Protein 7CWI (pdb70)

Organism: Niallia circulans (NCBI:txid1397)

Nearest PDB structures (foldseek):
  7cwd-assembly1_A  TM=1.001E+00  e=0.000E+00  Niallia circulans
  4ypj-assembly1_A  TM=9.979E-01  e=0.000E+00  Niallia circulans
  8q51-assembly1_A  TM=9.962E-01  e=0.000E+00  Niallia circulans
  6qub-assembly2_B  TM=9.516E-01  e=0.000E+00  Bifidobacterium bifidum
  7nit-assembly5_E  TM=9.465E-01  e=0.000E+00  Bifidobacterium bifidum

B-factor: mean 28.16, std 10.43, range [8.17, 102.85]

Radius of gyration: 27.41 Å; Cα contacts (8 Å, |Δi|>4): 2218; chains: 1; bounding box: 65×75×70 Å

Solvent-accessible surface area: 30186 Å² total; per-residue (Å²): 197,63,140,48,98,13,10,58,116,1,46,10,61,58,53,125,106,103,52,20,163,87,0,51,95,57,100,49,115,14,151,110,14,113,126,24,64,8,33,9,2,2,1,5,45,41,94,24,51,134,116,7,121,4,52,35,39,6,0,10,2,37,2,29,20,0,4,0,5,16,66,24,65,10,79,83,89,21,94,69,60,47,3,23,0,21,0,14,0,0,10,6,31,0,22,0,29,4,24,20,121,92,26,17,58,8,2,12,4,13,5,14,9,36,30,77,0,27,128,104,16,68,43,116,48,124,103,0,11,0,0,0,65,0,30,0,43,19,33,6,15,46,12,4,6,2,0,0,0,3,3,22,0,30,12,29,13,9,48,46,8,18,2,5,99,45,2,2,22,9,26,24,62,121,3,108,78,8,94,92,58,170,60,0,68,1,14,0,92,1,78,0,32,0,52,35,141,57,64,31,81,0,84,0,69,0,8,0,60,23,72,132,47,140,95,47,10,54,33,77,6,128,97,76,80,1,45,46,63,62,49,8,111,5,105,14,98,20,46,1,101,90,10,80,22,0,32,26,129,60,35,32,9,7,67,0,22,0,22,0,24,47,79,70,124,75,34,12,58,41,105,12,91,4,11,0,30,39,34,120,11,32,14,78,96,4,3,21,4,31,43,122,102,39,31,0,48,0,0,0,4,8,29,5,15,2,1,13,0,2,19,13,15,63,25,4,4,61,24,11,0,61,26,0,65,77,0,14,4,14,0,0,1,1,1,4,4,2,8,13,44,21,8,10,86,8,0,1,75,32,0,0,0,0,0,0,0,2,2,22,6,0,49,96,47,32,40,88,74,14,17,3,89,28,9,98,154,65,4,68,89,1,0,48,11,1,0,25,40,0,12,18,30,3,0,0,0,0,0,1,0,0,1,34,1,96,11,0,62,35,99,63,0,10,111,22,0,117,36,0,10,113,41,0,85,100,42,1,106,74,17,20,0,0,0,0,0,26,68,1,63,53,86,44,115,92,62,22,124,28,45,101,36,2,67,59,1,2,137,23,9,58,1,2,0,0,0,6,0,18,22,0,3,71,3,0,34,127,105,44,84,122,27,69,1,1,0,0,8,0,1,1,0,1,6,6,14,13,21,30,44,31,46,131,99,95,25,79,27,48,116,48,152,69,40,16,0,0,5,5,16,0,1,33,0,66,78,0,49,10,0,20,61,0,11,49,37,0,13,58,32,78,16,1,3,0,0,0,0,10,0,0,5,7,3,0,0,33,0,5,3,1,104,135,24,71,40,0,2,3,2,1,3,0,0,0,0,13,0,6,10,38,3,12,7,12,59,2,0,25,8,33,19,56,192,127,64,27,11,26,9,1,3,17,0,43,77,94,125,47,66,100,6,8,0,2,0,3,1,21,2,39,31,0,39,0,48,18,82,63,159,57,64,23,72,89,38,9,69,79,50,146,13,114,90,38,31,103,43,69,11,21,168,126,16,74,0,14,4,49,5,68,2,82,8,110,64,21,32,0,38,0,15,0,22,40,120,137,38,142,81,59,20,139,40,110,28,42,33,9,41,82,48,34,22,4,100,20,69,14,70,73,100,77,2,118,8,58,18,76,7,1,0,9,0,29,0,24,0,8,5,101,172,41,38,52,19,22,97,6,77,49,86,0,73,3,114,35,51,52,68,12,75,40,9,0,0,2,2,12,21,4,14,12,53,44,72,4,60,44,70,80,0,78,2,29,16,0,47,0,3,0,2,0,41,0,39,138,115,68,26,75,0,56,2,72,0,35,10,181,80,28,68,47,7,101,16,40,1,89,7,70,112

Structure (mmCIF, N/CA/C/O backbone):
data_7CWI
#
_entry.id   7CWI
#
_cell.length_a   159.802
_cell.length_b   159.802
_cell.length_c   96.167
_cell.angle_alpha   90.000
_cell.angle_beta   90.000
_cell.angle_gamma   120.000
#
_symmetry.space_group_name_H-M   'P 32 2 1'
#
loop_
_entity.id
_entity.type
_entity.pdbx_description
1 polymer beta-galactosidase
2 non-polymer GLYCEROL
3 non-polymer 'SULFATE ION'
4 non-polymer 'CHLORIDE ION'
5 water water
#
loop_
_atom_site.group_PDB
_atom_site.id
_atom_site.type_symbol
_atom_site.label_atom_id
_atom_site.label_alt_id
_atom_site.label_comp_id
_atom_site.label_asym_id
_atom_site.label_entity_id
_atom_site.label_seq_id
_atom_site.pdbx_PDB_ins_code
_atom_site.Cartn_x
_atom_site.Cartn_y
_atom_site.Cartn_z
_atom_site.occupancy
_atom_site.B_iso_or_equiv
_atom_site.auth_seq_id
_atom_site.auth_comp_id
_atom_site.auth_asym_id
_atom_site.auth_atom_id
_atom_site.pdbx_PDB_model_num
ATOM 1 N N . MET A 1 1 ? -84.275 80.751 17.376 1.00 50.15 1 MET A N 1
ATOM 2 C CA . MET A 1 1 ? -83.493 79.466 17.274 1.00 51.86 1 MET A CA 1
ATOM 3 C C . MET A 1 1 ? -82.572 79.437 18.502 1.00 36.42 1 MET A C 1
ATOM 4 O O . MET A 1 1 ? -82.252 80.540 19.010 1.00 41.10 1 MET A O 1
ATOM 9 N N . ARG A 1 2 ? -82.219 78.257 18.989 1.00 32.88 2 ARG A N 1
ATOM 10 C CA . ARG A 1 2 ? -81.389 78.090 20.218 1.00 33.13 2 ARG A CA 1
ATOM 11 C C . ARG A 1 2 ? -79.917 78.388 19.876 1.00 31.41 2 ARG A C 1
ATOM 12 O O . ARG A 1 2 ? -79.242 79.036 20.675 1.00 32.93 2 ARG A O 1
ATOM 20 N N . ARG A 1 3 ? -79.451 78.035 18.676 1.00 30.52 3 ARG A N 1
ATOM 21 C CA . ARG A 1 3 ? -78.062 78.382 18.294 1.00 30.73 3 ARG A CA 1
ATOM 22 C C . ARG A 1 3 ? -78.054 79.203 17.008 1.00 32.04 3 ARG A C 1
ATOM 23 O O . ARG A 1 3 ? -78.710 78.802 16.067 1.00 32.23 3 ARG A O 1
ATOM 31 N N . ILE A 1 4 ? -77.386 80.344 17.028 1.00 27.06 4 ILE A N 1
ATOM 32 C CA . ILE A 1 4 ? -77.358 81.338 15.916 1.00 32.43 4 ILE A CA 1
ATOM 33 C C . ILE A 1 4 ? -75.945 81.344 15.327 1.00 29.49 4 ILE A C 1
ATOM 34 O O . ILE A 1 4 ? -74.998 81.458 16.122 1.00 28.69 4 ILE A O 1
ATOM 39 N N . ASN A 1 5 ? -75.810 81.213 14.010 1.00 29.98 5 ASN A N 1
ATOM 40 C CA . ASN A 1 5 ? -74.510 81.418 13.295 1.00 31.41 5 ASN A CA 1
ATOM 41 C C . ASN A 1 5 ? -74.068 82.871 13.521 1.00 28.23 5 ASN A C 1
ATOM 42 O O . ASN A 1 5 ? -74.799 83.749 13.158 1.00 29.66 5 ASN A O 1
ATOM 47 N N . PHE A 1 6 ? -72.893 83.121 14.091 1.00 22.87 6 PHE A N 1
ATOM 48 C CA . PHE A 1 6 ? -72.392 84.494 14.361 1.00 23.44 6 PHE A CA 1
ATOM 49 C C . PHE A 1 6 ? -71.125 84.807 13.535 1.00 21.56 6 PHE A C 1
ATOM 50 O O . PHE A 1 6 ? -70.458 85.763 13.872 1.00 22.55 6 PHE A O 1
ATOM 58 N N . ASN A 1 7 ? -70.933 84.138 12.417 1.00 24.83 7 ASN A N 1
ATOM 59 C CA . ASN A 1 7 ? -69.716 84.240 11.564 1.00 23.83 7 ASN A CA 1
ATOM 60 C C . ASN A 1 7 ? -69.664 85.490 10.669 1.00 27.79 7 ASN A C 1
ATOM 61 O O . ASN A 1 7 ? -68.510 85.833 10.236 1.00 24.98 7 ASN A O 1
ATOM 66 N N . ASP A 1 8 ? -70.771 86.211 10.449 1.00 25.29 8 ASP A N 1
ATOM 67 C CA . ASP A 1 8 ? -70.845 87.271 9.400 1.00 27.21 8 ASP A CA 1
ATOM 68 C C . ASP A 1 8 ? -70.523 88.628 10.001 1.00 26.97 8 ASP A C 1
ATOM 69 O O . ASP A 1 8 ? -70.579 88.777 11.233 1.00 27.27 8 ASP A O 1
ATOM 74 N N . ASN A 1 9 ? -70.078 89.557 9.153 1.00 28.01 9 ASN A N 1
ATOM 75 C CA . ASN A 1 9 ? -70.018 91.006 9.444 1.00 27.16 9 ASN A CA 1
ATOM 76 C C . ASN A 1 9 ? -68.917 91.295 10.451 1.00 28.91 9 ASN A C 1
ATOM 77 O O . ASN A 1 9 ? -69.102 92.193 11.316 1.00 26.92 9 ASN A O 1
ATOM 82 N N . TRP A 1 10 ? -67.760 90.643 10.294 1.00 26.59 10 TRP A N 1
ATOM 83 C CA . TRP A 1 10 ? -66.605 90.960 11.156 1.00 27.07 10 TRP A CA 1
ATOM 84 C C . TRP A 1 10 ? -65.660 91.869 10.393 1.00 27.54 10 TRP A C 1
ATOM 85 O O . TRP A 1 10 ? -65.766 91.942 9.157 1.00 29.77 10 TRP A O 1
ATOM 96 N N . ARG A 1 11 ? -64.739 92.458 11.131 1.00 26.96 11 ARG A N 1
ATOM 97 C CA . ARG A 1 11 ? -63.642 93.293 10.614 1.00 29.16 11 ARG A CA 1
ATOM 98 C C . ARG A 1 11 ? -62.352 92.778 11.226 1.00 30.06 11 ARG A C 1
ATOM 99 O O . ARG A 1 11 ? -62.404 92.277 12.392 1.00 24.53 11 ARG A O 1
ATOM 107 N N . PHE A 1 12 ? -61.272 92.804 10.452 1.00 26.49 12 PHE A N 1
ATOM 108 C CA . PHE A 1 12 ? -60.009 92.196 10.893 1.00 23.13 12 PHE A CA 1
ATOM 109 C C . PHE A 1 12 ? -58.840 93.087 10.505 1.00 24.71 12 PHE A C 1
ATOM 110 O O . PHE A 1 12 ? -58.865 93.607 9.367 1.00 24.73 12 PHE A O 1
ATOM 118 N N . GLN A 1 13 ? -57.814 93.093 11.362 1.00 23.95 13 GLN A N 1
ATOM 119 C CA . GLN A 1 13 ? -56.556 93.791 11.096 1.00 25.20 13 GLN A CA 1
ATOM 120 C C . GLN A 1 13 ? -55.436 93.177 11.923 1.00 23.59 13 GLN A C 1
ATOM 121 O O . GLN A 1 13 ? -55.564 93.075 13.157 1.00 27.08 13 GLN A O 1
ATOM 127 N N . ARG A 1 14 ? -54.313 92.876 11.268 1.00 22.47 14 ARG A N 1
ATOM 128 C CA . ARG A 1 14 ? -53.090 92.460 11.960 1.00 22.04 14 ARG A CA 1
ATOM 129 C C . ARG A 1 14 ? -52.476 93.685 12.594 1.00 26.08 14 ARG A C 1
ATOM 130 O O . ARG A 1 14 ? -52.504 94.712 11.976 1.00 26.20 14 ARG A O 1
ATOM 138 N N . GLU A 1 15 ? -51.870 93.506 13.747 1.00 26.81 15 GLU A N 1
ATOM 139 C CA . GLU A 1 15 ? -50.975 94.489 14.367 1.00 28.53 15 GLU A CA 1
ATOM 140 C C . GLU A 1 15 ? -49.601 94.348 13.722 1.00 33.62 15 GLU A C 1
ATOM 141 O O . GLU A 1 15 ? -48.988 93.277 13.848 1.00 33.35 15 GLU A O 1
ATOM 147 N N . ILE A 1 16 ? -49.180 95.385 13.006 1.00 33.85 16 ILE A N 1
ATOM 148 C CA . ILE A 1 16 ? -47.875 95.404 12.295 1.00 37.73 16 ILE A CA 1
ATOM 149 C C . ILE A 1 16 ? -47.061 96.597 12.808 1.00 40.53 16 ILE A C 1
ATOM 150 O O . ILE A 1 16 ? -46.320 96.402 13.717 1.00 41.85 16 ILE A O 1
ATOM 155 N N . SER A 1 17 ? -47.208 97.795 12.263 1.00 47.15 17 SER A N 1
ATOM 156 C CA . SER A 1 17 ? -46.270 98.912 12.560 1.00 58.25 17 SER A CA 1
ATOM 157 C C . SER A 1 17 ? -46.645 99.641 13.862 1.00 57.61 17 SER A C 1
ATOM 158 O O . SER A 1 17 ? -45.736 100.132 14.524 1.00 56.45 17 SER A O 1
ATOM 161 N N . THR A 1 18 ? -47.921 99.716 14.235 1.00 53.21 18 THR A N 1
ATOM 162 C CA . THR A 1 18 ? -48.375 100.504 15.412 1.00 51.60 18 THR A CA 1
ATOM 163 C C . THR A 1 18 ? -49.403 99.715 16.231 1.00 49.47 18 THR A C 1
ATOM 164 O O . THR A 1 18 ? -5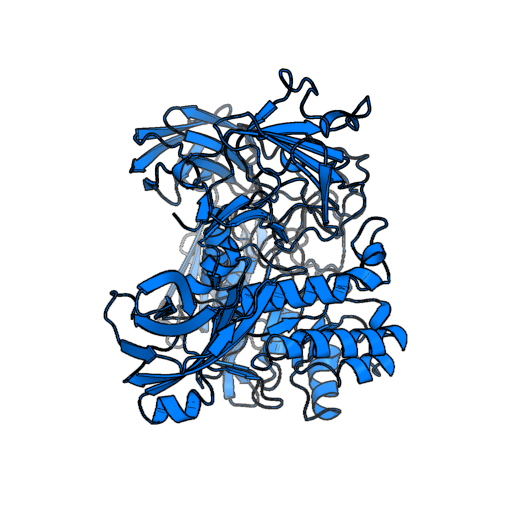0.098 98.845 15.657 1.00 47.21 18 THR A O 1
ATOM 168 N N . SER A 1 19 ? -49.492 100.019 17.521 1.00 41.60 19 SER A N 1
ATOM 169 C CA . SER A 1 19 ? -50.275 99.245 18.512 1.00 40.04 19 SER A CA 1
ATOM 170 C C . SER A 1 19 ? -51.752 99.323 18.138 1.00 35.87 19 SER A C 1
ATOM 171 O O . SER A 1 19 ? -52.212 100.390 17.766 1.00 35.98 19 SER A O 1
ATOM 174 N N . LEU A 1 20 ? -52.463 98.208 18.200 1.00 30.95 20 LEU A N 1
ATOM 175 C CA . LEU A 1 20 ? -53.933 98.213 18.064 1.00 32.47 20 LEU A CA 1
ATOM 176 C C . LEU A 1 20 ? -54.605 98.067 19.433 1.00 29.39 20 LEU A C 1
ATOM 177 O O . LEU A 1 20 ? -55.756 97.647 19.441 1.00 29.39 20 LEU A O 1
ATOM 182 N N . ARG A 1 21 ? -53.924 98.386 20.532 1.00 30.52 21 ARG A N 1
ATOM 183 C CA . ARG A 1 21 ? -54.497 98.215 21.894 1.00 35.63 21 ARG A CA 1
ATOM 184 C C . ARG A 1 21 ? -55.843 98.971 22.020 1.00 37.38 21 ARG A C 1
ATOM 185 O O . ARG A 1 21 ? -56.736 98.498 22.749 1.00 37.65 21 ARG A O 1
ATOM 193 N N . GLU A 1 22 ? -56.030 100.074 21.297 1.00 32.62 22 GLU A N 1
ATOM 194 C CA . GLU A 1 22 ? -57.272 100.888 21.377 1.00 34.96 22 GLU A CA 1
ATOM 195 C C . GLU A 1 22 ? -58.459 100.156 20.747 1.00 30.04 22 GLU A C 1
ATOM 196 O O . GLU A 1 22 ? -59.561 100.689 20.785 1.00 30.20 22 GLU A O 1
ATOM 202 N N . ALA A 1 23 ? -58.258 99.059 20.019 1.00 33.28 23 ALA A N 1
ATOM 203 C CA . ALA A 1 23 ? -59.347 98.427 19.219 1.00 30.91 23 ALA A CA 1
ATOM 204 C C . ALA A 1 23 ? -60.370 97.783 20.162 1.00 28.68 23 ALA A C 1
ATOM 205 O O . ALA A 1 23 ? -61.454 97.360 19.708 1.00 29.51 23 ALA A O 1
ATOM 207 N N . GLN A 1 24 ? -60.031 97.663 21.433 1.00 30.15 24 GLN A N 1
ATOM 208 C CA . GLN A 1 24 ? -61.024 97.229 22.446 1.00 34.70 24 GLN A CA 1
ATOM 209 C C . GLN A 1 24 ? -62.119 98.289 22.605 1.00 36.07 24 GLN A C 1
ATOM 210 O O . GLN A 1 24 ? -63.234 97.911 22.966 1.00 30.31 24 GLN A O 1
ATOM 216 N N . LYS A 1 25 ? -61.840 99.561 22.322 1.00 37.63 25 LYS A N 1
ATOM 217 C CA . LYS A 1 25 ? -62.815 100.648 22.581 1.00 39.67 25 LYS A CA 1
ATOM 218 C C . LYS A 1 25 ? -63.907 100.608 21.532 1.00 36.61 25 LYS A C 1
ATOM 219 O O . LYS A 1 25 ? -63.639 100.537 20.336 1.00 35.20 25 LYS A O 1
ATOM 225 N N . PRO A 1 26 ? -65.185 100.650 21.942 1.00 35.01 26 PRO A N 1
ATOM 226 C CA . PRO A 1 26 ? -66.280 100.767 20.977 1.00 39.15 26 PRO A CA 1
ATOM 227 C C . PRO A 1 26 ? -66.081 101.871 19.918 1.00 35.71 26 PRO A C 1
ATOM 228 O O . PRO A 1 26 ? -66.316 101.617 18.745 1.00 38.70 26 PRO A O 1
ATOM 232 N N . SER A 1 27 ? -65.580 103.034 20.324 1.00 34.82 27 SER A N 1
ATOM 233 C CA . SER A 1 27 ? -65.440 104.243 19.460 1.00 37.84 27 SER A CA 1
ATOM 234 C C . SER A 1 27 ? -64.219 104.136 18.542 1.00 42.32 27 SER A C 1
ATOM 235 O O . SER A 1 27 ? -64.009 105.036 17.737 1.00 39.95 27 SER A O 1
ATOM 238 N N . PHE A 1 28 ? -63.408 103.098 18.669 1.00 40.56 28 PHE A N 1
ATOM 239 C CA . PHE A 1 28 ? -62.234 102.910 17.791 1.00 37.63 28 PHE A CA 1
ATOM 240 C C . PHE A 1 28 ? -62.696 102.945 16.343 1.00 36.63 28 PHE A C 1
ATOM 241 O O . PHE A 1 28 ? -63.751 102.393 16.023 1.00 37.09 28 PHE A O 1
ATOM 249 N N . ASN A 1 29 ? -61.895 103.559 15.472 1.00 42.67 29 ASN A N 1
ATOM 250 C CA . ASN A 1 29 ? -62.270 103.731 14.044 1.00 42.30 29 ASN A CA 1
ATOM 251 C C . ASN A 1 29 ? -61.737 102.543 13.235 1.00 37.80 29 ASN A C 1
ATOM 252 O O . ASN A 1 29 ? -60.547 102.529 12.972 1.00 37.05 29 ASN A O 1
ATOM 257 N N . ASP A 1 30 ? -62.609 101.603 12.850 1.00 37.34 30 ASP A N 1
ATOM 258 C CA . ASP A 1 30 ? -62.238 100.369 12.112 1.00 36.51 30 ASP A CA 1
ATOM 259 C C . ASP A 1 30 ? -62.787 100.479 10.689 1.00 36.58 30 ASP A C 1
ATOM 260 O O . ASP A 1 30 ? -62.860 99.413 9.992 1.00 33.87 30 ASP A O 1
ATOM 265 N N . HIS A 1 31 ? -63.115 101.691 10.202 1.00 40.50 31 HIS A N 1
ATOM 266 C CA . HIS A 1 31 ? -63.744 101.813 8.850 1.00 45.29 31 HIS A CA 1
ATOM 267 C C . HIS A 1 31 ? -62.714 101.418 7.775 1.00 38.89 31 HIS A C 1
ATOM 268 O O . HIS A 1 31 ? -63.132 100.925 6.745 1.00 42.18 31 HIS A O 1
ATOM 275 N N . SER A 1 32 ? -61.421 101.494 8.055 1.00 37.84 32 SER A N 1
ATOM 276 C CA . SER A 1 32 ? -60.353 101.040 7.131 1.00 42.11 32 SER A CA 1
ATOM 277 C C . SER A 1 32 ? -60.162 99.528 7.181 1.00 44.15 32 SER A C 1
ATOM 278 O O . SER A 1 32 ? -59.486 99.031 6.315 1.00 37.85 32 SER A O 1
ATOM 281 N N . TRP A 1 33 ? -60.710 98.823 8.162 1.00 38.30 33 TRP A N 1
ATOM 282 C CA . TRP A 1 33 ? -60.364 97.392 8.344 1.00 32.74 33 TRP A CA 1
ATOM 283 C C . TRP A 1 33 ? -61.043 96.567 7.274 1.00 31.27 33 TRP A C 1
ATOM 284 O O . TRP A 1 33 ? -62.191 96.857 6.923 1.00 32.69 33 TRP A O 1
ATOM 295 N N . ARG A 1 34 ? -60.393 95.479 6.908 1.00 29.65 34 ARG A N 1
ATOM 296 C CA . ARG A 1 34 ? -60.968 94.416 6.076 1.00 30.72 34 ARG A CA 1
ATOM 297 C C . ARG A 1 34 ? -62.258 93.869 6.699 1.00 28.96 34 ARG A C 1
ATOM 298 O O . ARG A 1 34 ? -62.273 93.605 7.906 1.00 29.40 34 ARG A O 1
ATOM 306 N N . GLN A 1 35 ? -63.265 93.668 5.861 1.00 26.93 35 GLN A N 1
ATOM 307 C CA . GLN A 1 35 ? -64.588 93.101 6.200 1.00 28.39 35 GLN A CA 1
ATOM 308 C C . GLN A 1 35 ? -64.568 91.647 5.788 1.00 28.11 35 GLN A C 1
ATOM 309 O O . GLN A 1 35 ? -64.130 91.402 4.681 1.00 26.97 35 GLN A O 1
ATOM 315 N N . LEU A 1 36 ? -64.932 90.723 6.666 1.00 25.22 36 LEU A N 1
ATOM 316 C CA . LEU A 1 36 ? -64.870 89.284 6.320 1.00 27.28 36 LEU A CA 1
ATOM 317 C C . LEU A 1 36 ? -65.884 88.517 7.154 1.00 25.74 36 LEU A C 1
ATOM 318 O O . LEU A 1 36 ? -66.428 89.043 8.150 1.00 25.34 36 LEU A O 1
ATOM 323 N N . SER A 1 37 ? -66.094 87.294 6.733 1.00 26.39 37 SER A N 1
ATOM 324 C CA . SER A 1 37 ? -66.840 86.246 7.444 1.00 28.35 37 SER A CA 1
ATOM 325 C C . SER A 1 37 ? -65.829 85.272 8.029 1.00 31.96 37 SER A C 1
ATOM 326 O O . SER A 1 37 ? -64.801 85.002 7.353 1.00 26.39 37 SER A O 1
ATOM 329 N N . LEU A 1 38 ? -66.127 84.754 9.214 1.00 27.46 38 LEU A N 1
ATOM 330 C CA . LEU A 1 38 ? -65.370 83.643 9.841 1.00 23.11 38 LEU A CA 1
ATOM 331 C C . LEU A 1 38 ? -65.914 82.358 9.245 1.00 23.66 38 LEU A C 1
ATOM 332 O O . LEU A 1 38 ? -66.990 82.345 8.649 1.00 21.34 38 LEU A O 1
ATOM 337 N N . PRO A 1 39 ? -65.234 81.214 9.382 1.00 22.70 39 PRO A N 1
ATOM 338 C CA . PRO A 1 39 ? -63.933 81.121 10.030 1.00 24.72 39 PRO A CA 1
ATOM 339 C C . PRO A 1 39 ? -62.802 81.676 9.159 1.00 21.21 39 PRO A C 1
ATOM 340 O O . PRO A 1 39 ? -62.929 81.835 8.003 1.00 21.01 39 PRO A O 1
ATOM 344 N N . HIS A 1 40 ? -61.719 82.024 9.813 1.00 20.57 40 HIS A N 1
ATOM 345 C CA . HIS A 1 40 ? -60.605 82.813 9.245 1.00 21.50 40 HIS A CA 1
ATOM 346 C C . HIS A 1 40 ? -59.290 82.358 9.879 1.00 21.31 40 HIS A C 1
ATOM 347 O O . HIS A 1 40 ? -59.170 82.326 11.145 1.00 19.69 40 HIS A O 1
ATOM 354 N N . ASP A 1 41 ? -58.307 82.151 9.014 1.00 22.30 41 ASP A N 1
ATOM 355 C CA . ASP A 1 41 ? -56.892 81.920 9.371 1.00 19.23 41 ASP A CA 1
ATOM 356 C C . ASP A 1 41 ? -56.093 83.006 8.658 1.00 19.59 41 ASP A C 1
ATOM 357 O O . ASP A 1 41 ? -56.069 82.970 7.417 1.00 20.15 41 ASP A O 1
ATOM 362 N N . TRP A 1 42 ? -55.509 83.963 9.384 1.00 20.81 42 TRP A N 1
ATOM 363 C CA . TRP A 1 42 ? -54.785 85.087 8.739 1.00 20.63 42 TRP A CA 1
ATOM 364 C C . TRP A 1 42 ? -53.398 84.624 8.237 1.00 21.36 42 TRP A C 1
ATOM 365 O O . TRP A 1 42 ? -52.817 85.313 7.367 1.00 20.18 42 TRP A O 1
ATOM 376 N N . SER A 1 43 ? -52.837 83.559 8.803 1.00 20.70 43 SER A N 1
ATOM 377 C CA . SER A 1 43 ? -51.469 83.078 8.449 1.00 20.10 43 SER A CA 1
ATOM 378 C C . SER A 1 43 ? -51.455 82.548 7.003 1.00 20.05 43 SER A C 1
ATOM 379 O O . SER A 1 43 ? -50.505 82.842 6.256 1.00 18.87 43 SER A O 1
ATOM 382 N N . ILE A 1 44 ? -52.502 81.830 6.592 1.00 20.88 44 ILE A N 1
ATOM 383 C CA . ILE A 1 44 ? -52.496 81.105 5.287 1.00 19.88 44 ILE A CA 1
ATOM 384 C C . ILE A 1 44 ? -52.596 82.098 4.114 1.00 19.40 44 ILE A C 1
ATOM 385 O O . ILE A 1 44 ? -52.240 81.734 3.001 1.00 18.71 44 ILE A O 1
ATOM 390 N N . GLU A 1 45 ? -53.012 83.327 4.364 1.00 18.58 45 GLU A N 1
ATOM 391 C CA . GLU A 1 45 ? -53.118 84.392 3.337 1.00 21.07 45 GLU A CA 1
ATOM 392 C C . GLU A 1 45 ? -51.765 85.095 3.119 1.00 23.54 45 GLU A C 1
ATOM 393 O O . GLU A 1 45 ? -51.665 85.930 2.171 1.00 22.60 45 GLU A O 1
ATOM 399 N N . LEU A 1 46 ? -50.755 84.839 3.959 1.00 20.63 46 LEU A N 1
ATOM 400 C CA . LEU A 1 46 ? -49.502 85.615 3.905 1.00 20.45 46 LEU A CA 1
ATOM 401 C C . LEU A 1 46 ? -48.536 84.901 2.975 1.00 21.44 46 LEU A C 1
ATOM 402 O O . LEU A 1 46 ? -48.631 83.666 2.779 1.00 19.74 46 LEU A O 1
ATOM 407 N N . ASP A 1 47 ? -47.628 85.666 2.375 1.00 20.75 47 ASP A N 1
ATOM 408 C CA . ASP A 1 47 ? -46.505 85.068 1.624 1.00 20.48 47 ASP A CA 1
ATOM 409 C C . ASP A 1 47 ? -45.633 84.310 2.616 1.00 19.02 47 ASP A C 1
ATOM 410 O O . ASP A 1 47 ? -45.516 84.707 3.764 1.00 21.33 47 ASP A O 1
ATOM 415 N N . PHE A 1 48 ? -44.993 83.249 2.165 1.00 20.16 48 PHE A N 1
ATOM 416 C CA . PHE A 1 48 ? -43.951 82.593 2.962 1.00 19.48 48 PHE A CA 1
ATOM 417 C C . PHE A 1 48 ? -42.839 83.598 3.273 1.00 24.17 48 PHE A C 1
ATOM 418 O O . PHE A 1 48 ? -42.434 84.387 2.425 1.00 21.88 48 PHE A O 1
ATOM 426 N N . ASN A 1 49 ? -42.285 83.453 4.457 1.00 20.94 49 ASN A N 1
ATOM 427 C CA . ASN A 1 49 ? -41.236 84.328 5.023 1.00 21.30 49 ASN A CA 1
ATOM 428 C C . ASN A 1 49 ? -40.130 83.448 5.600 1.00 20.47 49 ASN A C 1
ATOM 429 O O . ASN A 1 49 ? -40.297 82.891 6.678 1.00 20.16 49 ASN A O 1
ATOM 434 N N A LYS A 1 50 ? -39.004 83.339 4.903 0.50 20.11 50 LYS A N 1
ATOM 435 N N B LYS A 1 50 ? -39.002 83.332 4.896 0.50 18.99 50 LYS A N 1
ATOM 436 C CA A LYS A 1 50 ? -37.882 82.475 5.337 0.50 22.24 50 LYS A CA 1
ATOM 437 C CA B LYS A 1 50 ? -37.861 82.486 5.330 0.50 20.28 50 LYS A CA 1
ATOM 438 C C A LYS A 1 50 ? -37.345 82.937 6.699 0.50 20.00 50 LYS A C 1
ATOM 439 C C B LYS A 1 50 ? -37.364 82.931 6.712 0.50 19.04 50 LYS A C 1
ATOM 440 O O A LYS A 1 50 ? -36.765 82.112 7.384 0.50 20.59 50 LYS A O 1
ATOM 441 O O B LYS A 1 50 ? -36.812 82.098 7.413 0.50 19.84 50 LYS A O 1
ATOM 452 N N . ASP A 1 51 ? -37.549 84.198 7.085 1.00 19.40 51 ASP A N 1
ATOM 453 C CA . ASP A 1 51 ? -37.087 84.743 8.390 1.00 21.21 51 ASP A CA 1
ATOM 454 C C . ASP A 1 51 ? -38.218 84.676 9.423 1.00 22.03 51 ASP A C 1
ATOM 455 O O . ASP A 1 51 ? -38.066 85.270 10.455 1.00 21.36 51 ASP A O 1
ATOM 460 N N . SER A 1 52 ? -39.303 83.953 9.175 1.00 21.14 52 SER A N 1
ATOM 461 C CA . SER A 1 52 ? -40.468 83.906 10.107 1.00 22.99 52 SER A CA 1
ATOM 462 C C . SER A 1 52 ? -40.051 83.367 11.470 1.00 21.58 52 SER A C 1
ATOM 463 O O . SER A 1 52 ? -39.320 82.352 11.552 1.00 18.36 52 SER A O 1
ATOM 466 N N . LEU A 1 53 ? -40.566 83.983 12.531 1.00 20.25 53 LEU A N 1
ATOM 467 C CA . LEU A 1 53 ? -40.411 83.442 13.897 1.00 20.75 53 LEU A CA 1
ATOM 468 C C . LEU A 1 53 ? -41.086 82.078 13.996 1.00 20.17 53 LEU A C 1
ATOM 469 O O . LEU A 1 53 ? -40.787 81.358 14.958 1.00 18.81 53 LEU A O 1
ATOM 474 N N . ALA A 1 54 ? -41.961 81.713 13.059 1.00 21.54 54 ALA A N 1
ATOM 475 C CA . ALA A 1 54 ? -42.575 80.355 13.041 1.00 20.38 54 ALA A CA 1
ATOM 476 C C . ALA A 1 54 ? -41.540 79.304 12.692 1.00 21.17 54 ALA A C 1
ATOM 477 O O . ALA A 1 54 ? -41.752 78.120 12.985 1.00 21.39 54 ALA A O 1
ATOM 479 N N . THR A 1 55 ? -40.489 79.715 11.975 1.00 20.74 55 THR A N 1
ATOM 480 C CA . THR A 1 55 ? -39.415 78.834 11.451 1.00 20.69 55 THR A CA 1
ATOM 481 C C . THR A 1 55 ? -39.992 77.770 10.524 1.00 21.64 55 THR A C 1
ATOM 482 O O . THR A 1 55 ? -41.180 77.811 10.171 1.00 20.60 55 THR A O 1
ATOM 486 N N . HIS A 1 56 ? -39.168 76.823 10.134 1.00 18.87 56 HIS A N 1
ATOM 487 C CA . HIS A 1 56 ? -39.656 75.660 9.341 1.00 19.93 56 HIS A CA 1
ATOM 488 C C . HIS A 1 56 ? -40.772 74.926 10.097 1.00 19.47 56 HIS A C 1
ATOM 489 O O . HIS A 1 56 ? -41.662 74.364 9.439 1.00 21.35 56 HIS A O 1
ATOM 496 N N . GLU A 1 57 ? -40.719 74.908 11.417 1.00 20.27 57 GLU A N 1
ATOM 497 C CA . GLU A 1 57 ? -41.637 74.038 12.225 1.00 23.53 57 GLU A CA 1
ATOM 498 C C . GLU A 1 57 ? -43.075 74.476 11.936 1.00 20.25 57 GLU A C 1
ATOM 499 O O . GLU A 1 57 ? -43.932 73.606 11.763 1.00 19.86 57 GLU A O 1
ATOM 505 N N . GLY A 1 58 ? -43.301 75.795 11.874 1.00 17.82 58 GLY A N 1
ATOM 506 C CA . GLY A 1 58 ? -44.601 76.419 11.594 1.00 19.78 58 GLY A CA 1
ATOM 507 C C . GLY A 1 58 ? -44.824 76.748 10.144 1.00 19.14 58 GLY A C 1
ATOM 508 O O . GLY A 1 58 ? -45.841 77.450 9.832 1.00 18.85 58 GLY A O 1
ATOM 509 N N . GLY A 1 59 ? -43.972 76.242 9.259 1.00 20.96 59 GLY A N 1
ATOM 510 C CA . GLY A 1 59 ? -44.162 76.390 7.807 1.00 20.72 59 GLY A CA 1
ATOM 511 C C . GLY A 1 59 ? -43.828 77.788 7.308 1.00 19.56 59 GLY A C 1
ATOM 512 O O . GLY A 1 59 ? -44.410 78.190 6.310 1.00 18.51 59 GLY A O 1
ATOM 513 N N . TYR A 1 60 ? -43.039 78.561 8.039 1.00 19.18 60 TYR A N 1
ATOM 514 C CA . TYR A 1 60 ? -42.591 79.899 7.569 1.00 19.28 60 TYR A CA 1
ATOM 515 C C . TYR A 1 60 ? -43.765 80.838 7.263 1.00 19.48 60 TYR A C 1
ATOM 516 O O . TYR A 1 60 ? -43.657 81.701 6.334 1.00 18.51 60 TYR A O 1
ATOM 525 N N . LEU A 1 61 ? -44.841 80.743 8.059 1.00 19.67 61 LEU A N 1
ATOM 526 C CA . LEU A 1 61 ? -45.992 81.643 7.921 1.00 18.67 61 LEU A CA 1
ATOM 527 C C . LEU A 1 61 ? -46.162 82.407 9.220 1.00 20.04 61 LEU A C 1
ATOM 528 O O . LEU A 1 61 ? -46.251 81.769 10.283 1.00 19.05 61 LEU A O 1
ATOM 533 N N . ASP A 1 62 ? -46.121 83.728 9.139 1.00 18.62 62 ASP A N 1
ATOM 534 C CA . ASP A 1 62 ? -46.175 84.616 10.310 1.00 19.53 62 ASP A CA 1
ATOM 535 C C . ASP A 1 62 ? -47.531 84.484 11.017 1.00 18.58 62 ASP A C 1
ATOM 536 O O . ASP A 1 62 ? -48.577 84.331 10.348 1.00 19.96 62 ASP A O 1
ATOM 541 N N . GLY A 1 63 ? -47.485 84.694 12.308 1.00 17.76 63 GLY A N 1
ATOM 542 C CA . GLY A 1 63 ? -48.654 84.826 13.201 1.00 20.34 63 GLY A CA 1
ATOM 543 C C . GLY A 1 63 ? -48.695 86.216 13.801 1.00 19.91 63 GLY A C 1
ATOM 544 O O . GLY A 1 63 ? -49.130 87.146 13.112 1.00 19.68 63 GLY A O 1
ATOM 545 N N . GLY A 1 64 ? -48.213 86.372 15.027 1.00 20.08 64 GLY A N 1
ATOM 546 C CA . GLY A 1 64 ? -48.201 87.693 15.674 1.00 19.48 64 GLY A CA 1
ATOM 547 C C . GLY A 1 64 ? -49.566 88.000 16.259 1.00 23.29 64 GLY A C 1
ATOM 548 O O . GLY A 1 64 ? -50.313 87.055 16.629 1.00 22.70 64 GLY A O 1
ATOM 549 N N . VAL A 1 65 ? -49.887 89.276 16.356 1.00 21.20 65 VAL A N 1
ATOM 550 C CA . VAL A 1 65 ? -51.129 89.761 17.005 1.00 23.02 65 VAL A CA 1
ATOM 551 C C . VAL A 1 65 ? -52.086 90.198 15.915 1.00 22.55 65 VAL A C 1
ATOM 552 O O . VAL A 1 65 ? -51.652 90.872 14.941 1.00 22.86 65 VAL A O 1
ATOM 556 N N . GLY A 1 66 ? -53.345 89.843 16.077 1.00 21.22 66 GLY A N 1
ATOM 557 C CA . GLY A 1 66 ? -54.412 90.290 15.196 1.00 22.18 66 GLY A CA 1
ATOM 558 C C . GLY A 1 66 ? -55.662 90.594 15.998 1.00 24.32 66 GLY A C 1
ATOM 559 O O . GLY A 1 66 ? -55.857 89.946 17.064 1.00 25.57 66 GLY A O 1
ATOM 560 N N . TRP A 1 67 ? -56.500 91.488 15.472 1.00 23.75 67 TRP A N 1
ATOM 561 C CA . TRP A 1 67 ? -57.746 91.919 16.139 1.00 22.24 67 TRP A CA 1
ATOM 562 C C . TRP A 1 67 ? -58.914 91.725 15.197 1.00 23.68 67 TRP A C 1
ATOM 563 O O . TRP A 1 67 ? -58.810 91.990 13.985 1.00 24.68 67 TRP A O 1
ATOM 574 N N . TYR A 1 68 ? -60.008 91.257 15.772 1.00 23.68 68 TYR A N 1
ATOM 575 C CA . TYR A 1 68 ? -61.319 91.147 15.114 1.00 22.89 68 TYR A CA 1
ATOM 576 C C . TYR A 1 68 ? -62.272 92.070 15.875 1.00 23.96 68 TYR A C 1
ATOM 577 O O . TYR A 1 68 ? -62.120 92.222 17.105 1.00 25.45 68 TYR A O 1
ATOM 586 N N . ARG A 1 69 ? -63.170 92.727 15.141 1.00 26.02 69 ARG A N 1
ATOM 587 C CA . ARG A 1 69 ? -64.225 93.571 15.738 1.00 24.64 69 ARG A CA 1
ATOM 588 C C . ARG A 1 69 ? -65.538 93.264 15.020 1.00 25.59 69 ARG A C 1
ATOM 589 O O . ARG A 1 69 ? -65.540 92.977 13.825 1.00 26.40 69 ARG A O 1
ATOM 597 N N . LYS A 1 70 ? -66.638 93.311 15.754 1.00 25.97 70 LYS A N 1
ATOM 598 C CA . LYS A 1 70 ? -67.983 93.145 15.183 1.00 26.10 70 LYS A CA 1
ATOM 599 C C . LYS A 1 70 ? -68.927 94.093 15.914 1.00 32.90 70 LYS A C 1
ATOM 600 O O . LYS A 1 70 ? -68.955 94.103 17.196 1.00 26.21 70 LYS A O 1
ATOM 606 N N . THR A 1 71 ? -69.631 94.880 15.111 1.00 32.94 71 THR A N 1
ATOM 607 C CA . THR A 1 71 ? -70.627 95.864 15.578 1.00 32.11 71 THR A CA 1
ATOM 608 C C . THR A 1 71 ? -71.989 95.306 15.212 1.00 31.34 71 THR A C 1
ATOM 609 O O . THR A 1 71 ? -72.147 94.985 14.068 1.00 31.61 71 THR A O 1
ATOM 613 N N . PHE A 1 72 ? -72.888 95.106 16.170 1.00 29.74 72 PHE A N 1
ATOM 614 C CA . PHE A 1 72 ? -74.184 94.433 15.932 1.00 29.10 72 PHE A CA 1
ATOM 615 C C . PHE A 1 72 ? -75.240 94.958 16.905 1.00 31.31 72 PHE A C 1
ATOM 616 O O . PHE A 1 72 ? -74.920 95.543 17.930 1.00 32.20 72 PHE A O 1
ATOM 624 N N . THR A 1 73 ? -76.497 94.718 16.563 1.00 35.26 73 THR A N 1
ATOM 625 C CA . THR A 1 73 ? -77.657 95.023 17.422 1.00 34.80 73 THR A CA 1
ATOM 626 C C . THR A 1 73 ? -78.262 93.678 17.803 1.00 33.17 73 THR A C 1
ATOM 627 O O . THR A 1 73 ? -78.011 92.677 17.130 1.00 35.83 73 THR A O 1
ATOM 631 N N . VAL A 1 74 ? -78.994 93.664 18.898 1.00 38.05 74 VAL A N 1
ATOM 632 C CA . VAL A 1 74 ? -79.674 92.446 19.382 1.00 37.34 74 VAL A CA 1
ATOM 633 C C . VAL A 1 74 ? -81.125 92.499 18.933 1.00 38.13 74 VAL A C 1
ATOM 634 O O . VAL A 1 74 ? -81.826 93.416 19.304 1.00 35.59 74 VAL A O 1
ATOM 638 N N . PRO A 1 75 ? -81.650 91.480 18.244 1.00 36.60 75 PRO A N 1
ATOM 639 C CA . PRO A 1 75 ? -83.078 91.453 17.917 1.00 43.68 75 PRO A CA 1
ATOM 640 C C . PRO A 1 75 ? -83.948 91.439 19.184 1.00 50.04 75 PRO A C 1
ATOM 641 O O . PRO A 1 75 ? -83.526 90.914 20.203 1.00 46.17 75 PRO A O 1
ATOM 645 N N . SER A 1 76 ? -85.130 92.058 19.126 1.00 55.83 76 SER A N 1
ATOM 646 C CA . SER A 1 76 ? -86.053 92.207 20.291 1.00 51.11 76 SER A CA 1
ATOM 647 C C . SER A 1 76 ? -86.548 90.815 20.727 1.00 45.21 76 SER A C 1
ATOM 648 O O . SER A 1 76 ? -86.726 90.609 21.916 1.00 52.13 76 SER A O 1
ATOM 651 N N . ALA A 1 77 ? -86.624 89.847 19.812 1.00 44.94 77 ALA A N 1
ATOM 652 C CA . ALA A 1 77 ? -86.969 88.435 20.101 1.00 49.19 77 ALA A CA 1
ATOM 653 C C . ALA A 1 77 ? -85.981 87.806 21.101 1.00 53.28 77 ALA A C 1
ATOM 654 O O . ALA A 1 77 ? -86.191 86.645 21.458 1.00 51.90 77 ALA A O 1
ATOM 656 N N . MET A 1 78 ? -84.917 88.505 21.510 1.00 53.36 78 MET A N 1
ATOM 657 C CA . MET A 1 78 ? -83.894 87.931 22.429 1.00 49.18 78 MET A CA 1
ATOM 658 C C . MET A 1 78 ? -84.025 88.550 23.822 1.00 45.65 78 MET A C 1
ATOM 659 O O . MET A 1 78 ? -83.268 88.101 24.688 1.00 41.84 78 MET A O 1
ATOM 664 N N . GLU A 1 79 ? -84.923 89.523 24.036 1.00 44.16 79 GLU A N 1
ATOM 665 C CA . GLU A 1 79 ? -85.121 90.195 25.357 1.00 46.79 79 GLU A CA 1
ATOM 666 C C . GLU A 1 79 ? -85.570 89.130 26.379 1.00 40.77 79 GLU A C 1
ATOM 667 O O . GLU A 1 79 ? -86.352 88.279 26.003 1.00 40.02 79 GLU A O 1
ATOM 673 N N . GLY A 1 80 ? -85.011 89.131 27.591 1.00 40.82 80 GLY A N 1
ATOM 674 C CA . GLY A 1 80 ? -85.252 88.129 28.649 1.00 41.31 80 GLY A CA 1
ATOM 675 C C . GLY A 1 80 ? -84.679 86.750 28.346 1.00 41.25 80 GLY A C 1
ATOM 676 O O . GLY A 1 80 ? -84.969 85.834 29.115 1.00 38.71 80 GLY A O 1
ATOM 677 N N . LYS A 1 81 ? -83.882 86.568 27.285 1.00 36.15 81 LYS A N 1
ATOM 678 C CA . LYS A 1 81 ? -83.171 85.281 27.040 1.00 32.60 81 LYS A CA 1
ATOM 679 C C . LYS A 1 81 ? -81.785 85.318 27.683 1.00 30.87 81 LYS A C 1
ATOM 680 O O . LYS A 1 81 ? -81.220 86.407 27.854 1.00 29.14 81 LYS A O 1
ATOM 686 N N . ARG A 1 82 ? -81.267 84.142 28.016 1.00 29.54 82 ARG A N 1
ATOM 687 C CA . ARG A 1 82 ? -79.825 83.987 28.307 1.00 28.00 82 ARG A CA 1
ATOM 688 C C . ARG A 1 82 ? -79.131 83.940 26.943 1.00 28.39 82 ARG A C 1
ATOM 689 O O . ARG A 1 82 ? -79.597 83.188 26.067 1.00 27.58 82 ARG A O 1
ATOM 697 N N . ILE A 1 83 ? -78.116 84.772 26.779 1.00 27.63 83 ILE A N 1
ATOM 698 C CA . ILE A 1 83 ? -77.305 84.820 25.536 1.00 28.78 83 ILE A CA 1
ATOM 699 C C . ILE A 1 83 ? -75.853 84.526 25.936 1.00 25.30 83 ILE A C 1
ATOM 700 O O . ILE A 1 83 ? -75.309 85.273 26.782 1.00 23.30 83 ILE A O 1
ATOM 705 N N . SER A 1 84 ? -75.234 83.580 25.238 1.00 25.34 84 SER A N 1
ATOM 706 C CA . SER A 1 84 ? -73.778 83.312 25.351 1.00 26.93 84 SER A CA 1
ATOM 707 C C . SER A 1 84 ? -73.100 83.503 23.976 1.00 27.07 84 SER A C 1
ATOM 708 O O . SER A 1 84 ? -73.733 83.202 22.893 1.00 26.86 84 SER A O 1
ATOM 711 N N . LEU A 1 85 ? -71.865 84.000 24.010 1.00 25.90 85 LEU A N 1
ATOM 712 C CA . LEU A 1 85 ? -70.963 84.048 22.823 1.00 24.46 85 LEU A CA 1
ATOM 713 C C . LEU A 1 85 ? -70.077 82.811 22.877 1.00 23.98 85 LEU A C 1
ATOM 714 O O . LEU A 1 85 ? -69.337 82.644 23.894 1.00 26.00 85 LEU A O 1
ATOM 719 N N . ASP A 1 86 ? -70.194 81.953 21.861 1.00 22.51 86 ASP A N 1
ATOM 720 C CA . ASP A 1 86 ? -69.528 80.634 21.797 1.00 24.05 86 ASP A CA 1
ATOM 721 C C . ASP A 1 86 ? -68.488 80.631 20.646 1.00 24.94 86 ASP A C 1
ATOM 722 O O . ASP A 1 86 ? -68.830 80.731 19.484 1.00 21.80 86 ASP A O 1
ATOM 727 N N . PHE A 1 87 ? -67.232 80.463 20.991 1.00 20.28 87 PHE A N 1
ATOM 728 C CA . PHE A 1 87 ? -66.140 80.240 20.022 1.00 19.98 87 PHE A CA 1
ATOM 729 C C . PHE A 1 87 ? -65.817 78.763 20.007 1.00 18.96 87 PHE A C 1
ATOM 730 O O . PHE A 1 87 ? -65.547 78.256 21.099 1.00 22.16 87 PHE A O 1
ATOM 738 N N . ASP A 1 88 ? -65.809 78.116 18.843 1.00 18.94 88 ASP A N 1
ATOM 739 C CA . ASP A 1 88 ? -65.385 76.702 18.723 1.00 18.43 88 ASP A CA 1
ATOM 740 C C . ASP A 1 88 ? -63.854 76.622 18.871 1.00 18.52 88 ASP A C 1
ATOM 741 O O . ASP A 1 88 ? -63.346 75.511 19.163 1.00 19.95 88 ASP A O 1
ATOM 746 N N . GLY A 1 89 ? -63.147 77.721 18.639 1.00 20.44 89 GLY A N 1
ATOM 747 C CA . GLY A 1 89 ? -61.672 77.727 18.773 1.00 19.91 89 GLY A CA 1
ATOM 748 C C . GLY A 1 89 ? -61.034 78.957 18.174 1.00 19.47 89 GLY A C 1
ATOM 749 O O . GLY A 1 89 ? -61.498 79.445 17.121 1.00 20.16 89 GLY A O 1
ATOM 750 N N . VAL A 1 90 ? -60.056 79.505 18.892 1.00 18.87 90 VAL A N 1
ATOM 751 C CA . VAL A 1 90 ? -59.275 80.696 18.496 1.00 17.72 90 VAL A CA 1
ATOM 752 C C . VAL A 1 90 ? -57.799 80.406 18.782 1.00 18.22 90 VAL A C 1
ATOM 753 O O . VAL A 1 90 ? -57.467 80.101 19.963 1.00 20.04 90 VAL A O 1
ATOM 757 N N . TYR A 1 91 ? -56.949 80.410 17.752 1.00 18.57 91 TYR A N 1
ATOM 758 C CA . TYR A 1 91 ? -55.503 80.155 17.920 1.00 17.49 91 TYR A CA 1
ATOM 759 C C . TYR A 1 91 ? -54.750 81.481 17.886 1.00 20.92 91 TYR A C 1
ATOM 760 O O . TYR A 1 91 ? -54.659 82.119 16.828 1.00 18.93 91 TYR A O 1
ATOM 769 N N . MET A 1 92 ? -54.229 81.950 19.023 1.00 19.00 92 MET A N 1
ATOM 770 C CA . MET A 1 92 ? -54.373 81.427 20.369 1.00 20.00 92 MET A CA 1
ATOM 771 C C . MET A 1 92 ? -54.283 82.624 21.341 1.00 19.46 92 MET A C 1
ATOM 772 O O . MET A 1 92 ? -54.175 83.753 20.900 1.00 19.37 92 MET A O 1
ATOM 777 N N . ASN A 1 93 ? -54.333 82.364 22.643 1.00 21.05 93 ASN A N 1
ATOM 778 C CA . ASN A 1 93 ? -54.122 83.368 23.722 1.00 20.22 93 ASN A CA 1
ATOM 779 C C . ASN A 1 93 ? -54.966 84.612 23.423 1.00 21.87 93 ASN A C 1
ATOM 780 O O . ASN A 1 93 ? -54.414 85.690 23.214 1.00 19.51 93 ASN A O 1
ATOM 785 N N . SER A 1 94 ? -56.269 84.420 23.268 1.00 21.05 94 SER A N 1
ATOM 786 C CA . SER A 1 94 ? -57.190 85.500 22.894 1.00 21.10 94 SER A CA 1
ATOM 787 C C . SER A 1 94 ? -57.629 86.286 24.139 1.00 22.04 94 SER A C 1
ATOM 788 O O . SER A 1 94 ? -57.643 85.741 25.283 1.00 21.25 94 SER A O 1
ATOM 791 N N . THR A 1 95 ? -58.037 87.529 23.906 1.00 20.70 95 THR A N 1
ATOM 792 C CA . THR A 1 95 ? -58.741 88.338 24.912 1.00 20.85 95 THR A CA 1
ATOM 793 C C . THR A 1 95 ? -59.978 88.919 24.235 1.00 23.54 95 THR A C 1
ATOM 794 O O . THR A 1 95 ? -59.853 89.577 23.183 1.00 23.03 95 THR A O 1
ATOM 798 N N . THR A 1 96 ? -61.147 88.696 24.831 1.00 23.05 96 THR A N 1
ATOM 799 C CA . THR A 1 96 ? -62.424 89.133 24.246 1.00 22.25 96 THR A CA 1
ATOM 800 C C . THR A 1 96 ? -62.991 90.268 25.098 1.00 24.29 96 THR A C 1
ATOM 801 O O . THR A 1 96 ? -62.994 90.149 26.346 1.00 23.90 96 THR A O 1
ATOM 805 N N . TYR A 1 97 ? -63.533 91.271 24.415 1.00 25.39 97 TYR A N 1
ATOM 806 C CA . TYR A 1 97 ? -64.078 92.515 24.998 1.00 27.03 97 TYR A CA 1
ATOM 807 C C . TYR A 1 97 ? -65.463 92.741 24.397 1.00 27.89 97 TYR A C 1
ATOM 808 O O . TYR A 1 97 ? -65.671 92.412 23.227 1.00 27.84 97 TYR A O 1
ATOM 817 N N . LEU A 1 98 ? -66.427 93.125 25.225 1.00 26.85 98 LEU A N 1
ATOM 818 C CA . LEU A 1 98 ? -67.754 93.563 24.721 1.00 28.01 98 LEU A CA 1
ATOM 819 C C . LEU A 1 98 ? -68.027 94.954 25.291 1.00 29.35 98 LEU A C 1
ATOM 820 O O . LEU A 1 98 ? -67.913 95.114 26.505 1.00 28.52 98 LEU A O 1
ATOM 825 N N . ASN A 1 99 ? -68.299 95.928 24.433 1.00 30.53 99 ASN A N 1
ATOM 826 C CA . ASN A 1 99 ? -68.636 97.303 24.866 1.00 33.75 99 ASN A CA 1
ATOM 827 C C . ASN A 1 99 ? -67.506 97.851 25.735 1.00 34.52 99 ASN A C 1
ATOM 828 O O . ASN A 1 99 ? -67.795 98.559 26.694 1.00 37.20 99 ASN A O 1
ATOM 833 N N . GLY A 1 100 ? -66.253 97.570 25.371 1.00 31.85 100 GLY A N 1
ATOM 834 C CA . GLY A 1 100 ? -65.072 98.100 26.058 1.00 30.03 100 GLY A CA 1
ATOM 835 C C . GLY A 1 100 ? -64.669 97.356 27.313 1.00 30.60 100 GLY A C 1
ATOM 836 O O . GLY A 1 100 ? -63.676 97.767 27.888 1.00 36.08 100 GLY A O 1
ATOM 837 N N . GLU A 1 101 ? -65.377 96.319 27.752 1.00 33.17 101 GLU A N 1
ATOM 838 C CA . GLU A 1 101 ? -65.040 95.583 29.007 1.00 32.45 101 GLU A CA 1
ATOM 839 C C . GLU A 1 101 ? -64.605 94.152 28.675 1.00 27.23 101 GLU A C 1
ATOM 840 O O . GLU A 1 101 ? -65.288 93.510 27.876 1.00 25.66 101 GLU A O 1
ATOM 846 N N . GLU A 1 102 ? -63.575 93.650 29.355 1.00 28.84 102 GLU A N 1
ATOM 847 C CA . GLU A 1 102 ? -63.048 92.280 29.106 1.00 26.18 102 GLU A CA 1
ATOM 848 C C . GLU A 1 102 ? -64.104 91.262 29.525 1.00 28.07 102 GLU A C 1
ATOM 849 O O . GLU A 1 102 ? -64.584 91.351 30.628 1.00 26.31 102 GLU A O 1
ATOM 855 N N . LEU A 1 103 ? -64.494 90.346 28.648 1.00 24.08 103 LEU A N 1
ATOM 856 C CA . LEU A 1 103 ? -65.228 89.127 29.035 1.00 24.89 103 LEU A CA 1
ATOM 857 C C . LEU A 1 103 ? -64.260 88.115 29.614 1.00 24.66 103 LEU A C 1
ATOM 858 O O . LEU A 1 103 ? -64.609 87.449 30.563 1.00 22.95 103 LEU A O 1
ATOM 863 N N . GLY A 1 104 ? -63.070 87.978 29.040 1.00 25.73 104 GLY A N 1
ATOM 864 C CA . GLY A 1 104 ? -62.096 87.044 29.583 1.00 23.34 104 GLY A CA 1
ATOM 865 C C . GLY A 1 104 ? -60.952 86.857 28.602 1.00 24.48 104 GLY A C 1
ATOM 866 O O . GLY A 1 104 ? -60.953 87.457 27.540 1.00 20.89 104 GLY A O 1
ATOM 867 N N . THR A 1 105 ? -60.031 86.001 28.974 1.00 21.66 105 THR A N 1
ATOM 868 C CA . THR A 1 105 ? -58.873 85.613 28.149 1.00 22.90 105 THR A CA 1
ATOM 869 C C . THR A 1 105 ? -58.869 84.077 28.071 1.00 21.45 105 THR A C 1
ATOM 870 O O . THR A 1 105 ? -59.230 83.443 29.055 1.00 21.73 105 THR A O 1
ATOM 874 N N . TYR A 1 106 ? -58.423 83.490 26.952 1.00 19.53 106 TYR A N 1
ATOM 875 C CA . TYR A 1 106 ? -58.444 82.031 26.706 1.00 19.26 106 TYR A CA 1
ATOM 876 C C . TYR A 1 106 ? -57.145 81.582 26.028 1.00 18.40 106 TYR A C 1
ATOM 877 O O . TYR A 1 106 ? -56.903 81.839 24.850 1.00 19.28 106 TYR A O 1
ATOM 886 N N . PRO A 1 107 ? -56.210 81.025 26.802 1.00 20.28 107 PRO A N 1
ATOM 887 C CA . PRO A 1 107 ? -54.898 80.678 26.263 1.00 19.98 107 PRO A CA 1
ATOM 888 C C . PRO A 1 107 ? -54.928 79.610 25.175 1.00 21.18 107 PRO A C 1
ATOM 889 O O . PRO A 1 107 ? -54.255 79.788 24.139 1.00 18.35 107 PRO A O 1
ATOM 893 N N . PHE A 1 108 ? -55.554 78.469 25.469 1.00 17.64 108 PHE A N 1
ATOM 894 C CA . PHE A 1 108 ? -55.466 77.271 24.609 1.00 18.83 108 PHE A CA 1
ATOM 895 C C . PHE A 1 108 ? -56.131 77.498 23.246 1.00 18.04 108 PHE A C 1
ATOM 896 O O . PHE A 1 108 ? -57.215 78.088 23.090 1.00 19.53 108 PHE A O 1
ATOM 904 N N . GLY A 1 109 ? -55.484 76.995 22.205 1.00 17.08 109 GLY A N 1
ATOM 905 C CA . GLY A 1 109 ? -55.863 77.352 20.840 1.00 18.30 109 GLY A CA 1
ATOM 906 C C . GLY A 1 109 ? -56.799 76.328 20.184 1.00 16.91 109 GLY A C 1
ATOM 907 O O . GLY A 1 109 ? -57.160 76.589 19.031 1.00 18.28 109 GLY A O 1
ATOM 908 N N . TYR A 1 110 ? -57.160 75.216 20.865 1.00 16.49 110 TYR A N 1
ATOM 909 C CA . TYR A 1 110 ? -57.857 74.086 20.219 1.00 16.95 110 TYR A CA 1
ATOM 910 C C . TYR A 1 110 ? -59.090 73.635 21.017 1.00 18.79 110 TYR A C 1
ATOM 911 O O . TYR A 1 110 ? -59.626 72.560 20.677 1.00 20.14 110 TYR A O 1
ATOM 920 N N . ASN A 1 111 ? -59.585 74.470 21.919 1.00 19.02 111 ASN A N 1
ATOM 921 C CA . ASN A 1 111 ? -60.857 74.171 22.632 1.00 19.84 111 ASN A CA 1
ATOM 922 C C . ASN A 1 111 ? -61.841 75.290 22.363 1.00 20.52 111 ASN A C 1
ATOM 923 O O . ASN A 1 111 ? -61.459 76.488 22.241 1.00 17.73 111 ASN A O 1
ATOM 928 N N . ALA A 1 112 ? -63.105 74.912 22.449 1.00 20.90 112 ALA A N 1
ATOM 929 C CA . ALA A 1 112 ? -64.228 75.855 22.488 1.00 19.83 112 ALA A CA 1
ATOM 930 C C . ALA A 1 112 ? -64.221 76.522 23.848 1.00 20.49 112 ALA A C 1
ATOM 931 O O . ALA A 1 112 ? -63.681 75.962 24.843 1.00 20.12 112 ALA A O 1
ATOM 933 N N . PHE A 1 113 ? -64.765 77.708 23.879 1.00 19.79 113 PHE A N 1
ATOM 934 C CA . PHE A 1 113 ? -64.968 78.486 25.108 1.00 20.20 113 PHE A CA 1
ATOM 935 C C . PHE A 1 113 ? -66.164 79.395 24.878 1.00 22.03 113 PHE A C 1
ATOM 936 O O . PHE A 1 113 ? -66.547 79.619 23.712 1.00 22.21 113 PHE A O 1
ATOM 944 N N . SER A 1 114 ? -66.752 79.882 25.961 1.00 22.13 114 SER A N 1
ATOM 945 C CA . SER A 1 114 ? -68.054 80.563 25.933 1.00 24.05 114 SER A CA 1
ATOM 946 C C . SER A 1 114 ? -68.089 81.650 26.989 1.00 23.41 114 SER A C 1
ATOM 947 O O . SER A 1 114 ? -67.572 81.419 28.054 1.00 23.46 114 SER A O 1
ATOM 950 N N . TYR A 1 115 ? -68.713 82.779 26.703 1.00 21.49 115 TYR A N 1
ATOM 951 C CA . TYR A 1 115 ? -68.919 83.865 27.672 1.00 23.40 115 TYR A CA 1
ATOM 952 C C . TYR A 1 115 ? -70.398 84.176 27.749 1.00 24.05 115 TYR A C 1
ATOM 953 O O . TYR A 1 115 ? -71.008 84.324 26.683 1.00 25.42 115 TYR A O 1
ATOM 962 N N . ASP A 1 116 ? -70.952 84.245 28.962 1.00 24.26 116 ASP A N 1
ATOM 963 C CA . ASP A 1 116 ? -72.368 84.665 29.168 1.00 23.90 116 ASP A CA 1
ATOM 964 C C . ASP A 1 116 ? -72.380 86.171 28.961 1.00 22.85 116 ASP A C 1
ATOM 965 O O . ASP A 1 116 ? -71.655 86.883 29.648 1.00 30.10 116 ASP A O 1
ATOM 970 N N . ILE A 1 117 ? -73.142 86.667 28.008 1.00 23.33 117 ILE A N 1
ATOM 971 C CA . ILE A 1 117 ? -73.221 88.140 27.796 1.00 26.22 117 ILE A CA 1
ATOM 972 C C . ILE A 1 117 ? -74.666 88.644 28.041 1.00 26.68 117 ILE A C 1
ATOM 973 O O . ILE A 1 117 ? -74.921 89.794 27.705 1.00 24.91 117 ILE A O 1
ATOM 978 N N . THR A 1 118 ? -75.562 87.846 28.641 1.00 28.64 118 THR A N 1
ATOM 979 C CA . THR A 1 118 ? -76.961 88.245 28.962 1.00 29.67 118 THR A CA 1
ATOM 980 C C . THR A 1 118 ? -77.023 89.681 29.537 1.00 31.64 118 THR A C 1
ATOM 981 O O . THR A 1 118 ? -77.698 90.554 28.977 1.00 32.85 118 THR A O 1
ATOM 985 N N . ASP A 1 119 ? -76.247 89.994 30.545 1.00 32.20 119 ASP A N 1
ATOM 986 C CA . ASP A 1 119 ? -76.420 91.279 31.263 1.00 36.09 119 ASP A CA 1
ATOM 987 C C . ASP A 1 119 ? -75.480 92.330 30.703 1.00 35.52 119 ASP A C 1
ATOM 988 O O . ASP A 1 119 ? -75.442 93.425 31.264 1.00 36.23 119 ASP A O 1
ATOM 993 N N . LYS A 1 120 ? -74.726 92.033 29.650 1.00 34.86 120 LYS A N 1
ATOM 994 C CA . LYS A 1 120 ? -73.702 92.980 29.140 1.00 35.50 120 LYS A CA 1
ATOM 995 C C . LYS A 1 120 ? -74.127 93.582 27.799 1.00 34.33 120 LYS A C 1
ATOM 996 O O . LYS A 1 120 ? -73.558 94.589 27.380 1.00 36.38 120 LYS A O 1
ATOM 1002 N N . LEU A 1 121 ? -75.078 92.971 27.112 1.00 32.73 121 LEU A N 1
ATOM 1003 C CA . LEU A 1 121 ? -75.511 93.486 25.804 1.00 32.39 121 LEU A CA 1
ATOM 1004 C C . LEU A 1 121 ? -76.337 94.761 26.016 1.00 40.94 121 LEU A C 1
ATOM 1005 O O . LEU A 1 121 ? -77.042 94.833 27.016 1.00 41.67 121 LEU A O 1
ATOM 1010 N N . PHE A 1 122 ? -76.184 95.743 25.139 1.00 36.71 122 PHE A N 1
ATOM 1011 C CA . PHE A 1 122 ? -77.148 96.846 24.927 1.00 43.14 122 PHE A CA 1
ATOM 1012 C C . PHE A 1 122 ? -78.310 96.301 24.097 1.00 39.77 122 PHE A C 1
ATOM 1013 O O . PHE A 1 122 ? -78.109 95.962 22.934 1.00 39.14 122 PHE A O 1
ATOM 1021 N N . MET A 1 123 ? -79.511 96.232 24.680 1.00 46.43 123 MET A N 1
ATOM 1022 C CA . MET A 1 123 ? -80.764 95.911 23.939 1.00 48.56 123 MET A CA 1
ATOM 1023 C C . MET A 1 123 ? -81.352 97.224 23.385 1.00 49.36 123 MET A C 1
ATOM 1024 O O . MET A 1 123 ? -80.643 98.263 23.405 1.00 49.79 123 MET A O 1
ATOM 1029 N N . ASP A 1 124 ? -82.609 97.216 22.932 1.00 58.17 124 ASP A N 1
ATOM 1030 C CA . ASP A 1 124 ? -83.299 98.412 22.356 1.00 59.58 124 ASP A CA 1
ATOM 1031 C C . ASP A 1 124 ? -82.656 98.807 21.029 1.00 55.77 124 ASP A C 1
ATOM 1032 O O . ASP A 1 124 ? -82.621 100.003 20.766 1.00 57.18 124 ASP A O 1
ATOM 1037 N N . GLY A 1 125 ? -82.097 97.856 20.276 1.00 59.70 125 GLY A N 1
ATOM 1038 C CA . GLY A 1 125 ? -81.393 98.090 18.998 1.00 49.60 125 GLY A CA 1
ATOM 1039 C C . GLY A 1 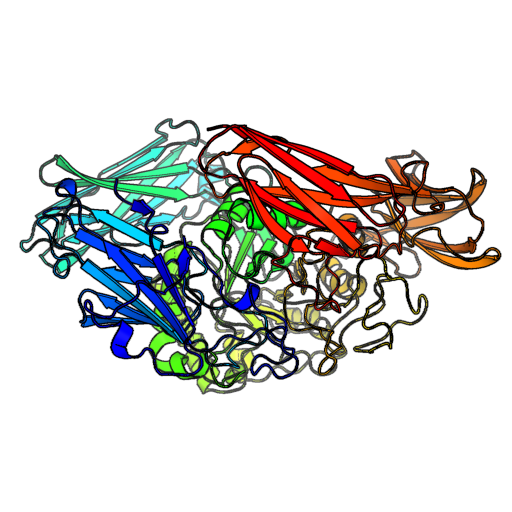125 ? -80.251 99.089 19.118 1.00 46.23 125 GLY A C 1
ATOM 1040 O O . GLY A 1 125 ? -79.890 99.655 18.101 1.00 51.02 125 GLY A O 1
ATOM 1041 N N . ARG A 1 126 ? -79.645 99.281 20.290 1.00 45.00 126 ARG A N 1
ATOM 1042 C CA . ARG A 1 126 ? -78.378 100.054 20.382 1.00 48.54 126 ARG A CA 1
ATOM 1043 C C . ARG A 1 126 ? -77.223 99.167 19.869 1.00 40.90 126 ARG A C 1
ATOM 1044 O O . ARG A 1 126 ? -77.339 97.938 19.952 1.00 41.82 126 ARG A O 1
ATOM 1052 N N . GLU A 1 127 ? -76.168 99.792 19.348 1.00 41.78 127 GLU A N 1
ATOM 1053 C CA . GLU A 1 127 ? -74.972 99.134 18.742 1.00 41.29 127 GLU A CA 1
ATOM 1054 C C . GLU A 1 127 ? -74.147 98.523 19.876 1.00 35.50 127 GLU A C 1
ATOM 1055 O O . GLU A 1 127 ? -73.855 99.245 20.850 1.00 33.03 127 GLU A O 1
ATOM 1061 N N . ASN A 1 128 ? -73.790 97.246 19.742 1.00 32.21 128 ASN A N 1
ATOM 1062 C CA . ASN A 1 128 ? -72.788 96.578 20.618 1.00 30.38 128 ASN A CA 1
ATOM 1063 C C . ASN A 1 128 ? -71.471 96.408 19.830 1.00 31.64 128 ASN A C 1
ATOM 1064 O O . ASN A 1 128 ? -71.558 96.068 18.620 1.00 29.82 128 ASN A O 1
ATOM 1069 N N . VAL A 1 129 ? -70.318 96.461 20.505 1.00 29.66 129 VAL A N 1
ATOM 1070 C CA . VAL A 1 129 ? -69.009 96.213 19.843 1.00 30.13 129 VAL A CA 1
ATOM 1071 C C . VAL A 1 129 ? -68.241 95.113 20.584 1.00 28.06 129 VAL A C 1
ATOM 1072 O O . VAL A 1 129 ? -67.820 95.348 21.718 1.00 28.29 129 VAL A O 1
ATOM 1076 N N . LEU A 1 130 ? -67.992 93.999 19.882 1.00 29.67 130 LEU A N 1
ATOM 1077 C CA . LEU A 1 130 ? -67.114 92.888 20.304 1.00 27.30 130 LEU A CA 1
ATOM 1078 C C . LEU A 1 130 ? -65.734 93.139 19.705 1.00 29.88 130 LEU A C 1
ATOM 1079 O O . LEU A 1 130 ? -65.680 93.501 18.525 1.00 28.38 130 LEU A O 1
ATOM 1084 N N . ALA A 1 131 ? -64.685 92.949 20.487 1.00 26.72 131 ALA A N 1
ATOM 1085 C CA . ALA A 1 131 ? -63.286 93.028 20.025 1.00 27.22 131 ALA A CA 1
ATOM 1086 C C . ALA A 1 131 ? -62.571 91.815 20.603 1.00 26.03 131 ALA A C 1
ATOM 1087 O O . ALA A 1 131 ? -62.766 91.524 21.768 1.00 25.70 131 ALA A O 1
ATOM 1089 N N . VAL A 1 132 ? -61.894 91.066 19.725 1.00 24.73 132 VAL A N 1
ATOM 1090 C CA . VAL A 1 132 ? -61.131 89.861 20.077 1.00 24.71 132 VAL A CA 1
ATOM 1091 C C . VAL A 1 132 ? -59.684 90.150 19.682 1.00 24.11 132 VAL A C 1
ATOM 1092 O O . VAL A 1 132 ? -59.439 90.346 18.507 1.00 24.15 132 VAL A O 1
ATOM 1096 N N . LYS A 1 133 ? -58.812 90.208 20.672 1.00 23.01 133 LYS A N 1
ATOM 1097 C CA . LYS A 1 133 ? -57.365 90.220 20.444 1.00 24.85 133 LYS A CA 1
ATOM 1098 C C . LYS A 1 133 ? -56.910 88.766 20.379 1.00 22.53 133 LYS A C 1
ATOM 1099 O O . LYS A 1 133 ? -57.316 87.928 21.227 1.00 22.73 133 LYS A O 1
ATOM 1105 N N . VAL A 1 134 ? -56.205 88.441 19.315 1.00 22.21 134 VAL A N 1
ATOM 1106 C CA . VAL A 1 134 ? -55.601 87.105 19.141 1.00 20.62 134 VAL A CA 1
ATOM 1107 C C . VAL A 1 134 ? -54.098 87.285 19.169 1.00 20.99 134 VAL A C 1
ATOM 1108 O O . VAL A 1 134 ? -53.569 88.012 18.323 1.00 20.00 134 VAL A O 1
ATOM 1112 N N . ASP A 1 135 ? -53.451 86.585 20.087 1.00 20.98 135 ASP A N 1
ATOM 1113 C CA . ASP A 1 135 ? -52.007 86.736 20.293 1.00 22.48 135 ASP A CA 1
ATOM 1114 C C . ASP A 1 135 ? -51.300 85.417 19.967 1.00 21.34 135 ASP A C 1
ATOM 1115 O O . ASP A 1 135 ? -51.132 84.582 20.879 1.00 21.02 135 ASP A O 1
ATOM 1120 N N . ASN A 1 136 ? -50.913 85.251 18.703 1.00 20.66 136 ASN A N 1
ATOM 1121 C CA . ASN A 1 136 ? -50.121 84.089 18.278 1.00 20.22 136 ASN A CA 1
ATOM 1122 C C . ASN A 1 136 ? -48.689 84.600 18.100 1.00 20.79 136 ASN A C 1
ATOM 1123 O O . ASN A 1 136 ? -48.112 84.348 17.043 1.00 19.99 136 ASN A O 1
ATOM 1128 N N . THR A 1 137 ? -48.112 85.229 19.133 1.00 20.81 137 THR A N 1
ATOM 1129 C CA . THR A 1 137 ? -46.650 85.452 19.204 1.00 20.96 137 THR A CA 1
ATOM 1130 C C . THR A 1 137 ? -45.955 84.114 19.014 1.00 21.25 137 THR A C 1
ATOM 1131 O O . THR A 1 137 ? -46.387 83.092 19.613 1.00 18.75 137 THR A O 1
ATOM 1135 N N . GLN A 1 138 ? -44.974 84.096 18.116 1.00 19.25 138 GLN A N 1
ATOM 1136 C CA . GLN A 1 138 ? -44.302 82.847 17.685 1.00 21.12 138 GLN A CA 1
ATOM 1137 C C . GLN A 1 138 ? -42.894 82.830 18.228 1.00 21.91 138 GLN A C 1
ATOM 1138 O O . GLN A 1 138 ? -42.322 83.902 18.500 1.00 20.52 138 GLN A O 1
ATOM 1144 N N . PRO A 1 139 ? -42.277 81.656 18.407 1.00 18.81 139 PRO A N 1
ATOM 1145 C CA . PRO A 1 139 ? -42.829 80.352 18.074 1.00 19.53 139 PRO A CA 1
ATOM 1146 C C . PRO A 1 139 ? -43.718 79.744 19.167 1.00 21.60 139 PRO A C 1
ATOM 1147 O O . PRO A 1 139 ? -43.322 79.762 20.335 1.00 20.97 139 PRO A O 1
ATOM 1151 N N . SER A 1 140 ? -44.889 79.260 18.754 1.00 19.52 140 SER A N 1
ATOM 1152 C CA . SER A 1 140 ? -45.908 78.660 19.644 1.00 21.11 140 SER A CA 1
ATOM 1153 C C . SER A 1 140 ? -46.136 77.192 19.281 1.00 21.59 140 SER A C 1
ATOM 1154 O O . SER A 1 140 ? -46.931 76.565 19.990 1.00 22.41 140 SER A O 1
ATOM 1157 N N . SER A 1 141 ? -45.567 76.663 18.197 1.00 20.27 141 SER A N 1
ATOM 1158 C CA . SER A 1 141 ? -46.058 75.370 17.654 1.00 17.70 141 SER A CA 1
ATOM 1159 C C . SER A 1 141 ? -44.958 74.604 16.937 1.00 19.64 141 SER A C 1
ATOM 1160 O O . SER A 1 141 ? -44.172 75.234 16.234 1.00 21.17 141 SER A O 1
ATOM 1163 N N . ARG A 1 142 ? -44.975 73.280 17.041 1.00 19.24 142 ARG A N 1
ATOM 1164 C CA . ARG A 1 142 ? -44.064 72.354 16.305 1.00 20.75 142 ARG A CA 1
ATOM 1165 C C . ARG A 1 142 ? -44.639 71.996 14.915 1.00 19.81 142 ARG A C 1
ATOM 1166 O O . ARG A 1 142 ? -43.893 71.427 14.096 1.00 20.53 142 ARG A O 1
ATOM 1174 N N . TRP A 1 143 ? -45.835 72.484 14.586 1.00 18.01 143 TRP A N 1
ATOM 1175 C CA . TRP A 1 143 ? -46.493 72.270 13.272 1.00 16.58 143 TRP A CA 1
ATOM 1176 C C . TRP A 1 143 ? -47.165 73.583 12.911 1.00 16.74 143 TRP A C 1
ATOM 1177 O O . TRP A 1 143 ? -47.220 74.489 13.786 1.00 18.73 143 TRP A O 1
ATOM 1188 N N . TYR A 1 144 ? -47.663 73.719 11.701 1.00 17.79 144 TYR A N 1
ATOM 1189 C CA . TYR A 1 144 ? -48.472 74.894 11.294 1.00 18.30 144 TYR A CA 1
ATOM 1190 C C . TYR A 1 144 ? -49.749 74.947 12.143 1.00 17.41 144 TYR A C 1
ATOM 1191 O O . TYR A 1 144 ? -50.595 73.993 12.005 1.00 18.24 144 TYR A O 1
ATOM 1200 N N . SER A 1 145 ? -49.919 76.030 12.900 1.00 17.42 145 SER A N 1
ATOM 1201 C CA . SER A 1 145 ? -51.105 76.279 13.756 1.00 19.51 145 SER A CA 1
ATOM 1202 C C . SER A 1 145 ? -52.171 77.023 12.956 1.00 20.02 145 SER A C 1
ATOM 1203 O O . SER A 1 145 ? -53.358 76.758 13.144 1.00 18.74 145 SER A O 1
ATOM 1206 N N . GLY A 1 146 ? -51.762 77.982 12.131 1.00 17.20 146 GLY A N 1
ATOM 1207 C CA . GLY A 1 146 ? -52.705 79.029 11.742 1.00 16.36 146 GLY A CA 1
ATOM 1208 C C . GLY A 1 146 ? -52.857 80.034 12.859 1.00 17.70 146 GLY A C 1
ATOM 1209 O O . GLY A 1 146 ? -52.230 79.856 13.928 1.00 18.28 146 GLY A O 1
ATOM 1210 N N . SER A 1 147 ? -53.535 81.136 12.566 1.00 18.68 147 SER A N 1
ATOM 1211 C CA . SER A 1 147 ? -53.761 82.261 13.497 1.00 19.32 147 SER A CA 1
ATOM 1212 C C . SER A 1 147 ? -55.182 82.761 13.306 1.00 21.62 147 SER A C 1
ATOM 1213 O O . SER A 1 147 ? -55.542 82.957 12.158 1.00 20.29 147 SER A O 1
ATOM 1216 N N . GLY A 1 148 ? -55.919 83.009 14.399 1.00 20.68 148 GLY A N 1
ATOM 1217 C CA . GLY A 1 148 ? -57.195 83.717 14.329 1.00 21.42 148 GLY A CA 1
ATOM 1218 C C . GLY A 1 148 ? -58.350 82.855 14.731 1.00 19.09 148 GLY A C 1
ATOM 1219 O O . GLY A 1 148 ? -58.162 81.807 15.425 1.00 20.30 148 GLY A O 1
ATOM 1220 N N . ILE A 1 149 ? -59.530 83.334 14.391 1.00 21.46 149 ILE A N 1
ATOM 1221 C CA . ILE A 1 149 ? -60.809 82.665 14.751 1.00 19.23 149 ILE A CA 1
ATOM 1222 C C . ILE A 1 149 ? -61.053 81.692 13.605 1.00 18.78 149 ILE A C 1
ATOM 1223 O O . ILE A 1 149 ? -61.877 81.977 12.661 1.00 19.89 149 ILE A O 1
ATOM 1228 N N . TYR A 1 150 ? -60.404 80.541 13.698 1.00 17.07 150 TYR A N 1
ATOM 1229 C CA . TYR A 1 150 ? -60.284 79.548 12.621 1.00 19.30 150 TYR A CA 1
ATOM 1230 C C . TYR A 1 150 ? -61.397 78.518 12.716 1.00 19.82 150 TYR A C 1
ATOM 1231 O O . TYR A 1 150 ? -61.456 77.690 11.857 1.00 19.89 150 TYR A O 1
ATOM 1240 N N . ARG A 1 151 ? -62.189 78.521 13.782 1.00 21.41 151 ARG A N 1
ATOM 1241 C CA . ARG A 1 151 ? -63.382 77.640 13.891 1.00 21.49 151 ARG A CA 1
ATOM 1242 C C . ARG A 1 151 ? -64.619 78.514 14.045 1.00 19.18 151 ARG A C 1
ATOM 1243 O O . ARG A 1 151 ? -64.476 79.727 14.272 1.00 20.69 151 ARG A O 1
ATOM 1251 N N . ASN A 1 152 ? -65.793 77.917 13.900 1.00 21.49 152 ASN A N 1
ATOM 1252 C CA . ASN A 1 152 ? -67.068 78.669 13.853 1.00 21.57 152 ASN A CA 1
ATOM 1253 C C . ASN A 1 152 ? -67.336 79.440 15.151 1.00 21.72 152 ASN A C 1
ATOM 1254 O O . ASN A 1 152 ? -66.793 79.119 16.225 1.00 19.21 152 ASN A O 1
ATOM 1259 N N . VAL A 1 153 ? -68.175 80.466 15.058 1.00 22.46 153 VAL A N 1
ATOM 1260 C CA . VAL A 1 153 ? -68.622 81.277 16.206 1.00 22.93 153 VAL A CA 1
ATOM 1261 C C . VAL A 1 153 ? -70.155 81.285 16.207 1.00 26.52 153 VAL A C 1
ATOM 1262 O O . VAL A 1 153 ? -70.775 81.431 15.108 1.00 22.52 153 VAL A O 1
ATOM 1266 N N . TYR A 1 154 ? -70.749 81.185 17.403 1.00 25.56 154 TYR A N 1
ATOM 1267 C CA . TYR A 1 154 ? -72.224 81.062 17.561 1.00 25.35 154 TYR A CA 1
ATOM 1268 C C . TYR A 1 154 ? -72.666 81.946 18.713 1.00 24.93 154 TYR A C 1
ATOM 1269 O O . TYR A 1 154 ? -71.821 82.321 19.595 1.00 23.32 154 TYR A O 1
ATOM 1278 N N . LEU A 1 155 ? -73.966 82.269 18.725 1.00 25.71 155 LEU A N 1
ATOM 1279 C CA . LEU A 1 155 ? -74.667 82.663 19.979 1.00 24.26 155 LEU A CA 1
ATOM 1280 C C . LEU A 1 155 ? -75.564 81.504 20.385 1.00 26.50 155 LEU A C 1
ATOM 1281 O O . LEU A 1 155 ? -76.196 80.886 19.498 1.00 28.32 155 LEU A O 1
ATOM 1286 N N . THR A 1 156 ? -75.621 81.239 21.690 1.00 26.16 156 THR A N 1
ATOM 1287 C CA . THR A 1 156 ? -76.606 80.301 22.272 1.00 27.24 156 THR A CA 1
ATOM 1288 C C . THR A 1 156 ? -77.629 81.181 23.008 1.00 27.59 156 THR A C 1
ATOM 1289 O O . THR A 1 156 ? -77.199 82.044 23.766 1.00 26.63 156 THR A O 1
ATOM 1293 N N . VAL A 1 157 ? -78.923 80.977 22.704 1.00 26.64 157 VAL A N 1
ATOM 1294 C CA . VAL A 1 157 ? -80.072 81.798 23.192 1.00 28.77 157 VAL A CA 1
ATOM 1295 C C . VAL A 1 157 ? -81.099 80.843 23.819 1.00 25.20 157 VAL A C 1
ATOM 1296 O O . VAL A 1 157 ? -81.575 79.917 23.155 1.00 24.35 157 VAL A O 1
ATOM 1300 N N . THR A 1 158 ? -81.294 80.954 25.123 1.00 28.71 158 THR A N 1
ATOM 1301 C CA . THR A 1 158 ? -82.196 80.035 25.872 1.00 28.54 158 THR A CA 1
ATOM 1302 C C . THR A 1 158 ? -83.033 80.875 26.826 1.00 26.26 158 THR A C 1
ATOM 1303 O O . THR A 1 158 ? -82.656 82.048 27.067 1.00 25.38 158 THR A O 1
ATOM 1307 N N . ASN A 1 159 ? -84.090 80.236 27.351 1.00 29.20 159 ASN A N 1
ATOM 1308 C CA . ASN A 1 159 ? -84.873 80.751 28.514 1.00 29.88 159 ASN A CA 1
ATOM 1309 C C . ASN A 1 159 ? -83.971 80.660 29.737 1.00 30.72 159 ASN A C 1
ATOM 1310 O O . ASN A 1 159 ? -82.968 79.933 29.725 1.00 25.58 159 ASN A O 1
ATOM 1315 N N . PRO A 1 160 ? -84.299 81.402 30.815 1.00 31.45 160 PRO A N 1
ATOM 1316 C CA . PRO A 1 160 ? -83.464 81.414 32.005 1.00 30.73 160 PRO A CA 1
ATOM 1317 C C . PRO A 1 160 ? -83.229 80.035 32.633 1.00 28.89 160 PRO A C 1
ATOM 1318 O O . PRO A 1 160 ? -82.240 79.909 33.297 1.00 27.96 160 PRO A O 1
ATOM 1322 N N . VAL A 1 161 ? -84.115 79.054 32.447 1.00 26.06 161 VAL A N 1
ATOM 1323 C CA . VAL A 1 161 ? -83.894 77.699 32.992 1.00 26.54 161 VAL A CA 1
ATOM 1324 C C . VAL A 1 161 ? -83.663 76.814 31.789 1.00 26.69 161 VAL A C 1
ATOM 1325 O O . VAL A 1 161 ? -84.529 76.784 30.910 1.00 28.82 161 VAL A O 1
ATOM 1329 N N . HIS A 1 162 ? -82.547 76.102 31.722 1.00 24.57 162 HIS A N 1
ATOM 1330 C CA . HIS A 1 162 ? -82.122 75.497 30.428 1.00 23.35 162 HIS A CA 1
ATOM 1331 C C . HIS A 1 162 ? -81.168 74.350 30.679 1.00 21.16 162 HIS A C 1
ATOM 1332 O O . HIS A 1 162 ? -80.527 74.341 31.740 1.00 23.11 162 HIS A O 1
ATOM 1339 N N . VAL A 1 163 ? -81.077 73.436 29.723 1.00 22.31 163 VAL A N 1
ATOM 1340 C CA . VAL A 1 163 ? -80.021 72.403 29.726 1.00 25.01 163 VAL A CA 1
ATOM 1341 C C . VAL A 1 163 ? -78.688 73.154 29.629 1.00 21.23 163 VAL A C 1
ATOM 1342 O O . VAL A 1 163 ? -78.588 74.149 28.909 1.00 23.55 163 VAL A O 1
ATOM 1346 N N . ALA A 1 164 ? -77.792 72.800 30.521 1.00 23.14 164 ALA A N 1
ATOM 1347 C CA . ALA A 1 164 ? -76.452 73.400 30.630 1.00 20.99 164 ALA A CA 1
ATOM 1348 C C . ALA A 1 164 ? -75.694 73.177 29.302 1.00 20.55 164 ALA A C 1
ATOM 1349 O O . ALA A 1 164 ? -75.969 72.214 28.568 1.00 22.81 164 ALA A O 1
ATOM 1351 N N . ARG A 1 165 ? -74.617 73.912 29.105 1.00 25.24 165 ARG A N 1
ATOM 1352 C CA . ARG A 1 165 ? -73.635 73.597 28.031 1.00 22.76 165 ARG A CA 1
ATOM 1353 C C . ARG A 1 165 ? -73.145 72.187 28.290 1.00 18.82 165 ARG A C 1
ATOM 1354 O O . ARG A 1 165 ? -72.808 71.908 29.424 1.00 20.17 165 ARG A O 1
ATOM 1362 N N . TYR A 1 166 ? -73.112 71.345 27.259 1.00 19.36 166 TYR A N 1
ATOM 1363 C CA . TYR A 1 166 ? -72.702 69.916 27.312 1.00 21.56 166 TYR A CA 1
ATOM 1364 C C . TYR A 1 166 ? -73.547 69.199 28.395 1.00 22.52 166 TYR A C 1
ATOM 1365 O O . TYR A 1 166 ? -73.100 68.247 29.025 1.00 20.06 166 TYR A O 1
ATOM 1374 N N . GLY A 1 167 ? -74.809 69.611 28.549 1.00 24.45 167 GLY A N 1
ATOM 1375 C CA . GLY A 1 167 ? -75.616 69.243 29.727 1.00 25.69 167 GLY A CA 1
ATOM 1376 C C . GLY A 1 167 ? -76.279 67.883 29.638 1.00 26.75 167 GLY A C 1
ATOM 1377 O O . GLY A 1 167 ? -77.061 67.551 30.565 1.00 26.10 167 GLY A O 1
ATOM 1378 N N . THR A 1 168 ? -75.955 67.051 28.661 1.00 23.96 168 THR A N 1
ATOM 1379 C CA . THR A 1 168 ? -76.442 65.664 28.647 1.00 25.54 168 THR A CA 1
ATOM 1380 C C . THR A 1 168 ? -75.267 64.720 28.542 1.00 25.94 168 THR A C 1
ATOM 1381 O O . THR A 1 168 ? -74.259 65.061 27.923 1.00 24.02 168 THR A O 1
ATOM 1385 N N . PHE A 1 169 ? -75.420 63.570 29.153 1.00 24.33 169 PHE A N 1
ATOM 1386 C CA . PHE A 1 169 ? -74.471 62.443 29.064 1.00 24.27 169 PHE A CA 1
ATOM 1387 C C . PHE A 1 169 ? -75.311 61.200 28.850 1.00 26.54 169 PHE A C 1
ATOM 1388 O O . PHE A 1 169 ? -75.963 60.716 29.836 1.00 28.68 169 PHE A O 1
ATOM 1396 N N . VAL A 1 170 ? -75.341 60.715 27.614 1.00 24.73 170 VAL A N 1
ATOM 1397 C CA . VAL A 1 170 ? -76.043 59.468 27.227 1.00 22.85 170 VAL A CA 1
ATOM 1398 C C . VAL A 1 170 ? -75.075 58.310 27.163 1.00 28.18 170 VAL A C 1
ATOM 1399 O O . VAL A 1 170 ? -74.178 58.363 26.341 1.00 25.63 170 VAL A O 1
ATOM 1403 N N . THR A 1 171 ? -75.335 57.244 27.902 1.00 23.56 171 THR A N 1
ATOM 1404 C CA . THR A 1 171 ? -74.476 56.036 27.926 1.00 27.72 171 THR A CA 1
ATOM 1405 C C . THR A 1 171 ? -75.335 54.793 27.708 1.00 28.44 171 THR A C 1
ATOM 1406 O O . THR A 1 171 ? -76.574 54.899 27.824 1.00 27.59 171 THR A O 1
ATOM 1410 N N . THR A 1 172 ? -74.677 53.694 27.364 1.00 30.30 172 THR A N 1
ATOM 1411 C CA . THR A 1 172 ? -75.301 52.360 27.154 1.00 31.24 172 THR A CA 1
ATOM 1412 C C . THR A 1 172 ? -74.540 51.378 28.018 1.00 29.15 172 THR A C 1
ATOM 1413 O O . THR A 1 172 ? -73.738 50.599 27.506 1.00 32.77 172 THR A O 1
ATOM 1417 N N . PRO A 1 173 ? -74.769 51.394 29.354 1.00 32.66 173 PRO A N 1
ATOM 1418 C CA . PRO A 1 173 ? -74.071 50.484 30.266 1.00 34.60 173 PRO A CA 1
ATOM 1419 C C . PRO A 1 173 ? -74.353 49.016 29.913 1.00 31.92 173 PRO A C 1
ATOM 1420 O O . PRO A 1 173 ? -75.459 48.724 29.496 1.00 32.23 173 PRO A O 1
ATOM 1424 N N . ASP A 1 174 ? -73.328 48.174 30.012 1.00 34.40 174 ASP A N 1
ATOM 1425 C CA . ASP A 1 174 ? -73.385 46.701 29.758 1.00 38.71 174 ASP A CA 1
ATOM 1426 C C . ASP A 1 174 ? -74.133 46.412 28.464 1.00 36.82 174 ASP A C 1
ATOM 1427 O O . ASP A 1 174 ? -74.986 45.503 28.453 1.00 38.79 174 ASP A O 1
ATOM 1432 N N . LEU A 1 175 ? -73.818 47.159 27.404 1.00 34.08 175 LEU A N 1
ATOM 1433 C CA . LEU A 1 175 ? -74.483 47.018 26.101 1.00 30.04 175 LEU A CA 1
ATOM 1434 C C . LEU A 1 175 ? -74.255 45.595 25.566 1.00 30.82 175 LEU A C 1
ATOM 1435 O O . LEU A 1 175 ? -75.168 45.103 24.888 1.00 29.80 175 LEU A O 1
ATOM 1440 N N . GLU A 1 176 ? -73.105 44.963 25.801 1.00 31.37 176 GLU A N 1
ATOM 1441 C CA . GLU A 1 176 ? -72.888 43.614 25.235 1.00 33.79 176 GLU A CA 1
ATOM 1442 C C . GLU A 1 176 ? -74.023 42.688 25.713 1.00 38.05 176 GLU A C 1
ATOM 1443 O O . GLU A 1 176 ? -74.746 42.093 24.840 1.00 40.11 176 GLU A O 1
ATOM 1449 N N . SER A 1 177 ? -74.240 42.640 27.026 1.00 37.97 177 SER A N 1
ATOM 1450 C CA . SER A 1 177 ? -75.331 41.864 27.699 1.00 39.47 177 SER A CA 1
ATOM 1451 C C . SER A 1 177 ? -76.692 42.295 27.182 1.00 36.68 177 SER A C 1
ATOM 1452 O O . SER A 1 177 ? -77.438 41.450 26.744 1.00 41.50 177 SER A O 1
ATOM 1455 N N . ALA A 1 178 ? -77.006 43.583 27.256 1.00 35.98 178 ALA A N 1
ATOM 1456 C CA . ALA A 1 178 ? -78.324 44.075 26.835 1.00 33.89 178 ALA A CA 1
ATOM 1457 C C . ALA A 1 178 ? -78.580 43.613 25.395 1.00 42.12 178 ALA A C 1
ATOM 1458 O O . ALA A 1 178 ? -79.712 43.144 25.090 1.00 42.09 178 ALA A O 1
ATOM 1460 N N . TYR A 1 179 ? -77.572 43.725 24.519 1.00 42.48 179 TYR A N 1
ATOM 1461 C CA . TYR A 1 179 ? -77.731 43.514 23.056 1.00 41.08 179 TYR A CA 1
ATOM 1462 C C . TYR A 1 179 ? -78.089 42.041 22.759 1.00 37.84 179 TYR A C 1
ATOM 1463 O O . TYR A 1 179 ? -78.901 41.760 21.870 1.00 36.97 179 TYR A O 1
ATOM 1472 N N . ALA A 1 180 ? -77.447 41.107 23.441 1.00 38.87 180 ALA A N 1
ATOM 1473 C CA . ALA A 1 180 ? -77.775 39.670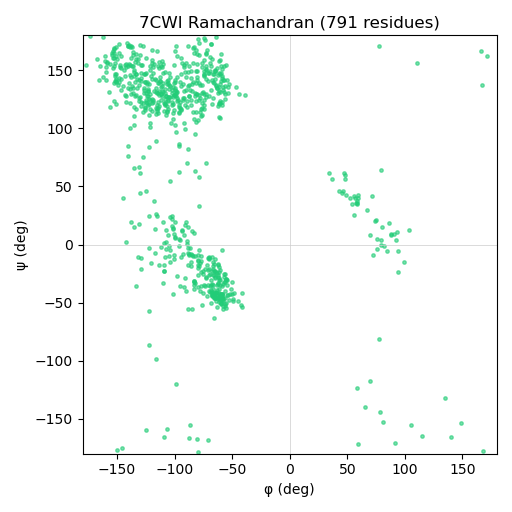 23.362 1.00 43.19 180 ALA A CA 1
ATOM 1474 C C . ALA A 1 180 ? -79.220 39.423 23.851 1.00 45.14 180 ALA A C 1
ATOM 1475 O O . ALA A 1 180 ? -79.751 38.380 23.544 1.00 52.39 180 ALA A O 1
ATOM 1477 N N . ALA A 1 181 ? -79.825 40.339 24.611 1.00 45.21 181 ALA A N 1
ATOM 1478 C CA . ALA A 1 181 ? -81.237 40.288 25.054 1.00 43.76 181 ALA A CA 1
ATOM 1479 C C . ALA A 1 181 ? -82.092 41.187 24.166 1.00 41.52 181 ALA A C 1
ATOM 1480 O O . ALA A 1 181 ? -83.178 41.613 24.593 1.00 43.37 181 ALA A O 1
ATOM 1482 N N . ARG A 1 182 ? -81.577 41.514 22.987 1.00 42.11 182 ARG A N 1
ATOM 1483 C CA . ARG A 1 182 ? -82.262 42.323 21.961 1.00 40.82 182 ARG A CA 1
ATOM 1484 C C . ARG A 1 182 ? -82.624 43.706 22.513 1.00 37.13 182 ARG A C 1
ATOM 1485 O O . ARG A 1 182 ? -83.634 44.271 22.088 1.00 36.61 182 ARG A O 1
ATOM 1493 N N . LYS A 1 183 ? -81.746 44.341 23.294 1.00 42.01 183 LYS A N 1
ATOM 1494 C CA . LYS A 1 183 ? -82.006 45.755 23.667 1.00 39.67 183 LYS A CA 1
ATOM 1495 C C . LYS A 1 183 ? -80.713 46.553 23.919 1.00 31.43 183 LYS A C 1
ATOM 1496 O O . LYS A 1 183 ? -79.639 45.982 24.056 1.00 35.37 183 LYS A O 1
ATOM 1502 N N . ALA A 1 184 ? -80.879 47.864 24.054 1.00 35.07 184 ALA A N 1
ATOM 1503 C CA . ALA A 1 184 ? -79.856 48.770 24.618 1.00 35.01 184 ALA A CA 1
ATOM 1504 C C . ALA A 1 184 ? -80.477 49.482 25.814 1.00 30.01 184 ALA A C 1
ATOM 1505 O O . ALA A 1 184 ? -81.486 50.231 25.640 1.00 28.75 184 ALA A O 1
ATOM 1507 N N . GLU A 1 185 ? -79.847 49.283 26.963 1.00 29.73 185 GLU A N 1
ATOM 1508 C CA . GLU A 1 185 ? -80.161 50.044 28.198 1.00 35.28 185 GLU A CA 1
ATOM 1509 C C . GLU A 1 185 ? -79.473 51.403 28.044 1.00 31.64 185 GLU A C 1
ATOM 1510 O O . GLU A 1 185 ? -78.255 51.396 27.775 1.00 32.78 185 GLU A O 1
ATOM 1516 N N . VAL A 1 186 ? -80.228 52.480 28.156 1.00 29.55 186 VAL A N 1
ATOM 1517 C CA . VAL A 1 186 ? -79.782 53.880 27.930 1.00 29.61 186 VAL A CA 1
ATOM 1518 C C . VAL A 1 186 ? -79.901 54.646 29.251 1.00 32.88 186 VAL A C 1
ATOM 1519 O O . VAL A 1 186 ? -81.050 54.770 29.811 1.00 28.96 186 VAL A O 1
ATOM 1523 N N . ASN A 1 187 ? -78.753 55.027 29.797 1.00 26.86 187 ASN A N 1
ATOM 1524 C CA . ASN A 1 187 ? -78.620 55.885 31.007 1.00 27.06 187 ASN A CA 1
ATOM 1525 C C . ASN A 1 187 ? -78.495 57.320 30.523 1.00 27.61 187 ASN A C 1
ATOM 1526 O O . ASN A 1 187 ? -77.629 57.589 29.662 1.00 26.75 187 ASN A O 1
ATOM 1531 N N . ILE A 1 188 ? -79.335 58.219 31.017 1.00 26.92 188 ILE A N 1
ATOM 1532 C CA . ILE A 1 188 ? -79.285 59.652 30.626 1.00 28.18 188 ILE A CA 1
ATOM 1533 C C . ILE A 1 188 ? -79.057 60.515 31.867 1.00 29.80 188 ILE A C 1
ATOM 1534 O O . ILE A 1 188 ? -79.956 60.568 32.756 1.00 28.82 188 ILE A O 1
ATOM 1539 N N . LYS A 1 189 ? -77.934 61.216 31.936 1.00 24.36 189 LYS A N 1
ATOM 1540 C CA . LYS A 1 189 ? -77.712 62.234 32.999 1.00 26.93 189 LYS A CA 1
ATOM 1541 C C . LYS A 1 189 ? -77.843 63.607 32.394 1.00 28.04 189 LYS A C 1
ATOM 1542 O O . LYS A 1 189 ? -77.223 63.835 31.330 1.00 26.66 189 LYS A O 1
ATOM 1548 N N . THR A 1 190 ? -78.690 64.444 32.978 1.00 24.98 190 THR A N 1
ATOM 1549 C CA . THR A 1 190 ? -79.029 65.779 32.459 1.00 24.96 190 THR A CA 1
ATOM 1550 C C . THR A 1 190 ? -78.722 66.856 33.511 1.00 24.85 190 THR A C 1
ATOM 1551 O O . THR A 1 190 ? -79.075 66.661 34.711 1.00 26.00 190 THR A O 1
ATOM 1555 N N . LYS A 1 191 ? -78.076 67.947 33.098 1.00 24.81 191 LYS A N 1
ATOM 1556 C CA . LYS A 1 191 ? -77.759 69.111 33.963 1.00 23.19 191 LYS A CA 1
ATOM 1557 C C . LYS A 1 191 ? -78.654 70.260 33.536 1.00 23.92 191 LYS A C 1
ATOM 1558 O O . LYS A 1 191 ? -78.554 70.636 32.361 1.00 23.28 191 LYS A O 1
ATOM 1564 N N . ILE A 1 192 ? -79.493 70.783 34.454 1.00 24.17 192 ILE A N 1
ATOM 1565 C CA . ILE A 1 192 ? -80.353 71.973 34.243 1.00 24.61 192 ILE A CA 1
ATOM 1566 C C . ILE A 1 192 ? -79.794 73.122 35.045 1.00 23.33 192 ILE A C 1
ATOM 1567 O O . ILE A 1 192 ? -79.660 72.973 36.267 1.00 24.27 192 ILE A O 1
ATOM 1572 N N . ASN A 1 193 ? -79.449 74.216 34.380 1.00 23.96 193 ASN A N 1
ATOM 1573 C CA . ASN A 1 193 ? -79.037 75.456 35.047 1.00 22.79 193 ASN A CA 1
ATOM 1574 C C . ASN A 1 193 ? -80.319 76.266 35.248 1.00 25.82 193 ASN A C 1
ATOM 1575 O O . ASN A 1 193 ? -81.047 76.461 34.279 1.00 24.14 193 ASN A O 1
ATOM 1580 N N . ASN A 1 194 ? -80.504 76.786 36.438 1.00 25.20 194 ASN A N 1
ATOM 1581 C CA . ASN A 1 194 ? -81.445 77.887 36.710 1.00 25.53 194 ASN A CA 1
ATOM 1582 C C . ASN A 1 194 ? -80.648 79.176 36.770 1.00 23.70 194 ASN A C 1
ATOM 1583 O O . ASN A 1 194 ? -80.019 79.405 37.803 1.00 28.62 194 ASN A O 1
ATOM 1588 N N . ASP A 1 195 ? -80.695 79.983 35.705 1.00 25.30 195 ASP A N 1
ATOM 1589 C CA . ASP A 1 195 ? -80.031 81.305 35.607 1.00 27.90 195 ASP A CA 1
ATOM 1590 C C . ASP A 1 195 ? -81.082 82.406 35.833 1.00 30.10 195 ASP A C 1
ATOM 1591 O O . ASP A 1 195 ? -80.774 83.554 35.528 1.00 32.16 195 ASP A O 1
ATOM 1596 N N . SER A 1 196 ? -82.280 82.080 36.339 1.00 28.97 196 SER A N 1
ATOM 1597 C CA . SER A 1 196 ? -83.277 83.098 36.781 1.00 30.28 196 SER A CA 1
ATOM 1598 C C . SER A 1 196 ? -82.849 83.583 38.157 1.00 32.23 196 SER A C 1
ATOM 1599 O O . SER A 1 196 ? -81.940 82.962 38.779 1.00 31.97 196 SER A O 1
ATOM 1602 N N . ASP A 1 197 ? -83.575 84.549 38.698 1.00 32.14 197 ASP A N 1
ATOM 1603 C CA . ASP A 1 197 ? -83.285 85.041 40.058 1.00 37.21 197 ASP A CA 1
ATOM 1604 C C . ASP A 1 197 ? -84.138 84.311 41.128 1.00 32.08 197 ASP A C 1
ATOM 1605 O O . ASP A 1 197 ? -84.132 84.777 42.232 1.00 31.95 197 ASP A O 1
ATOM 1610 N N . ALA A 1 198 ? -84.821 83.204 40.854 1.00 30.34 198 ALA A N 1
ATOM 1611 C CA . ALA A 1 198 ? -85.596 82.502 41.909 1.00 26.55 198 ALA A CA 1
ATOM 1612 C C . ALA A 1 198 ? -85.611 81.010 41.659 1.00 28.03 198 ALA A C 1
ATOM 1613 O O . ALA A 1 198 ? -85.515 80.586 40.463 1.00 28.45 198 ALA A O 1
ATOM 1615 N N . ALA A 1 199 ? -85.747 80.232 42.734 1.00 27.48 199 ALA A N 1
ATOM 1616 C CA . ALA A 1 199 ? -85.770 78.760 42.652 1.00 26.10 199 ALA A CA 1
ATOM 1617 C C . ALA A 1 199 ? -86.986 78.348 41.836 1.00 26.94 199 ALA A C 1
ATOM 1618 O O . ALA A 1 199 ? -87.975 79.144 41.784 1.00 28.14 199 ALA A O 1
ATOM 1620 N N . VAL A 1 200 ? -86.856 77.189 41.193 1.00 24.62 200 VAL A N 1
ATOM 1621 C CA . VAL A 1 200 ? -87.960 76.524 40.458 1.00 25.07 200 VAL A CA 1
ATOM 1622 C C . VAL A 1 200 ? -87.919 75.056 40.797 1.00 24.20 200 VAL A C 1
ATOM 1623 O O . VAL A 1 200 ? -86.882 74.586 41.291 1.00 25.95 200 VAL A O 1
ATOM 1627 N N . GLN A 1 201 ? -89.023 74.378 40.512 1.00 24.48 201 GLN A N 1
ATOM 1628 C CA . GLN A 1 201 ? -89.095 72.913 40.459 1.00 26.23 201 GLN A CA 1
ATOM 1629 C C . GLN A 1 201 ? -89.061 72.523 38.986 1.00 26.02 201 GLN A C 1
ATOM 1630 O O . GLN A 1 201 ? -89.840 73.102 38.197 1.00 26.33 201 GLN A O 1
ATOM 1636 N N . VAL A 1 202 ? -88.279 71.514 38.618 1.00 25.86 202 VAL A N 1
ATOM 1637 C CA . VAL A 1 202 ? -88.081 71.190 37.180 1.00 26.80 202 VAL A CA 1
ATOM 1638 C C . VAL A 1 202 ? -88.131 69.689 37.059 1.00 25.36 202 VAL A C 1
ATOM 1639 O O . VAL A 1 202 ? -87.706 69.000 37.976 1.00 26.17 202 VAL A O 1
ATOM 1643 N N . LYS A 1 203 ? -88.697 69.231 35.964 1.00 26.31 203 LYS A N 1
ATOM 1644 C CA . LYS A 1 203 ? -88.660 67.821 35.531 1.00 29.98 203 LYS A CA 1
ATOM 1645 C C . LYS A 1 203 ? -87.971 67.805 34.171 1.00 27.03 203 LYS A C 1
ATOM 1646 O O . LYS A 1 203 ? -88.104 68.777 33.432 1.00 31.77 203 LYS A O 1
ATOM 1652 N N . VAL A 1 204 ? -87.401 66.679 33.815 1.00 26.66 204 VAL A N 1
ATOM 1653 C CA . VAL A 1 204 ? -86.768 66.501 32.486 1.00 28.72 204 VAL A CA 1
ATOM 1654 C C . VAL A 1 204 ? -87.482 65.394 31.750 1.00 25.19 204 VAL A C 1
ATOM 1655 O O . VAL A 1 204 ? -87.420 64.255 32.219 1.00 27.95 204 VAL A O 1
ATOM 1659 N N . LYS A 1 205 ? -88.005 65.704 30.568 1.00 26.31 205 LYS A N 1
ATOM 1660 C CA . LYS A 1 205 ? -88.464 64.618 29.678 1.00 27.76 205 LYS A CA 1
ATOM 1661 C C . LYS A 1 205 ? -87.392 64.291 28.639 1.00 26.99 205 LYS A C 1
ATOM 1662 O O . LYS A 1 205 ? -86.949 65.193 27.946 1.00 29.29 205 LYS A O 1
ATOM 1668 N N . SER A 1 206 ? -87.094 63.020 28.493 1.00 26.37 206 SER A N 1
ATOM 1669 C CA . SER A 1 206 ? -86.114 62.472 27.545 1.00 28.38 206 SER A CA 1
ATOM 1670 C C . SER A 1 206 ? -86.863 61.602 26.532 1.00 34.12 206 SER A C 1
ATOM 1671 O O . SER A 1 206 ? -87.422 60.569 26.953 1.00 29.31 206 SER A O 1
ATOM 1674 N N . THR A 1 207 ? -86.847 61.989 25.261 1.00 28.06 207 THR A N 1
ATOM 1675 C CA . THR A 1 207 ? -87.433 61.184 24.171 1.00 31.44 207 THR A CA 1
ATOM 1676 C C . THR A 1 207 ? -86.329 60.824 23.170 1.00 29.20 207 THR A C 1
ATOM 1677 O O . THR A 1 207 ? -85.662 61.754 22.676 1.00 30.51 207 THR A O 1
ATOM 1681 N N . ILE A 1 208 ? -86.164 59.540 22.903 1.00 29.61 208 ILE A N 1
ATOM 1682 C CA . ILE A 1 208 ? -85.208 59.016 21.898 1.00 30.63 208 ILE A CA 1
ATOM 1683 C C . ILE A 1 208 ? -85.949 58.703 20.587 1.00 35.61 208 ILE A C 1
ATOM 1684 O O . ILE A 1 208 ? -87.007 58.000 20.614 1.00 32.05 208 ILE A O 1
ATOM 1689 N N . TYR A 1 209 ? -85.418 59.245 19.486 1.00 33.62 209 TYR A N 1
ATOM 1690 C CA . TYR A 1 209 ? -85.856 58.978 18.094 1.00 34.00 209 TYR A CA 1
ATOM 1691 C C . TYR A 1 209 ? -84.768 58.222 17.311 1.00 40.34 209 TYR A C 1
ATOM 1692 O O . TYR A 1 209 ? -83.549 58.548 17.472 1.00 29.86 209 TYR A O 1
ATOM 1701 N N . ASP A 1 210 ? -85.192 57.309 16.426 1.00 31.59 210 ASP A N 1
ATOM 1702 C CA . ASP A 1 210 ? -84.332 56.663 15.403 1.00 31.16 210 ASP A CA 1
ATOM 1703 C C . ASP A 1 210 ? -84.035 57.676 14.298 1.00 30.58 210 ASP A C 1
ATOM 1704 O O . ASP A 1 210 ? -84.597 58.774 14.342 1.00 32.67 210 ASP A O 1
ATOM 1709 N N . THR A 1 211 ? -83.197 57.325 13.310 1.00 36.76 211 THR A N 1
ATOM 1710 C CA . THR A 1 211 ? -82.760 58.272 12.244 1.00 39.19 211 THR A CA 1
ATOM 1711 C C . THR A 1 211 ? -83.902 58.693 11.323 1.00 43.06 211 THR A C 1
ATOM 1712 O O . THR A 1 211 ? -83.721 59.687 10.646 1.00 44.92 211 THR A O 1
ATOM 1716 N N . ASP A 1 212 ? -85.009 57.948 11.292 1.00 41.35 212 ASP A N 1
ATOM 1717 C CA . ASP A 1 212 ? -86.217 58.286 10.494 1.00 48.66 212 ASP A CA 1
ATOM 1718 C C . ASP A 1 212 ? -87.114 59.218 11.297 1.00 46.46 212 ASP A C 1
ATOM 1719 O O . ASP A 1 212 ? -88.053 59.723 10.731 1.00 49.16 212 ASP A O 1
ATOM 1724 N N . GLY A 1 213 ? -86.807 59.449 12.567 1.00 45.82 213 GLY A N 1
ATOM 1725 C CA . GLY A 1 213 ? -87.618 60.327 13.434 1.00 45.29 213 GLY A CA 1
ATOM 1726 C C . GLY A 1 213 ? -88.777 59.597 14.098 1.00 39.58 213 GLY A C 1
ATOM 1727 O O . GLY A 1 213 ? -89.647 60.268 14.606 1.00 38.13 213 GLY A O 1
ATOM 1728 N N . LYS A 1 214 ? -88.743 58.271 14.163 1.00 41.52 214 LYS A N 1
ATOM 1729 C CA . LYS A 1 214 ? -89.702 57.457 14.943 1.00 46.32 214 LYS A CA 1
ATOM 1730 C C . LYS A 1 214 ? -89.274 57.454 16.419 1.00 47.03 214 LYS A C 1
ATOM 1731 O O . LYS A 1 214 ? -88.097 57.063 16.697 1.00 34.73 214 LYS A O 1
ATOM 1737 N N . GLU A 1 215 ? -90.202 57.765 17.337 1.00 40.85 215 GLU A N 1
ATOM 1738 C CA . GLU A 1 215 ? -89.951 57.634 18.792 1.00 39.07 215 GLU A CA 1
ATOM 1739 C C . GLU A 1 215 ? -89.663 56.168 19.106 1.00 37.68 215 GLU A C 1
ATOM 1740 O O . GLU A 1 215 ? -90.434 55.337 18.669 1.00 37.48 215 GLU A O 1
ATOM 1746 N N . VAL A 1 216 ? -88.600 55.862 19.859 1.00 29.72 216 VAL A N 1
ATOM 1747 C CA . VAL A 1 216 ? -88.246 54.469 20.278 1.00 30.77 216 VAL A CA 1
ATOM 1748 C C . VAL A 1 216 ? -88.222 54.316 21.789 1.00 28.25 216 VAL A C 1
ATOM 1749 O O . VAL A 1 216 ? -88.092 53.169 22.233 1.00 29.31 216 VAL A O 1
ATOM 1753 N N . ALA A 1 217 ? -88.190 55.403 22.567 1.00 33.53 217 ALA A N 1
ATOM 1754 C CA . ALA A 1 217 ? -88.091 55.333 24.040 1.00 34.21 217 ALA A CA 1
ATOM 1755 C C . ALA A 1 217 ? -88.451 56.697 24.623 1.00 35.84 217 ALA A C 1
ATOM 1756 O O . ALA A 1 217 ? -88.312 57.704 23.917 1.00 31.50 217 ALA A O 1
ATOM 1758 N N . SER A 1 218 ? -88.941 56.714 25.859 1.00 34.75 218 SER A N 1
ATOM 1759 C CA . SER A 1 218 ? -89.397 57.968 26.508 1.00 35.85 218 SER A CA 1
ATOM 1760 C C . SER A 1 218 ? -89.198 57.817 28.009 1.00 34.09 218 SER A C 1
ATOM 1761 O O . SER A 1 218 ? -89.526 56.771 28.514 1.00 36.84 218 SER A O 1
ATOM 1764 N N . VAL A 1 219 ? -88.743 58.834 28.721 1.00 34.28 219 VAL A N 1
ATOM 1765 C CA . VAL A 1 219 ? -88.751 58.728 30.208 1.00 33.65 219 VAL A CA 1
ATOM 1766 C C . VAL A 1 219 ? -88.878 60.129 30.788 1.00 37.21 219 VAL A C 1
ATOM 1767 O O . VAL A 1 219 ? -88.287 61.098 30.189 1.00 37.24 219 VAL A O 1
ATOM 1771 N N . VAL A 1 220 ? -89.661 60.265 31.872 1.00 32.47 220 VAL A N 1
ATOM 1772 C CA . VAL A 1 220 ? -89.809 61.570 32.562 1.00 31.66 220 VAL A CA 1
ATOM 1773 C C . VAL A 1 220 ? -89.174 61.388 33.931 1.00 32.23 220 VAL A C 1
ATOM 1774 O O . VAL A 1 220 ? -89.376 60.347 34.559 1.00 34.75 220 VAL A O 1
ATOM 1778 N N . SER A 1 221 ? -88.320 62.332 34.320 1.00 32.75 221 SER A N 1
ATOM 1779 C CA . SER A 1 221 ? -87.628 62.311 35.624 1.00 30.04 221 SER A CA 1
ATOM 1780 C C . SER A 1 221 ? -88.632 62.637 36.744 1.00 32.48 221 SER A C 1
ATOM 1781 O O . SER A 1 221 ? -89.643 63.309 36.476 1.00 28.54 221 SER A O 1
ATOM 1784 N N . GLN A 1 222 ? -88.215 62.346 37.964 1.00 36.30 222 GLN A N 1
ATOM 1785 C CA . GLN A 1 222 ? -88.756 62.973 39.186 1.00 40.00 222 GLN A CA 1
ATOM 1786 C C . GLN A 1 222 ? -88.500 64.487 39.100 1.00 38.94 222 GLN A C 1
ATOM 1787 O O . GLN A 1 222 ? -87.534 64.979 38.407 1.00 31.32 222 GLN A O 1
ATOM 1793 N N . GLU A 1 223 ? -89.284 65.218 39.863 1.00 32.97 223 GLU A N 1
ATOM 1794 C CA . GLU A 1 223 ? -89.141 66.669 40.057 1.00 31.45 223 GLU A CA 1
ATOM 1795 C C . GLU A 1 223 ? -87.952 66.942 40.977 1.00 30.00 223 GLU A C 1
ATOM 1796 O O . GLU A 1 223 ? -87.718 66.166 41.918 1.00 31.09 223 GLU A O 1
ATOM 1802 N N . LYS A 1 224 ? -87.251 68.044 40.756 1.00 28.33 224 LYS A N 1
ATOM 1803 C CA . LYS A 1 224 ? -86.148 68.432 41.644 1.00 28.98 224 LYS A CA 1
ATOM 1804 C C . LYS A 1 224 ? -86.103 69.932 41.714 1.00 25.56 224 LYS A C 1
ATOM 1805 O O . LYS A 1 224 ? -86.568 70.613 40.786 1.00 26.11 224 LYS A O 1
ATOM 1811 N N . THR A 1 225 ? -85.609 70.422 42.837 1.00 27.52 225 THR A N 1
ATOM 1812 C CA . THR A 1 225 ? -85.421 71.871 43.037 1.00 28.02 225 THR A CA 1
ATOM 1813 C C . THR A 1 225 ? -84.188 72.303 42.258 1.00 33.32 225 THR A C 1
ATOM 1814 O O . THR A 1 225 ? -83.189 71.589 42.314 1.00 38.92 225 THR A O 1
ATOM 1818 N N . ALA A 1 226 ? -84.261 73.429 41.579 1.00 31.84 226 ALA A N 1
ATOM 1819 C CA . ALA A 1 226 ? -83.085 74.149 41.070 1.00 33.27 226 ALA A CA 1
ATOM 1820 C C . ALA A 1 226 ? -83.130 75.541 41.689 1.00 28.49 226 ALA A C 1
ATOM 1821 O O . ALA A 1 226 ? -83.927 76.403 41.254 1.00 32.12 226 ALA A O 1
ATOM 1823 N N . ALA A 1 227 ? -82.331 75.746 42.728 1.00 28.78 227 ALA A N 1
ATOM 1824 C CA . ALA A 1 227 ? -82.128 77.076 43.349 1.00 27.18 227 ALA A CA 1
ATOM 1825 C C . ALA A 1 227 ? -81.553 78.054 42.312 1.00 26.83 227 ALA A C 1
ATOM 1826 O O . ALA A 1 227 ? -80.873 77.614 41.351 1.00 26.76 227 ALA A O 1
ATOM 1828 N N . ALA A 1 228 ? -81.808 79.337 42.491 1.00 28.05 228 ALA A N 1
ATOM 1829 C CA . ALA A 1 228 ? -81.312 80.405 41.616 1.00 29.11 228 ALA A CA 1
ATOM 1830 C C . ALA A 1 228 ? -79.773 80.336 41.572 1.00 28.86 228 ALA A C 1
ATOM 1831 O O . ALA A 1 228 ? -79.171 80.197 42.623 1.00 24.39 228 ALA A O 1
ATOM 1833 N N . GLY A 1 229 ? -79.197 80.367 40.380 1.00 32.30 229 GLY A N 1
ATOM 1834 C CA . GLY A 1 229 ? -77.751 80.307 40.110 1.00 31.53 229 GLY A CA 1
ATOM 1835 C C . GLY A 1 229 ? -77.175 78.936 40.317 1.00 30.24 229 GLY A C 1
ATOM 1836 O O . GLY A 1 229 ? -75.971 78.869 40.553 1.00 28.02 229 GLY A O 1
ATOM 1837 N N . THR A 1 230 ? -77.954 77.854 40.304 1.00 24.93 230 THR A N 1
ATOM 1838 C CA . THR A 1 230 ? -77.360 76.533 40.573 1.00 28.43 230 THR A CA 1
ATOM 1839 C C . THR A 1 230 ? -77.753 75.602 39.457 1.00 27.69 230 THR A C 1
ATOM 1840 O O . THR A 1 230 ? -78.605 75.974 38.659 1.00 26.37 230 THR A O 1
ATOM 1844 N N . THR A 1 231 ? -77.138 74.440 39.456 1.00 25.74 231 THR A N 1
ATOM 1845 C CA . THR A 1 231 ? -77.413 73.336 38.520 1.00 28.06 231 THR A CA 1
ATOM 1846 C C . THR A 1 231 ? -78.131 72.214 39.269 1.00 30.25 231 THR A C 1
ATOM 1847 O O . THR A 1 231 ? -77.623 71.820 40.300 1.00 30.21 231 THR A O 1
ATOM 1851 N N . ALA A 1 232 ? -79.208 71.661 38.716 1.00 27.43 232 ALA A N 1
ATOM 1852 C CA . ALA A 1 232 ? -79.837 70.417 39.188 1.00 27.71 232 ALA A CA 1
ATOM 1853 C C . ALA A 1 232 ? -79.381 69.263 38.298 1.00 28.45 232 ALA A C 1
ATOM 1854 O O . ALA A 1 232 ? -79.203 69.464 37.093 1.00 29.15 232 ALA A O 1
ATOM 1856 N N . HIS A 1 233 ? -79.116 68.108 38.894 1.00 25.67 233 HIS A N 1
ATOM 1857 C CA . HIS A 1 233 ? -78.627 66.899 38.202 1.00 25.31 233 HIS A CA 1
ATOM 1858 C C . HIS A 1 233 ? -79.749 65.874 38.155 1.00 26.95 233 HIS A C 1
ATOM 1859 O O . HIS A 1 233 ? -80.315 65.600 39.233 1.00 27.51 233 HIS A O 1
ATOM 1866 N N . PHE A 1 234 ? -80.035 65.301 36.989 1.00 27.02 234 PHE A N 1
ATOM 1867 C CA . PHE A 1 234 ? -81.056 64.232 36.819 1.00 25.30 234 PHE A CA 1
ATOM 1868 C C . PHE A 1 234 ? -80.395 63.016 36.250 1.00 29.04 234 PHE A C 1
ATOM 1869 O O . PHE A 1 234 ? -79.392 63.204 35.508 1.00 29.29 234 PHE A O 1
ATOM 1877 N N . GLU A 1 235 ? -80.918 61.834 36.578 1.00 24.57 235 GLU A N 1
ATOM 1878 C CA . GLU A 1 235 ? -80.418 60.559 36.027 1.00 26.53 235 GLU A CA 1
ATOM 1879 C C . GLU A 1 235 ? -81.636 59.678 35.794 1.00 33.03 235 GLU A C 1
ATOM 1880 O O . GLU A 1 235 ? -82.420 59.521 36.744 1.00 31.06 235 GLU A O 1
ATOM 1886 N N . ASP A 1 236 ? -81.828 59.227 34.563 1.00 32.03 236 ASP A N 1
ATOM 1887 C CA . ASP A 1 236 ? -83.039 58.483 34.107 1.00 30.61 236 ASP A CA 1
ATOM 1888 C C . ASP A 1 236 ? -82.538 57.298 33.277 1.00 38.32 236 ASP A C 1
ATOM 1889 O O . ASP A 1 236 ? -81.422 57.403 32.691 1.00 32.58 236 ASP A O 1
ATOM 1894 N N . ASN A 1 237 ? -83.267 56.179 33.295 1.00 30.80 237 ASN A N 1
ATOM 1895 C CA . ASN A 1 237 ? -82.944 54.982 32.491 1.00 30.09 237 ASN A CA 1
ATOM 1896 C C . ASN A 1 237 ? -84.124 54.706 31.562 1.00 32.79 237 ASN A C 1
ATOM 1897 O O . ASN A 1 237 ? -85.297 55.003 31.952 1.00 34.99 237 ASN A O 1
ATOM 1902 N N . THR A 1 238 ? -83.836 54.274 30.336 1.00 30.07 238 THR A N 1
ATOM 1903 C CA . THR A 1 238 ? -84.857 53.769 29.384 1.00 30.62 238 THR A CA 1
ATOM 1904 C C . THR A 1 238 ? -84.226 52.659 28.546 1.00 33.35 238 THR A C 1
ATOM 1905 O O . THR A 1 238 ? -83.103 52.200 28.900 1.00 29.57 238 THR A O 1
ATOM 1909 N N . VAL A 1 239 ? -84.990 52.163 27.575 1.00 35.49 239 VAL A N 1
ATOM 1910 C CA . VAL A 1 239 ? -84.631 50.947 26.805 1.00 37.66 239 VAL A CA 1
ATOM 1911 C C . VAL A 1 239 ? -84.986 51.223 25.348 1.00 36.08 239 VAL A C 1
ATOM 1912 O O . VAL A 1 239 ? -86.026 51.857 25.081 1.00 34.96 239 VAL A O 1
ATOM 1916 N N . ILE A 1 240 ? -84.055 50.893 24.457 1.00 34.23 240 ILE A N 1
ATOM 1917 C CA . ILE A 1 240 ? -84.320 50.803 23.002 1.00 34.55 240 ILE A CA 1
ATOM 1918 C C . ILE A 1 240 ? -84.462 49.310 22.691 1.00 34.87 240 ILE A C 1
ATOM 1919 O O . ILE A 1 240 ? -83.489 48.551 22.963 1.00 31.92 240 ILE A O 1
ATOM 1924 N N . GLU A 1 241 ? -85.623 48.896 22.149 1.00 39.32 241 GLU A N 1
ATOM 1925 C CA . GLU A 1 241 ? -85.877 47.467 21.787 1.00 38.68 241 GLU A CA 1
ATOM 1926 C C . GLU A 1 241 ? -85.157 47.182 20.473 1.00 31.57 241 GLU A C 1
ATOM 1927 O O . GLU A 1 241 ? -85.232 48.040 19.629 1.00 31.29 241 GLU A O 1
ATOM 1933 N N . ASN A 1 242 ? -84.472 46.041 20.318 1.00 35.29 242 ASN A N 1
ATOM 1934 C CA . ASN A 1 242 ? -83.848 45.678 19.008 1.00 39.30 242 ASN A CA 1
ATOM 1935 C C . ASN A 1 242 ? -83.070 46.876 18.465 1.00 34.81 242 ASN A C 1
ATOM 1936 O O . ASN A 1 242 ? -83.400 47.410 17.407 1.00 33.63 242 ASN A O 1
ATOM 1941 N N . PRO A 1 243 ? -82.057 47.382 19.197 1.00 33.16 243 PRO A N 1
ATOM 1942 C CA . PRO A 1 243 ? -81.330 48.582 18.759 1.00 33.92 243 PRO A CA 1
ATOM 1943 C C . PRO A 1 243 ? -80.462 48.333 17.507 1.00 30.70 243 PRO A C 1
ATOM 1944 O O . PRO A 1 243 ? -79.968 47.209 17.340 1.00 31.55 243 PRO A O 1
ATOM 1948 N N . GLU A 1 244 ? -80.280 49.363 16.679 1.00 34.35 244 GLU A N 1
ATOM 1949 C CA . GLU A 1 244 ? -79.222 49.443 15.620 1.00 36.64 244 GLU A CA 1
ATOM 1950 C C . GLU A 1 244 ? -77.895 49.931 16.231 1.00 31.12 244 GLU A C 1
ATOM 1951 O O . GLU A 1 244 ? -77.847 51.068 16.658 1.00 30.65 244 GLU A O 1
ATOM 1957 N N . LEU A 1 245 ? -76.859 49.104 16.265 1.00 31.60 245 LEU A N 1
ATOM 1958 C CA . LEU A 1 245 ? -75.540 49.491 16.824 1.00 31.19 245 LEU A CA 1
ATOM 1959 C C . LEU A 1 245 ? -74.840 50.465 15.870 1.00 30.80 245 LEU A C 1
ATOM 1960 O O . LEU A 1 245 ? -75.135 50.476 14.667 1.00 31.41 245 LEU A O 1
ATOM 1965 N N . TRP A 1 246 ? -74.001 51.329 16.421 1.00 32.15 246 TRP A N 1
ATOM 1966 C CA . TRP A 1 246 ? -73.037 52.143 15.639 1.00 27.31 246 TRP A CA 1
ATOM 1967 C C . TRP A 1 246 ? -71.833 51.273 15.340 1.00 23.44 246 TRP A C 1
ATOM 1968 O O . TRP A 1 246 ? -71.284 50.682 16.273 1.00 27.04 246 TRP A O 1
ATOM 1979 N N . SER A 1 247 ? -71.493 51.110 14.067 1.00 27.11 247 SER A N 1
ATOM 1980 C CA . SER A 1 247 ? -70.339 50.288 13.647 1.00 26.08 247 SER A CA 1
ATOM 1981 C C . SER A 1 247 ? -69.655 51.000 12.467 1.00 23.15 247 SER A C 1
ATOM 1982 O O . SER A 1 247 ? -70.196 51.980 11.934 1.00 23.28 247 SER A O 1
ATOM 1985 N N . LEU A 1 248 ? -68.523 50.486 12.041 1.00 25.92 248 LEU A N 1
ATOM 1986 C CA . LEU A 1 248 ? -67.722 51.157 10.962 1.00 27.79 248 LEU A CA 1
ATOM 1987 C C . LEU A 1 248 ? -68.538 51.160 9.641 1.00 29.74 248 LEU A C 1
ATOM 1988 O O . LEU A 1 248 ? -68.563 52.202 8.959 1.00 28.57 248 LEU A O 1
ATOM 1993 N N . ASP A 1 249 ? -69.222 50.053 9.336 1.00 33.37 249 ASP A N 1
ATOM 1994 C CA . ASP A 1 249 ? -70.039 49.831 8.101 1.00 32.64 249 ASP A CA 1
ATOM 1995 C C . ASP A 1 249 ? -71.403 50.498 8.236 1.00 32.84 249 ASP A C 1
ATOM 1996 O O . ASP A 1 249 ? -71.992 50.836 7.222 1.00 33.20 249 ASP A O 1
ATOM 2001 N N . ASN A 1 250 ? -71.913 50.678 9.449 1.00 31.76 250 ASN A N 1
ATOM 2002 C CA . ASN A 1 250 ? -73.251 51.280 9.632 1.00 31.34 250 ASN A CA 1
ATOM 2003 C C . ASN A 1 250 ? -73.210 52.228 10.831 1.00 32.13 250 ASN A C 1
ATOM 2004 O O . ASN A 1 250 ? -73.528 51.842 11.955 1.00 29.98 250 ASN A O 1
ATOM 2009 N N . PRO A 1 251 ? -72.788 53.492 10.624 1.00 30.75 251 PRO A N 1
ATOM 2010 C CA . PRO A 1 251 ? -72.578 54.437 11.731 1.00 31.17 251 PRO A CA 1
ATOM 2011 C C . PRO A 1 251 ? -73.865 55.118 12.214 1.00 29.65 251 PRO A C 1
ATOM 2012 O O . PRO A 1 251 ? -74.037 56.346 12.095 1.00 29.37 251 PRO A O 1
ATOM 2016 N N . TYR A 1 252 ? -74.759 54.279 12.716 1.00 32.42 252 TYR A N 1
ATOM 2017 C CA . TYR A 1 252 ? -76.163 54.618 13.049 1.00 30.95 252 TYR A CA 1
ATOM 2018 C C . TYR A 1 252 ? -76.171 55.443 14.337 1.00 25.43 252 TYR A C 1
ATOM 2019 O O . TYR A 1 252 ? -75.579 54.984 15.350 1.00 27.68 252 TYR A O 1
ATOM 2028 N N . ARG A 1 253 ? -76.851 56.570 14.321 1.00 24.21 253 ARG A N 1
ATOM 2029 C CA . ARG A 1 253 ? -76.996 57.441 15.506 1.00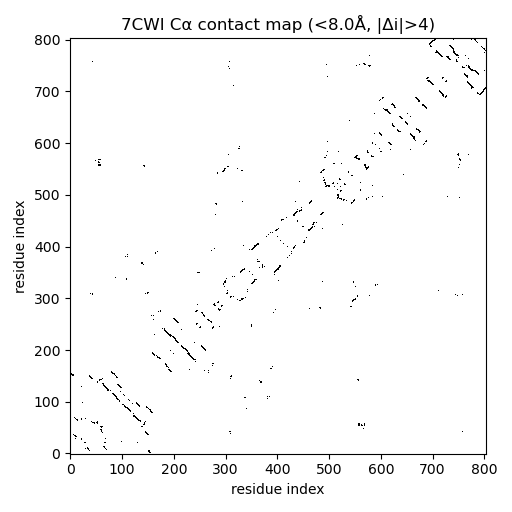 28.32 253 ARG A CA 1
ATOM 2030 C C . ARG A 1 253 ? -78.483 57.720 15.755 1.00 31.72 253 ARG A C 1
ATOM 2031 O O . ARG A 1 253 ? -79.228 58.046 14.806 1.00 33.45 253 ARG A O 1
ATOM 2039 N N . TYR A 1 254 ? -78.885 57.572 17.010 1.00 30.70 254 TYR A N 1
ATOM 2040 C CA . TYR A 1 254 ? -80.204 58.017 17.548 1.00 28.63 254 TYR A CA 1
ATOM 2041 C C . TYR A 1 254 ? -80.092 59.474 17.918 1.00 31.52 254 TYR A C 1
ATOM 2042 O O . TYR A 1 254 ? -78.939 60.025 18.014 1.00 31.57 254 TYR A O 1
ATOM 2051 N N . LYS A 1 255 ? -81.236 60.072 18.200 1.00 26.42 255 LYS A N 1
ATOM 2052 C CA . LYS A 1 255 ? -81.339 61.460 18.674 1.00 26.92 255 LYS A CA 1
ATOM 2053 C C . LYS A 1 255 ? -82.168 61.496 19.970 1.00 29.61 255 LYS A C 1
ATOM 2054 O O . LYS A 1 255 ? -83.337 61.049 20.000 1.00 28.65 255 LYS A O 1
ATOM 2060 N N . LEU A 1 256 ? -81.550 62.003 21.026 1.00 30.83 256 LEU A N 1
ATOM 2061 C CA . LEU A 1 256 ? -82.231 62.337 22.296 1.00 29.42 256 LEU A CA 1
ATOM 2062 C C . LEU A 1 256 ? -82.755 63.749 22.170 1.00 29.19 256 LEU A C 1
ATOM 2063 O O . LEU A 1 256 ? -81.971 64.661 21.843 1.00 28.93 256 LEU A O 1
ATOM 2068 N N . VAL A 1 257 ? -84.046 63.932 22.457 1.00 27.68 257 VAL A N 1
ATOM 2069 C CA . VAL A 1 257 ? -84.645 65.267 22.634 1.00 26.32 257 VAL A CA 1
ATOM 2070 C C . VAL A 1 257 ? -84.948 65.403 24.121 1.00 28.72 257 VAL A C 1
ATOM 2071 O O . VAL A 1 257 ? -85.604 64.511 24.708 1.00 28.37 257 VAL A O 1
ATOM 2075 N N . THR A 1 258 ? -84.353 66.427 24.718 1.00 28.95 258 THR A N 1
ATOM 2076 C CA . THR A 1 258 ? -84.491 66.781 26.146 1.00 29.18 258 THR A CA 1
ATOM 2077 C C . THR A 1 258 ? -85.450 67.955 26.232 1.00 28.48 258 THR A C 1
ATOM 2078 O O . THR A 1 258 ? -85.119 69.005 25.659 1.00 30.47 258 THR A O 1
ATOM 2082 N N . ASP A 1 259 ? -86.563 67.777 26.952 1.00 27.41 259 ASP A N 1
ATOM 2083 C CA . ASP A 1 259 ? -87.547 68.856 27.239 1.00 32.99 259 ASP A CA 1
ATOM 2084 C C . ASP A 1 259 ? -87.472 69.177 28.729 1.00 27.65 259 ASP A C 1
ATOM 2085 O O . ASP A 1 259 ? -87.522 68.245 29.555 1.00 32.55 259 ASP A O 1
ATOM 2090 N N . VAL A 1 260 ? -87.300 70.444 29.038 1.00 27.29 260 VAL A N 1
ATOM 2091 C CA . VAL A 1 260 ? -87.172 70.933 30.423 1.00 28.25 260 VAL A CA 1
ATOM 2092 C C . VAL A 1 260 ? -88.571 71.408 30.836 1.00 29.36 260 VAL A C 1
ATOM 2093 O O . VAL A 1 260 ? -89.075 72.388 30.232 1.00 27.96 260 VAL A O 1
ATOM 2097 N N . LEU A 1 261 ? -89.179 70.731 31.800 1.00 29.61 261 LEU A N 1
ATOM 2098 C CA . LEU A 1 261 ? -90.599 71.011 32.209 1.00 30.35 261 LEU A CA 1
ATOM 2099 C C . LEU A 1 261 ? -90.637 71.775 33.536 1.00 29.11 261 LEU A C 1
ATOM 2100 O O . LEU A 1 261 ? -89.947 71.351 34.500 1.00 28.29 261 LEU A O 1
ATOM 2105 N N . ILE A 1 262 ? -91.342 72.908 33.554 1.00 28.59 262 ILE A N 1
ATOM 2106 C CA . ILE A 1 262 ? -91.716 73.660 34.773 1.00 29.18 262 ILE A CA 1
ATOM 2107 C C . ILE A 1 262 ? -93.249 73.842 34.756 1.00 32.74 262 ILE A C 1
ATOM 2108 O O . ILE A 1 262 ? -93.779 74.511 33.837 1.00 25.83 262 ILE A O 1
ATOM 2113 N N . GLY A 1 263 ? -93.938 73.250 35.734 1.00 35.44 263 GLY A N 1
ATOM 2114 C CA . GLY A 1 263 ? -95.411 73.375 35.836 1.00 32.57 263 GLY A CA 1
ATOM 2115 C C . GLY A 1 263 ? -96.056 72.843 34.581 1.00 33.45 263 GLY A C 1
ATOM 2116 O O . GLY A 1 263 ? -96.950 73.540 34.022 1.00 31.36 263 GLY A O 1
ATOM 2117 N N . GLY A 1 264 ? -95.540 71.708 34.101 1.00 34.98 264 GLY A N 1
ATOM 2118 C CA . GLY A 1 264 ? -96.019 71.041 32.869 1.00 40.04 264 GLY A CA 1
ATOM 2119 C C . GLY A 1 264 ? -95.643 71.751 31.566 1.00 38.78 264 GLY A C 1
ATOM 2120 O O . GLY A 1 264 ? -95.886 71.152 30.531 1.00 45.41 264 GLY A O 1
ATOM 2121 N N . GLU A 1 265 ? -95.094 72.971 31.575 1.00 39.12 265 GLU A N 1
ATOM 2122 C CA . GLU A 1 265 ? -94.769 73.710 30.320 1.00 41.71 265 GLU A CA 1
ATOM 2123 C C . GLU A 1 265 ? -93.293 73.496 29.925 1.00 42.44 265 GLU A C 1
ATOM 2124 O O . GLU A 1 265 ? -92.408 73.438 30.813 1.00 34.38 265 GLU A O 1
ATOM 2130 N N . THR A 1 266 ? -93.027 73.331 28.633 1.00 37.12 266 THR A N 1
ATOM 2131 C CA . THR A 1 266 ? -91.651 73.143 28.116 1.00 31.63 266 THR A CA 1
ATOM 2132 C C . THR A 1 266 ? -90.954 74.495 28.129 1.00 32.09 266 THR A C 1
ATOM 2133 O O . THR A 1 266 ? -91.420 75.406 27.442 1.00 31.47 266 THR A O 1
ATOM 2137 N N . VAL A 1 267 ? -89.872 74.658 28.898 1.00 28.82 267 VAL A N 1
ATOM 2138 C CA . VAL A 1 267 ? -89.180 75.974 28.879 1.00 28.57 267 VAL A CA 1
ATOM 2139 C C . VAL A 1 267 ? -87.863 75.863 28.057 1.00 27.19 267 VAL A C 1
ATOM 2140 O O . VAL A 1 267 ? -87.274 76.915 27.768 1.00 30.57 267 VAL A O 1
ATOM 2144 N N . ASP A 1 268 ? -87.441 74.657 27.693 1.00 26.25 268 ASP A N 1
ATOM 2145 C CA . ASP A 1 268 ? -86.197 74.473 26.914 1.00 26.73 268 ASP A CA 1
ATOM 2146 C C . ASP A 1 268 ? -86.236 73.132 26.238 1.00 26.04 268 ASP A C 1
ATOM 2147 O O . ASP A 1 268 ? -86.816 72.168 26.824 1.00 27.69 268 ASP A O 1
ATOM 2152 N N . THR A 1 269 ? -85.599 73.071 25.051 1.00 24.77 269 THR A N 1
ATOM 2153 C CA . THR A 1 269 ? -85.452 71.828 24.268 1.00 26.89 269 THR A CA 1
ATOM 2154 C C . THR A 1 269 ? -84.014 71.748 23.722 1.00 25.78 269 THR A C 1
ATOM 2155 O O . THR A 1 269 ? -83.492 72.783 23.251 1.00 24.20 269 THR A O 1
ATOM 2159 N N . TYR A 1 270 ? -83.419 70.568 23.817 1.00 28.46 270 TYR A N 1
ATOM 2160 C CA . TYR A 1 270 ? -81.971 70.347 23.595 1.00 28.61 270 TYR A CA 1
ATOM 2161 C C . TYR A 1 270 ? -81.809 68.988 22.952 1.00 26.86 270 TYR A C 1
ATOM 2162 O O . TYR A 1 270 ? -82.376 68.021 23.470 1.00 29.88 270 TYR A O 1
ATOM 2171 N N . GLU A 1 271 ? -80.953 68.895 21.921 1.00 26.64 271 GLU A N 1
ATOM 2172 C CA . GLU A 1 271 ? -80.790 67.643 21.132 1.00 27.27 271 GLU A CA 1
ATOM 2173 C C . GLU A 1 271 ? -79.408 67.056 21.354 1.00 25.93 271 GLU A C 1
ATOM 2174 O O . GLU A 1 271 ? -78.453 67.847 21.396 1.00 26.97 271 GLU A O 1
ATOM 2180 N N . THR A 1 272 ? -79.336 65.737 21.457 1.00 24.07 272 THR A N 1
ATOM 2181 C CA . THR A 1 272 ? -78.094 64.972 21.612 1.00 27.70 272 THR A CA 1
ATOM 2182 C C . THR A 1 272 ? -78.143 63.773 20.674 1.00 28.63 272 THR A C 1
ATOM 2183 O O . THR A 1 272 ? -78.874 62.828 20.942 1.00 29.42 272 THR A O 1
ATOM 2187 N N . ARG A 1 273 ? -77.318 63.782 19.643 1.00 25.89 273 ARG A N 1
ATOM 2188 C CA . ARG A 1 273 ? -77.061 62.591 18.804 1.00 26.52 273 ARG A CA 1
ATOM 2189 C C . ARG A 1 273 ? -76.088 61.682 19.548 1.00 25.51 273 ARG A C 1
ATOM 2190 O O . ARG A 1 273 ? -75.116 62.176 20.192 1.00 25.12 273 ARG A O 1
ATOM 2198 N N . PHE A 1 274 ? -76.323 60.396 19.497 1.00 21.68 274 PHE A N 1
ATOM 2199 C CA . PHE A 1 274 ? -75.447 59.399 20.123 1.00 23.33 274 PHE A CA 1
ATOM 2200 C C . PHE A 1 274 ? -75.615 58.128 19.328 1.00 23.37 274 PHE A C 1
ATOM 2201 O O . PHE A 1 274 ? -76.585 58.001 18.526 1.00 25.28 274 PHE A O 1
ATOM 2209 N N . GLY A 1 275 ? -74.726 57.206 19.607 1.00 25.30 275 GLY A N 1
ATOM 2210 C CA . GLY A 1 275 ? -74.750 55.871 19.011 1.00 28.81 275 GLY A CA 1
ATOM 2211 C C . GLY A 1 275 ? -74.659 54.850 20.102 1.00 29.70 275 GLY A C 1
ATOM 2212 O O . GLY A 1 275 ? -74.076 55.130 21.173 1.00 30.88 275 GLY A O 1
ATOM 2213 N N . ALA A 1 276 ? -75.171 53.655 19.839 1.00 27.94 276 ALA A N 1
ATOM 2214 C CA . ALA A 1 276 ? -75.012 52.558 20.796 1.00 26.08 276 ALA A CA 1
ATOM 2215 C C . ALA A 1 276 ? -73.881 51.686 20.297 1.00 27.03 276 ALA A C 1
ATOM 2216 O O . ALA A 1 276 ? -74.118 51.019 19.290 1.00 28.25 276 ALA A O 1
ATOM 2218 N N . ARG A 1 277 ? -72.772 51.593 21.027 1.00 24.24 277 ARG A N 1
ATOM 2219 C CA . ARG A 1 277 ? -71.687 50.691 20.616 1.00 27.21 277 ARG A CA 1
ATOM 2220 C C . ARG A 1 277 ? -70.892 50.353 21.847 1.00 24.40 277 ARG A C 1
ATOM 2221 O O . ARG A 1 277 ? -70.883 51.144 22.766 1.00 26.62 277 ARG A O 1
ATOM 2229 N N . PHE A 1 278 ? -70.220 49.234 21.848 1.00 25.66 278 PHE A N 1
ATOM 2230 C CA . PHE A 1 278 ? -69.332 48.844 22.957 1.00 26.02 278 PHE A CA 1
ATOM 2231 C C . PHE A 1 278 ? -68.020 48.396 22.345 1.00 25.23 278 PHE A C 1
ATOM 2232 O O . PHE A 1 278 ? -68.024 48.074 21.175 1.00 29.18 278 PHE A O 1
ATOM 2240 N N . PHE A 1 279 ? -66.929 48.462 23.099 1.00 24.45 279 PHE A N 1
ATOM 2241 C CA . PHE A 1 279 ? -65.608 48.087 22.563 1.00 26.78 279 PHE A CA 1
ATOM 2242 C C . PHE A 1 279 ? -64.727 47.663 23.708 1.00 24.62 279 PHE A C 1
ATOM 2243 O O . PHE A 1 279 ? -64.996 48.022 24.826 1.00 26.67 279 PHE A O 1
ATOM 2251 N N . LYS A 1 280 ? -63.629 47.009 23.411 1.00 27.61 280 LYS A N 1
ATOM 2252 C CA . LYS A 1 280 ? -62.770 46.495 24.463 1.00 31.03 280 LYS A CA 1
ATOM 2253 C C . LYS A 1 280 ? -61.329 46.487 23.980 1.00 28.17 280 LYS A C 1
ATOM 2254 O O . LYS A 1 280 ? -61.093 46.010 22.888 1.00 28.59 280 LYS A O 1
ATOM 2260 N N . PHE A 1 281 ? -60.412 46.898 24.844 1.00 27.09 281 PHE A N 1
ATOM 2261 C CA . PHE A 1 281 ? -58.971 46.642 24.702 1.00 25.98 281 PHE A CA 1
ATOM 2262 C C . PHE A 1 281 ? -58.629 45.513 25.642 1.00 25.18 281 PHE A C 1
ATOM 2263 O O . PHE A 1 281 ? -58.844 45.703 26.843 1.00 28.80 281 PHE A O 1
ATOM 2271 N N . ASP A 1 282 ? -58.072 44.434 25.108 1.00 29.62 282 ASP A N 1
ATOM 2272 C CA . ASP A 1 282 ? -57.738 43.213 25.871 1.00 31.74 282 ASP A CA 1
ATOM 2273 C C . ASP A 1 282 ? -56.225 43.045 25.856 1.00 30.92 282 ASP A C 1
ATOM 2274 O O . ASP A 1 282 ? -55.624 43.135 24.766 1.00 31.85 282 ASP A O 1
ATOM 2279 N N . ALA A 1 283 ? -55.626 42.822 27.008 1.00 28.88 283 ALA A N 1
ATOM 2280 C CA . ALA A 1 283 ? -54.162 42.685 27.166 1.00 29.47 283 ALA A CA 1
ATOM 2281 C C . ALA A 1 283 ? -53.610 41.583 26.251 1.00 30.19 283 ALA A C 1
ATOM 2282 O O . ALA A 1 283 ? -52.449 41.721 25.795 1.00 26.95 283 ALA A O 1
ATOM 2284 N N . ASN A 1 284 ? -54.398 40.538 25.931 1.00 29.95 284 ASN A N 1
ATOM 2285 C CA . ASN A 1 284 ? -53.882 39.380 25.156 1.00 33.84 284 ASN A CA 1
ATOM 2286 C C . ASN A 1 284 ? -54.474 39.328 23.743 1.00 28.18 284 ASN A C 1
ATOM 2287 O O . ASN A 1 284 ? -53.783 38.782 22.866 1.00 29.86 284 ASN A O 1
ATOM 2292 N N . GLU A 1 285 ? -55.722 39.749 23.565 1.00 28.06 285 GLU A N 1
ATOM 2293 C CA . GLU A 1 285 ? -56.527 39.570 22.322 1.00 31.31 285 GLU A CA 1
ATOM 2294 C C . GLU A 1 285 ? -56.550 40.866 21.482 1.00 31.01 285 GLU A C 1
ATOM 2295 O O . GLU A 1 285 ? -57.068 40.824 20.371 1.00 30.82 285 GLU A O 1
ATOM 2301 N N . GLY A 1 286 ? -56.110 41.999 22.027 1.00 28.67 286 GLY A N 1
ATOM 2302 C CA . GLY A 1 286 ? -56.176 43.298 21.328 1.00 27.07 286 GLY A CA 1
ATOM 2303 C C . GLY A 1 286 ? -57.565 43.928 21.364 1.00 27.21 286 GLY A C 1
ATOM 2304 O O . GLY A 1 286 ? -58.268 43.818 22.368 1.00 28.34 286 GLY A O 1
ATOM 2305 N N . PHE A 1 287 ? -57.955 44.605 20.293 1.00 21.78 287 PHE A N 1
ATOM 2306 C CA . PHE A 1 287 ? -59.144 45.474 20.285 1.00 24.76 287 PHE A CA 1
ATOM 2307 C C . PHE A 1 287 ? -60.297 44.739 19.627 1.00 25.01 287 PHE A C 1
ATOM 2308 O O . PHE A 1 287 ? -60.044 43.944 18.738 1.00 25.38 287 PHE A O 1
ATOM 2316 N N . SER A 1 288 ? -61.506 45.117 19.987 1.00 24.34 288 SER A N 1
ATOM 2317 C CA . SER A 1 288 ? -62.749 44.576 19.390 1.00 26.16 288 SER A CA 1
ATOM 2318 C C . SER A 1 288 ? -63.787 45.678 19.479 1.00 24.70 288 SER A C 1
ATOM 2319 O O . SER A 1 288 ? -63.776 46.425 20.469 1.00 26.62 288 SER A O 1
ATOM 2322 N N . LEU A 1 289 ? -64.635 45.807 18.465 1.00 23.91 289 LEU A N 1
ATOM 2323 C CA . LEU A 1 289 ? -65.742 46.772 18.430 1.00 23.96 289 LEU A CA 1
ATOM 2324 C C . LEU A 1 289 ? -67.055 45.977 18.323 1.00 28.29 289 LEU A C 1
ATOM 2325 O O . LEU A 1 289 ? -67.168 45.118 17.406 1.00 24.02 289 LEU A O 1
ATOM 2330 N N . ASN A 1 290 ? -67.977 46.198 19.259 1.00 28.80 290 ASN A N 1
ATOM 2331 C CA . ASN A 1 290 ? -69.270 45.464 19.303 1.00 29.05 290 ASN A CA 1
ATOM 2332 C C . ASN A 1 290 ? -68.975 43.962 19.253 1.00 28.58 290 ASN A C 1
ATOM 2333 O O . ASN A 1 290 ? -69.668 43.272 18.538 1.00 30.85 290 ASN A O 1
ATOM 2338 N N . GLY A 1 291 ? -67.937 43.495 19.938 1.00 26.45 291 GLY A N 1
ATOM 2339 C CA . GLY A 1 291 ? -67.592 42.072 20.023 1.00 31.57 291 GLY A CA 1
ATOM 2340 C C . GLY A 1 291 ? -66.865 41.548 18.795 1.00 35.68 291 GLY A C 1
ATOM 2341 O O . GLY A 1 291 ? -66.500 40.393 18.823 1.00 31.78 291 GLY A O 1
ATOM 2342 N N . LYS A 1 292 ? -66.596 42.355 17.766 1.00 35.60 292 LYS A N 1
ATOM 2343 C CA . LYS A 1 292 ? -65.815 41.861 16.593 1.00 37.18 292 LYS A CA 1
ATOM 2344 C C . LYS A 1 292 ? -64.335 42.233 16.761 1.00 32.22 292 LYS A C 1
ATOM 2345 O O . LYS A 1 292 ? -64.014 43.408 16.821 1.00 31.58 292 LYS A O 1
ATOM 2351 N N . PRO A 1 293 ? -63.399 41.264 16.838 1.00 32.01 293 PRO A N 1
ATOM 2352 C CA . PRO A 1 293 ? -61.969 41.541 16.856 1.00 30.01 293 PRO A CA 1
ATOM 2353 C C . PRO A 1 293 ? -61.517 42.193 15.540 1.00 31.01 293 PRO A C 1
ATOM 2354 O O . PRO A 1 293 ? -62.042 41.891 14.477 1.00 26.09 293 PRO A O 1
ATOM 2358 N N . MET A 1 294 ? -60.673 43.213 15.654 1.00 25.19 294 MET A N 1
ATOM 2359 C CA . MET A 1 294 ? -60.104 43.925 14.483 1.00 25.29 294 MET A CA 1
ATOM 2360 C C . MET A 1 294 ? -58.844 44.639 14.958 1.00 26.08 294 MET A C 1
ATOM 2361 O O . MET A 1 294 ? -58.791 44.964 16.176 1.00 26.07 294 MET A O 1
ATOM 2366 N N . LYS A 1 295 ? -57.878 44.873 14.067 1.00 24.91 295 LYS A N 1
ATOM 2367 C CA . LYS A 1 295 ? -56.731 45.743 14.391 1.00 22.97 295 LYS A CA 1
ATOM 2368 C C . LYS A 1 295 ? -57.165 47.182 14.203 1.00 22.52 295 LYS A C 1
ATOM 2369 O O . LYS A 1 295 ? -58.067 47.431 13.374 1.00 22.13 295 LYS A O 1
ATOM 2375 N N . LEU A 1 296 ? -56.575 48.094 14.984 1.00 22.37 296 LEU A N 1
ATOM 2376 C CA . LEU A 1 296 ? -56.696 49.538 14.688 1.00 22.29 296 LEU A CA 1
ATOM 2377 C C . LEU A 1 296 ? -55.749 49.816 13.501 1.00 20.03 296 LEU A C 1
ATOM 2378 O O . LEU A 1 296 ? -54.523 49.660 13.616 1.00 22.92 296 LEU A O 1
ATOM 2383 N N . TYR A 1 297 ? -56.346 50.123 12.374 1.00 21.98 297 TYR A N 1
ATOM 2384 C CA . TYR A 1 297 ? -55.676 50.601 11.136 1.00 18.83 297 TYR A CA 1
ATOM 2385 C C . TYR A 1 297 ? -55.783 52.105 11.167 1.00 17.74 297 TYR A C 1
ATOM 2386 O O . TYR A 1 297 ? -56.755 52.672 10.668 1.00 19.97 297 TYR A O 1
ATOM 2395 N N . GLY A 1 298 ? -54.806 52.738 11.837 1.00 19.52 298 GLY A N 1
ATOM 2396 C CA . GLY A 1 298 ? -54.934 54.128 12.287 1.00 19.64 298 GLY A CA 1
ATOM 2397 C C . GLY A 1 298 ? -54.002 55.081 11.525 1.00 17.87 298 GLY A C 1
ATOM 2398 O O . GLY A 1 298 ? -52.953 54.657 11.061 1.00 18.22 298 GLY A O 1
ATOM 2399 N N . VAL A 1 299 ? -54.413 56.327 11.436 1.00 18.30 299 VAL A N 1
ATOM 2400 C CA . VAL A 1 299 ? -53.555 57.448 10.972 1.00 18.49 299 VAL A CA 1
ATOM 2401 C C . VAL A 1 299 ? -53.646 58.560 12.005 1.00 20.12 299 VAL A C 1
ATOM 2402 O O . VAL A 1 299 ? -54.702 58.769 12.651 1.00 19.69 299 VAL A O 1
ATOM 2406 N N . SER A 1 300 ? -52.549 59.265 12.132 1.00 17.64 300 SER A N 1
ATOM 2407 C CA . SER A 1 300 ? -52.489 60.591 12.746 1.00 17.71 300 SER A CA 1
ATOM 2408 C C . SER A 1 300 ? -52.918 61.652 11.736 1.00 18.00 300 SER A C 1
ATOM 2409 O O . SER A 1 300 ? -52.528 61.568 10.539 1.00 19.27 300 SER A O 1
ATOM 2412 N N . MET A 1 301 ? -53.687 62.633 12.196 1.00 19.73 301 MET A N 1
ATOM 2413 C CA . MET A 1 301 ? -54.152 63.782 11.393 1.00 19.12 301 MET A CA 1
ATOM 2414 C C . MET A 1 301 ? -53.931 65.049 12.203 1.00 20.69 301 MET A C 1
ATOM 2415 O O . MET A 1 301 ? -54.470 65.164 13.338 1.00 19.65 301 MET A O 1
ATOM 2420 N N . HIS A 1 302 ? -53.281 66.024 11.570 1.00 18.71 302 HIS A N 1
ATOM 2421 C CA . HIS A 1 302 ? -53.237 67.415 12.052 1.00 17.22 302 HIS A CA 1
ATOM 2422 C C . HIS A 1 302 ? -54.519 68.131 11.588 1.00 18.06 302 HIS A C 1
ATOM 2423 O O . HIS A 1 302 ? -55.210 67.654 10.703 1.00 19.00 302 HIS A O 1
ATOM 2430 N N . HIS A 1 303 ? -54.730 69.327 12.103 1.00 18.50 303 HIS A N 1
ATOM 2431 C CA . HIS A 1 303 ? -55.980 70.080 11.967 1.00 18.70 303 HIS A CA 1
ATOM 2432 C C . HIS A 1 303 ? -55.986 70.944 10.709 1.00 20.53 303 HIS A C 1
ATOM 2433 O O . HIS A 1 303 ? -57.130 71.359 10.322 1.00 19.34 303 HIS A O 1
ATOM 2440 N N . ASP A 1 304 ? -54.840 71.242 10.051 1.00 18.09 304 ASP A N 1
ATOM 2441 C CA . ASP A 1 304 ? -54.946 72.109 8.839 1.00 18.83 304 ASP A CA 1
ATOM 2442 C C . ASP A 1 304 ? -55.655 71.350 7.690 1.00 17.49 304 ASP A C 1
ATOM 2443 O O . ASP A 1 304 ? -55.665 70.114 7.669 1.00 16.41 304 ASP A O 1
ATOM 2448 N N . LEU A 1 305 ? -56.237 72.125 6.786 1.00 18.30 305 LEU A N 1
ATOM 2449 C CA . LEU A 1 305 ? -57.009 71.619 5.604 1.00 19.90 305 LEU A CA 1
ATOM 2450 C C . LEU A 1 305 ? -56.291 72.105 4.316 1.00 20.37 305 LEU A C 1
ATOM 2451 O O . LEU A 1 305 ? -56.946 72.468 3.330 1.00 19.97 305 LEU A O 1
ATOM 2456 N N . GLY A 1 306 ? -54.944 72.122 4.344 1.00 19.70 306 GLY A N 1
ATOM 2457 C CA . GLY A 1 306 ? -54.129 72.402 3.155 1.00 18.59 306 GLY A CA 1
ATOM 2458 C C . GLY A 1 306 ? -54.259 73.849 2.751 1.00 17.75 306 GLY A C 1
ATOM 2459 O O . GLY A 1 306 ? -53.967 74.725 3.564 1.00 18.82 306 GLY A O 1
ATOM 2460 N N . ALA A 1 307 ? -54.788 74.100 1.559 1.00 17.88 307 ALA A N 1
ATOM 2461 C CA . ALA A 1 307 ? -54.839 75.443 0.980 1.00 18.27 307 ALA A CA 1
ATOM 2462 C C . ALA A 1 307 ? -55.846 76.304 1.726 1.00 18.17 307 ALA A C 1
ATOM 2463 O O . ALA A 1 307 ? -55.710 77.514 1.620 1.00 19.52 307 ALA A O 1
ATOM 2465 N N . LEU A 1 308 ? -56.674 75.719 2.589 1.00 18.05 308 LEU A N 1
ATOM 2466 C CA . LEU A 1 308 ? -57.602 76.480 3.457 1.00 17.47 308 LEU A CA 1
ATOM 2467 C C . LEU A 1 308 ? -56.894 76.881 4.766 1.00 16.35 308 LEU A C 1
ATOM 2468 O O . LEU A 1 308 ? -57.446 77.684 5.557 1.00 18.65 308 LEU A O 1
ATOM 2473 N N . GLY A 1 309 ? -55.692 76.374 5.020 1.00 20.02 309 GLY A N 1
ATOM 2474 C CA . GLY A 1 309 ? -55.003 76.599 6.289 1.00 20.99 309 GLY A CA 1
ATOM 2475 C C . GLY A 1 309 ? -55.797 75.929 7.419 1.00 22.29 309 GLY A C 1
ATOM 2476 O O . GLY A 1 309 ? -56.444 74.889 7.183 1.00 18.07 309 GLY A O 1
ATOM 2477 N N . ALA A 1 310 ? -55.888 76.600 8.553 1.00 19.42 310 ALA A N 1
ATOM 2478 C CA . ALA A 1 310 ? -56.634 76.100 9.738 1.00 20.72 310 ALA A CA 1
ATOM 2479 C C . ALA A 1 310 ? -58.163 76.333 9.599 1.00 20.75 310 ALA A C 1
ATOM 2480 O O . ALA A 1 310 ? -58.895 75.779 10.424 1.00 19.57 310 ALA A O 1
ATOM 2482 N N . ALA A 1 311 ? -58.617 77.221 8.698 1.00 21.15 311 ALA A N 1
ATOM 2483 C CA . ALA A 1 311 ? -60.033 77.675 8.653 1.00 22.62 311 ALA A CA 1
ATOM 2484 C C . ALA A 1 311 ? -60.939 76.464 8.381 1.00 19.96 311 ALA A C 1
ATOM 2485 O O . ALA A 1 311 ? -60.845 75.835 7.288 1.00 20.22 311 ALA A O 1
ATOM 2487 N N . THR A 1 312 ? -61.709 76.055 9.382 1.00 20.25 312 THR A N 1
ATOM 2488 C CA . THR A 1 312 ? -62.471 74.786 9.365 1.00 18.96 312 THR A CA 1
ATOM 2489 C C . THR A 1 312 ? -63.504 74.810 8.233 1.00 18.24 312 THR A C 1
ATOM 2490 O O . THR A 1 312 ? -64.062 75.862 7.909 1.00 18.92 312 THR A O 1
ATOM 2494 N N . ASN A 1 313 ? -63.730 73.657 7.658 1.00 20.45 313 ASN A N 1
ATOM 2495 C CA . ASN A 1 313 ? -64.707 73.476 6.563 1.00 21.72 313 ASN A CA 1
ATOM 2496 C C . ASN A 1 313 ? -65.181 72.041 6.616 1.00 20.18 313 ASN A C 1
ATOM 2497 O O . ASN A 1 313 ? -64.318 71.122 6.536 1.00 18.81 313 ASN A O 1
ATOM 2502 N N . ALA A 1 314 ? -66.517 71.834 6.726 1.00 22.06 314 ALA A N 1
ATOM 2503 C CA . ALA A 1 314 ? -67.101 70.473 6.948 1.00 22.20 314 ALA A CA 1
ATOM 2504 C C . ALA A 1 314 ? -66.763 69.583 5.750 1.00 19.95 314 ALA A C 1
ATOM 2505 O O . ALA A 1 314 ? -66.311 68.442 5.931 1.00 20.86 314 ALA A O 1
ATOM 2507 N N . ARG A 1 315 ? -66.930 70.097 4.529 1.00 21.28 315 ARG A N 1
ATOM 2508 C CA . ARG A 1 315 ? -66.661 69.280 3.323 1.00 22.89 315 ARG A CA 1
ATOM 2509 C C . ARG A 1 315 ? -65.140 68.984 3.223 1.00 18.50 315 ARG A C 1
ATOM 2510 O O . ARG A 1 315 ? -64.777 67.840 2.929 1.00 20.63 315 ARG A O 1
ATOM 2518 N N . ALA A 1 316 ? -64.277 69.953 3.448 1.00 20.33 316 ALA A N 1
ATOM 2519 C CA . ALA A 1 316 ? -62.805 69.705 3.339 1.00 18.50 316 ALA A CA 1
ATOM 2520 C C . ALA A 1 316 ? -62.391 68.592 4.307 1.00 19.39 316 ALA A C 1
ATOM 2521 O O . ALA A 1 316 ? -61.666 67.629 3.881 1.00 19.53 316 ALA A O 1
ATOM 2523 N N . VAL A 1 317 ? -62.872 68.636 5.566 1.00 18.43 317 VAL A N 1
ATOM 2524 C CA . VAL A 1 317 ? -62.422 67.628 6.574 1.00 18.60 317 VAL A CA 1
ATOM 2525 C C . VAL A 1 317 ? -63.090 66.280 6.286 1.00 18.71 317 VAL A C 1
ATOM 2526 O O . VAL A 1 317 ? -62.455 65.205 6.391 1.00 18.69 317 VAL A O 1
ATOM 2530 N N . GLU A 1 318 ? -64.344 66.304 5.808 1.00 22.25 318 GLU A N 1
ATOM 2531 C CA . GLU A 1 318 ? -65.002 65.053 5.403 1.00 21.47 318 GLU A CA 1
ATOM 2532 C C . GLU A 1 318 ? -64.208 64.407 4.251 1.00 19.41 318 GLU A C 1
ATOM 2533 O O . GLU A 1 318 ? -64.040 63.194 4.247 1.00 19.39 318 GLU A O 1
ATOM 2539 N N . ARG A 1 319 ? -63.752 65.213 3.288 1.00 20.29 319 ARG A N 1
ATOM 2540 C CA . ARG A 1 319 ? -62.977 64.691 2.139 1.00 19.60 319 ARG A CA 1
ATOM 2541 C C . ARG A 1 319 ? -61.690 64.009 2.615 1.00 16.56 319 ARG A C 1
ATOM 2542 O O . ARG A 1 319 ? -61.385 62.919 2.162 1.00 18.09 319 ARG A O 1
ATOM 2550 N N . GLN A 1 320 ? -60.957 64.637 3.526 1.00 16.69 320 GLN A N 1
ATOM 2551 C CA . GLN A 1 320 ? -59.722 64.022 4.075 1.00 18.32 320 GLN A CA 1
ATOM 2552 C C . GLN A 1 320 ? -60.041 62.644 4.663 1.00 17.60 320 GLN A C 1
ATOM 2553 O O . GLN A 1 320 ? -59.343 61.685 4.382 1.00 19.18 320 GLN A O 1
ATOM 2559 N N . LEU A 1 321 ? -61.069 62.567 5.524 1.00 17.83 321 LEU A N 1
ATOM 2560 C CA . LEU A 1 321 ? -61.402 61.311 6.253 1.00 18.50 321 LEU A CA 1
ATOM 2561 C C . LEU A 1 321 ? -62.035 60.268 5.302 1.00 17.32 321 LEU A C 1
ATOM 2562 O O . LEU A 1 321 ? -61.792 59.121 5.529 1.00 17.68 321 LEU A O 1
ATOM 2567 N N . GLN A 1 322 ? -62.722 60.677 4.242 1.00 18.73 322 GLN A N 1
ATOM 2568 C CA . GLN A 1 322 ? -63.216 59.740 3.190 1.00 21.14 322 GLN A CA 1
ATOM 2569 C C . GLN A 1 322 ? -62.016 59.098 2.490 1.00 20.85 322 GLN A C 1
ATOM 2570 O O . GLN A 1 322 ? -61.972 57.836 2.287 1.00 18.38 322 GLN A O 1
ATOM 2576 N N . ILE A 1 323 ? -60.985 59.920 2.213 1.00 20.94 323 ILE A N 1
ATOM 2577 C CA . ILE A 1 323 ? -59.752 59.405 1.521 1.00 17.33 323 ILE A CA 1
ATOM 2578 C C . ILE A 1 323 ? -59.050 58.430 2.459 1.00 18.54 323 ILE A C 1
ATOM 2579 O O . ILE A 1 323 ? -58.619 57.365 1.980 1.00 19.24 323 ILE A O 1
ATOM 2584 N N . MET A 1 324 ? -58.903 58.755 3.747 1.00 18.82 324 MET A N 1
ATOM 2585 C CA . MET A 1 324 ? -58.326 57.810 4.718 1.00 19.07 324 MET A CA 1
ATOM 2586 C C . MET A 1 324 ? -59.164 56.524 4.743 1.00 21.52 324 MET A C 1
ATOM 2587 O O . MET A 1 324 ? -58.563 55.414 4.703 1.00 20.08 324 MET A O 1
ATOM 2592 N N . LYS A 1 325 ? -60.479 56.637 4.847 1.00 21.42 325 LYS A N 1
ATOM 2593 C CA . LYS A 1 325 ? -61.359 55.425 4.828 1.00 23.56 325 LYS A CA 1
ATOM 2594 C C . LYS A 1 325 ? -61.091 54.626 3.533 1.00 22.13 325 LYS A C 1
ATOM 2595 O O . LYS A 1 325 ? -60.946 53.416 3.627 1.00 19.13 325 LYS A O 1
ATOM 2601 N N . ASP A 1 326 ? -60.896 55.291 2.387 1.00 22.70 326 ASP A N 1
ATOM 2602 C CA . ASP A 1 326 ? -60.597 54.608 1.099 1.00 23.44 326 ASP A CA 1
ATOM 2603 C C . ASP A 1 326 ? -59.274 53.851 1.204 1.00 22.31 326 ASP A C 1
ATOM 2604 O O . ASP A 1 326 ? -59.128 52.878 0.511 1.00 18.10 326 ASP A O 1
ATOM 2609 N N . MET A 1 327 ? -58.346 54.268 2.072 1.00 20.01 327 MET A N 1
ATOM 2610 C CA . MET A 1 327 ? -57.018 53.625 2.202 1.00 21.17 327 MET A CA 1
ATOM 2611 C C . MET A 1 327 ? -57.146 52.356 3.035 1.00 21.39 327 MET A C 1
ATOM 2612 O O . MET A 1 327 ? -56.175 51.546 3.081 1.00 20.40 327 MET A O 1
ATOM 2617 N N . GLY A 1 328 ? -58.288 52.209 3.732 1.00 22.26 328 GLY A N 1
ATOM 2618 C CA . GLY A 1 328 ? -58.548 51.072 4.622 1.00 22.13 328 GLY A CA 1
ATOM 2619 C C . GLY A 1 328 ? -58.404 51.429 6.100 1.00 20.35 328 GLY A C 1
ATOM 2620 O O . GLY A 1 328 ? -58.473 50.541 6.952 1.00 20.73 328 GLY A O 1
ATOM 2621 N N . VAL A 1 329 ? -58.317 52.715 6.417 1.00 21.38 329 VAL A N 1
ATOM 2622 C CA . VAL A 1 329 ? -58.229 53.241 7.795 1.00 19.22 329 VAL A CA 1
ATOM 2623 C C . VAL A 1 329 ? -59.557 52.954 8.517 1.00 20.57 329 VAL A C 1
ATOM 2624 O O . VAL A 1 329 ? -60.632 53.210 7.904 1.00 19.64 329 VAL A O 1
ATOM 2628 N N . ASN A 1 330 ? -59.480 52.569 9.784 1.00 19.43 330 ASN A N 1
ATOM 2629 C CA . ASN A 1 330 ? -60.678 52.434 10.647 1.00 21.10 330 ASN A CA 1
ATOM 2630 C C . ASN A 1 330 ? -60.542 53.315 11.875 1.00 21.49 330 ASN A C 1
ATOM 2631 O O . ASN A 1 330 ? -61.490 53.347 12.681 1.00 20.58 330 ASN A O 1
ATOM 2636 N N . ALA A 1 331 ? -59.409 54.012 12.046 1.00 22.24 331 ALA A N 1
ATOM 2637 C CA . ALA A 1 331 ? -59.203 54.772 13.291 1.00 20.93 331 ALA A CA 1
ATOM 2638 C C . ALA A 1 331 ? -58.299 55.979 13.073 1.00 20.06 331 ALA A C 1
ATOM 2639 O O . ALA A 1 331 ? -57.344 55.879 12.304 1.00 19.81 331 ALA A O 1
ATOM 2641 N N . ILE A 1 332 ? -58.560 57.046 13.805 1.00 19.58 332 ILE A N 1
ATOM 2642 C CA . ILE A 1 332 ? -57.790 58.319 13.707 1.00 18.43 332 ILE A CA 1
ATOM 2643 C C . ILE A 1 332 ? -57.297 58.688 15.100 1.00 19.72 332 ILE A C 1
ATOM 2644 O O . ILE A 1 332 ? -58.045 58.479 16.117 1.00 19.62 332 ILE A O 1
ATOM 2649 N N . ARG A 1 333 ? -56.130 59.297 15.168 1.00 18.42 333 ARG A N 1
ATOM 2650 C CA . ARG A 1 333 ? -55.605 59.945 16.380 1.00 16.88 333 ARG A CA 1
ATOM 2651 C C . ARG A 1 333 ? -55.505 61.432 16.089 1.00 17.77 333 ARG A C 1
ATOM 2652 O O . ARG A 1 333 ? -54.778 61.790 15.123 1.00 18.53 333 ARG A O 1
ATOM 2660 N N . GLY A 1 334 ? -56.219 62.224 16.876 1.00 19.10 334 GLY A N 1
ATOM 2661 C CA . GLY A 1 334 ? -56.269 63.704 16.811 1.00 19.22 334 GLY A CA 1
ATOM 2662 C C . GLY A 1 334 ? -54.954 64.261 17.337 1.00 20.72 334 GLY A C 1
ATOM 2663 O O . GLY A 1 334 ? -54.945 64.860 18.410 1.00 21.67 334 GLY A O 1
ATOM 2664 N N . THR A 1 335 ? -53.877 64.082 16.581 1.00 20.99 335 THR A N 1
ATOM 2665 C CA . THR A 1 335 ? -52.513 64.550 16.954 1.00 20.77 335 THR A CA 1
ATOM 2666 C C . THR A 1 335 ? -52.390 66.053 16.724 1.00 19.71 335 THR A C 1
ATOM 2667 O O . THR A 1 335 ? -52.546 66.486 15.581 1.00 23.95 335 THR A O 1
ATOM 2671 N N . HIS A 1 336 ? -52.160 66.865 17.773 1.00 18.47 336 HIS A N 1
ATOM 2672 C CA . HIS A 1 336 ? -52.052 66.486 19.174 1.00 18.45 336 HIS A CA 1
ATOM 2673 C C . HIS A 1 336 ? -52.855 67.490 20.008 1.00 21.13 336 HIS A C 1
ATOM 2674 O O . HIS A 1 336 ? -52.272 68.360 20.760 1.00 19.97 336 HIS A O 1
ATOM 2681 N N . ASN A 1 337 ? -54.167 67.464 19.801 1.00 17.40 337 ASN A N 1
ATOM 2682 C CA . ASN A 1 337 ? -55.066 68.535 20.255 1.00 17.64 337 ASN A CA 1
ATOM 2683 C C . ASN A 1 337 ? -56.488 68.113 19.909 1.00 18.27 337 ASN A C 1
ATOM 2684 O O . ASN A 1 337 ? -56.665 67.327 18.999 1.00 15.45 337 ASN A O 1
ATOM 2689 N N . PRO A 1 338 ? -57.507 68.617 20.635 1.00 17.93 338 PRO A N 1
ATOM 2690 C CA . PRO A 1 338 ? -58.904 68.340 20.300 1.00 18.55 338 PRO A CA 1
ATOM 2691 C C . PRO A 1 338 ? -59.183 68.794 18.869 1.00 20.16 338 PRO A C 1
ATOM 2692 O O . PRO A 1 338 ? -58.712 69.916 18.433 1.00 19.75 338 PRO A O 1
ATOM 2696 N N . VAL A 1 339 ? -59.995 67.967 18.195 1.00 18.74 339 VAL A N 1
ATOM 2697 C CA . VAL A 1 339 ? -60.404 68.229 16.805 1.00 19.52 339 VAL A CA 1
ATOM 2698 C C . VAL A 1 339 ? -61.564 69.221 16.751 1.00 20.03 339 VAL A C 1
ATOM 2699 O O . VAL A 1 339 ? -62.236 69.478 17.791 1.00 18.57 339 VAL A O 1
ATOM 2703 N N . SER A 1 340 ? -61.839 69.726 15.547 1.00 21.51 340 SER A N 1
ATOM 2704 C CA . SER A 1 340 ? -62.996 70.607 15.273 1.00 20.88 340 SER A CA 1
ATOM 2705 C C . SER A 1 340 ? -64.299 69.806 15.439 1.00 18.86 340 SER A C 1
ATOM 2706 O O . SER A 1 340 ? -64.308 68.593 15.280 1.00 17.92 340 SER A O 1
ATOM 2709 N N . PRO A 1 341 ? -65.445 70.482 15.651 1.00 21.46 341 PRO A N 1
ATOM 2710 C CA . PRO A 1 341 ? -66.754 69.815 15.593 1.00 23.42 341 PRO A CA 1
ATOM 2711 C C . PRO A 1 341 ? -67.044 69.240 14.200 1.00 22.79 341 PRO A C 1
ATOM 2712 O O . PRO A 1 341 ? -67.682 68.271 14.138 1.00 22.38 341 PRO A O 1
ATOM 2716 N N . GLU A 1 342 ? -66.484 69.817 13.140 1.00 21.50 342 GLU A N 1
ATOM 2717 C CA . GLU A 1 342 ? -66.655 69.314 11.761 1.00 22.85 342 GLU A CA 1
ATOM 2718 C C . GLU A 1 342 ? -65.920 67.992 11.637 1.00 19.94 342 GLU A C 1
ATOM 2719 O O . GLU A 1 342 ? -66.421 67.063 11.040 1.00 19.08 342 GLU A O 1
ATOM 2725 N N . PHE A 1 343 ? -64.731 67.876 12.215 1.00 18.08 343 PHE A N 1
ATOM 2726 C CA . PHE A 1 343 ? -63.975 66.604 12.214 1.00 18.22 343 PHE A CA 1
ATOM 2727 C C . PHE A 1 343 ? -64.769 65.509 12.951 1.00 18.23 343 PHE A C 1
ATOM 2728 O O . PHE A 1 343 ? -64.849 64.352 12.439 1.00 19.92 343 PHE A O 1
ATOM 2736 N N . LEU A 1 344 ? -65.320 65.820 14.119 1.00 19.54 344 LEU A N 1
ATOM 2737 C CA . LEU A 1 344 ? -66.181 64.856 14.917 1.00 23.84 344 LEU A CA 1
ATOM 2738 C C . LEU A 1 344 ? -67.388 64.394 14.095 1.00 21.50 344 LEU A C 1
ATOM 2739 O O . LEU A 1 344 ? -67.642 63.204 14.079 1.00 23.22 344 LEU A O 1
ATOM 2744 N N . GLU A 1 345 ? -68.061 65.331 13.434 1.00 25.00 345 GLU A N 1
ATOM 2745 C CA . GLU A 1 345 ? -69.245 65.030 12.587 1.00 25.04 345 GLU A CA 1
ATOM 2746 C C . GLU A 1 345 ? -68.807 64.044 11.502 1.00 25.02 345 GLU A C 1
ATOM 2747 O O . GLU A 1 345 ? -69.469 62.979 11.325 1.00 23.38 345 GLU A O 1
ATOM 2753 N N . ALA A 1 346 ? -67.676 64.315 10.835 1.00 21.91 346 ALA A N 1
ATOM 2754 C CA . ALA A 1 346 ? -67.164 63.416 9.786 1.00 20.46 346 ALA A CA 1
ATOM 2755 C C . ALA A 1 346 ? -66.882 62.029 10.345 1.00 20.64 346 ALA A C 1
ATOM 2756 O O . ALA A 1 346 ? -67.321 61.050 9.672 1.00 19.86 346 ALA A O 1
ATOM 2758 N N . VAL A 1 347 ? -66.139 61.861 11.453 1.00 19.90 347 VAL A N 1
ATOM 2759 C CA . VAL A 1 347 ? -65.832 60.488 11.935 1.00 20.08 347 VAL A CA 1
ATOM 2760 C C . VAL A 1 347 ? -67.152 59.809 12.403 1.00 22.86 347 VAL A C 1
ATOM 2761 O O . VAL A 1 347 ? -67.304 58.621 12.185 1.00 18.93 347 VAL A O 1
ATOM 2765 N N . ASN A 1 348 ? -68.075 60.567 12.984 1.00 22.04 348 ASN A N 1
ATOM 2766 C CA . ASN A 1 348 ? -69.365 59.978 13.454 1.00 25.71 348 ASN A CA 1
ATOM 2767 C C . ASN A 1 348 ? -70.160 59.454 12.244 1.00 27.09 348 ASN A C 1
ATOM 2768 O O . ASN A 1 348 ? -70.738 58.352 12.368 1.00 28.21 348 ASN A O 1
ATOM 2773 N N . ASN A 1 349 ? -70.180 60.201 11.128 1.00 24.42 349 ASN A N 1
ATOM 2774 C CA . ASN A 1 349 ? -70.988 59.867 9.918 1.00 24.21 349 ASN A CA 1
ATOM 2775 C C . ASN A 1 349 ? -70.259 58.863 9.031 1.00 28.22 349 ASN A C 1
ATOM 2776 O O . ASN A 1 349 ? -70.941 58.061 8.386 1.00 26.87 349 ASN A O 1
ATOM 2781 N N . LEU A 1 350 ? -68.931 58.877 8.970 1.00 25.40 350 LEU A N 1
ATOM 2782 C CA . LEU A 1 350 ? -68.194 57.976 8.048 1.00 24.96 350 LEU A CA 1
ATOM 2783 C C . LEU A 1 350 ? -67.954 56.623 8.670 1.00 22.36 350 LEU A C 1
ATOM 2784 O O . LEU A 1 350 ? -67.607 55.668 7.936 1.00 26.25 350 LEU A O 1
ATOM 2789 N N . GLY A 1 351 ? -68.058 56.507 9.978 1.00 24.01 351 GLY A N 1
ATOM 2790 C CA . GLY A 1 351 ? -67.663 55.246 10.622 1.00 24.05 351 GLY A CA 1
ATOM 2791 C C . GLY A 1 351 ? -66.150 55.140 10.779 1.00 25.81 351 GLY A C 1
ATOM 2792 O O . GLY A 1 351 ? -65.515 54.169 10.259 1.00 26.55 351 GLY A O 1
ATOM 2793 N N . LEU A 1 352 ? -65.595 56.050 11.576 1.00 20.21 352 LEU A N 1
ATOM 2794 C CA . LEU A 1 352 ? -64.187 55.960 11.993 1.00 22.15 352 LEU A CA 1
ATOM 2795 C C . LEU A 1 352 ? -64.109 56.149 13.496 1.00 19.18 352 LEU A C 1
ATOM 2796 O O . LEU A 1 352 ? -64.791 57.010 14.021 1.00 20.80 352 LEU A O 1
ATOM 2801 N N . LEU A 1 353 ? -63.228 55.384 14.112 1.00 20.49 353 LEU A N 1
ATOM 2802 C CA . LEU A 1 353 ? -62.889 55.503 15.536 1.00 20.97 353 LEU A CA 1
ATOM 2803 C C . LEU A 1 353 ? -61.889 56.667 15.724 1.00 25.13 353 LEU A C 1
ATOM 2804 O O . LEU A 1 353 ? -61.119 56.980 14.795 1.00 22.89 353 LEU A O 1
ATOM 2809 N N . LEU A 1 354 ? -61.937 57.323 16.873 1.00 23.64 354 LEU A N 1
ATOM 2810 C CA . LEU A 1 354 ? -61.098 58.505 17.160 1.00 20.81 354 LEU A CA 1
ATOM 2811 C C . LEU A 1 354 ? -60.523 58.397 18.564 1.00 21.23 354 LEU A C 1
ATOM 2812 O O . LEU A 1 354 ? -61.297 58.154 19.586 1.00 21.27 354 LEU A O 1
ATOM 2817 N N . ILE A 1 355 ? -59.213 58.592 18.664 1.00 19.87 355 ILE A N 1
ATOM 2818 C CA . ILE A 1 355 ? -58.536 58.980 19.937 1.00 17.12 355 ILE A CA 1
ATOM 2819 C C . ILE A 1 355 ? -58.525 60.491 19.993 1.00 19.97 355 ILE A C 1
ATOM 2820 O O . ILE A 1 355 ? -57.837 61.107 19.143 1.00 18.99 355 ILE A O 1
ATOM 2825 N N . GLU A 1 356 ? -59.154 61.093 20.978 1.00 18.42 356 GLU A N 1
ATOM 2826 C CA . GLU A 1 356 ? -59.039 62.544 21.195 1.00 18.08 356 GLU A CA 1
ATOM 2827 C C . GLU A 1 356 ? -57.893 62.810 22.160 1.00 20.26 356 GLU A C 1
ATOM 2828 O O . GLU A 1 356 ? -57.853 62.175 23.218 1.00 18.01 356 GLU A O 1
ATOM 2834 N N . GLU A 1 357 ? -57.005 63.760 21.815 1.00 17.84 357 GLU A N 1
ATOM 2835 C CA . GLU A 1 357 ? -55.732 63.999 22.560 1.00 17.31 357 GLU A CA 1
ATOM 2836 C C . GLU A 1 357 ? -55.725 65.451 22.984 1.00 18.15 357 GLU A C 1
ATOM 2837 O O . GLU A 1 357 ? -55.979 66.302 22.140 1.00 18.73 357 GLU A O 1
ATOM 2843 N N . ALA A 1 358 ? -55.509 65.712 24.263 1.00 18.59 358 ALA A N 1
ATOM 2844 C CA . ALA A 1 358 ? -55.580 67.075 24.832 1.00 18.95 358 ALA A CA 1
ATOM 2845 C C . ALA A 1 358 ? -54.321 67.858 24.458 1.00 17.98 358 ALA A C 1
ATOM 2846 O O . ALA A 1 358 ? -54.468 69.069 24.115 1.00 18.90 358 ALA A O 1
ATOM 2848 N N . PHE A 1 359 ? -53.160 67.282 24.721 1.00 17.20 359 PHE A N 1
ATOM 2849 C CA . PHE A 1 359 ? -51.934 68.103 24.958 1.00 19.44 359 PHE A CA 1
ATOM 2850 C C . PHE A 1 359 ? -50.726 67.591 24.168 1.00 18.80 359 PHE A C 1
ATOM 2851 O O . PHE A 1 359 ? -50.455 66.368 24.112 1.00 19.20 359 PHE A O 1
ATOM 2859 N N . ASP A 1 360 ? -49.935 68.547 23.682 1.00 19.04 360 ASP A N 1
ATOM 2860 C CA . ASP A 1 360 ? -48.595 68.264 23.090 1.00 19.45 360 ASP A CA 1
ATOM 2861 C C . ASP A 1 360 ? -47.506 68.576 24.123 1.00 18.31 360 ASP A C 1
ATOM 2862 O O . ASP A 1 360 ? -46.359 68.279 23.860 1.00 18.37 360 ASP A O 1
ATOM 2867 N N . CYS A 1 361 ? -47.867 69.186 25.242 1.00 18.89 361 CYS A N 1
ATOM 2868 C CA . CYS A 1 361 ? -46.925 69.515 26.350 1.00 18.99 361 CYS A CA 1
ATOM 2869 C C . CYS A 1 361 ? -47.740 69.565 27.644 1.00 20.34 361 CYS A C 1
ATOM 2870 O O . CYS A 1 361 ? -48.984 69.811 27.570 1.00 17.72 361 CYS A O 1
ATOM 2873 N N . TRP A 1 362 ? -47.105 69.264 28.783 1.00 17.83 362 TRP A N 1
ATOM 2874 C CA . TRP A 1 362 ? -47.663 69.672 30.087 1.00 17.59 362 TRP A CA 1
ATOM 2875 C C . TRP A 1 362 ? -46.916 70.955 30.503 1.00 21.40 362 TRP A C 1
ATOM 2876 O O . TRP A 1 362 ? -47.059 71.956 29.759 1.00 18.19 362 TRP A O 1
ATOM 2887 N N . SER A 1 363 ? -46.209 71.026 31.630 1.00 18.23 363 SER A N 1
ATOM 2888 C CA . SER A 1 363 ? -45.612 72.325 32.028 1.00 21.15 363 SER A CA 1
ATOM 2889 C C . SER A 1 363 ? -44.319 72.588 31.250 1.00 17.42 363 SER A C 1
ATOM 2890 O O . SER A 1 363 ? -44.097 73.730 30.905 1.00 19.95 363 SER A O 1
ATOM 2893 N N . GLN A 1 364 ? -43.520 71.555 30.973 1.00 19.26 364 GLN A N 1
ATOM 2894 C CA . GLN A 1 364 ? -42.280 71.730 30.206 1.00 21.08 364 GLN A CA 1
ATOM 2895 C C . GLN A 1 364 ? -42.640 72.117 28.776 1.00 21.96 364 GLN A C 1
ATOM 2896 O O . GLN A 1 364 ? -43.325 71.387 28.066 1.00 23.73 364 GLN A O 1
ATOM 2902 N N . SER A 1 365 ? -42.161 73.262 28.363 1.00 21.15 365 SER A N 1
ATOM 2903 C CA . SER A 1 365 ? -42.500 73.840 27.058 1.00 22.81 365 SER A CA 1
ATOM 2904 C C . SER A 1 365 ? -41.638 73.168 25.963 1.00 20.98 365 SER A C 1
ATOM 2905 O O . SER A 1 365 ? -40.508 72.711 26.222 1.00 23.32 365 SER A O 1
ATOM 2908 N N . LYS A 1 366 ? -42.236 72.936 24.815 1.00 22.10 366 LYS A N 1
ATOM 2909 C CA . LYS A 1 366 ? -41.511 72.501 23.592 1.00 21.52 366 LYS A CA 1
ATOM 2910 C C . LYS A 1 366 ? -41.109 73.733 22.780 1.00 21.62 366 LYS A C 1
ATOM 2911 O O . LYS A 1 366 ? -40.074 73.667 22.150 1.00 20.49 366 LYS A O 1
ATOM 2917 N N . LYS A 1 367 ? -41.947 74.766 22.743 1.00 20.59 367 LYS A N 1
ATOM 2918 C CA . LYS A 1 367 ? -41.673 76.028 22.031 1.00 20.67 367 LYS A CA 1
ATOM 2919 C C . LYS A 1 367 ? -42.023 77.172 22.976 1.00 20.51 367 LYS A C 1
ATOM 2920 O O . LYS A 1 367 ? -43.019 77.081 23.734 1.00 19.18 367 LYS A O 1
ATOM 2926 N N . THR A 1 368 ? -41.295 78.262 22.887 1.00 18.31 368 THR A N 1
ATOM 2927 C CA . THR A 1 368 ? -41.391 79.397 23.841 1.00 18.74 368 THR A CA 1
ATOM 2928 C C . THR A 1 368 ? -42.845 79.729 24.237 1.00 20.57 368 THR A C 1
ATOM 2929 O O . THR A 1 368 ? -43.108 79.884 25.472 1.00 17.80 368 THR A O 1
ATOM 2933 N N . TYR A 1 369 ? -43.708 79.945 23.247 1.00 19.97 369 TYR A N 1
ATOM 2934 C CA . TYR A 1 369 ? -45.042 80.561 23.420 1.00 20.76 369 TYR A CA 1
ATOM 2935 C C . TYR A 1 369 ? -46.125 79.478 23.409 1.00 19.13 369 TYR A C 1
ATOM 2936 O O . TYR A 1 369 ? -47.286 79.836 23.173 1.00 23.48 369 TYR A O 1
ATOM 2945 N N . ASP A 1 370 ? -45.758 78.195 23.524 1.00 18.20 370 ASP A N 1
ATOM 2946 C CA . ASP A 1 370 ? -46.756 77.107 23.484 1.00 20.79 370 ASP A CA 1
ATOM 2947 C C . ASP A 1 370 ? -47.586 77.140 24.776 1.00 19.29 370 ASP A C 1
ATOM 2948 O O . ASP A 1 370 ? -47.464 78.085 25.587 1.00 19.01 370 ASP A O 1
ATOM 2953 N N . TYR A 1 371 ? -48.358 76.099 25.007 1.00 18.94 371 TYR A N 1
ATOM 2954 C CA . TYR A 1 371 ? -49.328 76.064 26.135 1.00 18.63 371 TYR A CA 1
ATOM 2955 C C . TYR A 1 371 ? -48.619 75.796 27.459 1.00 18.58 371 TYR A C 1
ATOM 2956 O O . TYR A 1 371 ? -49.242 75.959 28.497 1.00 19.81 371 TYR A O 1
ATOM 2965 N N . GLY A 1 372 ? -47.367 75.358 27.430 1.00 20.92 372 GLY A N 1
ATOM 2966 C CA . GLY A 1 372 ? -46.628 74.960 28.647 1.00 22.28 372 GLY A CA 1
ATOM 2967 C C . GLY A 1 372 ? -46.712 76.028 29.740 1.00 21.31 372 GLY A C 1
ATOM 2968 O O . GLY A 1 372 ? -46.971 75.701 30.900 1.00 18.27 372 GLY A O 1
ATOM 2969 N N . ARG A 1 373 ? -46.575 77.281 29.359 1.00 19.27 373 ARG A N 1
ATOM 2970 C CA . ARG A 1 373 ? -46.594 78.432 30.302 1.00 22.01 373 ARG A CA 1
ATOM 2971 C C . ARG A 1 373 ? -47.978 78.638 30.941 1.00 19.84 373 ARG A C 1
ATOM 2972 O O . ARG A 1 373 ? -48.045 79.446 31.917 1.00 17.95 373 ARG A O 1
ATOM 2980 N N . PHE A 1 374 ? -49.024 77.961 30.449 1.00 22.26 374 PHE A N 1
ATOM 2981 C CA . PHE A 1 374 ? -50.426 78.148 30.918 1.00 20.61 374 PHE A CA 1
ATOM 2982 C C . PHE A 1 374 ? -50.848 76.913 31.711 1.00 19.44 374 PHE A C 1
ATOM 2983 O O . PHE A 1 374 ? -51.808 76.951 32.499 1.00 19.25 374 PHE A O 1
ATOM 2991 N N . PHE A 1 375 ? -50.173 75.816 31.446 1.00 18.37 375 PHE A N 1
ATOM 2992 C CA . PHE A 1 375 ? -50.617 74.450 31.805 1.00 19.22 375 PHE A CA 1
ATOM 2993 C C . PHE A 1 375 ? -50.965 74.324 33.287 1.00 19.80 375 PHE A C 1
ATOM 2994 O O . PHE A 1 375 ? -52.017 73.678 33.666 1.00 18.65 375 PHE A O 1
ATOM 3002 N N . THR A 1 376 ? -50.118 74.814 34.190 1.00 17.76 376 THR A N 1
ATOM 3003 C CA . THR A 1 376 ? -50.335 74.529 35.614 1.00 20.58 376 THR A CA 1
ATOM 3004 C C . THR A 1 376 ? -51.645 75.200 36.069 1.00 20.77 376 THR A C 1
ATOM 3005 O O . THR A 1 376 ? -52.182 74.757 37.058 1.00 20.59 376 THR A O 1
ATOM 3009 N N . ARG A 1 377 ? -52.112 76.267 35.457 1.00 19.22 377 ARG A N 1
ATOM 3010 C CA . ARG A 1 377 ? -53.390 76.894 35.892 1.00 19.85 377 ARG A CA 1
ATOM 3011 C C . ARG A 1 377 ? -54.568 76.436 35.006 1.00 24.32 377 ARG A C 1
ATOM 3012 O O . ARG A 1 377 ? -55.688 76.493 35.506 1.00 19.76 377 ARG A O 1
ATOM 3020 N N . TRP A 1 378 ? -54.370 76.056 33.737 1.00 18.62 378 TRP A N 1
ATOM 3021 C CA . TRP A 1 378 ? -55.519 75.865 32.802 1.00 18.03 378 TRP A CA 1
ATOM 3022 C C . TRP A 1 378 ? -55.759 74.388 32.489 1.00 17.75 378 TRP A C 1
ATOM 3023 O O . TRP A 1 378 ? -56.730 74.118 31.808 1.00 17.38 378 TRP A O 1
ATOM 3034 N N . ALA A 1 379 ? -54.870 73.460 32.860 1.00 18.82 379 ALA A N 1
ATOM 3035 C CA . ALA A 1 379 ? -54.894 72.067 32.321 1.00 19.09 379 ALA A CA 1
ATOM 3036 C C . ALA A 1 379 ? -56.222 71.389 32.741 1.00 21.05 379 ALA A C 1
ATOM 3037 O O . ALA A 1 379 ? -56.823 70.688 31.921 1.00 18.14 379 ALA A O 1
ATOM 3039 N N . GLU A 1 380 ? -56.664 71.639 33.969 1.00 20.70 380 GLU A N 1
ATOM 3040 C CA . GLU A 1 380 ? -57.892 70.990 34.493 1.00 21.31 380 GLU A CA 1
ATOM 3041 C C . GLU A 1 380 ? -59.054 71.485 33.630 1.00 20.58 380 GLU A C 1
ATOM 3042 O O . GLU A 1 380 ? -59.832 70.684 33.144 1.00 20.61 380 GLU A O 1
ATOM 3048 N N . HIS A 1 381 ? -59.142 72.771 33.430 1.00 20.59 381 HIS A N 1
ATOM 3049 C CA . HIS A 1 381 ? -60.198 73.369 32.579 1.00 22.29 381 HIS A CA 1
ATOM 3050 C C . HIS A 1 381 ? -60.153 72.746 31.169 1.00 22.09 381 HIS A C 1
ATOM 3051 O O . HIS A 1 381 ? -61.201 72.296 30.626 1.00 20.40 381 HIS A O 1
ATOM 3058 N N . ASP A 1 382 ? -58.972 72.723 30.537 1.00 18.34 382 ASP A N 1
ATOM 3059 C CA . ASP A 1 382 ? -58.872 72.307 29.127 1.00 18.56 382 ASP A CA 1
ATOM 3060 C C . ASP A 1 382 ? -59.122 70.813 28.975 1.00 18.56 382 ASP A C 1
ATOM 3061 O O . ASP A 1 382 ? -59.776 70.470 27.968 1.00 17.57 382 ASP A O 1
ATOM 3066 N N . VAL A 1 383 ? -58.624 69.956 29.882 1.00 15.93 383 VAL A N 1
ATOM 3067 C CA . VAL A 1 383 ? -58.837 68.505 29.705 1.00 17.69 383 VAL A CA 1
ATOM 3068 C C . VAL A 1 383 ? -60.339 68.210 29.899 1.00 19.65 383 VAL A C 1
ATOM 3069 O O . VAL A 1 383 ? -60.876 67.363 29.165 1.00 19.18 383 VAL A O 1
ATOM 3073 N N . LYS A 1 384 ? -60.981 68.879 30.852 1.00 19.42 384 LYS A N 1
ATOM 3074 C CA . LYS A 1 384 ? -62.436 68.667 31.126 1.00 21.41 384 LYS A CA 1
ATOM 3075 C C . LYS A 1 384 ? -63.261 69.245 29.983 1.00 20.19 384 LYS A C 1
ATOM 3076 O O . LYS A 1 384 ? -64.276 68.629 29.643 1.00 20.05 384 LYS A O 1
ATOM 3082 N N . GLU A 1 385 ? -62.827 70.352 29.365 1.00 20.16 385 GLU A N 1
ATOM 3083 C CA . GLU A 1 385 ? -63.550 70.875 28.189 1.00 21.17 385 GLU A CA 1
ATOM 3084 C C . GLU A 1 385 ? -63.542 69.792 27.099 1.00 21.09 385 GLU A C 1
ATOM 3085 O O . GLU A 1 385 ? -64.585 69.551 26.473 1.00 19.80 385 GLU A O 1
ATOM 3091 N N . MET A 1 386 ? -62.377 69.223 26.786 1.00 21.12 386 MET A N 1
ATOM 3092 C CA . MET A 1 386 ? -62.267 68.220 25.721 1.00 19.06 386 MET A CA 1
ATOM 3093 C C . MET A 1 386 ? -63.259 67.084 26.052 1.00 20.54 386 MET A C 1
ATOM 3094 O O . MET A 1 386 ? -64.029 66.673 25.148 1.00 18.29 386 MET A O 1
ATOM 3099 N N . VAL A 1 387 ? -63.171 66.506 27.244 1.00 19.36 387 VAL A N 1
ATOM 3100 C CA . VAL A 1 387 ? -63.988 65.294 27.599 1.00 20.75 387 VAL A CA 1
ATOM 3101 C C . VAL A 1 387 ? -65.485 65.645 27.570 1.00 20.48 387 VAL A C 1
ATOM 3102 O O . VAL A 1 387 ? -66.250 64.879 26.955 1.00 20.13 387 VAL A O 1
ATOM 3106 N N . ASP A 1 388 ? -65.861 66.798 28.111 1.00 20.24 388 ASP A N 1
ATOM 3107 C CA . ASP A 1 388 ? -67.287 67.216 28.251 1.00 20.42 388 ASP A CA 1
ATOM 3108 C C . ASP A 1 388 ? -67.883 67.482 26.862 1.00 22.88 388 ASP A C 1
ATOM 3109 O O . ASP A 1 388 ? -69.042 67.111 26.614 1.00 19.64 388 ASP A O 1
ATOM 3114 N N . ARG A 1 389 ? -67.072 68.008 25.930 1.00 21.36 389 ARG A N 1
ATOM 3115 C CA . ARG A 1 389 ? -67.481 68.311 24.539 1.00 20.76 389 ARG A CA 1
ATOM 3116 C C . ARG A 1 389 ? -67.795 66.982 23.850 1.00 21.01 389 ARG A C 1
ATOM 3117 O O . ARG A 1 389 ? -68.789 66.895 23.120 1.00 19.72 389 ARG A O 1
ATOM 3125 N N . GLY A 1 390 ? -66.952 65.990 24.027 1.00 17.49 390 GLY A N 1
ATOM 3126 C CA . GLY A 1 390 ? -67.002 64.799 23.175 1.00 19.42 390 GLY A CA 1
ATOM 3127 C C . GLY A 1 390 ? -67.603 63.539 23.811 1.00 19.47 390 GLY A C 1
ATOM 3128 O O . GLY A 1 390 ? -67.688 62.502 23.106 1.00 20.24 390 GLY A O 1
ATOM 3129 N N . LYS A 1 391 ? -68.019 63.570 25.061 1.00 20.21 391 LYS A N 1
ATOM 3130 C CA . LYS A 1 391 ? -68.416 62.316 25.792 1.00 21.42 391 LYS A CA 1
ATOM 3131 C C . LYS A 1 391 ? -69.615 61.587 25.139 1.00 20.62 391 LYS A C 1
ATOM 3132 O O . LYS A 1 391 ? -69.796 60.405 25.436 1.00 22.45 391 LYS A O 1
ATOM 3138 N N . ASN A 1 392 ? -70.463 62.273 24.372 1.00 22.84 392 ASN A N 1
ATOM 3139 C CA . ASN A 1 392 ? -71.615 61.607 23.703 1.00 22.67 392 ASN A CA 1
ATOM 3140 C C . ASN A 1 392 ? -71.247 61.058 22.311 1.00 25.77 392 ASN A C 1
ATOM 3141 O O . ASN A 1 392 ? -72.146 60.473 21.654 1.00 21.24 392 ASN A O 1
ATOM 3146 N N . GLU A 1 393 ? -69.985 61.209 21.841 1.00 22.29 393 GLU A N 1
ATOM 3147 C CA . GLU A 1 393 ? -69.675 60.889 20.417 1.00 22.14 393 GLU A CA 1
ATOM 3148 C C . GLU A 1 393 ? -69.254 59.436 20.278 1.00 20.73 393 GLU A C 1
ATOM 3149 O O . GLU A 1 393 ? -68.295 58.969 20.890 1.00 20.57 393 GLU A O 1
ATOM 3155 N N . PRO A 1 394 ? -69.981 58.633 19.477 1.00 21.30 394 PRO A N 1
ATOM 3156 C CA . PRO A 1 394 ? -69.713 57.213 19.393 1.00 20.98 394 PRO A CA 1
ATOM 3157 C C . PRO A 1 394 ? -68.336 56.868 18.786 1.00 20.59 394 PRO A C 1
ATOM 3158 O O . PRO A 1 394 ? -67.741 55.835 19.083 1.00 19.93 394 PRO A O 1
ATOM 3162 N N . SER A 1 395 ? -67.853 57.734 17.923 1.00 21.24 395 SER A N 1
ATOM 3163 C CA . SER A 1 395 ? -66.521 57.586 17.273 1.00 21.99 395 SER A CA 1
ATOM 3164 C C . SER A 1 395 ? -65.395 57.604 18.324 1.00 21.75 395 SER A C 1
ATOM 3165 O O . SER A 1 395 ? -64.421 56.895 18.158 1.00 20.23 395 SER A O 1
ATOM 3168 N N . ILE A 1 396 ? -65.536 58.358 19.409 1.00 21.19 396 ILE A N 1
ATOM 3169 C CA . ILE A 1 396 ? -64.421 58.538 20.369 1.00 20.22 396 ILE A CA 1
ATOM 3170 C C . ILE A 1 396 ? -64.301 57.283 21.216 1.00 23.46 396 ILE A C 1
ATOM 3171 O O . ILE A 1 396 ? -65.263 56.910 21.894 1.00 21.90 396 ILE A O 1
ATOM 3176 N N . ILE A 1 397 ? -63.147 56.650 21.197 1.00 22.10 397 ILE A N 1
ATOM 3177 C CA . ILE A 1 397 ? -62.898 55.419 21.980 1.00 23.23 397 ILE A CA 1
ATOM 3178 C C . ILE A 1 397 ? -61.943 55.702 23.138 1.00 24.05 397 ILE A C 1
ATOM 3179 O O . ILE A 1 397 ? -61.853 54.860 24.020 1.00 20.95 397 ILE A O 1
ATOM 3184 N N . MET A 1 398 ? -61.123 56.739 23.092 1.00 23.05 398 MET A N 1
ATOM 3185 C CA . MET A 1 398 ? -60.051 56.872 24.121 1.00 22.13 398 MET A CA 1
ATOM 3186 C C . MET A 1 398 ? -59.716 58.340 24.290 1.00 20.00 398 MET A C 1
ATOM 3187 O O . MET A 1 398 ? -59.900 59.110 23.314 1.00 22.26 398 MET A O 1
ATOM 3192 N N . TRP A 1 399 ? -59.231 58.694 25.473 1.00 18.58 399 TRP A N 1
ATOM 3193 C CA . TRP A 1 399 ? -58.806 60.062 25.825 1.00 19.03 399 TRP A CA 1
ATOM 3194 C C . TRP A 1 399 ? -57.312 60.016 26.086 1.00 18.81 399 TRP A C 1
ATOM 3195 O O . TRP A 1 399 ? -56.910 59.348 27.052 1.00 18.74 399 TRP A O 1
ATOM 3206 N N . SER A 1 400 ? -56.513 60.695 25.255 1.00 19.70 400 SER A N 1
ATOM 3207 C CA . SER A 1 400 ? -55.043 60.774 25.427 1.00 18.72 400 SER A CA 1
ATOM 3208 C C . SER A 1 400 ? -54.705 62.011 26.262 1.00 17.86 400 SER A C 1
ATOM 3209 O O . SER A 1 400 ? -55.090 63.175 25.867 1.00 17.66 400 SER A O 1
ATOM 3212 N N . ILE A 1 401 ? -53.947 61.799 27.341 1.00 17.22 401 ILE A N 1
ATOM 3213 C CA . ILE A 1 401 ? -53.518 62.899 28.266 1.00 17.89 401 ILE A CA 1
ATOM 3214 C C . ILE A 1 401 ? -52.303 63.617 27.707 1.00 18.26 401 ILE A C 1
ATOM 3215 O O . ILE A 1 401 ? -52.008 64.683 28.243 1.00 17.93 401 ILE A O 1
ATOM 3220 N N . GLY A 1 402 ? -51.682 63.088 26.646 1.00 18.53 402 GLY A N 1
ATOM 3221 C CA . GLY A 1 402 ? -50.564 63.807 26.025 1.00 19.41 402 GLY A CA 1
ATOM 3222 C C . GLY A 1 402 ? -49.746 62.978 25.066 1.00 19.97 402 GLY A C 1
ATOM 3223 O O . GLY A 1 402 ? -49.854 61.738 25.064 1.00 20.01 402 GLY A O 1
ATOM 3224 N N . ASN A 1 403 ? -48.930 63.698 24.304 1.00 18.55 403 ASN A N 1
ATOM 3225 C CA . ASN A 1 403 ? -48.002 63.124 23.313 1.00 20.31 403 ASN A CA 1
ATOM 3226 C C . ASN A 1 403 ? -46.578 63.554 23.624 1.00 16.70 403 ASN A C 1
ATOM 3227 O O . ASN A 1 403 ? -46.305 64.778 23.716 1.00 17.51 403 ASN A O 1
ATOM 3232 N N . GLU A 1 404 ? -45.707 62.590 23.760 1.00 19.50 404 GLU A N 1
ATOM 3233 C CA . GLU A 1 404 ? -44.246 62.831 23.883 1.00 20.75 404 GLU A CA 1
ATOM 3234 C C . GLU A 1 404 ? -44.037 63.959 24.914 1.00 18.31 404 GLU A C 1
ATOM 3235 O O . GLU A 1 404 ? -43.411 65.024 24.603 1.00 18.83 404 GLU A O 1
ATOM 3241 N N . ILE A 1 405 ? -44.468 63.716 26.131 1.00 17.03 405 ILE A N 1
ATOM 3242 C CA . ILE A 1 405 ? -44.493 64.754 27.181 1.00 18.00 405 ILE A CA 1
ATOM 3243 C C . ILE A 1 405 ? -43.186 64.581 27.950 1.00 21.13 405 ILE A C 1
ATOM 3244 O O . ILE A 1 405 ? -42.946 63.495 28.476 1.00 19.95 405 ILE A O 1
ATOM 3249 N N . TYR A 1 406 ? -42.318 65.570 27.902 1.00 22.32 406 TYR A N 1
ATOM 3250 C CA . TYR A 1 406 ? -41.010 65.492 28.610 1.00 26.84 406 TYR A CA 1
ATOM 3251 C C . TYR A 1 406 ? -41.188 65.181 30.111 1.00 23.57 406 TYR A C 1
ATOM 3252 O O . TYR A 1 406 ? -40.293 64.549 30.691 1.00 25.10 406 TYR A O 1
ATOM 3261 N N . ASP A 1 407 ? -42.258 65.699 30.733 1.00 22.21 407 ASP A N 1
ATOM 3262 C CA . ASP A 1 407 ? -42.481 65.651 32.202 1.00 21.93 407 ASP A CA 1
ATOM 3263 C C . ASP A 1 407 ? -42.599 64.174 32.649 1.00 23.78 407 ASP A C 1
ATOM 3264 O O . ASP A 1 407 ? -42.485 63.913 33.863 1.00 23.45 407 ASP A O 1
ATOM 3269 N N . THR A 1 408 ? -42.855 63.221 31.755 1.00 20.04 408 THR A N 1
ATOM 3270 C CA . THR A 1 408 ? -43.209 61.849 32.203 1.00 21.75 408 THR A CA 1
ATOM 3271 C C . THR A 1 408 ? -41.995 61.130 32.834 1.00 23.83 408 THR A C 1
ATOM 3272 O O . THR A 1 408 ? -42.239 60.054 33.453 1.00 22.83 408 THR A O 1
ATOM 3276 N N . THR A 1 409 ? -40.773 61.675 32.721 1.00 22.08 409 THR A N 1
ATOM 3277 C CA . THR A 1 409 ? -39.558 61.122 33.412 1.00 24.96 409 THR A CA 1
ATOM 3278 C C . THR A 1 409 ? -39.365 61.726 34.815 1.00 24.04 409 THR A C 1
ATOM 3279 O O . THR A 1 409 ? -38.355 61.394 35.432 1.00 26.80 409 THR A O 1
ATOM 3283 N N . SER A 1 410 ? -40.269 62.578 35.301 1.00 25.41 410 SER A N 1
ATOM 3284 C CA . SER A 1 410 ? -40.166 63.302 36.589 1.00 25.93 410 SER A CA 1
ATOM 3285 C C . SER A 1 410 ? -41.319 62.914 37.523 1.00 28.10 410 SER A C 1
ATOM 3286 O O . SER A 1 410 ? -42.385 62.496 37.061 1.00 26.27 410 SER A O 1
ATOM 3289 N N . PRO A 1 411 ? -41.129 62.988 38.859 1.00 37.37 411 PRO A N 1
ATOM 3290 C CA . PRO A 1 411 ? -42.218 62.793 39.822 1.00 40.34 411 PRO A CA 1
ATOM 3291 C C . PRO A 1 411 ? -43.332 63.833 39.693 1.00 33.29 411 PRO A C 1
ATOM 3292 O O . PRO A 1 411 ? -44.445 63.483 39.946 1.00 37.64 411 PRO A O 1
ATOM 3296 N N . SER A 1 412 ? -42.993 65.058 39.328 1.00 33.59 412 SER A N 1
ATOM 3297 C CA . SER A 1 412 ? -43.942 66.116 38.895 1.00 37.51 412 SER A CA 1
ATOM 3298 C C . SER A 1 412 ? -44.843 65.552 37.768 1.00 38.52 412 SER A C 1
ATOM 3299 O O . SER A 1 412 ? -46.074 65.675 37.857 1.00 31.13 412 SER A O 1
ATOM 3302 N N . GLY A 1 413 ? -44.274 64.812 36.817 1.00 29.55 413 GLY A N 1
ATOM 3303 C CA . GLY A 1 413 ? -45.063 64.234 35.716 1.00 27.92 413 GLY A CA 1
ATOM 3304 C C . GLY A 1 413 ? -46.012 63.179 36.228 1.00 26.85 413 GLY A C 1
ATOM 3305 O O . GLY A 1 413 ? -47.137 63.101 35.744 1.00 22.67 413 GLY A O 1
ATOM 3306 N N . VAL A 1 414 ? -45.550 62.335 37.142 1.00 24.46 414 VAL A N 1
ATOM 3307 C CA . VAL A 1 414 ? -46.412 61.302 37.749 1.00 25.43 414 VAL A CA 1
ATOM 3308 C C . VAL A 1 414 ? -47.639 61.975 38.368 1.00 24.77 414 VAL A C 1
ATOM 3309 O O . VAL A 1 414 ? -48.768 61.492 38.140 1.00 22.71 414 VAL A O 1
ATOM 3313 N N . GLU A 1 415 ? -47.435 63.060 39.103 1.00 28.29 415 GLU A N 1
ATOM 3314 C CA . GLU A 1 415 ? -48.516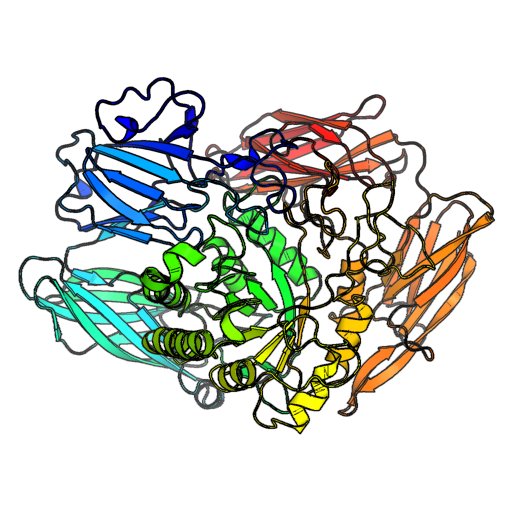 63.752 39.869 1.00 29.14 415 GLU A CA 1
ATOM 3315 C C . GLU A 1 415 ? -49.479 64.361 38.842 1.00 27.83 415 GLU A C 1
ATOM 3316 O O . GLU A 1 415 ? -50.727 64.259 39.000 1.00 22.67 415 GLU A O 1
ATOM 3322 N N . THR A 1 416 ? -48.925 64.973 37.796 1.00 24.81 416 THR A N 1
ATOM 3323 C CA . THR A 1 416 ? -49.752 65.553 36.700 1.00 23.54 416 THR A CA 1
ATOM 3324 C C . THR A 1 416 ? -50.565 64.424 36.016 1.00 21.33 416 THR A C 1
ATOM 3325 O O . THR A 1 416 ? -51.724 64.637 35.758 1.00 20.76 416 THR A O 1
ATOM 3329 N N . ALA A 1 417 ? -49.972 63.295 35.685 1.00 20.81 417 ALA A N 1
ATOM 3330 C CA . ALA A 1 417 ? -50.704 62.205 35.032 1.00 22.45 417 ALA A CA 1
ATOM 3331 C C . ALA A 1 417 ? -51.872 61.755 35.941 1.00 24.12 417 ALA A C 1
ATOM 3332 O O . ALA A 1 417 ? -53.001 61.647 35.455 1.00 23.01 417 ALA A O 1
ATOM 3334 N N . ARG A 1 418 ? -51.660 61.608 37.250 1.00 23.16 418 ARG A N 1
ATOM 3335 C CA . ARG A 1 418 ? -52.767 61.284 38.200 1.00 25.02 418 ARG A CA 1
ATOM 3336 C C . ARG A 1 418 ? -53.861 62.357 38.167 1.00 24.63 418 ARG A C 1
ATOM 3337 O O . ARG A 1 418 ? -55.020 61.969 38.136 1.00 26.16 418 ARG A O 1
ATOM 3345 N N . ASN A 1 419 ? -53.500 63.631 38.127 1.00 21.83 419 ASN A N 1
ATOM 3346 C CA . ASN A 1 419 ? -54.492 64.726 38.106 1.00 24.73 419 ASN A CA 1
ATOM 3347 C C . ASN A 1 419 ? -55.269 64.602 36.799 1.00 23.74 419 ASN A C 1
ATOM 3348 O O . ASN A 1 419 ? -56.504 64.664 36.842 1.00 21.52 419 ASN A O 1
ATOM 3353 N N . LEU A 1 420 ? -54.575 64.404 35.666 1.00 22.86 420 LEU A N 1
ATOM 3354 C CA . LEU A 1 420 ? -55.288 64.456 34.366 1.00 20.55 420 LEU A CA 1
ATOM 3355 C C . LEU A 1 420 ? -56.287 63.308 34.302 1.00 22.13 420 LEU A C 1
ATOM 3356 O O . LEU A 1 420 ? -57.434 63.581 33.889 1.00 20.92 420 LEU A O 1
ATOM 3361 N N . VAL A 1 421 ? -55.888 62.083 34.675 1.00 21.66 421 VAL A N 1
ATOM 3362 C CA . VAL A 1 421 ? -56.839 60.943 34.584 1.00 23.46 421 VAL A CA 1
ATOM 3363 C C . VAL A 1 421 ? -57.986 61.121 35.613 1.00 24.71 421 VAL A C 1
ATOM 3364 O O . VAL A 1 421 ? -59.114 60.849 35.249 1.00 22.17 421 VAL A O 1
ATOM 3368 N N . ARG A 1 422 ? -57.728 61.690 36.786 1.00 23.96 422 ARG A N 1
ATOM 3369 C CA . ARG A 1 422 ? -58.777 61.976 37.794 1.00 24.48 422 ARG A CA 1
ATOM 3370 C C . ARG A 1 422 ? -59.787 62.978 37.238 1.00 24.01 422 ARG A C 1
ATOM 3371 O O . ARG A 1 422 ? -61.018 62.737 37.337 1.00 22.70 422 ARG A O 1
ATOM 3379 N N . TRP A 1 423 ? -59.299 64.045 36.612 1.00 20.66 423 TRP A N 1
ATOM 3380 C CA . TRP A 1 423 ? -60.158 65.095 36.033 1.00 20.92 423 TRP A CA 1
ATOM 3381 C C . TRP A 1 423 ? -61.005 64.525 34.878 1.00 22.99 423 TRP A C 1
ATOM 3382 O O . TRP A 1 423 ? -62.204 64.868 34.758 1.00 24.40 423 TRP A O 1
ATOM 3393 N N . ILE A 1 424 ? -60.403 63.701 34.047 1.00 20.40 424 ILE A N 1
ATOM 3394 C CA . ILE A 1 424 ? -61.133 63.079 32.920 1.00 21.74 424 ILE A CA 1
ATOM 3395 C C . ILE A 1 424 ? -62.277 62.260 33.527 1.00 22.14 424 ILE A C 1
ATOM 3396 O O . ILE A 1 424 ? -63.409 62.366 33.023 1.00 20.34 424 ILE A O 1
ATOM 3401 N N . LYS A 1 425 ? -61.956 61.415 34.507 1.00 24.49 425 LYS A N 1
ATOM 3402 C CA . LYS A 1 425 ? -62.933 60.465 35.133 1.00 24.92 425 LYS A CA 1
ATOM 3403 C C . LYS A 1 425 ? -64.046 61.191 35.889 1.00 26.64 425 LYS A C 1
ATOM 3404 O O . LYS A 1 425 ? -65.106 60.620 36.015 1.00 27.21 425 LYS A O 1
ATOM 3410 N N . GLU A 1 426 ? -63.834 62.423 36.319 1.00 25.98 426 GLU A N 1
ATOM 3411 C CA . GLU A 1 426 ? -64.906 63.241 36.892 1.00 26.18 426 GLU A CA 1
ATOM 3412 C C . GLU A 1 426 ? -65.953 63.552 35.812 1.00 28.03 426 GLU A C 1
ATOM 3413 O O . GLU A 1 426 ? -67.050 63.868 36.214 1.00 23.26 426 GLU A O 1
ATOM 3419 N N . ILE A 1 427 ? -65.629 63.505 34.513 1.00 25.35 427 ILE A N 1
ATOM 3420 C CA . ILE A 1 427 ? -66.591 63.805 33.417 1.00 22.47 427 ILE A CA 1
ATOM 3421 C C . ILE A 1 427 ? -67.059 62.497 32.828 1.00 23.66 427 ILE A C 1
ATOM 3422 O O . ILE A 1 427 ? -68.202 62.444 32.483 1.00 24.57 427 ILE A O 1
ATOM 3427 N N . ASP A 1 428 ? -66.172 61.531 32.618 1.00 23.67 428 ASP A N 1
ATOM 3428 C CA . ASP A 1 428 ? -66.482 60.334 31.789 1.00 23.03 428 ASP A CA 1
ATOM 3429 C C . ASP A 1 428 ? -65.637 59.191 32.331 1.00 25.11 428 ASP A C 1
ATOM 3430 O O . ASP A 1 428 ? -64.402 59.350 32.307 1.00 26.21 428 ASP A O 1
ATOM 3435 N N . THR A 1 429 ? -66.244 58.082 32.779 1.00 24.91 429 THR A N 1
ATOM 3436 C CA . THR A 1 429 ? -65.505 56.854 33.198 1.00 26.98 429 THR A CA 1
ATOM 3437 C C . THR A 1 429 ? -65.667 55.727 32.173 1.00 25.94 429 THR A C 1
ATOM 3438 O O . THR A 1 429 ? -65.141 54.634 32.392 1.00 28.27 429 THR A O 1
ATOM 3442 N N . THR A 1 430 ? -66.356 55.957 31.081 1.00 27.89 430 THR A N 1
ATOM 3443 C CA . THR A 1 430 ? -66.749 54.894 30.127 1.00 28.33 430 THR A CA 1
ATOM 3444 C C . THR A 1 430 ? -65.649 54.618 29.096 1.00 31.85 430 THR A C 1
ATOM 3445 O O . THR A 1 430 ? -65.732 53.571 28.433 1.00 32.07 430 THR A O 1
ATOM 3449 N N . ARG A 1 431 ? -64.662 55.507 28.952 1.00 25.35 431 ARG A N 1
ATOM 3450 C CA . ARG A 1 431 ? -63.586 55.294 27.942 1.00 25.96 431 ARG A CA 1
ATOM 3451 C C . ARG A 1 431 ? -62.215 55.191 28.607 1.00 23.63 431 ARG A C 1
ATOM 3452 O O . ARG A 1 431 ? -61.893 55.922 29.542 1.00 22.76 431 ARG A O 1
ATOM 3460 N N . PRO A 1 432 ? -61.299 54.391 28.049 1.00 22.31 432 PRO A N 1
ATOM 3461 C CA . PRO A 1 432 ? -59.949 54.319 28.576 1.00 23.78 432 PRO A CA 1
ATOM 3462 C C . PRO A 1 432 ? -59.197 55.637 28.391 1.00 24.12 432 PRO A C 1
ATOM 3463 O O . PRO A 1 432 ? -59.423 56.359 27.401 1.00 21.60 432 PRO A O 1
ATOM 3467 N N . THR A 1 433 ? -58.325 55.929 29.350 1.00 24.28 433 THR A N 1
ATOM 3468 C CA . THR A 1 433 ? -57.296 56.965 29.205 1.00 22.20 433 THR A CA 1
ATOM 3469 C C . THR A 1 433 ? -56.076 56.317 28.558 1.00 22.49 433 THR A C 1
ATOM 3470 O O . THR A 1 433 ? -55.804 55.090 28.730 1.00 21.28 433 THR A O 1
ATOM 3474 N N . THR A 1 434 ? -55.308 57.153 27.874 1.00 21.63 434 THR A N 1
ATOM 3475 C CA . THR A 1 434 ? -54.087 56.728 27.180 1.00 20.75 434 THR A CA 1
ATOM 3476 C C . THR A 1 434 ? -53.047 57.870 27.180 1.00 19.92 434 THR A C 1
ATOM 3477 O O . THR A 1 434 ? -53.311 58.993 27.654 1.00 17.77 434 THR A O 1
ATOM 3481 N N . ILE A 1 435 ? -51.861 57.533 26.717 1.00 21.96 435 ILE A N 1
ATOM 3482 C CA . ILE A 1 435 ? -50.783 58.529 26.466 1.00 20.39 435 ILE A CA 1
ATOM 3483 C C . ILE A 1 435 ? -49.985 58.012 25.284 1.00 21.34 435 ILE A C 1
ATOM 3484 O O . ILE A 1 435 ? -49.994 56.759 25.065 1.00 22.08 435 ILE A O 1
ATOM 3489 N N . GLY A 1 436 ? -49.322 58.920 24.543 1.00 18.97 436 GLY A N 1
ATOM 3490 C CA . GLY A 1 436 ? -48.346 58.493 23.526 1.00 17.01 436 GLY A CA 1
ATOM 3491 C C . GLY A 1 436 ? -46.943 58.748 24.034 1.00 18.75 436 GLY A C 1
ATOM 3492 O O . GLY A 1 436 ? -46.617 59.931 24.266 1.00 18.36 436 GLY A O 1
ATOM 3493 N N . GLU A 1 437 ? -46.156 57.695 24.207 1.00 18.51 437 GLU A N 1
ATOM 3494 C CA . GLU A 1 437 ? -44.841 57.783 24.889 1.00 19.92 437 GLU A CA 1
ATOM 3495 C C . GLU A 1 437 ? -43.742 57.300 23.941 1.00 19.72 437 GLU A C 1
ATOM 3496 O O . GLU A 1 437 ? -43.784 56.114 23.468 1.00 18.02 437 GLU A O 1
ATOM 3502 N N . ASP A 1 438 ? -42.765 58.159 23.731 1.00 18.58 438 ASP A N 1
ATOM 3503 C CA . ASP A 1 438 ? -41.615 57.886 22.835 1.00 19.67 438 ASP A CA 1
ATOM 3504 C C . ASP A 1 438 ? -40.347 57.556 23.619 1.00 20.08 438 ASP A C 1
ATOM 3505 O O . ASP A 1 438 ? -39.364 57.088 22.983 1.00 19.85 438 ASP A O 1
ATOM 3510 N N . LYS A 1 439 ? -40.319 57.842 24.913 1.00 21.59 439 LYS A N 1
ATOM 3511 C CA . LYS A 1 439 ? -39.014 57.819 25.634 1.00 23.24 439 LYS A CA 1
ATOM 3512 C C . LYS A 1 439 ? -38.684 56.395 26.085 1.00 26.36 439 LYS A C 1
ATOM 3513 O O . LYS A 1 439 ? -37.689 56.298 26.775 1.00 25.24 439 LYS A O 1
ATOM 3519 N N . THR A 1 440 ? -39.365 55.322 25.644 1.00 22.18 440 THR A N 1
ATOM 3520 C CA . THR A 1 440 ? -38.864 53.942 25.893 1.00 24.19 440 THR A CA 1
ATOM 3521 C C . THR A 1 440 ? -38.161 53.396 24.638 1.00 26.75 440 THR A C 1
ATOM 3522 O O . THR A 1 440 ? -37.759 52.252 24.655 1.00 26.37 440 THR A O 1
ATOM 3526 N N . ARG A 1 441 ? -37.989 54.195 23.591 1.00 25.14 441 ARG A N 1
ATOM 3527 C CA . ARG A 1 441 ? -37.454 53.694 22.303 1.00 24.08 441 ARG A CA 1
ATOM 3528 C C . ARG A 1 441 ? -36.037 53.124 22.510 1.00 23.81 441 ARG A C 1
ATOM 3529 O O . ARG A 1 441 ? -35.720 52.091 21.945 1.00 22.79 441 ARG A O 1
ATOM 3537 N N . GLY A 1 442 ? -35.218 53.815 23.279 1.00 23.88 442 GLY A N 1
ATOM 3538 C CA . GLY A 1 442 ? -33.867 53.354 23.597 1.00 26.38 442 GLY A CA 1
ATOM 3539 C C . GLY A 1 442 ? -33.037 53.141 22.340 1.00 26.67 442 GLY A C 1
ATOM 3540 O O . GLY A 1 442 ? -32.974 54.065 21.526 1.00 25.33 442 GLY A O 1
ATOM 3541 N N . ASP A 1 443 ? -32.502 51.937 22.137 1.00 26.68 443 ASP A N 1
ATOM 3542 C CA . ASP A 1 443 ? -31.585 51.665 21.010 1.00 28.77 443 ASP A CA 1
ATOM 3543 C C . ASP A 1 443 ? -32.379 51.062 19.841 1.00 25.53 443 ASP A C 1
ATOM 3544 O O . ASP A 1 443 ? -31.761 50.708 18.851 1.00 24.78 443 ASP A O 1
ATOM 3549 N N . LYS A 1 444 ? -33.695 50.942 19.894 1.00 23.52 444 LYS A N 1
ATOM 3550 C CA . LYS A 1 444 ? -34.500 50.477 18.718 1.00 22.73 444 LYS A CA 1
ATOM 3551 C C . LYS A 1 444 ? -34.375 48.978 18.507 1.00 24.26 444 LYS A C 1
ATOM 3552 O O . LYS A 1 444 ? -35.076 48.451 17.599 1.00 24.76 444 LYS A O 1
ATOM 3558 N N . VAL A 1 445 ? -33.548 48.284 19.302 1.00 25.70 445 VAL A N 1
ATOM 3559 C CA . VAL A 1 445 ? -33.206 46.869 19.012 1.00 28.11 445 VAL A CA 1
ATOM 3560 C C . VAL A 1 445 ? -33.593 45.991 20.224 1.00 27.77 445 VAL A C 1
ATOM 3561 O O . VAL A 1 445 ? -34.354 45.069 20.050 1.00 24.95 445 VAL A O 1
ATOM 3565 N N . ASN A 1 446 ? -33.064 46.296 21.397 1.00 27.54 446 ASN A N 1
ATOM 3566 C CA . ASN A 1 446 ? -33.314 45.577 22.669 1.00 28.08 446 ASN A CA 1
ATOM 3567 C C . ASN A 1 446 ? -34.504 46.203 23.387 1.00 28.23 446 ASN A C 1
ATOM 3568 O O . ASN A 1 446 ? -34.743 47.419 23.202 1.00 27.50 446 ASN A O 1
ATOM 3573 N N . VAL A 1 447 ? -35.139 45.407 24.243 1.00 28.70 447 VAL A N 1
ATOM 3574 C CA . VAL A 1 447 ? -36.204 45.845 25.180 1.00 26.58 447 VAL A CA 1
ATOM 3575 C C . VAL A 1 447 ? -35.635 46.884 26.140 1.00 26.92 447 VAL A C 1
ATOM 3576 O O . VAL A 1 447 ? -34.626 46.630 26.839 1.00 27.47 447 VAL A O 1
ATOM 3580 N N . THR A 1 448 ? -36.211 48.077 26.141 1.00 26.05 448 THR A N 1
ATOM 3581 C CA . THR A 1 448 ? -35.673 49.198 26.944 1.00 25.97 448 THR A CA 1
ATOM 3582 C C . THR A 1 448 ? -36.149 49.090 28.392 1.00 28.89 448 THR A C 1
ATOM 3583 O O . THR A 1 448 ? -37.350 49.042 28.662 1.00 26.47 448 THR A O 1
ATOM 3587 N N . PRO A 1 449 ? -35.227 49.136 29.385 1.00 29.65 449 PRO A N 1
ATOM 3588 C CA . PRO A 1 449 ? -35.634 49.281 30.785 1.00 31.12 449 PRO A CA 1
ATOM 3589 C C . PRO A 1 449 ? -36.484 50.546 30.901 1.00 26.89 449 PRO A C 1
ATOM 3590 O O . PRO A 1 449 ? -36.110 51.595 30.374 1.00 30.78 449 PRO A O 1
ATOM 3594 N N . ILE A 1 450 ? -37.645 50.423 31.505 1.00 26.24 450 ILE A N 1
ATOM 3595 C CA . ILE A 1 450 ? -38.611 51.548 31.584 1.00 27.83 450 ILE A CA 1
ATOM 3596 C C . ILE A 1 450 ? -38.191 52.466 32.727 1.00 29.10 450 ILE A C 1
ATOM 3597 O O . ILE A 1 450 ? -38.035 52.025 33.835 1.00 28.53 450 ILE A O 1
ATOM 3602 N N . ASP A 1 451 ? -38.091 53.741 32.467 1.00 26.07 451 ASP A N 1
ATOM 3603 C CA . ASP A 1 451 ? -37.883 54.757 33.517 1.00 26.74 451 ASP A CA 1
ATOM 3604 C C . ASP A 1 451 ? -38.950 54.574 34.592 1.00 29.32 451 ASP A C 1
ATOM 3605 O O . ASP A 1 451 ? -40.124 54.382 34.276 1.00 24.60 451 ASP A O 1
ATOM 3610 N N . PRO A 1 452 ? -38.573 54.675 35.890 1.00 30.14 452 PRO A N 1
ATOM 3611 C CA . PRO A 1 452 ? -39.505 54.438 36.983 1.00 27.94 452 PRO A CA 1
ATOM 3612 C C . PRO A 1 452 ? -40.726 55.363 36.953 1.00 24.87 452 PRO A C 1
ATOM 3613 O O . PRO A 1 452 ? -41.784 54.928 37.333 1.00 22.03 452 PRO A O 1
ATOM 3617 N N . ASN A 1 453 ? -40.552 56.609 36.545 1.00 25.47 453 ASN A N 1
ATOM 3618 C CA . ASN A 1 453 ? -41.666 57.586 36.494 1.00 25.33 453 ASN A CA 1
ATOM 3619 C C . ASN A 1 453 ? -42.559 57.262 35.276 1.00 25.70 453 ASN A C 1
ATOM 3620 O O . ASN A 1 453 ? -43.822 57.345 35.382 1.00 24.51 453 ASN A O 1
ATOM 3625 N N . ILE A 1 454 ? -41.967 56.922 34.134 1.00 22.96 454 ILE A N 1
ATOM 3626 C CA . ILE A 1 454 ? -42.767 56.460 32.957 1.00 23.70 454 ILE A CA 1
ATOM 3627 C C . ILE A 1 454 ? -43.570 55.216 33.373 1.00 23.61 454 ILE A C 1
ATOM 3628 O O . ILE A 1 454 ? -44.773 55.134 33.032 1.00 24.26 454 ILE A O 1
ATOM 3633 N N . LEU A 1 455 ? -42.948 54.292 34.112 1.00 24.18 455 LEU A N 1
ATOM 3634 C CA . LEU A 1 455 ? -43.599 53.007 34.507 1.00 27.03 455 LEU A CA 1
ATOM 3635 C C . LEU A 1 455 ? -44.833 53.350 35.332 1.00 23.09 455 LEU A C 1
ATOM 3636 O O . LEU A 1 455 ? -45.859 52.803 35.058 1.00 25.58 455 LEU A O 1
ATOM 3641 N N . GLU A 1 456 ? -44.731 54.290 36.258 1.00 24.65 456 GLU A N 1
ATOM 3642 C CA . GLU A 1 456 ? -45.872 54.658 37.158 1.00 28.97 456 GLU A CA 1
ATOM 3643 C C . GLU A 1 456 ? -46.961 55.364 36.334 1.00 26.05 456 GLU A C 1
ATOM 3644 O O . GLU A 1 456 ? -48.177 55.102 36.581 1.00 27.20 456 GLU A O 1
ATOM 3650 N N . ILE A 1 457 ? -46.570 56.163 35.325 1.00 23.66 457 ILE A N 1
ATOM 3651 C CA . ILE A 1 457 ? -47.561 56.735 34.369 1.00 23.08 457 ILE A CA 1
ATOM 3652 C C . ILE A 1 457 ? -48.202 55.621 33.536 1.00 21.36 457 ILE A C 1
ATOM 3653 O O . ILE A 1 457 ? -49.406 55.692 33.350 1.00 21.87 457 ILE A O 1
ATOM 3658 N N . PHE A 1 458 ? -47.451 54.645 33.046 1.00 20.01 458 PHE A N 1
ATOM 3659 C CA . PHE A 1 458 ? -48.040 53.513 32.295 1.00 24.20 458 PHE A CA 1
ATOM 3660 C C . PHE A 1 458 ? -49.025 52.722 33.185 1.00 28.32 458 PHE A C 1
ATOM 3661 O O . PHE A 1 458 ? -49.976 52.224 32.625 1.00 26.04 458 PHE A O 1
ATOM 3669 N N . HIS A 1 459 ? -48.834 52.683 34.519 1.00 30.29 459 HIS A N 1
ATOM 3670 C CA A HIS A 1 459 ? -49.804 52.060 35.472 0.50 29.66 459 HIS A CA 1
ATOM 3671 C CA B HIS A 1 459 ? -49.795 52.060 35.477 0.50 27.59 459 HIS A CA 1
ATOM 3672 C C . HIS A 1 459 ? -51.000 52.991 35.673 1.00 27.82 459 HIS A C 1
ATOM 3673 O O . HIS A 1 459 ? -52.006 52.509 36.099 1.00 32.34 459 HIS A O 1
ATOM 3686 N N . THR A 1 460 ? -50.859 54.302 35.429 1.00 26.01 460 THR A N 1
ATOM 3687 C CA . THR A 1 460 ? -51.904 55.311 35.742 1.00 25.43 460 THR A CA 1
ATOM 3688 C C . THR A 1 460 ? -52.944 55.355 34.612 1.00 28.39 460 THR A C 1
ATOM 3689 O O . THR A 1 460 ? -54.149 55.550 34.915 1.00 26.59 460 THR A O 1
ATOM 3693 N N . VAL A 1 461 ? -52.511 55.233 33.347 1.00 25.54 461 VAL A N 1
ATOM 3694 C CA . VAL A 1 461 ? -53.436 55.223 32.182 1.00 22.54 461 VAL A CA 1
ATOM 3695 C C . VAL A 1 461 ? -54.047 53.841 32.031 1.00 22.23 461 VAL A C 1
ATOM 3696 O O . VAL A 1 461 ? -53.516 52.879 32.637 1.00 23.69 461 VAL A O 1
ATOM 3700 N N . ASP A 1 462 ? -55.132 53.740 31.258 1.00 20.85 462 ASP A N 1
ATOM 3701 C CA . ASP A 1 462 ? -55.799 52.435 31.007 1.00 23.76 462 ASP A CA 1
ATOM 3702 C C . ASP A 1 462 ? -55.092 51.697 29.889 1.00 22.26 462 ASP A C 1
ATOM 3703 O O . ASP A 1 462 ? -55.069 50.466 29.932 1.00 22.19 462 ASP A O 1
ATOM 3708 N N . VAL A 1 463 ? -54.582 52.418 28.884 1.00 21.84 463 VAL A N 1
ATOM 3709 C CA . VAL A 1 463 ? -54.059 51.812 27.638 1.00 22.34 463 VAL A CA 1
ATOM 3710 C C . VAL A 1 463 ? -52.757 52.551 27.278 1.00 23.35 463 VAL A C 1
ATOM 3711 O O . VAL A 1 463 ? -52.712 53.762 27.356 1.00 23.21 463 VAL A O 1
ATOM 3715 N N . VAL A 1 464 ? -51.706 51.788 27.031 1.00 23.45 464 VAL A N 1
ATOM 3716 C CA . VAL A 1 464 ? -50.332 52.315 26.857 1.00 24.40 464 VAL A CA 1
ATOM 3717 C C . VAL A 1 464 ? -50.088 52.475 25.356 1.00 22.04 464 VAL A C 1
ATOM 3718 O O . VAL A 1 464 ? -49.990 51.437 24.644 1.00 20.61 464 VAL A O 1
ATOM 3722 N N . GLY A 1 465 ? -49.947 53.725 24.909 1.00 21.88 465 GLY A N 1
ATOM 3723 C CA . GLY A 1 465 ? -49.462 54.038 23.554 1.00 18.35 465 GLY A CA 1
ATOM 3724 C C . GLY A 1 465 ? -47.963 54.176 23.468 1.00 18.61 465 GLY A C 1
ATOM 3725 O O . GLY A 1 465 ? -47.385 55.037 24.140 1.00 18.68 465 GLY A O 1
ATOM 3726 N N . LEU A 1 466 ? -47.342 53.398 22.598 1.00 19.91 466 LEU A N 1
ATOM 3727 C CA . LEU A 1 466 ? -45.906 53.505 22.323 1.00 20.33 466 LEU A CA 1
ATOM 3728 C C . LEU A 1 466 ? -45.702 54.249 20.987 1.00 21.40 466 LEU A C 1
ATOM 3729 O O . LEU A 1 466 ? -46.287 53.864 19.946 1.00 20.57 466 LEU A O 1
ATOM 3734 N N . ASN A 1 467 ? -44.839 55.248 21.019 1.00 18.86 467 ASN A N 1
ATOM 3735 C CA . ASN A 1 467 ? -44.369 55.977 19.809 1.00 18.74 467 ASN A CA 1
ATOM 3736 C C . ASN A 1 467 ? -43.035 55.376 19.356 1.00 18.03 467 ASN A C 1
ATOM 3737 O O . ASN A 1 467 ? -42.085 55.363 20.190 1.00 19.96 467 ASN A O 1
ATOM 3742 N N . TYR A 1 468 ? -42.954 54.847 18.132 1.00 17.71 468 TYR A N 1
ATOM 3743 C CA . TYR A 1 468 ? -41.670 54.473 17.472 1.00 19.24 468 TYR A CA 1
ATOM 3744 C C . TYR A 1 468 ? -40.877 53.442 18.301 1.00 19.00 468 TYR A C 1
ATOM 3745 O O . TYR A 1 468 ? -39.627 53.466 18.289 1.00 20.19 468 TYR A O 1
ATOM 3754 N N . SER A 1 469 ? -41.547 52.475 18.951 1.00 19.86 469 SER A N 1
ATOM 3755 C CA . SER A 1 469 ? -40.903 51.626 19.982 1.00 20.25 469 SER A CA 1
ATOM 3756 C C . SER A 1 469 ? -41.164 50.120 19.721 1.00 23.11 469 SER A C 1
ATOM 3757 O O . SER A 1 469 ? -41.399 49.377 20.675 1.00 22.88 469 SER A O 1
ATOM 3760 N N . GLU A 1 470 ? -41.033 49.672 18.469 1.00 21.17 470 GLU A N 1
ATOM 3761 C CA . GLU A 1 470 ? -41.329 48.277 18.015 1.00 23.80 470 GLU A CA 1
ATOM 3762 C C . GLU A 1 470 ? -40.535 47.263 18.839 1.00 25.69 470 GLU A C 1
ATOM 3763 O O . GLU A 1 470 ? -41.071 46.151 19.087 1.00 23.68 470 GLU A O 1
ATOM 3769 N N . ASN A 1 471 ? -39.358 47.664 19.317 1.00 24.60 471 ASN A N 1
ATOM 3770 C CA . ASN A 1 471 ? -38.436 46.804 20.087 1.00 23.71 471 ASN A CA 1
ATOM 3771 C C . ASN A 1 471 ? -39.048 46.413 21.436 1.00 25.37 471 ASN A C 1
ATOM 3772 O O . ASN A 1 471 ? -38.519 45.466 22.040 1.00 24.96 471 ASN A O 1
ATOM 3777 N N . ASN A 1 472 ? -40.094 47.110 21.899 1.00 25.69 472 ASN A N 1
ATOM 3778 C CA . ASN A 1 472 ? -40.718 46.829 23.210 1.00 24.76 472 ASN A CA 1
ATOM 3779 C C . ASN A 1 472 ? -42.049 46.077 23.089 1.00 28.09 472 ASN A C 1
ATOM 3780 O O . ASN A 1 472 ? -42.600 45.826 24.155 1.00 27.64 472 ASN A O 1
ATOM 3785 N N . TYR A 1 473 ? -42.592 45.815 21.891 1.00 24.65 473 TYR A N 1
ATOM 3786 C CA . TYR A 1 473 ? -43.986 45.338 21.727 1.00 25.17 473 TYR A CA 1
ATOM 3787 C C . TYR A 1 473 ? -44.228 44.002 22.489 1.00 26.34 473 TYR A C 1
ATOM 3788 O O . TYR A 1 473 ? -45.332 43.799 23.040 1.00 27.13 473 TYR A O 1
ATOM 3797 N N . VAL A 1 474 ? -43.287 43.083 22.400 1.00 26.46 474 VAL A N 1
ATOM 3798 C CA . VAL A 1 474 ? -43.340 41.713 23.012 1.00 26.98 474 VAL A CA 1
ATOM 3799 C C . VAL A 1 474 ? -42.861 41.797 24.478 1.00 26.95 474 VAL A C 1
ATOM 3800 O O . VAL A 1 474 ? -43.614 41.417 25.383 1.00 28.36 474 VAL A O 1
ATOM 3804 N N . GLY A 1 475 ? -41.665 42.322 24.703 1.00 27.33 475 GLY A N 1
ATOM 3805 C CA . GLY A 1 475 ? -41.041 42.474 26.033 1.00 29.40 475 GLY A CA 1
ATOM 3806 C C . GLY A 1 475 ? -41.956 43.113 27.064 1.00 31.18 475 GLY A C 1
ATOM 3807 O O . GLY A 1 475 ? -42.057 42.567 28.191 1.00 28.12 475 GLY A O 1
ATOM 3808 N N . TYR A 1 476 ? -42.642 44.211 26.742 1.00 26.25 476 TYR A N 1
ATOM 3809 C CA . TYR A 1 476 ? -43.478 44.915 27.736 1.00 24.91 476 TYR A CA 1
ATOM 3810 C C . TYR A 1 476 ? -44.727 44.073 28.010 1.00 26.93 476 TYR A C 1
ATOM 3811 O O . TYR A 1 476 ? -45.295 44.190 29.091 1.00 28.35 476 TYR A O 1
ATOM 3820 N N . HIS A 1 477 ? -45.171 43.275 27.047 1.00 25.72 477 HIS A N 1
ATOM 3821 C CA . HIS A 1 477 ? -46.379 42.438 27.185 1.00 29.28 477 HIS A CA 1
ATOM 3822 C C . HIS A 1 477 ? -46.082 41.280 28.144 1.00 27.46 477 HIS A C 1
ATOM 3823 O O . HIS A 1 477 ? -46.936 41.002 29.000 1.00 28.71 477 HIS A O 1
ATOM 3830 N N . GLU A 1 478 ? -44.928 40.656 27.968 1.00 29.53 478 GLU A N 1
ATOM 3831 C CA . GLU A 1 478 ? -44.351 39.596 28.842 1.00 35.42 478 GLU A CA 1
ATOM 3832 C C . GLU A 1 478 ? -44.131 40.127 30.268 1.00 34.70 478 GLU A C 1
ATOM 3833 O O . GLU A 1 478 ? -44.498 39.412 31.208 1.00 35.41 478 GLU A O 1
ATOM 3839 N N . GLN A 1 479 ? -43.529 41.305 30.421 1.00 31.11 479 GLN A N 1
ATOM 3840 C CA . GLN A 1 479 ? -43.157 41.885 31.738 1.00 31.62 479 GLN A CA 1
ATOM 3841 C C . GLN A 1 479 ? -44.373 42.511 32.414 1.00 33.34 479 GLN A C 1
ATOM 3842 O O . GLN A 1 479 ? -44.334 42.643 33.613 1.00 32.42 479 GLN A O 1
ATOM 3848 N N . HIS A 1 480 ? -45.432 42.849 31.684 1.00 30.13 480 HIS A N 1
ATOM 3849 C CA . HIS A 1 480 ? -46.623 43.538 32.231 1.00 30.36 480 HIS A CA 1
ATOM 3850 C C . HIS A 1 480 ? -47.850 42.940 31.577 1.00 30.85 480 HIS A C 1
ATOM 3851 O O . HIS A 1 480 ? -48.466 43.565 30.703 1.00 28.69 480 HIS A O 1
ATOM 3858 N N . PRO A 1 481 ? -48.253 41.723 32.016 1.00 34.12 481 PRO A N 1
ATOM 3859 C CA . PRO A 1 481 ? -49.311 40.983 31.337 1.00 31.05 481 PRO A CA 1
ATOM 3860 C C . PRO A 1 481 ? -50.688 41.636 31.380 1.00 29.03 481 PRO A C 1
ATOM 3861 O O . PRO A 1 481 ? -51.542 41.206 30.645 1.00 32.15 481 PRO A O 1
ATOM 3865 N N . ASN A 1 482 ? -50.903 42.654 32.203 1.00 29.67 482 ASN A N 1
ATOM 3866 C CA . ASN A 1 482 ? -52.234 43.308 32.220 1.00 30.96 482 ASN A CA 1
ATOM 3867 C C . ASN A 1 482 ? -52.255 44.526 31.282 1.00 26.57 482 ASN A C 1
ATOM 3868 O O . ASN A 1 482 ? -53.341 45.037 31.048 1.00 24.70 482 ASN A O 1
ATOM 3873 N N . TRP A 1 483 ? -51.122 44.973 30.771 1.00 25.52 483 TRP A N 1
ATOM 3874 C CA . TRP A 1 483 ? -51.118 46.169 29.878 1.00 26.55 483 TRP A CA 1
ATOM 3875 C C . TRP A 1 483 ? -51.811 45.894 28.534 1.00 25.75 483 TRP A C 1
ATOM 3876 O O . TRP A 1 483 ? -51.639 44.802 27.947 1.00 26.85 483 TRP A O 1
ATOM 3887 N N . LYS A 1 484 ? -52.538 46.909 28.061 1.00 22.73 484 LYS A N 1
ATOM 3888 C CA . LYS A 1 484 ? -53.103 46.978 26.710 1.00 23.12 484 LYS A CA 1
ATOM 3889 C C . LYS A 1 484 ? -52.222 47.929 25.874 1.00 22.39 484 LYS A C 1
ATOM 3890 O O . LYS A 1 484 ? -52.189 49.110 26.179 1.00 24.08 484 LYS A O 1
ATOM 3896 N N . LEU A 1 485 ? -51.412 47.362 24.996 1.00 21.95 485 LEU A N 1
ATOM 3897 C CA . LEU A 1 485 ? -50.411 48.077 24.168 1.00 22.48 485 LEU A CA 1
ATOM 3898 C C . LEU A 1 485 ? -50.962 48.348 22.772 1.00 21.46 485 LEU A C 1
ATOM 3899 O O . LEU A 1 485 ? -51.670 47.496 22.193 1.00 22.39 485 LEU A O 1
ATOM 3904 N N . TYR A 1 486 ? -50.589 49.497 22.216 1.00 20.80 486 TYR A N 1
ATOM 3905 C CA . TYR A 1 486 ? -50.825 49.862 20.803 1.00 19.48 486 TYR A CA 1
ATOM 3906 C C . TYR A 1 486 ? -49.718 50.847 20.387 1.00 20.25 486 TYR A C 1
ATOM 3907 O O . TYR A 1 486 ? -48.997 51.362 21.267 1.00 19.14 486 TYR A O 1
ATOM 3916 N N . GLY A 1 487 ? -49.573 51.052 19.080 1.00 20.09 487 GLY A N 1
ATOM 3917 C CA . GLY A 1 487 ? -48.624 52.039 18.528 1.00 18.53 487 GLY A CA 1
ATOM 3918 C C . GLY A 1 487 ? -49.322 53.353 18.369 1.00 19.79 487 GLY A C 1
ATOM 3919 O O . GLY A 1 487 ? -50.049 53.526 17.370 1.00 21.20 487 GLY A O 1
ATOM 3920 N N . SER A 1 488 ? -49.124 54.277 19.320 1.00 18.76 488 SER A N 1
ATOM 3921 C CA . SER A 1 488 ? -49.803 55.599 19.258 1.00 18.47 488 SER A CA 1
ATOM 3922 C C . SER A 1 488 ? -49.184 56.433 18.105 1.00 17.69 488 SER A C 1
ATOM 3923 O O . SER A 1 488 ? -49.835 57.319 17.579 1.00 17.82 488 SER A O 1
ATOM 3926 N N . GLU A 1 489 ? -47.973 56.117 17.691 1.00 17.92 489 GLU A N 1
ATOM 3927 C CA . GLU A 1 489 ? -47.314 56.848 16.595 1.00 19.13 489 GLU A CA 1
ATOM 3928 C C . GLU A 1 489 ? -46.257 55.982 15.951 1.00 17.86 489 GLU A C 1
ATOM 3929 O O . GLU A 1 489 ? -45.346 55.521 16.661 1.00 21.73 489 GLU A O 1
ATOM 3935 N N . THR A 1 490 ? -46.410 55.683 14.666 1.00 18.31 490 THR A N 1
ATOM 3936 C CA . THR A 1 490 ? -45.484 54.775 13.971 1.00 17.30 490 THR A CA 1
ATOM 3937 C C . THR A 1 490 ? -45.001 55.279 12.602 1.00 16.46 490 THR A C 1
ATOM 3938 O O . THR A 1 490 ? -45.633 56.128 11.969 1.00 18.32 490 THR A O 1
ATOM 3942 N N . SER A 1 491 ? -43.879 54.706 12.187 1.00 17.47 491 SER A N 1
ATOM 3943 C CA . SER A 1 491 ? -43.241 54.823 10.858 1.00 20.23 491 SER A CA 1
ATOM 3944 C C . SER A 1 491 ? -42.515 56.162 10.754 1.00 18.35 491 SER A C 1
ATOM 3945 O O . SER A 1 491 ? -41.311 56.169 10.827 1.00 17.85 491 SER A O 1
ATOM 3948 N N . SER A 1 492 ? -43.254 57.212 10.451 1.00 20.27 492 SER A N 1
ATOM 3949 C CA . SER A 1 492 ? -42.672 58.531 10.126 1.00 20.01 492 SER A CA 1
ATOM 3950 C C . SER A 1 492 ? -41.722 58.333 8.939 1.00 18.45 492 SER A C 1
ATOM 3951 O O . SER A 1 492 ? -40.646 58.986 8.886 1.00 21.87 492 SER A O 1
ATOM 3954 N N . ALA A 1 493 ? -42.067 57.445 8.009 1.00 18.28 493 ALA A N 1
ATOM 3955 C CA . ALA A 1 493 ? -41.434 57.400 6.698 1.00 18.54 493 ALA A CA 1
ATOM 3956 C C . ALA A 1 493 ? -41.783 58.702 5.954 1.00 19.64 493 ALA A C 1
ATOM 3957 O O . ALA A 1 493 ? -42.861 59.239 6.157 1.00 16.73 493 ALA A O 1
ATOM 3959 N N . THR A 1 494 ? -40.891 59.161 5.079 1.00 18.84 494 THR A N 1
ATOM 3960 C CA . THR A 1 494 ? -40.988 60.451 4.352 1.00 18.67 494 THR A CA 1
ATOM 3961 C C . THR A 1 494 ? -40.954 60.199 2.853 1.00 17.17 494 THR A C 1
ATOM 3962 O O . THR A 1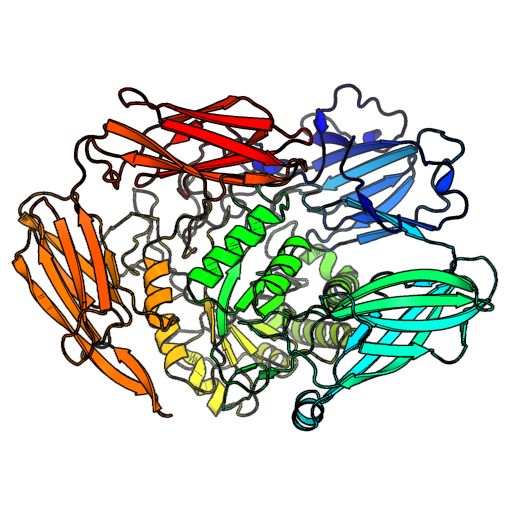 494 ? -40.185 59.350 2.423 1.00 18.05 494 THR A O 1
ATOM 3966 N N . ARG A 1 495 ? -41.793 60.905 2.095 1.00 16.99 495 ARG A N 1
ATOM 3967 C CA . ARG A 1 495 ? -42.054 60.570 0.686 1.00 16.10 495 ARG A CA 1
ATOM 3968 C C . ARG A 1 495 ? -42.744 61.732 0.004 1.00 17.17 495 ARG A C 1
ATOM 3969 O O . ARG A 1 495 ? -43.570 62.464 0.615 1.00 15.60 495 ARG A O 1
ATOM 3977 N N . SER A 1 496 ? -42.347 61.952 -1.250 1.00 16.06 496 SER A N 1
ATOM 3978 C CA . SER A 1 496 ? -42.930 62.967 -2.142 1.00 16.33 496 SER A CA 1
ATOM 3979 C C . SER A 1 496 ? -43.792 62.260 -3.192 1.00 15.65 496 SER A C 1
ATOM 3980 O O . SER A 1 496 ? -43.329 61.230 -3.729 1.00 17.87 496 SER A O 1
ATOM 3983 N N . ARG A 1 497 ? -44.947 62.795 -3.501 1.00 16.20 497 ARG A N 1
ATOM 3984 C CA . ARG A 1 497 ? -45.848 62.200 -4.525 1.00 15.30 497 ARG A CA 1
ATOM 3985 C C . ARG A 1 497 ? -45.122 62.178 -5.872 1.00 19.28 497 ARG A C 1
ATOM 3986 O O . ARG A 1 497 ? -44.647 63.240 -6.374 1.00 17.46 497 ARG A O 1
ATOM 3994 N N . GLY A 1 498 ? -45.000 61.003 -6.478 1.00 17.90 498 GLY A N 1
ATOM 3995 C CA . GLY A 1 498 ? -44.482 60.925 -7.849 1.00 16.60 498 GLY A CA 1
ATOM 3996 C C . GLY A 1 498 ? -42.957 61.022 -7.921 1.00 17.58 498 GLY A C 1
ATOM 3997 O O . GLY A 1 498 ? -42.459 61.270 -9.030 1.00 16.08 498 GLY A O 1
ATOM 3998 N N . VAL A 1 499 ? -42.228 60.854 -6.823 1.00 19.02 499 VAL A N 1
ATOM 3999 C CA . VAL A 1 499 ? -40.728 60.967 -6.826 1.00 17.45 499 VAL A CA 1
ATOM 4000 C C . VAL A 1 499 ? -40.137 59.610 -6.528 1.00 16.95 499 VAL A C 1
ATOM 4001 O O . VAL A 1 499 ? -40.538 58.951 -5.540 1.00 17.15 499 VAL A O 1
ATOM 4005 N N . TYR A 1 500 ? -39.210 59.170 -7.374 1.00 17.28 500 TYR A N 1
ATOM 4006 C CA . TYR A 1 500 ? -38.752 57.771 -7.382 1.00 18.46 500 TYR A CA 1
ATOM 4007 C C . TYR A 1 500 ? -37.234 57.757 -7.353 1.00 19.56 500 TYR A C 1
ATOM 4008 O O . TYR A 1 500 ? -36.614 57.224 -8.269 1.00 23.08 500 TYR A O 1
ATOM 4017 N N . THR A 1 501 ? -36.670 58.306 -6.283 1.00 20.54 501 THR A N 1
ATOM 4018 C CA . THR A 1 501 ? -35.209 58.510 -6.141 1.00 18.48 501 THR A CA 1
ATOM 4019 C C . THR A 1 501 ? -34.552 57.355 -5.395 1.00 20.24 501 THR A C 1
ATOM 4020 O O . THR A 1 501 ? -35.203 56.636 -4.608 1.00 18.39 501 THR A O 1
ATOM 4024 N N . HIS A 1 502 ? -33.238 57.254 -5.579 1.00 18.56 502 HIS A N 1
ATOM 4025 C CA . HIS A 1 502 ? -32.350 56.269 -4.909 1.00 19.96 502 HIS A CA 1
ATOM 4026 C C . HIS A 1 502 ? -33.057 54.920 -4.743 1.00 19.72 502 HIS A C 1
ATOM 4027 O O . HIS A 1 502 ? -33.166 54.409 -3.636 1.00 19.19 502 HIS A O 1
ATOM 4034 N N . PRO A 1 503 ? -33.542 54.298 -5.839 1.00 21.26 503 PRO A N 1
ATOM 4035 C CA . PRO A 1 503 ? -34.495 53.193 -5.718 1.00 22.42 503 PRO A CA 1
ATOM 4036 C C . PRO A 1 503 ? -34.055 52.000 -4.873 1.00 20.78 503 PRO A C 1
ATOM 4037 O O . PRO A 1 503 ? -34.959 51.414 -4.238 1.00 22.04 503 PRO A O 1
ATOM 4041 N N . TYR A 1 504 ? -32.767 51.683 -4.839 1.00 21.37 504 TYR A N 1
ATOM 4042 C CA . TYR A 1 504 ? -32.242 50.494 -4.102 1.00 23.12 504 TYR A CA 1
ATOM 4043 C C . TYR A 1 504 ? -31.562 50.895 -2.780 1.00 21.99 504 TYR A C 1
ATOM 4044 O O . TYR A 1 504 ? -31.128 49.999 -2.063 1.00 24.17 504 TYR A O 1
ATOM 4053 N N A GLU A 1 505 ? -31.569 52.188 -2.429 0.50 21.42 505 GLU A N 1
ATOM 4054 N N B GLU A 1 505 ? -31.598 52.164 -2.397 0.50 21.98 505 GLU A N 1
ATOM 4055 C CA A GLU A 1 505 ? -30.946 52.775 -1.198 0.50 22.78 505 GLU A CA 1
ATOM 4056 C CA B GLU A 1 505 ? -30.923 52.622 -1.154 0.50 23.91 505 GLU A CA 1
ATOM 4057 C C A GLU A 1 505 ? -32.042 53.035 -0.146 0.50 20.81 505 GLU A C 1
ATOM 4058 C C B GLU A 1 505 ? -32.007 53.033 -0.143 0.50 21.50 505 GLU A C 1
ATOM 4059 O O A GLU A 1 505 ? -32.929 53.796 -0.452 0.50 18.61 505 GLU A O 1
ATOM 4060 O O B GLU A 1 505 ? -32.879 53.802 -0.489 0.50 19.17 505 GLU A O 1
ATOM 4071 N N . TYR A 1 506 ? -31.964 52.454 1.044 1.00 19.40 506 TYR A N 1
ATOM 4072 C CA . TYR A 1 506 ? -32.872 52.741 2.171 1.00 19.73 506 TYR A CA 1
ATOM 4073 C C . TYR A 1 506 ? -32.122 53.711 3.093 1.00 21.82 506 TYR A C 1
ATOM 4074 O O . TYR A 1 506 ? -31.170 53.295 3.729 1.00 21.49 506 TYR A O 1
ATOM 4083 N N . ASN A 1 507 ? -32.569 54.965 3.113 1.00 19.22 507 ASN A N 1
ATOM 4084 C CA . ASN A 1 507 ? -31.856 56.090 3.757 1.00 19.73 507 ASN A CA 1
ATOM 4085 C C . ASN A 1 507 ? -32.670 56.623 4.940 1.00 19.03 507 ASN A C 1
ATOM 4086 O O . ASN A 1 507 ? -33.867 56.822 4.806 1.00 17.50 507 ASN A O 1
ATOM 4091 N N . LEU A 1 508 ? -31.986 56.937 6.039 1.00 19.11 508 LEU A N 1
ATOM 4092 C CA . LEU A 1 508 ? -32.581 57.473 7.278 1.00 20.39 508 LEU A CA 1
ATOM 4093 C C . LEU A 1 508 ? -32.272 58.957 7.399 1.00 20.79 508 LEU A C 1
ATOM 4094 O O . LEU A 1 508 ? -31.091 59.295 7.322 1.00 20.89 508 LEU A O 1
ATOM 4099 N N . GLY A 1 509 ? -33.312 59.771 7.541 1.00 16.48 509 GLY A N 1
ATOM 4100 C CA . GLY A 1 509 ? -33.261 61.214 7.762 1.00 20.02 509 GLY A CA 1
ATOM 4101 C C . GLY A 1 509 ? -32.247 61.871 6.822 1.00 19.80 509 GLY A C 1
ATOM 4102 O O . GLY A 1 509 ? -31.488 62.730 7.304 1.00 20.60 509 GLY A O 1
ATOM 4103 N N . THR A 1 510 ? -32.233 61.497 5.548 1.00 18.38 510 THR A N 1
ATOM 4104 C CA . THR A 1 510 ? -31.312 62.005 4.504 1.00 18.94 510 THR A CA 1
ATOM 4105 C C . THR A 1 510 ? -31.999 63.084 3.669 1.00 20.48 510 THR A C 1
ATOM 4106 O O . THR A 1 510 ? -33.158 62.870 3.156 1.00 17.39 510 THR A O 1
ATOM 4110 N N . LYS A 1 511 ? -31.283 64.198 3.480 1.00 18.29 511 LYS A N 1
ATOM 4111 C CA . LYS A 1 511 ? -31.679 65.311 2.605 1.00 19.87 511 LYS A CA 1
ATOM 4112 C C . LYS A 1 511 ? -31.058 65.136 1.224 1.00 19.97 511 LYS A C 1
ATOM 4113 O O . LYS A 1 511 ? -29.971 64.557 1.121 1.00 19.15 511 LYS A O 1
ATOM 4119 N N . TYR A 1 512 ? -31.760 65.573 0.188 1.00 20.86 512 TYR A N 1
ATOM 4120 C CA . TYR A 1 512 ? -31.262 65.542 -1.204 1.00 19.91 512 TYR A CA 1
ATOM 4121 C C . TYR A 1 512 ? -31.360 66.966 -1.748 1.00 18.96 512 TYR A C 1
ATOM 4122 O O . TYR A 1 512 ? -32.143 67.812 -1.286 1.00 17.75 512 TYR A O 1
ATOM 4131 N N . ASP A 1 513 ? -30.601 67.204 -2.796 1.00 20.25 513 ASP A N 1
ATOM 4132 C CA . ASP A 1 513 ? -30.570 68.506 -3.489 1.00 21.40 513 ASP A CA 1
ATOM 4133 C C . ASP A 1 513 ? -31.915 68.807 -4.179 1.00 18.23 513 ASP A C 1
ATOM 4134 O O . ASP A 1 513 ? -32.245 69.980 -4.318 1.00 18.29 513 ASP A O 1
ATOM 4139 N N . ASP A 1 514 ? -32.738 67.816 -4.465 1.00 17.72 514 ASP A N 1
ATOM 4140 C CA . ASP A 1 514 ? -34.078 68.024 -5.069 1.00 18.14 514 ASP A CA 1
ATOM 4141 C C . ASP A 1 514 ? -35.091 68.510 -4.025 1.00 16.90 514 ASP A C 1
ATOM 4142 O O . ASP A 1 514 ? -36.211 68.900 -4.445 1.00 16.86 514 ASP A O 1
ATOM 4147 N N . LEU A 1 515 ? -34.780 68.507 -2.722 1.00 17.10 515 LEU A N 1
ATOM 4148 C CA . LEU A 1 515 ? -35.748 68.884 -1.639 1.00 16.86 515 LEU A CA 1
ATOM 4149 C C . LEU A 1 515 ? -37.006 67.977 -1.680 1.00 18.91 515 LEU A C 1
ATOM 4150 O O . LEU A 1 515 ? -38.052 68.402 -1.220 1.00 16.67 515 LEU A O 1
ATOM 4155 N N . GLN A 1 516 ? -36.819 66.710 -2.040 1.00 18.55 516 GLN A N 1
ATOM 4156 C CA . GLN A 1 516 ? -37.920 65.723 -2.062 1.00 20.62 516 GLN A CA 1
ATOM 4157 C C . GLN A 1 516 ? -37.478 64.483 -1.301 1.00 19.20 516 GLN A C 1
ATOM 4158 O O . GLN A 1 516 ? -36.338 64.437 -0.788 1.00 18.15 516 GLN A O 1
ATOM 4164 N N . GLN A 1 517 ? -38.423 63.584 -1.100 1.00 17.52 517 GLN A N 1
ATOM 4165 C CA . GLN A 1 517 ? -38.176 62.264 -0.460 1.00 15.78 517 GLN A CA 1
ATOM 4166 C C . GLN A 1 517 ? -38.773 61.188 -1.388 1.00 15.78 517 GLN A C 1
ATOM 4167 O O . GLN A 1 517 ? -39.695 61.507 -2.174 1.00 15.37 517 GLN A O 1
ATOM 4173 N N . SER A 1 518 ? -38.285 59.967 -1.341 1.00 15.94 518 SER A N 1
ATOM 4174 C CA . SER A 1 518 ? -38.595 58.932 -2.362 1.00 16.55 518 SER A CA 1
ATOM 4175 C C . SER A 1 518 ? -39.854 58.169 -1.980 1.00 18.66 518 SER A C 1
ATOM 4176 O O . SER A 1 518 ? -40.073 57.942 -0.789 1.00 19.49 518 SER A O 1
ATOM 4179 N N . SER A 1 519 ? -40.605 57.725 -2.990 1.00 19.90 519 SER A N 1
ATOM 4180 C CA . SER A 1 519 ? -41.862 56.955 -2.814 1.00 18.96 519 SER A CA 1
ATOM 4181 C C . SER A 1 519 ? -41.618 55.463 -3.079 1.00 18.58 519 SER A C 1
ATOM 4182 O O . SER A 1 519 ? -42.606 54.722 -3.391 1.00 19.78 519 SER A O 1
ATOM 4185 N N . TYR A 1 520 ? -40.386 54.982 -2.921 1.00 19.67 520 TYR A N 1
ATOM 4186 C CA . TYR A 1 520 ? -40.099 53.538 -2.813 1.00 20.90 520 TYR A CA 1
ATOM 4187 C C . TYR A 1 520 ? -40.120 53.018 -1.363 1.00 19.70 520 TYR A C 1
ATOM 4188 O O . TYR A 1 520 ? -39.490 51.959 -1.122 1.00 20.14 520 TYR A O 1
ATOM 4197 N N . ASP A 1 521 ? -40.749 53.707 -0.378 1.00 19.47 521 ASP A N 1
ATOM 4198 C CA . ASP A 1 521 ? -40.762 53.284 1.048 1.00 20.01 521 ASP A CA 1
ATOM 4199 C C . ASP A 1 521 ? -39.326 53.109 1.540 1.00 20.73 521 ASP A C 1
ATOM 4200 O O . ASP A 1 521 ? -39.022 52.152 2.271 1.00 17.49 521 ASP A O 1
ATOM 4205 N N . ASN A 1 522 ? -38.460 54.044 1.152 1.00 18.70 522 ASN A N 1
ATOM 4206 C CA . ASN A 1 522 ? -36.998 53.879 1.318 1.00 19.88 522 ASN A CA 1
ATOM 4207 C C . ASN A 1 522 ? -36.379 55.182 1.868 1.00 19.08 522 ASN A C 1
ATOM 4208 O O . ASN A 1 522 ? -35.169 55.317 1.808 1.00 20.67 522 ASN A O 1
ATOM 4213 N N . ASP A 1 523 ? -37.204 56.088 2.389 1.00 16.53 523 ASP A N 1
ATOM 4214 C CA . ASP A 1 523 ? -36.759 57.289 3.130 1.00 17.63 523 ASP A CA 1
ATOM 4215 C C . ASP A 1 523 ? -37.545 57.328 4.421 1.00 19.43 523 ASP A C 1
ATOM 4216 O O . ASP A 1 523 ? -38.804 57.244 4.347 1.00 15.50 523 ASP A O 1
ATOM 4221 N N . TYR A 1 524 ? -36.873 57.425 5.551 1.00 17.47 524 TYR A N 1
ATOM 4222 C CA . TYR A 1 524 ? -37.598 57.526 6.834 1.00 18.97 524 TYR A CA 1
ATOM 4223 C C . TYR A 1 524 ? -36.666 58.110 7.901 1.00 18.32 524 TYR A C 1
ATOM 4224 O O . TYR A 1 524 ? -35.465 58.046 7.755 1.00 18.22 524 TYR A O 1
ATOM 4233 N N . VAL A 1 525 ? -37.254 58.670 8.942 1.00 17.87 525 VAL A N 1
ATOM 4234 C CA . VAL A 1 525 ? -36.541 59.417 9.992 1.00 18.05 525 VAL A CA 1
ATOM 4235 C C . VAL A 1 525 ? -35.780 58.401 10.839 1.00 19.47 525 VAL A C 1
ATOM 4236 O O . VAL A 1 525 ? -36.129 57.204 10.905 1.00 18.17 525 VAL A O 1
ATOM 4240 N N . PRO A 1 526 ? -34.649 58.829 11.408 1.00 18.98 526 PRO A N 1
ATOM 4241 C CA . PRO A 1 526 ? -33.763 57.918 12.120 1.00 19.82 526 PRO A CA 1
ATOM 4242 C C . PRO A 1 526 ? -34.439 57.171 13.278 1.00 19.27 526 PRO A C 1
ATOM 4243 O O . PRO A 1 526 ? -33.993 56.076 13.569 1.00 21.53 526 PRO A O 1
ATOM 4247 N N . TRP A 1 527 ? -35.480 57.748 13.895 1.00 18.20 527 TRP A N 1
ATOM 4248 C CA . TRP A 1 527 ? -36.220 57.130 15.022 1.00 20.17 527 TRP A CA 1
ATOM 4249 C C . TRP A 1 527 ? -37.308 56.175 14.535 1.00 19.24 527 TRP A C 1
ATOM 4250 O O . TRP A 1 527 ? -37.987 55.582 15.411 1.00 20.02 527 TRP A O 1
ATOM 4261 N N . GLY A 1 528 ? -37.574 56.157 13.233 1.00 21.45 528 GLY A N 1
ATOM 4262 C CA . GLY A 1 528 ? -38.803 55.590 12.640 1.00 18.26 528 GLY A CA 1
ATOM 4263 C C . GLY A 1 528 ? -38.531 54.285 11.945 1.00 19.57 528 GLY A C 1
ATOM 4264 O O . GLY A 1 528 ? -37.538 53.624 12.234 1.00 18.87 528 GLY A O 1
ATOM 4265 N N . ARG A 1 529 ? -39.418 53.914 11.038 1.00 19.69 529 ARG A N 1
ATOM 4266 C CA . ARG A 1 529 ? -39.324 52.660 10.264 1.00 19.58 529 ARG A CA 1
ATOM 4267 C C . ARG A 1 529 ? -39.891 52.910 8.882 1.00 18.70 529 ARG A C 1
ATOM 4268 O O . ARG A 1 529 ? -40.782 53.806 8.740 1.00 17.47 529 ARG A O 1
ATOM 4276 N N . THR A 1 530 ? -39.563 52.037 7.933 1.00 17.87 530 THR A N 1
ATOM 4277 C CA . THR A 1 530 ? -40.429 51.967 6.731 1.00 18.35 530 THR A CA 1
ATOM 4278 C C . THR A 1 530 ? -41.883 51.668 7.137 1.00 19.11 530 THR A C 1
ATOM 4279 O O . THR A 1 530 ? -42.169 51.101 8.233 1.00 20.81 530 THR A O 1
ATOM 4283 N N . ALA A 1 531 ? -42.817 52.090 6.310 1.00 19.55 531 ALA A N 1
ATOM 4284 C CA . ALA A 1 531 ? -44.225 51.677 6.404 1.00 20.58 531 ALA A CA 1
ATOM 4285 C C . ALA A 1 531 ? -44.277 50.164 6.622 1.00 18.78 531 ALA A C 1
ATOM 4286 O O . ALA A 1 531 ? -45.009 49.729 7.554 1.00 20.70 531 ALA A O 1
ATOM 4288 N N . GLU A 1 532 ? -43.534 49.417 5.817 1.00 21.01 532 GLU A N 1
ATOM 4289 C CA . GLU A 1 532 ? -43.555 47.938 5.858 1.00 22.43 532 GLU A CA 1
ATOM 4290 C C . GLU A 1 532 ? -43.097 47.457 7.227 1.00 22.63 532 GLU A C 1
ATOM 4291 O O . GLU A 1 532 ? -43.747 46.566 7.784 1.00 22.47 532 GLU A O 1
ATOM 4297 N N . ASP A 1 533 ? -41.968 47.956 7.735 1.00 20.78 533 ASP A N 1
ATOM 4298 C CA . ASP A 1 533 ? -41.416 47.420 8.993 1.00 21.11 533 ASP A CA 1
ATOM 4299 C C . ASP A 1 533 ? -42.354 47.767 10.140 1.00 20.17 533 ASP A C 1
ATOM 4300 O O . ASP A 1 533 ? -42.569 46.924 11.002 1.00 20.84 533 ASP A O 1
ATOM 4305 N N . ALA A 1 534 ? -42.871 48.974 10.205 1.00 20.82 534 ALA A N 1
ATOM 4306 C CA . ALA A 1 534 ? -43.772 49.344 11.316 1.00 19.61 534 ALA A CA 1
ATOM 4307 C C . ALA A 1 534 ? -45.044 48.472 11.247 1.00 21.48 534 ALA A C 1
ATOM 4308 O O . ALA A 1 534 ? -45.565 48.120 12.320 1.00 23.12 534 ALA A O 1
ATOM 4310 N N . TRP A 1 535 ? -45.517 48.136 10.044 1.00 19.69 535 TRP A N 1
ATOM 4311 C CA . TRP A 1 535 ? -46.715 47.278 9.864 1.00 20.25 535 TRP A CA 1
ATOM 4312 C C . TRP A 1 535 ? -46.410 45.836 10.320 1.00 21.71 535 TRP A C 1
ATOM 4313 O O . TRP A 1 535 ? -47.211 45.265 11.103 1.00 21.72 535 TRP A O 1
ATOM 4324 N N . LYS A 1 536 ? -45.315 45.248 9.854 1.00 22.46 536 LYS A N 1
ATOM 4325 C CA . LYS A 1 536 ? -44.968 43.842 10.183 1.00 25.03 536 LYS A CA 1
ATOM 4326 C C . LYS A 1 536 ? -44.944 43.616 11.693 1.00 26.84 536 LYS A C 1
ATOM 4327 O O . LYS A 1 536 ? -45.488 42.546 12.145 1.00 25.84 536 LYS A O 1
ATOM 4333 N N . SER A 1 537 ? -44.347 44.555 12.436 1.00 23.13 537 SER A N 1
ATOM 4334 C CA . SER A 1 537 ? -44.178 44.451 13.898 1.00 24.90 537 SER A CA 1
ATOM 4335 C C . SER A 1 537 ? -45.543 44.361 14.600 1.00 22.47 537 SER A C 1
ATOM 4336 O O . SER A 1 537 ? -45.607 43.805 15.674 1.00 22.63 537 SER A O 1
ATOM 4339 N N . ASP A 1 538 ? -46.564 44.970 14.024 1.00 23.49 538 ASP A N 1
ATOM 4340 C CA . ASP A 1 538 ? -47.949 45.046 14.540 1.00 23.06 538 ASP A CA 1
ATOM 4341 C C . ASP A 1 538 ? -48.737 43.824 14.045 1.00 23.12 538 ASP A C 1
ATOM 4342 O O . ASP A 1 538 ? -49.353 43.099 14.892 1.00 24.93 538 ASP A O 1
ATOM 4347 N N . ARG A 1 539 ? -48.763 43.636 12.724 1.00 24.56 539 ARG A N 1
ATOM 4348 C CA . ARG A 1 539 ? -49.436 42.518 12.014 1.00 24.17 539 ARG A CA 1
ATOM 4349 C C . ARG A 1 539 ? -49.222 41.178 12.762 1.00 24.58 539 ARG A C 1
ATOM 4350 O O . ARG A 1 539 ? -50.167 40.405 12.865 1.00 24.76 539 ARG A O 1
ATOM 4358 N N . ASP A 1 540 ? -48.012 40.942 13.244 1.00 25.47 540 ASP A N 1
ATOM 4359 C CA . ASP A 1 540 ? -47.502 39.644 13.745 1.00 25.18 540 ASP A CA 1
ATOM 4360 C C . ASP A 1 540 ? -47.980 39.345 15.177 1.00 27.12 540 ASP A C 1
ATOM 4361 O O . ASP A 1 540 ? -47.675 38.250 15.662 1.00 29.23 540 ASP A O 1
ATOM 4366 N N . LEU A 1 541 ? -48.610 40.299 15.866 1.00 25.48 541 LEU A N 1
ATOM 4367 C CA . LEU A 1 541 ? -48.884 40.192 17.316 1.00 28.59 541 LEU A CA 1
ATOM 4368 C C . LEU A 1 541 ? -50.376 40.369 17.550 1.00 30.42 541 LEU A C 1
ATOM 4369 O O . LEU A 1 541 ? -50.899 41.456 17.280 1.00 26.32 541 LEU A O 1
ATOM 4374 N N . LYS A 1 542 ? -51.034 39.398 18.175 1.00 27.34 542 LYS A N 1
ATOM 4375 C CA . LYS A 1 542 ? -52.498 39.539 18.446 1.00 27.94 542 LYS A CA 1
ATOM 4376 C C . LYS A 1 542 ? -52.732 40.550 19.584 1.00 23.39 542 LYS A C 1
ATOM 4377 O O . LYS A 1 542 ? -53.751 41.269 19.595 1.00 24.87 542 LYS A O 1
ATOM 4383 N N . HIS A 1 543 ? -51.846 40.574 20.566 1.00 24.30 543 HIS A N 1
ATOM 4384 C CA . HIS A 1 543 ? -52.054 41.383 21.790 1.00 25.26 543 HIS A CA 1
ATOM 4385 C C . HIS A 1 543 ? -51.927 42.883 21.480 1.00 26.91 543 HIS A C 1
ATOM 4386 O O . HIS A 1 543 ? -52.440 43.712 22.239 1.00 27.08 543 HIS A O 1
ATOM 4393 N N . PHE A 1 544 ? -51.258 43.217 20.383 1.00 25.26 544 PHE A N 1
ATOM 4394 C CA . PHE A 1 544 ? -50.964 44.636 20.048 1.00 23.57 544 PHE A CA 1
ATOM 4395 C C . PHE A 1 544 ? -52.176 45.157 19.304 1.00 20.57 544 PHE A C 1
ATOM 4396 O O . PHE A 1 544 ? -52.516 44.618 18.262 1.00 21.03 544 PHE A O 1
ATOM 4404 N N . ALA A 1 545 ? -52.837 46.186 19.815 1.00 20.33 545 ALA A N 1
ATOM 4405 C CA . ALA A 1 545 ? -54.186 46.564 19.334 1.00 21.88 545 ALA A CA 1
ATOM 4406 C C . ALA A 1 545 ? -54.150 47.106 17.905 1.00 26.37 545 ALA A C 1
ATOM 4407 O O . ALA A 1 545 ? -55.187 46.985 17.195 1.00 23.95 545 ALA A O 1
ATOM 4409 N N . GLY A 1 546 ? -53.038 47.744 17.510 1.00 21.83 546 GLY A N 1
ATOM 4410 C CA . GLY A 1 546 ? -52.867 48.293 16.152 1.00 22.27 546 GLY A CA 1
ATOM 4411 C C . GLY A 1 546 ? -51.982 49.528 16.211 1.00 22.85 546 GLY A C 1
ATOM 4412 O O . GLY A 1 546 ? -51.177 49.598 17.140 1.00 20.53 546 GLY A O 1
ATOM 4413 N N . GLN A 1 547 ? -52.112 50.469 15.279 1.00 21.98 547 GLN A N 1
ATOM 4414 C CA . GLN A 1 547 ? -51.102 51.564 15.189 1.00 19.91 547 GLN A CA 1
ATOM 4415 C C . GLN A 1 547 ? -51.701 52.741 14.460 1.00 20.80 547 GLN A C 1
ATOM 4416 O O . GLN A 1 547 ? -52.728 52.616 13.749 1.00 19.93 547 GLN A O 1
ATOM 4422 N N . PHE A 1 548 ? -51.112 53.897 14.743 1.00 19.32 548 PHE A N 1
ATOM 4423 C CA . PHE A 1 548 ? -51.526 55.168 14.129 1.00 17.44 548 PHE A CA 1
ATOM 4424 C C . PHE A 1 548 ? -50.288 55.726 13.418 1.00 21.75 548 PHE A C 1
ATOM 4425 O O . PHE A 1 548 ? -49.341 56.215 14.119 1.00 18.44 548 PHE A O 1
ATOM 4433 N N . ILE A 1 549 ? -50.262 55.617 12.105 1.00 20.03 549 ILE A N 1
ATOM 4434 C CA . ILE A 1 549 ? -49.041 56.025 11.340 1.00 20.17 549 ILE A CA 1
ATOM 4435 C C . ILE A 1 549 ? -48.932 57.554 11.377 1.00 19.19 549 ILE A C 1
ATOM 4436 O O . ILE A 1 549 ? -49.974 58.253 11.452 1.00 16.99 549 ILE A O 1
ATOM 4441 N N . TRP A 1 550 ? -47.686 58.018 11.368 1.00 19.67 550 TRP A N 1
ATOM 4442 C CA . TRP A 1 550 ? -47.310 59.437 11.250 1.00 17.91 550 TRP A CA 1
ATOM 4443 C C . TRP A 1 550 ? -46.951 59.659 9.768 1.00 16.41 550 TRP A C 1
ATOM 4444 O O . TRP A 1 550 ? -45.855 59.222 9.354 1.00 18.98 550 TRP A O 1
ATOM 4455 N N . THR A 1 551 ? -47.853 60.162 8.904 1.00 17.11 551 THR A N 1
ATOM 4456 C CA . THR A 1 551 ? -49.227 60.591 9.139 1.00 17.29 551 THR A CA 1
ATOM 4457 C C . THR A 1 551 ? -50.139 60.100 7.989 1.00 17.65 551 THR A C 1
ATOM 4458 O O . THR A 1 551 ? -49.648 59.623 6.926 1.00 19.41 551 THR A O 1
ATOM 4462 N N . GLY A 1 552 ? -51.440 60.250 8.145 1.00 17.05 552 GLY A N 1
ATOM 4463 C CA . GLY A 1 552 ? -52.415 60.045 7.056 1.00 18.07 552 GLY A CA 1
ATOM 4464 C C . GLY A 1 552 ? -52.228 61.084 5.963 1.00 17.56 552 GLY A C 1
ATOM 4465 O O . GLY A 1 552 ? -51.997 60.710 4.829 1.00 17.07 552 GLY A O 1
ATOM 4466 N N . PHE A 1 553 ? -52.433 62.349 6.306 1.00 17.88 553 PHE A N 1
ATOM 4467 C CA . PHE A 1 553 ? -52.282 63.500 5.402 1.00 16.29 553 PHE A CA 1
ATOM 4468 C C . PHE A 1 553 ? -51.004 64.246 5.754 1.00 15.73 553 PHE A C 1
ATOM 4469 O O . PHE A 1 553 ? -50.758 64.453 6.955 1.00 15.31 553 PHE A O 1
ATOM 4477 N N . ASP A 1 554 ? -50.301 64.731 4.715 1.00 17.60 554 ASP A N 1
ATOM 4478 C CA . ASP A 1 554 ? -49.346 65.839 4.901 1.00 16.66 554 ASP A CA 1
ATOM 4479 C C . ASP A 1 554 ? -50.074 67.005 5.546 1.00 17.94 554 ASP A C 1
ATOM 4480 O O . ASP A 1 554 ? -51.316 67.237 5.335 1.00 18.19 554 ASP A O 1
ATOM 4485 N N . TYR A 1 555 ? -49.277 67.809 6.230 1.00 17.38 555 TYR A N 1
ATOM 4486 C CA . TYR A 1 555 ? -49.708 69.074 6.850 1.00 17.03 555 TYR A CA 1
ATOM 4487 C C . TYR A 1 555 ? -48.592 70.127 6.662 1.00 17.35 555 TYR A C 1
ATOM 4488 O O . TYR A 1 555 ? -47.457 69.823 6.231 1.00 17.19 555 TYR A O 1
ATOM 4497 N N . ILE A 1 556 ? -48.922 71.346 7.004 1.00 15.74 556 ILE A N 1
ATOM 4498 C CA . ILE A 1 556 ? -48.064 72.522 6.756 1.00 17.87 556 ILE A CA 1
ATOM 4499 C C . ILE A 1 556 ? -47.077 72.573 7.933 1.00 18.38 556 ILE A C 1
ATOM 4500 O O . ILE A 1 556 ? -47.436 72.204 9.080 1.00 17.29 556 ILE A O 1
ATOM 4505 N N . GLY A 1 557 ? -45.815 72.899 7.643 1.00 16.42 557 GLY A N 1
ATOM 4506 C CA . GLY A 1 557 ? -44.779 72.907 8.652 1.00 16.47 557 GLY A CA 1
ATOM 4507 C C . GLY A 1 557 ? -44.072 71.569 8.725 1.00 15.98 557 GLY A C 1
ATOM 4508 O O . GLY A 1 557 ? -44.306 70.703 7.868 1.00 17.32 557 GLY A O 1
ATOM 4509 N N . GLU A 1 558 ? -43.229 71.392 9.733 1.00 16.13 558 GLU A N 1
ATOM 4510 C CA . GLU A 1 558 ? -42.409 70.173 10.020 1.00 15.98 558 GLU A CA 1
ATOM 4511 C C . GLU A 1 558 ? -41.940 69.452 8.759 1.00 17.81 558 GLU A C 1
ATOM 4512 O O . GLU A 1 558 ? -42.234 68.253 8.522 1.00 18.59 558 GLU A O 1
ATOM 4518 N N . PRO A 1 559 ? -41.141 70.125 7.903 1.00 16.67 559 PRO A N 1
ATOM 4519 C CA . PRO A 1 559 ? -40.633 69.520 6.676 1.00 16.50 559 PRO A CA 1
ATOM 4520 C C . PRO A 1 559 ? -39.438 68.585 6.881 1.00 17.92 559 PRO A C 1
ATOM 4521 O O . PRO A 1 559 ? -38.570 68.495 5.992 1.00 17.12 559 PRO A O 1
ATOM 4525 N N . THR A 1 560 ? -39.384 67.890 8.012 1.00 18.89 560 THR A N 1
ATOM 4526 C CA . THR A 1 560 ? -38.357 66.861 8.304 1.00 18.35 560 THR A CA 1
ATOM 4527 C C . THR A 1 560 ? -38.213 65.938 7.098 1.00 20.05 560 THR A C 1
ATOM 4528 O O . THR A 1 560 ? -39.247 65.430 6.580 1.00 20.33 560 THR A O 1
ATOM 4532 N N . PRO A 1 561 ? -36.979 65.574 6.652 1.00 18.74 561 PRO A N 1
ATOM 4533 C CA . PRO A 1 561 ? -35.694 65.926 7.298 1.00 18.91 561 PRO A CA 1
ATOM 4534 C C . PRO A 1 561 ? -35.015 67.250 6.889 1.00 19.24 561 PRO A C 1
ATOM 4535 O O . PRO A 1 561 ? -33.844 67.470 7.286 1.00 17.32 561 PRO A O 1
ATOM 4539 N N . TYR A 1 562 ? -35.752 68.133 6.219 1.00 17.37 562 TYR A N 1
ATOM 4540 C CA . TYR A 1 562 ? -35.293 69.471 5.735 1.00 19.08 562 TYR A CA 1
ATOM 4541 C C . TYR A 1 562 ? -35.531 70.540 6.812 1.00 19.00 562 TYR A C 1
ATOM 4542 O O . TYR A 1 562 ? -36.345 71.486 6.648 1.00 22.52 562 TYR A O 1
ATOM 4551 N N . TYR A 1 563 ? -34.743 70.443 7.865 1.00 21.24 563 TYR A N 1
ATOM 4552 C CA . TYR A 1 563 ? -34.831 71.327 9.049 1.00 21.59 563 TYR A CA 1
ATOM 4553 C C . TYR A 1 563 ? -34.459 72.742 8.617 1.00 24.91 563 TYR A C 1
ATOM 4554 O O . TYR A 1 563 ? -35.056 73.726 9.028 1.00 29.20 563 TYR A O 1
ATOM 4563 N N . ASP A 1 564 ? -33.420 72.957 7.876 1.00 24.10 564 ASP A N 1
ATOM 4564 C CA . ASP A 1 564 ? -33.238 74.451 7.794 1.00 40.00 564 ASP A CA 1
ATOM 4565 C C . ASP A 1 564 ? -33.056 74.805 6.357 1.00 35.33 564 ASP A C 1
ATOM 4566 O O . ASP A 1 564 ? -31.943 75.011 5.908 1.00 41.85 564 ASP A O 1
ATOM 4571 N N . SER A 1 565 ? -34.117 74.601 5.601 1.00 32.57 565 SER A N 1
ATOM 4572 C CA . SER A 1 565 ? -33.925 74.306 4.172 1.00 27.35 565 SER A CA 1
ATOM 4573 C C . SER A 1 565 ? -35.067 74.951 3.377 1.00 22.28 565 SER A C 1
ATOM 4574 O O . SER A 1 565 ? -35.586 74.357 2.419 1.00 21.81 565 SER A O 1
ATOM 4577 N N . TYR A 1 566 ? -35.446 76.167 3.762 1.00 22.91 566 TYR A N 1
ATOM 4578 C CA . TYR A 1 566 ? -36.340 77.018 2.933 1.00 22.14 566 TYR A CA 1
ATOM 4579 C C . TYR A 1 566 ? -35.928 76.833 1.468 1.00 23.18 566 TYR A C 1
ATOM 4580 O O . TYR A 1 566 ? -34.759 76.934 1.178 1.00 22.92 566 TYR A O 1
ATOM 4589 N N . PRO A 1 567 ? -36.799 76.529 0.481 1.00 20.24 567 PRO A N 1
ATOM 4590 C CA . PRO A 1 567 ? -38.251 76.563 0.638 1.00 19.78 567 PRO A CA 1
ATOM 4591 C C . PRO A 1 567 ? -39.012 75.286 1.076 1.00 18.31 567 PRO A C 1
ATOM 4592 O O . PRO A 1 567 ? -40.251 75.303 0.972 1.00 19.03 567 PRO A O 1
ATOM 4596 N N . ALA A 1 568 ? -38.333 74.272 1.627 1.00 17.38 568 ALA A N 1
ATOM 4597 C CA . ALA A 1 568 ? -39.002 73.104 2.260 1.00 17.67 568 ALA A CA 1
ATOM 4598 C C . ALA A 1 568 ? -39.860 73.623 3.442 1.00 17.29 568 ALA A C 1
ATOM 4599 O O . ALA A 1 568 ? -39.300 74.147 4.457 1.00 16.23 568 ALA A O 1
ATOM 4601 N N . LYS A 1 569 ? -41.192 73.597 3.318 1.00 17.88 569 LYS A N 1
ATOM 4602 C CA . LYS A 1 569 ? -42.080 74.285 4.302 1.00 15.19 569 LYS A CA 1
ATOM 4603 C C . LYS A 1 569 ? -43.239 73.397 4.789 1.00 16.69 569 LYS A C 1
ATOM 4604 O O . LYS A 1 569 ? -43.947 73.857 5.679 1.00 16.49 569 LYS A O 1
ATOM 4610 N N . SER A 1 570 ? -43.501 72.251 4.185 1.00 15.59 570 SER A N 1
ATOM 4611 C CA . SER A 1 570 ? -44.630 71.388 4.598 1.00 17.41 570 SER A CA 1
ATOM 4612 C C . SER A 1 570 ? -44.173 69.939 4.611 1.00 16.83 570 SER A C 1
ATOM 4613 O O . SER A 1 570 ? -42.972 69.705 4.316 1.00 15.52 570 SER A O 1
ATOM 4616 N N . SER A 1 571 ? -44.980 69.019 5.145 1.00 15.03 571 SER A N 1
ATOM 4617 C CA . SER A 1 571 ? -44.479 67.693 5.557 1.00 16.25 571 SER A CA 1
ATOM 4618 C C . SER A 1 571 ? -44.301 66.756 4.362 1.00 15.62 571 SER A C 1
ATOM 4619 O O . SER A 1 571 ? -44.881 66.976 3.284 1.00 16.54 571 SER A O 1
ATOM 4622 N N . TYR A 1 572 ? -43.540 65.716 4.610 1.00 15.00 572 TYR A N 1
ATOM 4623 C CA . TYR A 1 572 ? -43.353 64.534 3.736 1.00 15.05 572 TYR A CA 1
ATOM 4624 C C . TYR A 1 572 ? -43.960 63.270 4.362 1.00 15.90 572 TYR A C 1
ATOM 4625 O O . TYR A 1 572 ? -43.881 62.172 3.732 1.00 16.97 572 TYR A O 1
ATOM 4634 N N . PHE A 1 573 ? -44.511 63.364 5.564 1.00 16.96 573 PHE A N 1
ATOM 4635 C CA . PHE A 1 573 ? -44.905 62.121 6.313 1.00 16.98 573 PHE A CA 1
ATOM 4636 C C . PHE A 1 573 ? -46.178 61.470 5.765 1.00 17.28 573 PHE A C 1
ATOM 4637 O O . PHE A 1 573 ? -46.465 60.305 6.148 1.00 16.31 573 PHE A O 1
ATOM 4645 N N . GLY A 1 574 ? -47.020 62.237 5.070 1.00 16.57 574 GLY A N 1
ATOM 4646 C CA . GLY A 1 574 ? -48.382 61.771 4.748 1.00 17.08 574 GLY A CA 1
ATOM 4647 C C . GLY A 1 574 ? -48.367 60.648 3.723 1.00 17.41 574 GLY A C 1
ATOM 4648 O O . GLY A 1 574 ? -47.471 60.637 2.822 1.00 16.06 574 GLY A O 1
ATOM 4649 N N . ALA A 1 575 ? -49.322 59.745 3.831 1.00 16.14 575 ALA A N 1
ATOM 4650 C CA . ALA A 1 575 ? -49.681 58.756 2.796 1.00 17.83 575 ALA A CA 1
ATOM 4651 C C . ALA A 1 575 ? -50.341 59.479 1.637 1.00 14.54 575 ALA A C 1
ATOM 4652 O O . ALA A 1 575 ? -50.301 58.944 0.490 1.00 17.74 575 ALA A O 1
ATOM 4654 N N . VAL A 1 576 ? -50.949 60.621 1.928 1.00 16.62 576 VAL A N 1
ATOM 4655 C CA . VAL A 1 576 ? -51.653 61.496 0.961 1.00 17.60 576 VAL A CA 1
ATOM 4656 C C . VAL A 1 576 ? -51.135 62.919 1.125 1.00 18.59 576 VAL A C 1
ATOM 4657 O O . VAL A 1 576 ? -50.867 63.284 2.259 1.00 17.97 576 VAL A O 1
ATOM 4661 N N . ASP A 1 577 ? -50.955 63.652 0.020 1.00 18.08 577 ASP A N 1
ATOM 4662 C CA . ASP A 1 577 ? -50.343 65.009 0.056 1.00 19.28 577 ASP A CA 1
ATOM 4663 C C . ASP A 1 577 ? -51.413 66.015 0.521 1.00 21.01 577 ASP A C 1
ATOM 4664 O O . ASP A 1 577 ? -52.605 65.582 0.776 1.00 18.08 577 ASP A O 1
ATOM 4669 N N . THR A 1 578 ? -51.027 67.276 0.752 1.00 18.09 578 THR A N 1
ATOM 4670 C CA . THR A 1 578 ? -51.945 68.306 1.311 1.00 17.54 578 THR A CA 1
ATOM 4671 C C . THR A 1 578 ? -53.136 68.500 0.362 1.00 17.62 578 THR A C 1
ATOM 4672 O O . THR A 1 578 ? -54.169 69.003 0.796 1.00 19.55 578 THR A O 1
ATOM 4676 N N . ALA A 1 579 ? -52.974 68.138 -0.896 1.00 16.62 579 ALA A N 1
ATOM 4677 C CA . ALA A 1 579 ? -53.971 68.437 -1.931 1.00 19.77 579 ALA A CA 1
ATOM 4678 C C . ALA A 1 579 ? -54.992 67.299 -1.987 1.00 20.05 579 ALA A C 1
ATOM 4679 O O . ALA A 1 579 ? -55.899 67.382 -2.816 1.00 20.83 579 ALA A O 1
ATOM 4681 N N . GLY A 1 580 ? -54.809 66.239 -1.188 1.00 19.69 580 GLY A N 1
ATOM 4682 C CA . GLY A 1 580 ? -55.712 65.080 -1.232 1.00 20.64 580 GLY A CA 1
ATOM 4683 C C . GLY A 1 580 ? -55.283 64.062 -2.269 1.00 21.08 580 GLY A C 1
ATOM 4684 O O . GLY A 1 580 ? -56.113 63.184 -2.611 1.00 21.62 580 GLY A O 1
ATOM 4685 N N . PHE A 1 581 ? -54.091 64.219 -2.860 1.00 18.60 581 PHE A N 1
ATOM 4686 C CA . PHE A 1 581 ? -53.641 63.288 -3.910 1.00 18.33 581 PHE A CA 1
ATOM 4687 C C . PHE A 1 581 ? -52.851 62.211 -3.235 1.00 18.36 581 PHE A C 1
ATOM 4688 O O . PHE A 1 581 ? -51.851 62.517 -2.579 1.00 18.91 581 PHE A O 1
ATOM 4696 N N . PRO A 1 582 ? -53.239 60.936 -3.434 1.00 19.03 582 PRO A N 1
ATOM 4697 C CA . PRO A 1 582 ? -52.542 59.819 -2.826 1.00 20.01 582 PRO A CA 1
ATOM 4698 C C . PRO A 1 582 ? -51.110 59.705 -3.357 1.00 18.93 582 PRO A C 1
ATOM 4699 O O . PRO A 1 582 ? -50.909 59.947 -4.525 1.00 18.20 582 PRO A O 1
ATOM 4703 N N . LYS A 1 583 ? -50.161 59.350 -2.482 1.00 18.57 583 LYS A N 1
ATOM 4704 C CA . LYS A 1 583 ? -48.799 58.935 -2.869 1.00 18.81 583 LYS A CA 1
ATOM 4705 C C . LYS A 1 583 ? -48.856 57.431 -3.092 1.00 19.91 583 LYS A C 1
ATOM 4706 O O . LYS A 1 583 ? -49.846 56.835 -2.667 1.00 17.18 583 LYS A O 1
ATOM 4712 N N . ASP A 1 584 ? -47.801 56.826 -3.622 1.00 19.45 584 ASP A N 1
ATOM 4713 C CA . ASP A 1 584 ? -47.811 55.354 -3.848 1.00 20.70 584 ASP A CA 1
ATOM 4714 C C . ASP A 1 584 ? -48.063 54.578 -2.546 1.00 20.46 584 ASP A C 1
ATOM 4715 O O . ASP A 1 584 ? -48.662 53.494 -2.620 1.00 19.63 584 ASP A O 1
ATOM 4720 N N . ILE A 1 585 ? -47.584 55.062 -1.395 1.00 17.51 585 ILE A N 1
ATOM 4721 C CA . ILE A 1 585 ? -47.717 54.306 -0.136 1.00 18.06 585 ILE A CA 1
ATOM 4722 C C . ILE A 1 585 ? -49.197 54.140 0.267 1.00 18.40 585 ILE A C 1
ATOM 4723 O O . ILE A 1 585 ? -49.469 53.164 0.984 1.00 17.71 585 ILE A O 1
ATOM 4728 N N . PHE A 1 586 ? -50.092 55.013 -0.189 1.00 18.21 586 PHE A N 1
ATOM 4729 C CA . PHE A 1 586 ? -51.553 54.882 0.017 1.00 20.03 586 PHE A CA 1
ATOM 4730 C C . PHE A 1 586 ? -51.982 53.472 -0.424 1.00 23.59 586 PHE A C 1
ATOM 4731 O O . PHE A 1 586 ? -52.771 52.829 0.290 1.00 19.37 586 PHE A O 1
ATOM 4739 N N . TYR A 1 587 ? -51.382 52.963 -1.512 1.00 21.89 587 TYR A N 1
ATOM 4740 C CA . TYR A 1 587 ? -51.776 51.684 -2.162 1.00 21.53 587 TYR A CA 1
ATOM 4741 C C . TYR A 1 587 ? -51.109 50.537 -1.419 1.00 19.82 587 TYR A C 1
ATOM 4742 O O . TYR A 1 587 ? -51.687 49.436 -1.332 1.00 20.29 587 TYR A O 1
ATOM 4751 N N . TYR A 1 588 ? -49.918 50.780 -0.858 1.00 18.40 588 TYR A N 1
ATOM 4752 C CA . TYR A 1 588 ? -49.307 49.827 0.071 1.00 19.01 588 TYR A CA 1
ATOM 4753 C C . TYR A 1 588 ? -50.265 49.597 1.252 1.00 18.74 588 TYR A C 1
ATOM 4754 O O . TYR A 1 588 ? -50.524 48.418 1.556 1.00 21.08 588 TYR A O 1
ATOM 4763 N N . TYR A 1 589 ? -50.737 50.643 1.932 1.00 18.27 589 TYR A N 1
ATOM 4764 C CA . TYR A 1 589 ? -51.709 50.455 3.046 1.00 20.56 589 TYR A CA 1
ATOM 4765 C C . TYR A 1 589 ? -52.981 49.717 2.561 1.00 20.75 589 TYR A C 1
ATOM 4766 O O . TYR A 1 589 ? -53.411 48.782 3.283 1.00 20.44 589 TYR A O 1
ATOM 4775 N N . GLN A 1 590 ? -53.573 50.105 1.445 1.00 22.18 590 GLN A N 1
ATOM 4776 C CA . GLN A 1 590 ? -54.733 49.358 0.849 1.00 22.56 590 GLN A CA 1
ATOM 4777 C C . GLN A 1 590 ? -54.401 47.875 0.773 1.00 20.49 590 GLN A C 1
ATOM 4778 O O . GLN A 1 590 ? -55.208 47.052 1.247 1.00 22.05 590 GLN A O 1
ATOM 4784 N N . SER A 1 591 ? -53.242 47.524 0.250 1.00 20.61 591 SER A N 1
ATOM 4785 C CA . SER A 1 591 ? -52.810 46.126 0.039 1.00 21.96 591 SER A CA 1
ATOM 4786 C C . SER A 1 591 ? -52.718 45.357 1.361 1.00 25.58 591 SER A C 1
ATOM 4787 O O . SER A 1 591 ? -52.904 44.109 1.344 1.00 22.00 591 SER A O 1
ATOM 4790 N N . GLN A 1 592 ? -52.400 46.030 2.469 1.00 24.58 592 GLN A N 1
ATOM 4791 C CA . GLN A 1 592 ? -52.242 45.342 3.763 1.00 22.90 592 GLN A CA 1
ATOM 4792 C C . GLN A 1 592 ? -53.569 45.305 4.531 1.00 22.32 592 GLN A C 1
ATOM 4793 O O . GLN A 1 592 ? -53.679 44.429 5.386 1.00 22.41 592 GLN A O 1
ATOM 4799 N N . TRP A 1 593 ? -54.445 46.275 4.332 1.00 19.11 593 TRP A N 1
ATOM 4800 C CA . TRP A 1 593 ? -55.535 46.594 5.274 1.00 22.85 593 TRP A CA 1
ATOM 4801 C C . TRP A 1 593 ? -56.919 46.308 4.676 1.00 23.04 593 TRP A C 1
ATOM 4802 O O . TRP A 1 593 ? -57.917 46.360 5.457 1.00 23.62 593 TRP A O 1
ATOM 4813 N N . LYS A 1 594 ? -57.013 46.182 3.353 1.00 23.03 594 LYS A N 1
ATOM 4814 C CA . LYS A 1 594 ? -58.302 45.994 2.658 1.00 25.45 594 LYS A CA 1
ATOM 4815 C C . LYS A 1 594 ? -58.402 44.597 2.039 1.00 27.03 594 LYS A C 1
ATOM 4816 O O . LYS A 1 594 ? -57.390 44.045 1.685 1.00 24.90 594 LYS A O 1
ATOM 4822 N N . LYS A 1 595 ? -59.638 44.110 1.881 1.00 29.07 595 LYS A N 1
ATOM 4823 C CA . LYS A 1 595 ? -59.965 42.755 1.342 1.00 35.94 595 LYS A CA 1
ATOM 4824 C C . LYS A 1 595 ? -60.249 42.812 -0.160 1.00 25.64 595 LYS A C 1
ATOM 4825 O O . LYS A 1 595 ? -59.873 41.895 -0.824 1.00 28.74 595 LYS A O 1
ATOM 4831 N N . GLU A 1 596 ? -60.875 43.871 -0.654 1.00 24.87 596 GLU A N 1
ATOM 4832 C CA . GLU A 1 596 ? -61.238 44.025 -2.085 1.00 31.70 596 GLU A CA 1
ATOM 4833 C C . GLU A 1 596 ? -59.946 43.982 -2.913 1.00 32.60 596 GLU A C 1
ATOM 4834 O O . GLU A 1 596 ? -58.966 44.668 -2.595 1.00 31.27 596 GLU A O 1
ATOM 4840 N N . PRO A 1 597 ? -59.846 43.032 -3.869 1.00 28.82 597 PRO A N 1
ATOM 4841 C CA . PRO A 1 597 ? -58.606 42.803 -4.598 1.00 28.85 597 PRO A CA 1
ATOM 4842 C C . PRO A 1 597 ? -58.151 44.071 -5.321 1.00 25.83 597 PRO A C 1
ATOM 4843 O O . PRO A 1 597 ? -58.961 44.792 -5.907 1.00 24.20 597 PRO A O 1
ATOM 4847 N N . MET A 1 598 ? -56.852 44.357 -5.219 1.00 26.17 598 MET A N 1
ATOM 4848 C CA . MET A 1 598 ? -56.311 45.529 -5.923 1.00 23.81 598 MET A CA 1
ATOM 4849 C C . MET A 1 598 ? -54.872 45.237 -6.327 1.00 22.38 598 MET A C 1
ATOM 4850 O O . MET A 1 598 ? -54.270 44.209 -5.875 1.00 22.15 598 MET A O 1
ATOM 4855 N N . VAL A 1 599 ? -54.357 46.069 -7.236 1.00 23.21 599 VAL A N 1
ATOM 4856 C CA . VAL A 1 599 ? -52.922 46.012 -7.611 1.00 20.38 599 VAL A CA 1
ATOM 4857 C C . VAL A 1 599 ? -52.550 47.418 -8.062 1.00 22.34 599 VAL A C 1
ATOM 4858 O O . VAL A 1 599 ? -53.370 48.078 -8.756 1.00 19.64 599 VAL A O 1
ATOM 4862 N N . HIS A 1 600 ? -51.362 47.866 -7.655 1.00 21.74 600 HIS A N 1
ATOM 4863 C CA . HIS A 1 600 ? -50.918 49.246 -7.954 1.00 21.36 600 HIS A CA 1
ATOM 4864 C C . HIS A 1 600 ? -49.453 49.201 -8.337 1.00 20.08 600 HIS A C 1
ATOM 4865 O O . HIS A 1 600 ? -48.681 48.633 -7.567 1.00 22.25 600 HIS A O 1
ATOM 4872 N N . LEU A 1 601 ? -49.130 49.670 -9.522 1.00 20.67 601 LEU A N 1
ATOM 4873 C CA . LEU A 1 601 ? -47.740 49.680 -10.004 1.00 21.94 601 LEU A CA 1
ATOM 4874 C C . LEU A 1 601 ? -47.089 51.016 -9.620 1.00 19.67 601 LEU A C 1
ATOM 4875 O O . LEU A 1 601 ? -47.758 52.050 -9.738 1.00 19.00 601 LEU A O 1
ATOM 4880 N N . LEU A 1 602 ? -45.793 50.963 -9.375 1.00 20.24 602 LEU A N 1
ATOM 4881 C CA . LEU A 1 602 ? -44.920 52.156 -9.396 1.00 18.62 602 LEU A CA 1
ATOM 4882 C C . LEU A 1 602 ? -43.605 51.701 -10.012 1.00 19.39 602 LEU A C 1
ATOM 4883 O O . LEU A 1 602 ? -43.248 50.550 -9.854 1.00 20.04 602 LEU A O 1
ATOM 4888 N N . PRO A 1 603 ? -42.778 52.573 -10.625 1.00 19.49 603 PRO A N 1
ATOM 4889 C CA . PRO A 1 603 ? -43.030 54.003 -10.716 1.00 20.37 603 PRO A CA 1
ATOM 4890 C C . PRO A 1 603 ? -43.881 54.360 -11.925 1.00 23.19 603 PRO A C 1
ATOM 4891 O O . PRO A 1 603 ? -44.632 53.538 -12.403 1.00 20.26 603 PRO A O 1
ATOM 4895 N N . HIS A 1 604 ? -43.761 55.607 -12.396 1.00 20.17 604 HIS A N 1
ATOM 4896 C CA . HIS A 1 604 ? -44.257 55.990 -13.729 1.00 19.27 604 HIS A CA 1
ATOM 4897 C C . HIS A 1 604 ? -43.491 55.242 -14.828 1.00 19.09 604 HIS A C 1
ATOM 4898 O O . HIS A 1 604 ? -42.536 54.451 -14.528 1.00 18.69 604 HIS A O 1
ATOM 4905 N N . TRP A 1 605 ? -43.851 55.473 -16.087 1.00 18.68 605 TRP A N 1
ATOM 4906 C CA . TRP A 1 605 ? -43.185 54.765 -17.211 1.00 17.73 605 TRP A CA 1
ATOM 4907 C C . TRP A 1 605 ? -42.618 55.785 -18.215 1.00 18.84 605 TRP A C 1
ATOM 4908 O O . TRP A 1 605 ? -42.793 55.581 -19.437 1.00 18.44 605 TRP A O 1
ATOM 4919 N N . ASN A 1 606 ? -41.926 56.825 -17.716 1.00 19.14 606 ASN A N 1
ATOM 4920 C CA . ASN A 1 606 ? -41.216 57.836 -18.569 1.00 19.07 606 ASN A CA 1
ATOM 4921 C C . ASN A 1 606 ? -39.743 57.830 -18.169 1.00 22.00 606 ASN A C 1
ATOM 4922 O O . ASN A 1 606 ? -39.390 58.621 -17.308 1.00 20.15 606 ASN A O 1
ATOM 4927 N N . TRP A 1 607 ? -38.957 56.907 -18.724 1.00 18.96 607 TRP A N 1
ATOM 4928 C CA . TRP A 1 607 ? -37.541 56.697 -18.387 1.00 22.26 607 TRP A CA 1
ATOM 4929 C C . TRP A 1 607 ? -36.723 56.786 -19.682 1.00 21.71 607 TRP A C 1
ATOM 4930 O O . TRP A 1 607 ? -37.209 57.386 -20.664 1.00 22.08 607 TRP A O 1
ATOM 4941 N N . THR A 1 608 ? -35.533 56.240 -19.676 1.00 22.28 608 THR A N 1
ATOM 4942 C CA . THR A 1 608 ? -34.627 56.259 -20.845 1.00 23.83 608 THR A CA 1
ATOM 4943 C C . THR A 1 608 ? -34.442 54.834 -21.339 1.00 23.80 608 THR A C 1
ATOM 4944 O O . THR A 1 608 ? -34.226 53.929 -20.504 1.00 23.31 608 THR A O 1
ATOM 4948 N N . GLU A 1 609 ? -34.615 54.625 -22.641 1.00 23.71 609 GLU A N 1
ATOM 4949 C CA . GLU A 1 609 ? -34.537 53.262 -23.233 1.00 22.80 609 GLU A CA 1
ATOM 4950 C C . GLU A 1 609 ? -33.356 52.481 -22.684 1.00 24.02 609 GLU A C 1
ATOM 4951 O O . GLU A 1 609 ? -32.237 52.992 -22.731 1.00 22.53 609 GLU A O 1
ATOM 4957 N N . GLY A 1 610 ? -33.572 51.255 -22.221 1.00 23.54 610 GLY A N 1
ATOM 4958 C CA . GLY A 1 610 ? -32.497 50.375 -21.761 1.00 25.10 610 GLY A CA 1
ATOM 4959 C C . GLY A 1 610 ? -32.258 50.457 -20.263 1.00 27.44 610 GLY A C 1
ATOM 4960 O O . GLY A 1 610 ? -31.719 49.541 -19.716 1.00 28.57 610 GLY A O 1
ATOM 4961 N N . GLU A 1 611 ? -32.620 51.543 -19.605 1.00 26.28 611 GLU A N 1
ATOM 4962 C CA . GLU A 1 611 ? -32.315 51.722 -18.166 1.00 28.41 611 GLU A CA 1
ATOM 4963 C C . GLU A 1 611 ? -33.138 50.738 -17.318 1.00 25.40 611 GLU A C 1
ATOM 4964 O O . GLU A 1 611 ? -34.339 50.622 -17.498 1.00 23.31 611 GLU A O 1
ATOM 4970 N N . PRO A 1 612 ? -32.529 50.018 -16.348 1.00 25.03 612 PRO A N 1
ATOM 4971 C CA . PRO A 1 612 ? -33.238 49.036 -15.515 1.00 28.57 612 PRO A CA 1
ATOM 4972 C C . PRO A 1 612 ? -34.091 49.800 -14.500 1.00 26.95 612 PRO A C 1
ATOM 4973 O O . PRO A 1 612 ? -33.598 50.602 -13.821 1.00 30.22 612 PRO A O 1
ATOM 4977 N N . VAL A 1 613 ? -35.386 49.666 -14.553 1.00 24.97 613 VAL A N 1
ATOM 4978 C CA . VAL A 1 613 ? -36.289 50.410 -13.638 1.00 24.22 613 VAL A CA 1
ATOM 4979 C C . VAL A 1 613 ? -36.680 49.444 -12.508 1.00 23.17 613 VAL A C 1
ATOM 4980 O O . VAL A 1 613 ? -37.044 48.252 -12.787 1.00 21.43 613 VAL A O 1
ATOM 4984 N N . ARG A 1 614 ? -36.636 49.917 -11.272 1.00 21.60 614 ARG A N 1
ATOM 4985 C CA . ARG A 1 614 ? -37.126 49.118 -10.129 1.00 21.47 614 ARG A CA 1
ATOM 4986 C C . ARG A 1 614 ? -38.642 49.223 -10.100 1.00 22.64 614 ARG A C 1
ATOM 4987 O O . ARG A 1 614 ? -39.134 50.327 -9.828 1.00 20.75 614 ARG A O 1
ATOM 4995 N N . VAL A 1 615 ? -39.337 48.143 -10.484 1.00 20.92 615 VAL A N 1
ATOM 4996 C CA . VAL A 1 615 ? -40.820 48.168 -10.603 1.00 22.19 615 VAL A CA 1
ATOM 4997 C C . VAL A 1 615 ? -41.400 47.443 -9.391 1.00 20.03 615 VAL A C 1
ATOM 4998 O O . VAL A 1 615 ? -40.994 46.281 -9.155 1.00 19.08 615 VAL A O 1
ATOM 5002 N N . LEU A 1 616 ? -42.316 48.084 -8.665 1.00 19.24 616 LEU A N 1
ATOM 5003 C CA . LEU A 1 616 ? -42.996 47.411 -7.539 1.00 19.18 616 LEU A CA 1
ATOM 5004 C C . LEU A 1 616 ? -44.470 47.251 -7.877 1.00 19.85 616 LEU A C 1
ATOM 5005 O O . LEU A 1 616 ? -45.030 48.127 -8.528 1.00 19.63 616 LEU A O 1
ATOM 5010 N N . ALA A 1 617 ? -45.094 46.211 -7.306 1.00 20.35 617 ALA A N 1
ATOM 5011 C CA . ALA A 1 617 ? -46.562 46.080 -7.251 1.00 22.10 617 ALA A CA 1
ATOM 5012 C C . ALA A 1 617 ? -47.009 45.946 -5.792 1.00 18.21 617 ALA A C 1
ATOM 5013 O O . ALA A 1 617 ? -46.540 45.089 -5.061 1.00 21.44 617 ALA A O 1
ATOM 5015 N N . TYR A 1 618 ? -47.820 46.880 -5.362 1.00 17.62 618 TYR A N 1
ATOM 5016 C CA . TYR A 1 618 ? -48.577 46.776 -4.111 1.00 19.26 618 TYR A CA 1
ATOM 5017 C C . TYR A 1 618 ? -49.867 46.011 -4.441 1.00 18.92 618 TYR A C 1
ATOM 5018 O O . TYR A 1 618 ? -50.630 46.503 -5.256 1.00 18.62 618 TYR A O 1
ATOM 5027 N N . THR A 1 619 ? -50.134 44.908 -3.742 1.00 20.03 619 THR A N 1
ATOM 5028 C CA . THR A 1 619 ? -51.276 44.027 -4.090 1.00 20.70 619 THR A CA 1
ATOM 5029 C C . THR A 1 619 ? -51.605 43.136 -2.905 1.00 18.73 619 THR A C 1
ATOM 5030 O O . THR A 1 619 ? -50.684 42.752 -2.140 1.00 21.20 619 THR A O 1
ATOM 5034 N N . ASN A 1 620 ? -52.907 42.879 -2.745 1.00 22.12 620 ASN A N 1
ATOM 5035 C CA . ASN A 1 620 ? -53.413 41.874 -1.780 1.00 21.87 620 ASN A CA 1
ATOM 5036 C C . ASN A 1 620 ? -53.766 40.575 -2.544 1.00 29.04 620 ASN A C 1
ATOM 5037 O O . ASN A 1 620 ? -54.311 39.687 -1.917 1.00 25.34 620 ASN A O 1
ATOM 5042 N N . ALA A 1 621 ? -53.412 40.463 -3.824 1.00 24.51 621 ALA A N 1
ATOM 5043 C CA . ALA A 1 621 ? -53.569 39.249 -4.652 1.00 25.69 621 ALA A CA 1
ATOM 5044 C C . ALA A 1 621 ? -52.438 38.290 -4.363 1.00 27.20 621 ALA A C 1
ATOM 5045 O O . ALA A 1 621 ? -51.369 38.722 -3.991 1.00 27.26 621 ALA A O 1
ATOM 5047 N N . HIS A 1 622 ? -52.663 36.997 -4.608 1.00 26.74 622 HIS A N 1
ATOM 5048 C CA . HIS A 1 622 ? -51.652 35.922 -4.414 1.00 25.52 622 HIS A CA 1
ATOM 5049 C C . HIS A 1 622 ? -50.443 36.164 -5.325 1.00 22.79 622 HIS A C 1
ATOM 5050 O O . HIS A 1 622 ? -49.300 35.841 -4.931 1.00 27.40 622 HIS A O 1
ATOM 5057 N N . GLN A 1 623 ? -50.699 36.629 -6.537 1.00 23.19 623 GLN A N 1
ATOM 5058 C CA . GLN A 1 623 ? -49.616 36.770 -7.521 1.00 24.83 623 GLN A CA 1
ATOM 5059 C C . GLN A 1 623 ? -49.972 37.841 -8.541 1.00 22.95 623 GLN A C 1
ATOM 5060 O O . GLN A 1 623 ? -51.147 38.235 -8.689 1.00 25.80 623 GLN A O 1
ATOM 5066 N N . VAL A 1 624 ? -48.941 38.287 -9.242 1.00 23.75 624 VAL A N 1
ATOM 5067 C CA . VAL A 1 624 ? -49.083 39.285 -10.320 1.00 25.90 624 VAL A CA 1
ATOM 5068 C C . VAL A 1 624 ? -48.159 38.856 -11.457 1.00 24.26 624 VAL A C 1
ATOM 5069 O O . VAL A 1 624 ? -46.982 38.507 -11.216 1.00 22.68 624 VAL A O 1
ATOM 5073 N N . GLU A 1 625 ? -48.679 39.005 -12.671 1.00 25.94 625 GLU A N 1
ATOM 5074 C CA . GLU A 1 625 ? -47.850 38.870 -13.883 1.00 25.09 625 GLU A CA 1
ATOM 5075 C C . GLU A 1 625 ? -47.754 40.254 -14.481 1.00 21.83 625 GLU A C 1
ATOM 5076 O O . GLU A 1 625 ? -48.790 40.934 -14.617 1.00 21.43 625 GLU A O 1
ATOM 5082 N N . LEU A 1 626 ? -46.532 40.634 -14.812 1.00 24.85 626 LEU A N 1
ATOM 5083 C CA . LEU A 1 626 ? -46.239 41.965 -15.389 1.00 24.85 626 LEU A CA 1
ATOM 5084 C C . LEU A 1 626 ? -46.080 41.805 -16.900 1.00 21.85 626 LEU A C 1
ATOM 5085 O O . LEU A 1 626 ? -45.354 40.859 -17.368 1.00 22.74 626 LEU A O 1
ATOM 5090 N N . PHE A 1 627 ? -46.634 42.755 -17.626 1.00 21.69 627 PHE A N 1
ATOM 5091 C CA . PHE A 1 627 ? -46.590 42.808 -19.096 1.00 25.76 627 PHE A CA 1
ATOM 5092 C C . PHE A 1 627 ? -45.992 44.143 -19.530 1.00 25.04 627 PHE A C 1
ATOM 5093 O O . PHE A 1 627 ? -46.377 45.185 -19.020 1.00 24.47 627 PHE A O 1
ATOM 5101 N N . LEU A 1 628 ? -45.168 44.092 -20.557 1.00 23.60 628 LEU A N 1
ATOM 5102 C CA . LEU A 1 628 ? -44.693 45.321 -21.242 1.00 24.12 628 LEU A CA 1
ATOM 5103 C C . LEU A 1 628 ? -45.002 45.194 -22.715 1.00 23.71 628 LEU A C 1
ATOM 5104 O O . LEU A 1 628 ? -44.476 44.248 -23.371 1.00 21.96 628 LEU A O 1
ATOM 5109 N N . ASN A 1 629 ? -45.818 46.115 -23.190 1.00 22.76 629 ASN A N 1
ATOM 5110 C CA . ASN A 1 629 ? -46.307 46.124 -24.584 1.00 25.19 629 ASN A CA 1
ATOM 5111 C C . ASN A 1 629 ? -46.820 44.715 -24.924 1.00 26.52 629 ASN A C 1
ATOM 5112 O O . ASN A 1 629 ? -46.641 44.266 -26.054 1.00 25.28 629 ASN A O 1
ATOM 5117 N N . GLY A 1 630 ? -47.539 44.082 -24.003 1.00 28.18 630 GLY A N 1
ATOM 5118 C CA . GLY A 1 630 ? -48.318 42.876 -24.331 1.00 28.94 630 GLY A CA 1
ATOM 5119 C C . GLY A 1 630 ? -47.540 41.600 -24.059 1.00 28.44 630 GLY A C 1
ATOM 5120 O O . GLY A 1 630 ? -48.172 40.528 -24.116 1.00 28.51 630 GLY A O 1
ATOM 5121 N N . LYS A 1 631 ? -46.260 41.679 -23.689 1.00 24.20 631 LYS A N 1
ATOM 5122 C CA . LYS A 1 631 ? -45.406 40.495 -23.480 1.00 25.63 631 LYS A CA 1
ATOM 5123 C C . LYS A 1 631 ? -45.057 40.353 -21.992 1.00 28.67 631 LYS A C 1
ATOM 5124 O O . LYS A 1 631 ? -44.732 41.364 -21.320 1.00 24.95 631 LYS A O 1
ATOM 5130 N N . SER A 1 632 ? -45.145 39.124 -21.486 1.00 24.97 632 SER A N 1
ATOM 5131 C CA . SER A 1 632 ? -44.917 38.791 -20.057 1.00 27.65 632 SER A CA 1
ATOM 5132 C C . SER A 1 632 ? -43.467 39.110 -19.680 1.00 26.93 632 SER A C 1
ATOM 5133 O O . SER A 1 632 ? -42.560 38.767 -20.442 1.00 22.80 632 SER A O 1
ATOM 5136 N N . LEU A 1 633 ? -43.276 39.763 -18.539 1.00 26.08 633 LEU A N 1
ATOM 5137 C CA . LEU A 1 633 ? 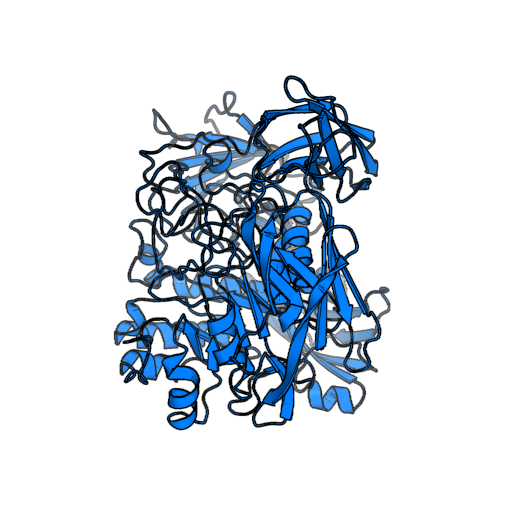-41.943 39.918 -17.913 1.00 27.89 633 LEU A CA 1
ATOM 5138 C C . LEU A 1 633 ? -41.859 38.995 -16.700 1.00 27.71 633 LEU A C 1
ATOM 5139 O O . LEU A 1 633 ? -40.903 39.085 -15.931 1.00 27.32 633 LEU A O 1
ATOM 5144 N N . GLY A 1 634 ? -42.854 38.125 -16.517 1.00 26.06 634 GLY A N 1
ATOM 5145 C CA . GLY A 1 634 ? -42.781 37.136 -15.436 1.00 25.43 634 GLY A CA 1
ATOM 5146 C C . GLY A 1 634 ? -43.768 37.381 -14.324 1.00 24.01 634 GLY A C 1
ATOM 5147 O O . GLY A 1 634 ? -44.329 38.539 -14.151 1.00 24.85 634 GLY A O 1
ATOM 5148 N N . VAL A 1 635 ? -44.040 36.271 -13.645 1.00 27.37 635 VAL A N 1
ATOM 5149 C CA . VAL A 1 635 ? -44.949 36.144 -12.488 1.00 26.67 635 VAL A CA 1
ATOM 5150 C C . VAL A 1 635 ? -44.153 36.421 -11.225 1.00 26.13 635 VAL A C 1
ATOM 5151 O O . VAL A 1 635 ? -43.035 35.943 -11.090 1.00 24.97 635 VAL A O 1
ATOM 5155 N N . ARG A 1 636 ? -44.732 37.187 -10.323 1.00 26.22 636 ARG A N 1
ATOM 5156 C CA . ARG A 1 636 ? -44.215 37.261 -8.933 1.00 25.84 636 ARG A CA 1
ATOM 5157 C C . ARG A 1 636 ? -45.361 36.888 -8.007 1.00 22.54 636 ARG A C 1
ATOM 5158 O O . ARG A 1 636 ? -46.499 37.333 -8.265 1.00 24.43 636 ARG A O 1
ATOM 5166 N N . GLY A 1 637 ? -45.065 36.092 -6.992 1.00 23.85 637 GLY A N 1
ATOM 5167 C CA . GLY A 1 637 ? -46.081 35.653 -6.024 1.00 27.21 637 GLY A CA 1
ATOM 5168 C C . GLY A 1 637 ? -45.643 35.775 -4.571 1.00 26.42 637 GLY A C 1
ATOM 5169 O O . GLY A 1 637 ? -44.448 35.927 -4.259 1.00 27.63 637 GLY A O 1
ATOM 5170 N N . TYR A 1 638 ? -46.639 35.712 -3.706 1.00 24.98 638 TYR A N 1
ATOM 5171 C CA . TYR A 1 638 ? -46.496 35.669 -2.247 1.00 24.00 638 TYR A CA 1
ATOM 5172 C C . TYR A 1 638 ? -46.599 34.215 -1.793 1.00 31.03 638 TYR A C 1
ATOM 5173 O O . TYR A 1 638 ? -47.223 33.401 -2.531 1.00 30.33 638 TYR A O 1
ATOM 5182 N N . GLU A 1 639 ? -46.134 33.932 -0.585 1.00 29.77 639 GLU A N 1
ATOM 5183 C CA . GLU A 1 639 ? -46.641 32.768 0.190 1.00 31.40 639 GLU A CA 1
ATOM 5184 C C . GLU A 1 639 ? -47.907 33.183 0.954 1.00 35.34 639 GLU A C 1
ATOM 5185 O O . GLU A 1 639 ? -47.963 34.344 1.444 1.00 31.19 639 GLU A O 1
ATOM 5191 N N . ASN A 1 640 ? -48.883 32.274 1.064 1.00 33.37 640 ASN A N 1
ATOM 5192 C CA . ASN A 1 640 ? -50.119 32.454 1.880 1.00 40.07 640 ASN A CA 1
ATOM 5193 C C . ASN A 1 640 ? -49.724 32.093 3.318 1.00 40.37 640 ASN A C 1
ATOM 5194 O O . ASN A 1 640 ? -49.558 30.922 3.571 1.00 40.45 640 ASN A O 1
ATOM 5199 N N . LYS A 1 641 ? -49.357 33.072 4.161 1.00 34.91 641 LYS A N 1
ATOM 5200 C CA . LYS A 1 641 ? -48.730 32.798 5.482 1.00 33.24 641 LYS A CA 1
ATOM 5201 C C . LYS A 1 641 ? -49.844 32.895 6.524 1.00 31.84 641 LYS A C 1
ATOM 5202 O O . LYS A 1 641 ? -50.960 33.343 6.180 1.00 30.42 641 LYS A O 1
ATOM 5208 N N . LYS A 1 642 ? -49.535 32.495 7.753 1.00 37.03 642 LYS A N 1
ATOM 5209 C CA . LYS A 1 642 ? -50.473 32.631 8.902 1.00 37.87 642 LYS A CA 1
ATOM 5210 C C . LYS A 1 642 ? -49.697 33.175 10.084 1.00 30.16 642 LYS A C 1
ATOM 5211 O O . LYS A 1 642 ? -48.563 32.740 10.281 1.00 26.70 642 LYS A O 1
ATOM 5217 N N . THR A 1 643 ? -50.283 34.090 10.849 1.00 31.80 643 THR A N 1
ATOM 5218 C CA . THR A 1 643 ? -49.650 34.569 12.109 1.00 33.29 643 THR A CA 1
ATOM 5219 C C . THR A 1 643 ? -49.673 33.392 13.091 1.00 41.98 643 THR A C 1
ATOM 5220 O O . THR A 1 643 ? -50.319 32.355 12.764 1.00 35.05 643 THR A O 1
ATOM 5224 N N . SER A 1 644 ? -49.026 33.535 14.240 1.00 37.75 644 SER A N 1
ATOM 5225 C CA . SER A 1 644 ? -48.965 32.488 15.297 1.00 40.63 644 SER A CA 1
ATOM 5226 C C . SER A 1 644 ? -50.372 32.055 15.740 1.00 39.17 644 SER A C 1
ATOM 5227 O O . SER A 1 644 ? -50.488 30.936 16.214 1.00 47.49 644 SER A O 1
ATOM 5230 N N . TRP A 1 645 ? -51.401 32.879 15.606 1.00 36.62 645 TRP A N 1
ATOM 5231 C CA . TRP A 1 645 ? -52.777 32.502 16.020 1.00 40.84 645 TRP A CA 1
ATOM 5232 C C . TRP A 1 645 ? -53.655 32.247 14.794 1.00 46.09 645 TRP A C 1
ATOM 5233 O O . TRP A 1 645 ? -54.894 32.163 14.948 1.00 46.24 645 TRP A O 1
ATOM 5244 N N . GLY A 1 646 ? -53.038 32.144 13.616 1.00 46.98 646 GLY A N 1
ATOM 5245 C CA . GLY A 1 646 ? -53.672 31.627 12.394 1.00 43.68 646 GLY A CA 1
ATOM 5246 C C . GLY A 1 646 ? -54.281 32.702 11.509 1.00 45.90 646 GLY A C 1
ATOM 5247 O O . GLY A 1 646 ? -54.959 32.303 10.572 1.00 43.00 646 GLY A O 1
ATOM 5248 N N . ALA A 1 647 ? -54.046 34.006 11.733 1.00 38.70 647 ALA A N 1
ATOM 5249 C CA . ALA A 1 647 ? -54.548 35.083 10.843 1.00 36.20 647 ALA A CA 1
ATOM 5250 C C . ALA A 1 647 ? -53.725 35.040 9.549 1.00 34.93 647 ALA A C 1
ATOM 5251 O O . ALA A 1 647 ? -52.485 34.894 9.578 1.00 33.72 647 ALA A O 1
ATOM 5253 N N . PRO A 1 648 ? -54.414 34.970 8.388 1.00 35.27 648 PRO A N 1
ATOM 5254 C CA . PRO A 1 648 ? -53.744 34.856 7.093 1.00 37.88 648 PRO A CA 1
ATOM 5255 C C . PRO A 1 648 ? -53.124 36.211 6.692 1.00 33.66 648 PRO A C 1
ATOM 5256 O O . PRO A 1 648 ? -53.699 37.241 6.946 1.00 27.65 648 PRO A O 1
ATOM 5260 N N . TYR A 1 649 ? -51.996 36.165 6.021 1.00 29.23 649 TYR A N 1
ATOM 5261 C CA . TYR A 1 649 ? -51.397 37.376 5.404 1.00 31.41 649 TYR A CA 1
ATOM 5262 C C . TYR A 1 649 ? -50.549 36.923 4.223 1.00 30.47 649 TYR A C 1
ATOM 5263 O O . TYR A 1 649 ? -50.135 35.760 4.239 1.00 31.14 649 TYR A O 1
ATOM 5272 N N . LYS A 1 650 ? -50.243 37.843 3.297 1.00 30.21 650 LYS A N 1
ATOM 5273 C CA . LYS A 1 650 ? -49.404 37.559 2.102 1.00 26.36 650 LYS A CA 1
ATOM 5274 C C . LYS A 1 650 ? -48.049 38.205 2.237 1.00 27.63 650 LYS A C 1
ATOM 5275 O O . LYS A 1 650 ? -47.988 39.432 2.473 1.00 25.99 650 LYS A O 1
ATOM 5281 N N . GLU A 1 651 ? -47.023 37.383 2.102 1.00 25.13 651 GLU A N 1
ATOM 5282 C CA . GLU A 1 651 ? -45.625 37.849 2.159 1.00 28.09 651 GLU A CA 1
ATOM 5283 C C . GLU A 1 651 ? -44.803 36.905 1.299 1.00 28.26 651 GLU A C 1
ATOM 5284 O O . GLU A 1 651 ? -45.113 35.688 1.266 1.00 26.46 651 GLU A O 1
ATOM 5290 N N . THR A 1 652 ? -43.768 37.421 0.650 1.00 26.67 652 THR A N 1
ATOM 5291 C CA . THR A 1 652 ? -42.863 36.567 -0.151 1.00 26.70 652 THR A CA 1
ATOM 5292 C C . THR A 1 652 ? -41.993 35.698 0.764 1.00 27.82 652 THR A C 1
ATOM 5293 O O . THR A 1 652 ? -41.816 35.981 1.971 1.00 25.28 652 THR A O 1
ATOM 5297 N N . LYS A 1 653 ? -41.339 34.716 0.163 1.00 32.10 653 LYS A N 1
ATOM 5298 C CA . LYS A 1 653 ? -40.420 33.799 0.878 1.00 34.53 653 LYS A CA 1
ATOM 5299 C C . LYS A 1 653 ? -39.247 34.609 1.438 1.00 36.40 653 LYS A C 1
ATOM 5300 O O . LYS A 1 653 ? -38.664 34.173 2.404 1.00 34.33 653 LYS A O 1
ATOM 5306 N N . ASP A 1 654 ? -38.917 35.761 0.854 1.00 33.67 654 ASP A N 1
ATOM 5307 C CA . ASP A 1 654 ? -37.833 36.645 1.339 1.00 32.41 654 ASP A CA 1
ATOM 5308 C C . ASP A 1 654 ? -38.384 37.689 2.327 1.00 30.21 654 ASP A C 1
ATOM 5309 O O . ASP A 1 654 ? -37.620 38.591 2.681 1.00 27.89 654 ASP A O 1
ATOM 5314 N N . GLY A 1 655 ? -39.639 37.629 2.773 1.00 26.52 655 GLY A N 1
ATOM 5315 C CA . GLY A 1 655 ? -40.114 38.562 3.815 1.00 26.43 655 GLY A CA 1
ATOM 5316 C C . GLY A 1 655 ? -40.727 39.853 3.276 1.00 26.59 655 GLY A C 1
ATOM 5317 O O . GLY A 1 655 ? -41.035 40.717 4.100 1.00 25.66 655 GLY A O 1
ATOM 5318 N N . LYS A 1 656 ? -40.964 40.002 1.967 1.00 26.10 656 LYS A N 1
ATOM 5319 C CA . LYS A 1 656 ? -41.516 41.271 1.398 1.00 25.11 656 LYS A CA 1
ATOM 5320 C C . LYS A 1 656 ? -43.030 41.225 1.369 1.00 24.19 656 LYS A C 1
ATOM 5321 O O . LYS A 1 656 ? -43.567 40.188 1.003 1.00 26.26 656 LYS A O 1
ATOM 5327 N N . THR A 1 657 ? -43.671 42.360 1.616 1.00 21.83 657 THR A N 1
ATOM 5328 C CA . THR A 1 657 ? -45.134 42.596 1.604 1.00 22.87 657 THR A CA 1
ATOM 5329 C C . THR A 1 657 ? -45.525 43.342 0.328 1.00 21.27 657 THR A C 1
ATOM 5330 O O . THR A 1 657 ? -46.573 43.997 0.265 1.00 23.66 657 THR A O 1
ATOM 5334 N N . TYR A 1 658 ? -44.683 43.209 -0.685 1.00 22.74 658 TYR A N 1
ATOM 5335 C CA . TYR A 1 658 ? -44.926 43.704 -2.043 1.00 21.56 658 TYR A CA 1
ATOM 5336 C C . TYR A 1 658 ? -44.159 42.846 -3.058 1.00 21.22 658 TYR A C 1
ATOM 5337 O O . TYR A 1 658 ? -43.246 42.105 -2.667 1.00 22.06 658 TYR A O 1
ATOM 5346 N N . LEU A 1 659 ? -44.456 43.034 -4.345 1.00 20.04 659 LEU A N 1
ATOM 5347 C CA . LEU A 1 659 ? -43.789 42.262 -5.423 1.00 19.53 659 LEU A CA 1
ATOM 5348 C C . LEU A 1 659 ? -42.874 43.191 -6.234 1.00 20.83 659 LEU A C 1
ATOM 5349 O O . LEU A 1 659 ? -43.087 44.405 -6.266 1.00 22.25 659 LEU A O 1
ATOM 5354 N N . GLU A 1 660 ? -41.894 42.612 -6.900 1.00 20.73 660 GLU A N 1
ATOM 5355 C CA . GLU A 1 660 ? -40.804 43.389 -7.499 1.00 21.77 660 GLU A CA 1
ATOM 5356 C C . GLU A 1 660 ? -40.268 42.736 -8.781 1.00 24.10 660 GLU A C 1
ATOM 5357 O O . GLU A 1 660 ? -40.041 41.472 -8.806 1.00 23.75 660 GLU A O 1
ATOM 5363 N N . TRP A 1 661 ? -39.978 43.593 -9.766 1.00 21.70 661 TRP A N 1
ATOM 5364 C CA . TRP A 1 661 ? -39.251 43.235 -11.008 1.00 22.27 661 TRP A CA 1
ATOM 5365 C C . TRP A 1 661 ? -38.163 44.270 -11.232 1.00 22.68 661 TRP A C 1
ATOM 5366 O O . TRP A 1 661 ? -38.363 45.388 -10.823 1.00 21.59 661 TRP A O 1
ATOM 5377 N N . ALA A 1 662 ? -37.160 43.941 -12.018 1.00 22.96 662 ALA A N 1
ATOM 5378 C CA . ALA A 1 662 ? -36.211 44.917 -12.589 1.00 23.81 662 ALA A CA 1
ATOM 5379 C C . ALA A 1 662 ? -36.420 44.915 -14.089 1.00 23.52 662 ALA A C 1
ATOM 5380 O O . ALA A 1 662 ? -36.200 43.883 -14.692 1.00 25.66 662 ALA A O 1
ATOM 5382 N N . VAL A 1 663 ? -36.903 45.997 -14.645 1.00 22.98 663 VAL A N 1
ATOM 5383 C CA . VAL A 1 663 ? -37.351 46.011 -16.047 1.00 23.86 663 VAL A CA 1
ATOM 5384 C C . VAL A 1 663 ? -36.470 46.973 -16.834 1.00 23.56 663 VAL A C 1
ATOM 5385 O O . VAL A 1 663 ? -36.556 48.169 -16.578 1.00 21.81 663 VAL A O 1
ATOM 5389 N N . PRO A 1 664 ? -35.713 46.502 -17.855 1.00 24.62 664 PRO A N 1
ATOM 5390 C CA . PRO A 1 664 ? -35.080 47.394 -18.845 1.00 25.84 664 PRO A CA 1
ATOM 5391 C C . PRO A 1 664 ? -36.160 48.214 -19.555 1.00 24.51 664 PRO A C 1
ATOM 5392 O O . PRO A 1 664 ? -37.107 47.640 -20.133 1.00 24.02 664 PRO A O 1
ATOM 5396 N N . PHE A 1 665 ? -36.080 49.532 -19.441 1.00 20.64 665 PHE A N 1
ATOM 5397 C CA . PHE A 1 665 ? -37.131 50.439 -19.947 1.00 21.87 665 PHE A CA 1
ATOM 5398 C C . PHE A 1 665 ? -37.286 50.337 -21.478 1.00 24.01 665 PHE A C 1
ATOM 5399 O O . PHE A 1 665 ? -36.274 50.375 -22.230 1.00 23.22 665 PHE A O 1
ATOM 5407 N N . LYS A 1 666 ? -38.538 50.266 -21.907 1.00 22.85 666 LYS A N 1
ATOM 5408 C CA . LYS A 1 666 ? -38.986 50.409 -23.306 1.00 25.15 666 LYS A CA 1
ATOM 5409 C C . LYS A 1 666 ? -40.285 51.139 -23.191 1.00 22.69 666 LYS A C 1
ATOM 5410 O O . LYS A 1 666 ? -41.171 50.610 -22.458 1.00 23.89 666 LYS A O 1
ATOM 5416 N N . ALA A 1 667 ? -40.431 52.223 -23.939 1.00 20.67 667 ALA A N 1
ATOM 5417 C CA . ALA A 1 667 ? -41.636 53.044 -23.935 1.00 22.89 667 ALA A CA 1
ATOM 5418 C C . ALA A 1 667 ? -42.868 52.193 -24.328 1.00 23.23 667 ALA A C 1
ATOM 5419 O O . ALA A 1 667 ? -42.744 51.267 -25.161 1.00 20.98 667 ALA A O 1
ATOM 5421 N N . GLY A 1 668 ? -44.025 52.584 -23.820 1.00 21.49 668 GLY A N 1
ATOM 5422 C CA . GLY A 1 668 ? -45.309 51.945 -24.134 1.00 22.75 668 GLY A CA 1
ATOM 5423 C C . GLY A 1 668 ? -46.112 51.738 -22.879 1.00 22.32 668 GLY A C 1
ATOM 5424 O O . GLY A 1 668 ? -46.222 52.677 -22.041 1.00 23.38 668 GLY A O 1
ATOM 5425 N N . THR A 1 669 ? -46.651 50.546 -22.705 1.00 21.23 669 THR A N 1
ATOM 5426 C CA . THR A 1 669 ? -47.642 50.260 -21.621 1.00 21.36 669 THR A CA 1
ATOM 5427 C C . THR A 1 669 ? -47.139 49.109 -20.759 1.00 26.27 669 THR A C 1
ATOM 5428 O O . THR A 1 669 ? -46.824 48.022 -21.268 1.00 22.14 669 THR A O 1
ATOM 5432 N N . LEU A 1 670 ? -46.995 49.381 -19.467 1.00 23.51 670 LEU A N 1
ATOM 5433 C CA . LEU A 1 670 ? -46.630 48.386 -18.455 1.00 25.48 670 LEU A CA 1
ATOM 5434 C C . LEU A 1 670 ? -47.950 48.002 -17.765 1.00 26.04 670 LEU A C 1
ATOM 5435 O O . LEU A 1 670 ? -48.673 48.929 -17.346 1.00 24.12 670 LEU A O 1
ATOM 5440 N N . GLU A 1 671 ? -48.245 46.709 -17.673 1.00 23.87 671 GLU A N 1
ATOM 5441 C CA . GLU A 1 671 ? -49.519 46.243 -17.068 1.00 26.90 671 GLU A CA 1
ATOM 5442 C C . GLU A 1 671 ? -49.294 45.129 -16.075 1.00 23.12 671 GLU A C 1
ATOM 5443 O O . GLU A 1 671 ? -48.521 44.217 -16.358 1.00 26.88 671 GLU A O 1
ATOM 5449 N N . ALA A 1 672 ? -49.964 45.268 -14.943 1.00 21.78 672 ALA A N 1
ATOM 5450 C CA . ALA A 1 672 ? -49.908 44.316 -13.827 1.00 26.12 672 ALA A CA 1
ATOM 5451 C C . ALA A 1 672 ? -51.242 43.571 -13.834 1.00 23.80 672 ALA A C 1
ATOM 5452 O O . ALA A 1 672 ? -52.291 44.235 -13.819 1.00 24.96 672 ALA A O 1
ATOM 5454 N N . VAL A 1 673 ? -51.197 42.259 -14.009 1.00 25.41 673 VAL A N 1
ATOM 5455 C CA . VAL A 1 673 ? -52.424 41.425 -13.908 1.00 24.20 673 VAL A CA 1
ATOM 5456 C C . VAL A 1 673 ? -52.344 40.636 -12.613 1.00 22.98 673 VAL A C 1
ATOM 5457 O O . VAL A 1 673 ? -51.413 39.831 -12.474 1.00 22.50 673 VAL A O 1
ATOM 5461 N N . ALA A 1 674 ? -53.223 40.978 -11.652 1.00 23.59 674 ALA A N 1
ATOM 5462 C CA . ALA A 1 674 ? -53.264 40.329 -10.334 1.00 24.51 674 ALA A CA 1
ATOM 5463 C C . ALA A 1 674 ? -54.123 39.069 -10.465 1.00 24.15 674 ALA A C 1
ATOM 5464 O O . ALA A 1 674 ? -55.251 39.146 -11.016 1.00 26.19 674 ALA A O 1
ATOM 5466 N N . MET A 1 675 ? -53.677 37.997 -9.843 1.00 26.63 675 MET A N 1
ATOM 5467 C CA . MET A 1 675 ? -54.411 36.713 -9.938 1.00 31.80 675 MET A CA 1
ATOM 5468 C C . MET A 1 675 ? -54.504 36.073 -8.556 1.00 33.53 675 MET A C 1
ATOM 5469 O O . MET A 1 675 ? -53.550 36.196 -7.766 1.00 27.79 675 MET A O 1
ATOM 5474 N N . ASP A 1 676 ? -55.583 35.310 -8.335 1.00 35.16 676 ASP A N 1
ATOM 5475 C CA . ASP A 1 676 ? -55.733 34.433 -7.146 1.00 32.74 676 ASP A CA 1
ATOM 5476 C C . ASP A 1 676 ? -54.840 33.203 -7.299 1.00 37.27 676 ASP A C 1
ATOM 5477 O O . ASP A 1 676 ? -54.061 33.122 -8.282 1.00 31.57 676 ASP A O 1
ATOM 5482 N N . GLU A 1 677 ? -54.856 32.350 -6.267 1.00 41.59 677 GLU A N 1
ATOM 5483 C CA . GLU A 1 677 ? -54.055 31.106 -6.177 1.00 47.61 677 GLU A CA 1
ATOM 5484 C C . GLU A 1 677 ? -54.213 30.259 -7.452 1.00 45.66 677 GLU A C 1
ATOM 5485 O O . GLU A 1 677 ? -53.292 29.538 -7.773 1.00 44.70 677 GLU A O 1
ATOM 5491 N N . ASN A 1 678 ? -55.376 30.304 -8.089 1.00 42.40 678 ASN A N 1
ATOM 5492 C CA . ASN A 1 678 ? -55.752 29.433 -9.233 1.00 45.06 678 ASN A CA 1
ATOM 5493 C C . ASN A 1 678 ? -55.318 30.049 -10.558 1.00 43.40 678 ASN A C 1
ATOM 5494 O O . ASN A 1 678 ? -55.469 29.363 -11.523 1.00 44.05 678 ASN A O 1
ATOM 5499 N N . GLY A 1 679 ? -54.820 31.292 -10.606 1.00 39.59 679 GLY A N 1
ATOM 5500 C CA . GLY A 1 679 ? -54.439 31.966 -11.865 1.00 34.39 679 GLY A CA 1
ATOM 5501 C C . GLY A 1 679 ? -55.581 32.790 -12.429 1.00 32.61 679 GLY A C 1
ATOM 5502 O O . GLY A 1 679 ? -55.448 33.340 -13.514 1.00 37.13 679 GLY A O 1
ATOM 5503 N N . LYS A 1 680 ? -56.697 32.881 -11.727 1.00 34.13 680 LYS A N 1
ATOM 5504 C CA . LYS A 1 680 ? -57.821 33.729 -12.163 1.00 37.28 680 LYS A CA 1
ATOM 5505 C C . LYS A 1 680 ? -57.511 35.218 -11.892 1.00 38.45 680 LYS A C 1
ATOM 5506 O O . LYS A 1 680 ? -57.170 35.567 -10.745 1.00 34.73 680 LYS A O 1
ATOM 5512 N N . GLU A 1 681 ? -57.706 36.055 -12.902 1.00 35.98 681 GLU A N 1
ATOM 5513 C CA . GLU A 1 681 ? -57.471 37.517 -12.872 1.00 39.64 681 GLU A CA 1
ATOM 5514 C C . GLU A 1 681 ? -58.527 38.190 -11.985 1.00 36.91 681 GLU A C 1
ATOM 5515 O O . GLU A 1 681 ? -59.701 37.991 -12.200 1.00 33.77 681 GLU A O 1
ATOM 5521 N N . ILE A 1 682 ? -58.078 39.001 -11.028 1.00 30.35 682 ILE A N 1
ATOM 5522 C CA . ILE A 1 682 ? -58.943 39.622 -10.000 1.00 29.53 682 ILE A CA 1
ATOM 5523 C C . ILE A 1 682 ? -58.701 41.116 -9.928 1.00 27.66 682 ILE A C 1
ATOM 5524 O O . ILE A 1 682 ? -59.546 41.770 -9.365 1.00 26.25 682 ILE A O 1
ATOM 5529 N N . ALA A 1 683 ? -57.646 41.641 -10.566 1.00 25.69 683 ALA A N 1
ATOM 5530 C CA . ALA A 1 683 ? -57.458 43.091 -10.701 1.00 26.37 683 ALA A CA 1
ATOM 5531 C C . ALA A 1 683 ? -56.362 43.370 -11.729 1.00 24.34 683 ALA A C 1
ATOM 5532 O O . ALA A 1 683 ? -55.562 42.462 -12.027 1.00 23.90 683 ALA A O 1
ATOM 5534 N N . ARG A 1 684 ? -56.366 44.590 -12.261 1.00 25.73 684 ARG A N 1
ATOM 5535 C CA . ARG A 1 684 ? -55.321 45.006 -13.219 1.00 25.83 684 ARG A CA 1
ATOM 5536 C C . ARG A 1 684 ? -54.957 46.459 -12.959 1.00 25.59 684 ARG A C 1
ATOM 5537 O O . ARG A 1 684 ? -55.775 47.228 -12.406 1.00 24.10 684 ARG A O 1
ATOM 5545 N N . ASP A 1 685 ? -53.731 46.802 -13.296 1.00 22.68 685 ASP A N 1
ATOM 5546 C CA . ASP A 1 685 ? -53.317 48.222 -13.237 1.00 26.29 685 ASP A CA 1
ATOM 5547 C C . ASP A 1 685 ? -52.374 48.472 -14.402 1.00 25.33 685 ASP A C 1
ATOM 5548 O O . ASP A 1 685 ? -51.693 47.524 -14.829 1.00 24.85 685 ASP A O 1
ATOM 5553 N N . GLN A 1 686 ? -52.353 49.693 -14.922 1.00 24.84 686 GLN A N 1
ATOM 5554 C CA . GLN A 1 686 ? -51.425 49.956 -16.053 1.00 30.88 686 GLN A CA 1
ATOM 5555 C C . GLN A 1 686 ? -50.790 51.323 -15.867 1.00 27.44 686 GLN A C 1
ATOM 5556 O O . GLN A 1 686 ? -51.430 52.192 -15.283 1.00 23.49 686 GLN A O 1
ATOM 5562 N N . VAL A 1 687 ? -49.620 51.495 -16.455 1.00 29.10 687 VAL A N 1
ATOM 5563 C CA . VAL A 1 687 ? -48.971 52.832 -16.571 1.00 26.00 687 VAL A CA 1
ATOM 5564 C C . VAL A 1 687 ? -48.445 52.933 -17.996 1.00 24.59 687 VAL A C 1
ATOM 5565 O O . VAL A 1 687 ? -47.945 51.928 -18.544 1.00 22.84 687 VAL A O 1
ATOM 5569 N N . THR A 1 688 ? -48.679 54.057 -18.628 1.00 20.48 688 THR A N 1
ATOM 5570 C CA . THR A 1 688 ? -48.280 54.298 -20.011 1.00 24.30 688 THR A CA 1
ATOM 5571 C C . THR A 1 688 ? -47.256 55.433 -20.069 1.00 21.64 688 THR A C 1
ATOM 5572 O O . THR A 1 688 ? -47.391 56.427 -19.314 1.00 18.75 688 THR A O 1
ATOM 5576 N N . THR A 1 689 ? -46.264 55.289 -20.946 1.00 22.71 689 THR A N 1
ATOM 5577 C CA . THR A 1 689 ? -45.308 56.386 -21.240 1.00 20.77 689 THR A CA 1
ATOM 5578 C C . THR A 1 689 ? -46.100 57.562 -21.745 1.00 19.65 689 THR A C 1
ATOM 5579 O O . THR A 1 689 ? -46.804 57.403 -22.754 1.00 19.76 689 THR A O 1
ATOM 5583 N N . ALA A 1 690 ? -46.008 58.720 -21.117 1.00 20.54 690 ALA A N 1
ATOM 5584 C CA . ALA A 1 690 ? -46.693 59.925 -21.609 1.00 20.35 690 ALA A CA 1
ATOM 5585 C C . ALA A 1 690 ? -45.885 60.568 -22.736 1.00 21.99 690 ALA A C 1
ATOM 5586 O O . ALA A 1 690 ? -44.655 60.551 -22.666 1.00 20.91 690 ALA A O 1
ATOM 5588 N N . GLY A 1 691 ? -46.588 61.128 -23.719 1.00 22.45 691 GLY A N 1
ATOM 5589 C CA . GLY A 1 691 ? -46.026 61.964 -24.793 1.00 22.13 691 GLY A CA 1
ATOM 5590 C C . GLY A 1 691 ? -45.780 63.400 -24.337 1.00 21.50 691 GLY A C 1
ATOM 5591 O O . GLY A 1 691 ? -45.897 63.720 -23.119 1.00 22.19 691 GLY A O 1
ATOM 5592 N N . ALA A 1 692 ? -45.530 64.293 -25.290 1.00 23.76 692 ALA A N 1
ATOM 5593 C CA . ALA A 1 692 ? -45.351 65.717 -25.001 1.00 21.37 692 ALA A CA 1
ATOM 5594 C C . ALA A 1 692 ? -46.620 66.207 -24.314 1.00 21.80 692 ALA A C 1
ATOM 5595 O O . ALA A 1 692 ? -47.742 65.890 -24.714 1.00 22.36 692 ALA A O 1
ATOM 5597 N N . PRO A 1 693 ? -46.486 67.094 -23.310 1.00 23.11 693 PRO A N 1
ATOM 5598 C CA . PRO A 1 693 ? -47.640 67.797 -22.761 1.00 22.92 693 PRO A CA 1
ATOM 5599 C C . PRO A 1 693 ? -48.459 68.517 -23.841 1.00 25.44 693 PRO A C 1
ATOM 5600 O O . PRO A 1 693 ? -47.846 69.164 -24.693 1.00 25.15 693 PRO A O 1
ATOM 5604 N N . ALA A 1 694 ? -49.789 68.408 -23.795 1.00 23.14 694 ALA A N 1
ATOM 5605 C CA . ALA A 1 694 ? -50.713 68.881 -24.843 1.00 22.43 694 ALA A CA 1
ATOM 5606 C C . ALA A 1 694 ? -51.863 69.649 -24.233 1.00 24.36 694 ALA A C 1
ATOM 5607 O O . ALA A 1 694 ? -52.339 70.600 -24.869 1.00 24.77 694 ALA A O 1
ATOM 5609 N N . ALA A 1 695 ? -52.355 69.267 -23.058 1.00 23.56 695 ALA A N 1
ATOM 5610 C CA . ALA A 1 695 ? -53.576 69.902 -22.539 1.00 24.38 695 ALA A CA 1
ATOM 5611 C C . ALA A 1 695 ? -53.609 69.930 -21.001 1.00 23.74 695 ALA A C 1
ATOM 5612 O O . ALA A 1 695 ? -53.038 69.053 -20.348 1.00 21.33 695 ALA A O 1
ATOM 5614 N N . VAL A 1 696 ? -54.433 70.832 -20.460 1.00 22.22 696 VAL A N 1
ATOM 5615 C CA . VAL A 1 696 ? -54.851 70.786 -19.041 1.00 22.22 696 VAL A CA 1
ATOM 5616 C C . VAL A 1 696 ? -56.199 70.095 -18.987 1.00 23.29 696 VAL A C 1
ATOM 5617 O O . VAL A 1 696 ? -57.118 70.512 -19.704 1.00 25.45 696 VAL A O 1
ATOM 5621 N N . LYS A 1 697 ? -56.287 69.050 -18.197 1.00 23.41 697 LYS A N 1
ATOM 5622 C CA . LYS A 1 697 ? -57.544 68.328 -18.002 1.00 22.58 697 LYS A CA 1
ATOM 5623 C C . LYS A 1 697 ? -58.057 68.655 -16.600 1.00 24.68 697 LYS A C 1
ATOM 5624 O O . LYS A 1 697 ? -57.258 68.468 -15.629 1.00 24.45 697 LYS A O 1
ATOM 5630 N N . LEU A 1 698 ? -59.310 69.098 -16.493 1.00 22.29 698 LEU A N 1
ATOM 5631 C CA . LEU A 1 698 ? -60.002 69.363 -15.199 1.00 22.89 698 LEU A CA 1
ATOM 5632 C C . LEU A 1 698 ? -61.010 68.266 -14.896 1.00 26.47 698 LEU A C 1
ATOM 5633 O O . LEU A 1 698 ? -61.801 67.972 -15.814 1.00 25.23 698 LEU A O 1
ATOM 5638 N N . THR A 1 699 ? -61.014 67.754 -13.656 1.00 23.80 699 THR A N 1
ATOM 5639 C CA . THR A 1 699 ? -62.022 66.808 -13.107 1.00 25.40 699 THR A CA 1
ATOM 5640 C C . THR A 1 699 ? -62.505 67.330 -11.745 1.00 27.91 699 THR A C 1
ATOM 5641 O O . THR A 1 699 ? -61.644 67.526 -10.822 1.00 23.77 699 THR A O 1
ATOM 5645 N N . ALA A 1 700 ? -63.816 67.524 -11.590 1.00 27.44 700 ALA A N 1
ATOM 5646 C CA . ALA A 1 700 ? -64.473 67.886 -10.308 1.00 28.21 700 ALA A CA 1
ATOM 5647 C C . ALA A 1 700 ? -64.791 66.620 -9.507 1.00 30.00 700 ALA A C 1
ATOM 5648 O O . ALA A 1 700 ? -65.244 65.617 -10.070 1.00 25.93 700 ALA A O 1
ATOM 5650 N N . ASP A 1 701 ? -64.471 66.597 -8.218 1.00 26.05 701 ASP A N 1
ATOM 5651 C CA . ASP A 1 701 ? -64.864 65.448 -7.356 1.00 25.60 701 ASP A CA 1
ATOM 5652 C C . ASP A 1 701 ? -66.404 65.439 -7.235 1.00 26.77 701 ASP A C 1
ATOM 5653 O O . ASP A 1 701 ? -66.947 64.341 -7.238 1.00 26.28 701 ASP A O 1
ATOM 5658 N N . ARG A 1 702 ? -67.027 66.602 -7.145 1.00 26.01 702 ARG A N 1
ATOM 5659 C CA . ARG A 1 702 ? -68.489 66.784 -7.039 1.00 29.59 702 ARG A CA 1
ATOM 5660 C C . ARG A 1 702 ? -68.914 67.872 -8.012 1.00 29.22 702 ARG A C 1
ATOM 5661 O O . ARG A 1 702 ? -68.524 69.049 -7.835 1.00 28.20 702 ARG A O 1
ATOM 5669 N N . LYS A 1 703 ? -69.727 67.487 -8.990 1.00 29.15 703 LYS A N 1
ATOM 5670 C CA . LYS A 1 703 ? -70.291 68.384 -10.034 1.00 31.94 703 LYS A CA 1
ATOM 5671 C C . LYS A 1 703 ? -71.421 69.236 -9.454 1.00 34.16 703 LYS A C 1
ATOM 5672 O O . LYS A 1 703 ? -71.674 70.319 -10.017 1.00 32.71 703 LYS A O 1
ATOM 5678 N N . VAL A 1 704 ? -72.102 68.776 -8.392 1.00 30.48 704 VAL A N 1
ATOM 5679 C CA . VAL A 1 704 ? -73.176 69.581 -7.741 1.00 29.72 704 VAL A CA 1
ATOM 5680 C C . VAL A 1 704 ? -72.885 69.789 -6.257 1.00 25.45 704 VAL A C 1
ATOM 5681 O O . VAL A 1 704 ? -72.686 68.835 -5.569 1.00 27.73 704 VAL A O 1
ATOM 5685 N N . ILE A 1 705 ? -72.995 70.997 -5.755 1.00 29.27 705 ILE A N 1
ATOM 5686 C CA . ILE A 1 705 ? -72.632 71.317 -4.346 1.00 32.38 705 ILE A CA 1
ATOM 5687 C C . ILE A 1 705 ? -73.726 72.263 -3.880 1.00 33.40 705 ILE A C 1
ATOM 5688 O O . ILE A 1 705 ? -74.447 72.763 -4.791 1.00 32.54 705 ILE A O 1
ATOM 5693 N N . LYS A 1 706 ? -73.801 72.577 -2.582 1.00 34.35 706 LYS A N 1
ATOM 5694 C CA . LYS A 1 706 ? -74.896 73.408 -2.012 1.00 32.76 706 LYS A CA 1
ATOM 5695 C C . LYS A 1 706 ? -74.505 74.864 -2.117 1.00 37.01 706 LYS A C 1
ATOM 5696 O O . LYS A 1 706 ? -73.304 75.189 -1.900 1.00 30.00 706 LYS A O 1
ATOM 5702 N N . ALA A 1 707 ? -75.457 75.719 -2.516 1.00 33.15 707 ALA A N 1
ATOM 5703 C CA . ALA A 1 707 ? -75.261 77.180 -2.548 1.00 34.95 707 ALA A CA 1
ATOM 5704 C C . ALA A 1 707 ? -75.414 77.748 -1.127 1.00 40.73 707 ALA A C 1
ATOM 5705 O O . ALA A 1 707 ? -76.225 78.703 -0.931 1.00 41.13 707 ALA A O 1
ATOM 5707 N N . ASP A 1 708 ? -74.601 77.278 -0.174 1.00 35.59 708 ASP A N 1
ATOM 5708 C CA . ASP A 1 708 ? -74.713 77.690 1.253 1.00 33.79 708 ASP A CA 1
ATOM 5709 C C . ASP A 1 708 ? -73.531 78.569 1.630 1.00 37.25 708 ASP A C 1
ATOM 5710 O O . ASP A 1 708 ? -73.432 78.916 2.813 1.00 41.18 708 ASP A O 1
ATOM 5715 N N . GLY A 1 709 ? -72.620 78.872 0.690 1.00 35.68 709 GLY A N 1
ATOM 5716 C CA . GLY A 1 709 ? -71.459 79.736 0.983 1.00 30.13 709 GLY A CA 1
ATOM 5717 C C . GLY A 1 709 ? -70.266 78.971 1.598 1.00 29.34 709 GLY A C 1
ATOM 5718 O O . GLY A 1 709 ? -69.231 79.602 1.804 1.00 28.88 709 GLY A O 1
ATOM 5719 N N . THR A 1 710 ? -70.379 77.686 1.924 1.00 26.76 710 THR A N 1
ATOM 5720 C CA . THR A 1 710 ? -69.284 76.943 2.574 1.00 29.52 710 THR A CA 1
ATOM 5721 C C . THR A 1 710 ? -68.987 75.635 1.844 1.00 29.63 710 THR A C 1
ATOM 5722 O O . THR A 1 710 ? -67.827 75.202 1.970 1.00 28.97 710 THR A O 1
ATOM 5726 N N . ASP A 1 711 ? -69.910 75.066 1.044 1.00 27.07 711 ASP A N 1
ATOM 5727 C CA . ASP A 1 711 ? -69.644 73.794 0.332 1.00 26.06 711 ASP A CA 1
ATOM 5728 C C . ASP A 1 711 ? -68.575 74.017 -0.768 1.00 20.97 711 ASP A C 1
ATOM 5729 O O . ASP A 1 711 ? -68.430 75.132 -1.257 1.00 23.90 711 ASP A O 1
ATOM 5734 N N . LEU A 1 712 ? -67.872 72.942 -1.093 1.00 22.15 712 LEU A N 1
ATOM 5735 C CA . LEU A 1 712 ? -66.653 72.968 -1.916 1.00 23.57 712 LEU A CA 1
ATOM 5736 C C . LEU A 1 712 ? -66.738 71.893 -2.961 1.00 22.17 712 LEU A C 1
ATOM 5737 O O . LEU A 1 712 ? -67.229 70.742 -2.689 1.00 20.86 712 LEU A O 1
ATOM 5742 N N . SER A 1 713 ? -66.139 72.242 -4.103 1.00 21.76 713 SER A N 1
ATOM 5743 C CA . SER A 1 713 ? -65.796 71.265 -5.140 1.00 23.70 713 SER A CA 1
ATOM 5744 C C . SER A 1 713 ? -64.280 71.292 -5.292 1.00 21.63 713 SER A C 1
ATOM 5745 O O . SER A 1 713 ? -63.709 72.386 -5.408 1.00 22.02 713 SER A O 1
ATOM 5748 N N . PHE A 1 714 ? -63.703 70.112 -5.298 1.00 23.85 714 PHE A N 1
ATOM 5749 C CA . PHE A 1 714 ? -62.244 69.907 -5.364 1.00 24.32 714 PHE A CA 1
ATOM 5750 C C . PHE A 1 714 ? -61.945 69.523 -6.827 1.00 22.62 714 PHE A C 1
ATOM 5751 O O . PHE A 1 714 ? -62.329 68.448 -7.277 1.00 20.60 714 PHE A O 1
ATOM 5759 N N . ILE A 1 715 ? -61.232 70.395 -7.529 1.00 22.72 715 ILE A N 1
ATOM 5760 C CA . ILE A 1 715 ? -61.000 70.236 -8.991 1.00 22.79 715 ILE A CA 1
ATOM 5761 C C . ILE A 1 715 ? -59.557 69.815 -9.198 1.00 20.18 715 ILE A C 1
ATOM 5762 O O . ILE A 1 715 ? -58.675 70.622 -8.882 1.00 21.38 715 ILE A O 1
ATOM 5767 N N . THR A 1 716 ? -59.358 68.619 -9.678 1.00 18.91 716 THR A N 1
ATOM 5768 C CA . THR A 1 716 ? -58.044 68.122 -10.116 1.00 22.85 716 THR A CA 1
ATOM 5769 C C . THR A 1 716 ? -57.717 68.697 -11.487 1.00 24.44 716 THR A C 1
ATOM 5770 O O . THR A 1 716 ? -58.589 68.564 -12.384 1.00 23.16 716 THR A O 1
ATOM 5774 N N . ALA A 1 717 ? -56.541 69.336 -11.617 1.00 21.42 717 ALA A N 1
ATOM 5775 C CA . ALA A 1 717 ? -55.977 69.817 -12.895 1.00 20.47 717 ALA A CA 1
ATOM 5776 C C . ALA A 1 717 ? -54.790 68.928 -13.205 1.00 24.94 717 ALA A C 1
ATOM 5777 O O . ALA A 1 717 ? -53.798 68.980 -12.416 1.00 23.29 717 ALA A O 1
ATOM 5779 N N . GLU A 1 718 ? -54.873 68.161 -14.289 1.00 19.89 718 GLU A N 1
ATOM 5780 C CA . GLU A 1 718 ? -53.766 67.290 -14.757 1.00 21.89 718 GLU A CA 1
ATOM 5781 C C . GLU A 1 718 ? -53.170 67.847 -16.048 1.00 21.85 718 GLU A C 1
ATOM 5782 O O . GLU A 1 718 ? -53.932 68.368 -16.941 1.00 21.76 718 GLU A O 1
ATOM 5788 N N . ILE A 1 719 ? -51.871 67.625 -16.206 1.00 19.14 719 ILE A N 1
ATOM 5789 C CA . ILE A 1 719 ? -51.191 67.871 -17.498 1.00 19.78 719 ILE A CA 1
ATOM 5790 C C . ILE A 1 719 ? -51.187 66.546 -18.235 1.00 21.25 719 ILE A C 1
ATOM 5791 O O . ILE A 1 719 ? -50.610 65.576 -17.696 1.00 23.87 719 ILE A O 1
ATOM 5796 N N . VAL A 1 720 ? -51.872 66.494 -19.382 1.00 18.25 720 VAL A N 1
ATOM 5797 C CA . VAL A 1 720 ? -51.950 65.257 -20.197 1.00 18.24 720 VAL A CA 1
ATOM 5798 C C . VAL A 1 720 ? -51.320 65.459 -21.590 1.00 19.51 720 VAL A C 1
ATOM 5799 O O . VAL A 1 720 ? -51.219 66.652 -22.094 1.00 20.79 720 VAL A O 1
ATOM 5803 N N . ASP A 1 721 ? -50.880 64.364 -22.175 1.00 19.94 721 ASP A N 1
ATOM 5804 C CA . ASP A 1 721 ? -50.388 64.321 -23.575 1.00 21.80 721 ASP A CA 1
ATOM 5805 C C . ASP A 1 721 ? -51.613 64.263 -24.526 1.00 25.04 721 ASP A C 1
ATOM 5806 O O . ASP A 1 721 ? -52.824 64.393 -24.060 1.00 21.11 721 ASP A O 1
ATOM 5811 N N . SER A 1 722 ? -51.369 64.190 -25.821 1.00 25.11 722 SER A N 1
ATOM 5812 C CA . SER A 1 722 ? -52.471 64.267 -26.830 1.00 27.93 722 SER A CA 1
ATOM 5813 C C . SER A 1 722 ? -53.385 63.035 -26.719 1.00 29.65 722 SER A C 1
ATOM 5814 O O . SER A 1 722 ? -54.478 63.073 -27.250 1.00 28.72 722 SER A O 1
ATOM 5817 N N . LYS A 1 723 ? -52.980 61.967 -26.043 1.00 25.59 723 LYS A N 1
ATOM 5818 C CA . LYS A 1 723 ? -53.893 60.812 -25.840 1.00 29.18 723 LYS A CA 1
ATOM 5819 C C . LYS A 1 723 ? -54.549 60.820 -24.460 1.00 30.55 723 LYS A C 1
ATOM 5820 O O . LYS A 1 723 ? -55.182 59.800 -24.098 1.00 25.93 723 LYS A O 1
ATOM 5826 N N . GLY A 1 724 ? -54.357 61.868 -23.658 1.00 26.87 724 GLY A N 1
ATOM 5827 C CA . GLY A 1 724 ? -55.016 61.930 -22.340 1.00 28.26 724 GLY A CA 1
ATOM 5828 C C . GLY A 1 724 ? -54.198 61.263 -21.234 1.00 26.46 724 GLY A C 1
ATOM 5829 O O . GLY A 1 724 ? -54.746 61.120 -20.198 1.00 27.20 724 GLY A O 1
ATOM 5830 N N . ASN A 1 725 ? -52.956 60.844 -21.461 1.00 22.39 725 ASN A N 1
ATOM 5831 C CA . ASN A 1 725 ? -52.100 60.205 -20.428 1.00 24.25 725 ASN A CA 1
ATOM 5832 C C . ASN A 1 725 ? -51.473 61.331 -19.586 1.00 23.78 725 ASN A C 1
ATOM 5833 O O . ASN A 1 725 ? -50.998 62.358 -20.195 1.00 19.90 725 ASN A O 1
ATOM 5838 N N . VAL A 1 726 ? -51.577 61.216 -18.260 1.00 20.17 726 VAL A N 1
ATOM 5839 C CA . VAL A 1 726 ? -50.939 62.203 -17.320 1.00 23.18 726 VAL A CA 1
ATOM 5840 C C . VAL A 1 726 ? -49.428 62.190 -17.537 1.00 19.16 726 VAL A C 1
ATOM 5841 O O . VAL A 1 726 ? -48.836 61.091 -17.623 1.00 21.24 726 VAL A O 1
ATOM 5845 N N . VAL A 1 727 ? -48.833 63.367 -17.676 1.00 20.09 727 VAL A N 1
ATOM 5846 C CA . VAL A 1 727 ? -47.345 63.516 -17.808 1.00 18.79 727 VAL A CA 1
ATOM 5847 C C . VAL A 1 727 ? -46.744 63.510 -16.404 1.00 17.89 727 VAL A C 1
ATOM 5848 O O . VAL A 1 727 ? -47.035 64.400 -15.601 1.00 19.31 727 VAL A O 1
ATOM 5852 N N . PRO A 1 728 ? -46.050 62.438 -15.994 1.00 20.06 728 PRO A N 1
ATOM 5853 C CA . PRO A 1 728 ? -45.861 62.191 -14.578 1.00 21.94 728 PRO A CA 1
ATOM 5854 C C . PRO A 1 728 ? -44.898 63.172 -13.875 1.00 22.24 728 PRO A C 1
ATOM 5855 O O . PRO A 1 728 ? -44.938 63.243 -12.662 1.00 20.45 728 PRO A O 1
ATOM 5859 N N A ASN A 1 729 ? -44.050 63.893 -14.602 0.50 20.92 729 ASN A N 1
ATOM 5860 N N B ASN A 1 729 ? -44.077 63.876 -14.654 0.50 20.53 729 ASN A N 1
ATOM 5861 C CA A ASN A 1 729 ? -43.159 64.893 -13.950 0.50 22.64 729 ASN A CA 1
ATOM 5862 C CA B ASN A 1 729 ? -43.080 64.844 -14.127 0.50 22.10 729 ASN A CA 1
ATOM 5863 C C A ASN A 1 729 ? -43.576 66.312 -14.347 0.50 22.55 729 ASN A C 1
ATOM 5864 C C B ASN A 1 729 ? -43.541 66.283 -14.414 0.50 22.33 729 ASN A C 1
ATOM 5865 O O A ASN A 1 729 ? -42.800 67.255 -14.074 0.50 20.18 729 ASN A O 1
ATOM 5866 O O B ASN A 1 729 ? -42.764 67.216 -14.115 0.50 20.16 729 ASN A O 1
ATOM 5875 N N . ALA A 1 730 ? -44.732 66.491 -14.986 1.00 21.77 730 ALA A N 1
ATOM 5876 C CA . ALA A 1 730 ? -45.134 67.842 -15.447 1.00 22.01 730 ALA A CA 1
ATOM 5877 C C . ALA A 1 730 ? -45.179 68.824 -14.274 1.00 21.76 730 ALA A C 1
ATOM 5878 O O . ALA A 1 730 ? -45.718 68.448 -13.189 1.00 20.10 730 ALA A O 1
ATOM 5880 N N . ASP A 1 731 ? -44.781 70.069 -14.543 1.00 19.80 731 ASP A N 1
ATOM 5881 C CA . ASP A 1 731 ? -44.671 71.169 -13.544 1.00 19.20 731 ASP A CA 1
ATOM 5882 C C . ASP A 1 731 ? -45.214 72.457 -14.138 1.00 17.70 731 ASP A C 1
ATOM 5883 O O . ASP A 1 731 ? -45.010 73.557 -13.560 1.00 18.33 731 ASP A O 1
ATOM 5888 N N . HIS A 1 732 ? -46.010 72.374 -15.182 1.00 19.58 732 HIS A N 1
ATOM 5889 C CA . HIS A 1 732 ? -46.518 73.573 -15.894 1.00 18.71 732 HIS A CA 1
ATOM 5890 C C . HIS A 1 732 ? -47.305 74.456 -14.944 1.00 20.40 732 HIS A C 1
ATOM 5891 O O . HIS A 1 732 ? -48.127 73.945 -14.139 1.00 19.08 732 HIS A O 1
ATOM 5898 N N . LEU A 1 733 ? -47.182 75.764 -15.113 1.00 18.40 733 LEU A N 1
ATOM 5899 C CA . LEU A 1 733 ? -48.014 76.727 -14.381 1.00 20.16 733 LEU A CA 1
ATOM 5900 C C . LEU A 1 733 ? -49.422 76.727 -14.970 1.00 21.07 733 LEU A C 1
ATOM 5901 O O . LEU A 1 733 ? -49.566 77.012 -16.143 1.00 19.04 733 LEU A O 1
ATOM 5906 N N . ILE A 1 734 ? -50.437 76.493 -14.134 1.00 20.68 734 ILE A N 1
ATOM 5907 C CA . ILE A 1 734 ? -51.858 76.542 -14.548 1.00 21.45 734 ILE A CA 1
ATOM 5908 C C . ILE A 1 734 ? -52.467 77.829 -13.978 1.00 22.90 734 ILE A C 1
ATOM 5909 O O . ILE A 1 734 ? -52.353 78.073 -12.789 1.00 20.42 734 ILE A O 1
ATOM 5914 N N . GLN A 1 735 ? -53.031 78.663 -14.845 1.00 21.02 735 GLN A N 1
ATOM 5915 C CA . GLN A 1 735 ? -53.749 79.893 -14.513 1.00 25.25 735 GLN A CA 1
ATOM 5916 C C . GLN A 1 735 ? -55.220 79.524 -14.462 1.00 25.54 735 GLN A C 1
ATOM 5917 O O . GLN A 1 735 ? -55.717 78.923 -15.444 1.00 28.74 735 GLN A O 1
ATOM 5923 N N . PHE A 1 736 ? -55.873 79.769 -13.340 1.00 24.64 736 PHE A N 1
ATOM 5924 C CA . PHE A 1 736 ? -57.318 79.482 -13.169 1.00 26.13 736 PHE A CA 1
ATOM 5925 C C . PHE A 1 736 ? -58.084 80.777 -13.348 1.00 27.30 736 PHE A C 1
ATOM 5926 O O . PHE A 1 736 ? -57.668 81.844 -12.885 1.00 30.21 736 PHE A O 1
ATOM 5934 N N . HIS A 1 737 ? -59.226 80.666 -13.998 1.00 30.16 737 HIS A N 1
ATOM 5935 C CA . HIS A 1 737 ? -60.169 81.793 -14.092 1.00 30.57 737 HIS A CA 1
ATOM 5936 C C . HIS A 1 737 ? -61.534 81.263 -13.669 1.00 29.11 737 HIS A C 1
ATOM 5937 O O . HIS A 1 737 ? -62.066 80.320 -14.302 1.00 30.06 737 HIS A O 1
ATOM 5944 N N . LEU A 1 738 ? -62.065 81.843 -12.605 1.00 30.63 738 LEU A N 1
ATOM 5945 C CA . LEU A 1 738 ? -63.384 81.427 -12.105 1.00 32.36 738 LEU A CA 1
ATOM 5946 C C . LEU A 1 738 ? -64.415 82.478 -12.506 1.00 31.10 738 LEU A C 1
ATOM 5947 O O . LEU A 1 738 ? -64.191 83.672 -12.328 1.00 33.64 738 LEU A O 1
ATOM 5952 N N . SER A 1 739 ? -65.554 82.028 -12.967 1.00 33.20 739 SER A N 1
ATOM 5953 C CA . SER A 1 739 ? -66.692 82.963 -13.158 1.00 39.33 739 SER A CA 1
ATOM 5954 C C . SER A 1 739 ? -67.944 82.294 -12.589 1.00 32.31 739 SER A C 1
ATOM 5955 O O . SER A 1 739 ? -67.970 81.059 -12.441 1.00 32.82 739 SER A O 1
ATOM 5958 N N . GLY A 1 740 ? -68.937 83.086 -12.223 1.00 37.29 740 GLY A N 1
ATOM 5959 C CA . GLY A 1 740 ? -70.204 82.518 -11.737 1.00 34.37 740 GLY A CA 1
ATOM 5960 C C . GLY A 1 740 ? -70.324 82.663 -10.235 1.00 32.03 740 GLY A C 1
ATOM 5961 O O . GLY A 1 740 ? -69.728 83.574 -9.662 1.00 36.04 740 GLY A O 1
ATOM 5962 N N . HIS A 1 741 ? -71.104 81.792 -9.634 1.00 35.75 741 HIS A N 1
ATOM 5963 C CA . HIS A 1 741 ? -71.655 81.994 -8.276 1.00 40.46 741 HIS A CA 1
ATOM 5964 C C . HIS A 1 741 ? -70.742 81.279 -7.275 1.00 33.66 741 HIS A C 1
ATOM 5965 O O . HIS A 1 741 ? -71.192 80.339 -6.592 1.00 35.49 741 HIS A O 1
ATOM 5972 N N . GLY A 1 742 ? -69.503 81.719 -7.199 1.00 35.22 742 GLY A N 1
ATOM 5973 C CA . GLY A 1 742 ? -68.500 81.032 -6.368 1.00 32.73 742 GLY A CA 1
ATOM 5974 C C . GLY A 1 742 ? -67.205 81.794 -6.298 1.00 32.03 742 GLY A C 1
ATOM 5975 O O . GLY A 1 742 ? -67.070 82.812 -6.984 1.00 31.64 742 GLY A O 1
ATOM 5976 N N . GLU A 1 743 ? -66.248 81.249 -5.552 1.00 31.20 743 GLU A N 1
ATOM 5977 C CA . GLU A 1 743 ? -64.914 81.874 -5.374 1.00 31.99 743 GLU A CA 1
ATOM 5978 C C . GLU A 1 743 ? -63.886 80.744 -5.341 1.00 27.93 743 GLU A C 1
ATOM 5979 O O . GLU A 1 743 ? -64.246 79.553 -5.082 1.00 24.24 743 GLU A O 1
ATOM 5985 N N . LEU A 1 744 ? -62.670 81.103 -5.720 1.00 25.99 744 LEU A N 1
ATOM 5986 C CA . LEU A 1 744 ? -61.517 80.195 -5.637 1.00 29.74 744 LEU A CA 1
ATOM 5987 C C . LEU A 1 744 ? -61.008 80.224 -4.197 1.00 27.35 744 LEU A C 1
ATOM 5988 O O . LEU A 1 744 ? -60.377 81.212 -3.826 1.00 28.35 744 LEU A O 1
ATOM 5993 N N . ALA A 1 745 ? -61.254 79.182 -3.406 1.00 23.72 745 ALA A N 1
ATOM 5994 C CA . ALA A 1 745 ? -60.899 79.191 -1.964 1.00 23.96 745 ALA A CA 1
ATOM 5995 C C . ALA A 1 745 ? -59.414 78.921 -1.761 1.00 24.00 745 ALA A C 1
ATOM 5996 O O . ALA A 1 745 ? -58.889 79.261 -0.674 1.00 25.21 745 ALA A O 1
ATOM 5998 N N . GLY A 1 746 ? -58.756 78.353 -2.769 1.00 24.54 746 GLY A N 1
ATOM 5999 C CA . GLY A 1 746 ? -57.360 77.923 -2.639 1.00 20.73 746 GLY A CA 1
ATOM 6000 C C . GLY A 1 746 ? -56.884 77.116 -3.816 1.00 20.51 746 GLY A C 1
ATOM 6001 O O . GLY A 1 746 ? -57.707 76.533 -4.569 1.00 19.50 746 GLY A O 1
ATOM 6002 N N . VAL A 1 747 ? -55.570 77.027 -3.913 1.00 19.91 747 VAL A N 1
ATOM 6003 C CA . VAL A 1 747 ? -54.859 76.162 -4.885 1.00 18.57 747 VAL A CA 1
ATOM 6004 C C . VAL A 1 747 ? -53.713 75.452 -4.160 1.00 17.50 747 VAL A C 1
ATOM 6005 O O . VAL A 1 747 ? -53.192 76.002 -3.176 1.00 16.45 747 VAL A O 1
ATOM 6009 N N . ASP A 1 748 ? -53.332 74.300 -4.660 1.00 16.85 748 ASP A N 1
ATOM 6010 C CA . ASP A 1 748 ? -52.293 73.455 -4.039 1.00 17.66 748 ASP A CA 1
ATOM 6011 C C . ASP A 1 748 ? -51.746 72.466 -5.060 1.00 18.55 748 ASP A C 1
ATOM 6012 O O . ASP A 1 748 ? -52.400 72.197 -6.113 1.00 19.35 748 ASP A O 1
ATOM 6017 N N . ASN A 1 749 ? -50.583 71.896 -4.765 1.00 15.83 749 ASN A N 1
ATOM 6018 C CA . ASN A 1 749 ? -50.048 70.780 -5.572 1.00 17.89 749 ASN A CA 1
ATOM 6019 C C . ASN A 1 749 ? -49.371 69.771 -4.668 1.00 15.89 749 ASN A C 1
ATOM 6020 O O . ASN A 1 749 ? -48.843 68.773 -5.186 1.00 17.77 749 ASN A O 1
ATOM 6025 N N . GLY A 1 750 ? -49.390 70.005 -3.359 1.00 16.36 750 GLY A N 1
ATOM 6026 C CA . GLY A 1 750 ? -48.832 69.022 -2.417 1.00 19.16 750 GLY A CA 1
ATOM 6027 C C . GLY A 1 750 ? -47.301 69.022 -2.392 1.00 18.90 750 GLY A C 1
ATOM 6028 O O . GLY A 1 750 ? -46.730 68.208 -1.629 1.00 19.17 750 GLY A O 1
ATOM 6029 N N . ASP A 1 751 ? -46.652 69.935 -3.114 1.00 17.35 751 ASP A N 1
ATOM 6030 C CA . ASP A 1 751 ? -45.156 69.953 -3.137 1.00 16.95 751 ASP A CA 1
ATOM 6031 C C . ASP A 1 751 ? -44.655 70.582 -1.826 1.00 15.59 751 ASP A C 1
ATOM 6032 O O . ASP A 1 751 ? -44.855 71.795 -1.625 1.00 17.40 751 ASP A O 1
ATOM 6037 N N . ALA A 1 752 ? -44.046 69.778 -0.975 1.00 17.25 752 ALA A N 1
ATOM 6038 C CA . ALA A 1 752 ? -43.485 70.235 0.325 1.00 17.82 752 ALA A CA 1
ATOM 6039 C C . ALA A 1 752 ? -42.517 71.407 0.103 1.00 18.61 752 ALA A C 1
ATOM 6040 O O . ALA A 1 752 ? -42.392 72.276 1.017 1.00 18.83 752 ALA A O 1
ATOM 6042 N N . ALA A 1 753 ? -41.845 71.458 -1.042 1.00 17.97 753 ALA A N 1
ATOM 6043 C CA . ALA A 1 753 ? -40.748 72.428 -1.263 1.00 20.55 753 ALA A CA 1
ATOM 6044 C C . ALA A 1 753 ? -41.226 73.588 -2.114 1.00 20.38 753 ALA A C 1
ATOM 6045 O O . ALA A 1 753 ? -40.412 74.323 -2.568 1.00 20.40 753 ALA A O 1
ATOM 6047 N N . SER A 1 754 ? -42.524 73.778 -2.271 1.00 19.20 754 SER A N 1
ATOM 6048 C CA . SER A 1 754 ? -43.075 74.960 -2.966 1.00 18.71 754 SER A CA 1
ATOM 6049 C C . SER A 1 754 ? -43.374 76.061 -1.951 1.00 17.83 754 SER A C 1
ATOM 6050 O O . SER A 1 754 ? -44.034 75.792 -0.940 1.00 17.68 754 SER A O 1
ATOM 6053 N N . VAL A 1 755 ? -43.043 77.300 -2.305 1.00 17.72 755 VAL A N 1
ATOM 6054 C CA . VAL A 1 755 ? -43.483 78.510 -1.574 1.00 18.30 755 VAL A CA 1
ATOM 6055 C C . VAL A 1 755 ? -44.363 79.321 -2.510 1.00 17.81 755 VAL A C 1
ATOM 6056 O O . VAL A 1 755 ? -44.585 80.522 -2.213 1.00 18.49 755 VAL A O 1
ATOM 6060 N N . GLU A 1 756 ? -45.005 78.667 -3.474 1.00 17.36 756 GLU A N 1
ATOM 6061 C CA . GLU A 1 756 ? -46.203 79.253 -4.154 1.00 20.41 756 GLU A CA 1
ATOM 6062 C C . GLU A 1 756 ? -47.314 79.509 -3.122 1.00 20.63 756 GLU A C 1
ATOM 6063 O O . GLU A 1 756 ? -47.429 78.760 -2.148 1.00 19.80 756 GLU A O 1
ATOM 6069 N N . ARG A 1 757 ? -48.100 80.555 -3.319 1.00 19.11 757 ARG A N 1
ATOM 6070 C CA . ARG A 1 757 ? -49.219 80.892 -2.408 1.00 21.71 757 ARG A CA 1
ATOM 6071 C C . ARG A 1 757 ? -50.255 79.786 -2.494 1.00 20.92 757 ARG A C 1
ATOM 6072 O O . ARG A 1 757 ? -50.415 79.176 -3.585 1.00 20.37 757 ARG A O 1
ATOM 6080 N N . TYR A 1 758 ? -50.919 79.513 -1.383 1.00 21.15 758 TYR A N 1
ATOM 6081 C CA . TYR A 1 758 ? -52.141 78.691 -1.382 1.00 20.14 758 TYR A CA 1
ATOM 6082 C C . TYR A 1 758 ? -53.331 79.573 -1.756 1.00 20.10 758 TYR A C 1
ATOM 6083 O O . TYR A 1 758 ? -54.286 79.110 -2.368 1.00 19.38 758 TYR A O 1
ATOM 6092 N N . LYS A 1 759 ? -53.283 80.837 -1.367 1.00 23.02 759 LYS A N 1
ATOM 6093 C CA . LYS A 1 759 ? -54.387 81.785 -1.623 1.00 22.54 759 LYS A CA 1
ATOM 6094 C C . LYS A 1 759 ? -54.051 82.562 -2.895 1.00 25.96 759 LYS A C 1
ATOM 6095 O O . LYS A 1 759 ? -53.479 83.671 -2.801 1.00 22.94 759 LYS A O 1
ATOM 6101 N N . ASP A 1 760 ? -54.376 81.985 -4.041 1.00 24.15 760 ASP A N 1
ATOM 6102 C CA . ASP A 1 760 ? -53.955 82.553 -5.339 1.00 28.78 760 ASP A CA 1
ATOM 6103 C C . ASP A 1 760 ? -54.852 81.932 -6.407 1.00 26.60 760 ASP A C 1
ATOM 6104 O O . ASP A 1 760 ? -55.700 81.123 -6.050 1.00 24.35 760 ASP A O 1
ATOM 6109 N N . ASN A 1 761 ? -54.669 82.332 -7.667 1.00 26.59 761 ASN A N 1
ATOM 6110 C CA . ASN A 1 761 ? -55.505 81.837 -8.781 1.00 28.25 761 ASN A CA 1
ATOM 6111 C C . ASN A 1 761 ? -54.612 81.184 -9.837 1.00 25.69 761 ASN A C 1
ATOM 6112 O O . ASN A 1 761 ? -55.091 81.008 -10.972 1.00 26.75 761 ASN A O 1
ATOM 6117 N N . LYS A 1 762 ? -53.441 80.712 -9.427 1.00 21.30 762 LYS A N 1
ATOM 6118 C CA . LYS A 1 762 ? -52.565 79.928 -10.291 1.00 21.36 762 LYS A CA 1
ATOM 6119 C C . LYS A 1 762 ? -51.744 78.990 -9.426 1.00 18.88 762 LYS A C 1
ATOM 6120 O O . LYS A 1 762 ? -51.508 79.315 -8.279 1.00 19.75 762 LYS A O 1
ATOM 6126 N N . ARG A 1 763 ? -51.282 77.906 -10.015 1.00 18.57 763 ARG A N 1
ATOM 6127 C CA . ARG A 1 763 ? -50.447 76.908 -9.320 1.00 20.69 763 ARG A CA 1
ATOM 6128 C C . ARG A 1 763 ? -49.698 76.096 -10.391 1.00 20.58 763 ARG A C 1
ATOM 6129 O O . ARG A 1 763 ? -50.333 75.676 -11.394 1.00 20.21 763 ARG A O 1
ATOM 6137 N N . LYS A 1 764 ? -48.460 75.763 -10.124 1.00 18.93 764 LYS A N 1
ATOM 6138 C CA . LYS A 1 764 ? -47.722 74.752 -10.909 1.00 18.91 764 LYS A CA 1
ATOM 6139 C C . LYS A 1 764 ? -48.291 73.369 -10.621 1.00 18.75 764 LYS A C 1
ATOM 6140 O O . LYS A 1 764 ? -48.565 73.044 -9.467 1.00 20.67 764 LYS A O 1
ATOM 6146 N N . ALA A 1 765 ? -48.404 72.538 -11.642 1.00 18.34 765 ALA A N 1
ATOM 6147 C CA . ALA A 1 765 ? -48.562 71.087 -11.458 1.00 18.05 765 ALA A CA 1
ATOM 6148 C C . ALA A 1 765 ? -47.318 70.590 -10.692 1.00 18.83 765 ALA A C 1
ATOM 6149 O O . ALA A 1 765 ? -46.211 71.162 -10.822 1.00 20.00 765 ALA A O 1
ATOM 6151 N N . PHE A 1 766 ? -47.501 69.575 -9.876 1.00 16.93 766 PHE A N 1
ATOM 6152 C CA . PHE A 1 766 ? -46.379 68.839 -9.289 1.00 18.87 766 PHE A CA 1
ATOM 6153 C C . PHE A 1 766 ? -46.657 67.388 -9.634 1.00 18.76 766 PHE A C 1
ATOM 6154 O O . PHE A 1 766 ? -47.729 66.882 -9.327 1.00 17.95 766 PHE A O 1
ATOM 6162 N N . SER A 1 767 ? -45.675 66.700 -10.176 1.00 17.76 767 SER A N 1
ATOM 6163 C CA . SER A 1 767 ? -45.818 65.312 -10.670 1.00 20.90 767 SER A CA 1
ATOM 6164 C C . SER A 1 767 ? -47.144 65.208 -11.421 1.00 22.69 767 SER A C 1
ATOM 6165 O O . SER A 1 767 ? -47.880 64.273 -11.160 1.00 21.27 767 SER A O 1
ATOM 6168 N N . GLY A 1 768 ? -47.437 66.177 -12.289 1.00 18.89 768 GLY A N 1
ATOM 6169 C CA . GLY A 1 768 ? -48.545 66.011 -13.224 1.00 20.24 768 GLY A CA 1
ATOM 6170 C C . GLY A 1 768 ? -49.820 66.697 -12.796 1.00 20.51 768 GLY A C 1
ATOM 6171 O O . GLY A 1 768 ? -50.743 66.775 -13.651 1.00 20.74 768 GLY A O 1
ATOM 6172 N N . LYS A 1 769 ? -49.949 67.105 -11.535 1.00 20.51 769 LYS A N 1
ATOM 6173 C CA . LYS A 1 769 ? -51.280 67.545 -11.060 1.00 23.04 769 LYS A CA 1
ATOM 6174 C C . LYS A 1 769 ? -51.218 68.778 -10.178 1.00 20.12 769 LYS A C 1
ATOM 6175 O O . LYS A 1 769 ? -50.259 68.934 -9.403 1.00 20.04 769 LYS A O 1
ATOM 6181 N N . ALA A 1 770 ? -52.314 69.516 -10.145 1.00 18.29 770 ALA A N 1
ATOM 6182 C CA . ALA A 1 770 ? -52.582 70.576 -9.147 1.00 18.20 770 ALA A CA 1
ATOM 6183 C C . ALA A 1 770 ? -54.056 70.496 -8.748 1.00 18.30 770 ALA A C 1
ATOM 6184 O O . ALA A 1 770 ? -54.810 69.705 -9.399 1.00 18.90 770 ALA A O 1
ATOM 6186 N N . LEU A 1 771 ? -54.414 71.259 -7.739 1.00 18.25 771 LEU A N 1
ATOM 6187 C CA . LEU A 1 771 ? -55.782 71.318 -7.154 1.00 18.82 771 LEU A CA 1
ATOM 6188 C C . LEU A 1 771 ? -56.258 72.753 -7.115 1.00 19.42 771 LEU A C 1
ATOM 6189 O O . LEU A 1 771 ? -55.520 73.652 -6.700 1.00 19.88 771 LEU A O 1
ATOM 6194 N N . ALA A 1 772 ? -57.490 72.949 -7.529 1.00 19.68 772 ALA A N 1
ATOM 6195 C CA . ALA A 1 772 ? -58.216 74.192 -7.277 1.00 19.78 772 ALA A CA 1
ATOM 6196 C C . ALA A 1 772 ? -59.426 73.848 -6.387 1.00 22.64 772 ALA A C 1
ATOM 6197 O O . ALA A 1 772 ? -60.155 72.918 -6.717 1.00 22.07 772 ALA A O 1
ATOM 6199 N N . ILE A 1 773 ? -59.650 74.649 -5.369 1.00 20.50 773 ILE A N 1
ATOM 6200 C CA . ILE A 1 773 ? -60.778 74.461 -4.436 1.00 22.52 773 ILE A CA 1
ATOM 6201 C C . ILE A 1 773 ? -61.786 75.552 -4.756 1.00 21.11 773 ILE A C 1
ATOM 6202 O O . ILE A 1 773 ? -61.452 76.738 -4.580 1.00 22.03 773 ILE A O 1
ATOM 6207 N N . VAL A 1 774 ? -62.940 75.124 -5.229 1.00 20.88 774 VAL A N 1
ATOM 6208 C CA . VAL A 1 774 ? -64.062 76.043 -5.549 1.00 22.86 774 VAL A CA 1
ATOM 6209 C C . VAL A 1 774 ? -65.096 76.033 -4.412 1.00 20.68 774 VAL A C 1
ATOM 6210 O O . VAL A 1 774 ? -65.521 74.953 -4.013 1.00 24.38 774 VAL A O 1
ATOM 6214 N N . GLN A 1 775 ? -65.464 77.201 -3.923 1.00 24.04 775 GLN A N 1
ATOM 6215 C CA . GLN A 1 775 ? -66.466 77.373 -2.847 1.00 24.92 775 GLN A CA 1
ATOM 6216 C C . GLN A 1 775 ? -67.689 78.056 -3.468 1.00 27.19 775 GLN A C 1
ATOM 6217 O O . GLN A 1 775 ? -67.533 79.085 -4.199 1.00 28.43 775 GLN A O 1
ATOM 6223 N N . SER A 1 776 ? -68.850 77.618 -3.042 1.00 29.35 776 SER A N 1
ATOM 6224 C CA . SER A 1 776 ? -70.155 78.207 -3.437 1.00 30.36 776 SER A CA 1
ATOM 6225 C C . SER A 1 776 ? -70.366 79.557 -2.761 1.00 31.61 776 SER A C 1
ATOM 6226 O O . SER A 1 776 ? -69.645 79.883 -1.786 1.00 33.30 776 SER A O 1
ATOM 6229 N N . ASN A 1 777 ? -71.311 80.367 -3.251 1.00 35.76 777 ASN A N 1
ATOM 6230 C CA . ASN A 1 777 ? -71.842 81.498 -2.445 1.00 34.55 777 ASN A CA 1
ATOM 6231 C C . ASN A 1 777 ? -73.279 81.136 -2.054 1.00 35.11 777 ASN A C 1
ATOM 6232 O O . ASN A 1 777 ? -73.681 79.927 -2.143 1.00 31.18 777 ASN A O 1
ATOM 6237 N N . LYS A 1 778 ? -74.025 82.122 -1.583 1.00 41.82 778 LYS A N 1
ATOM 6238 C CA . LYS A 1 778 ? -75.398 81.883 -1.073 1.00 48.39 778 LYS A CA 1
ATOM 6239 C C . LYS A 1 778 ? -76.455 81.966 -2.187 1.00 50.79 778 LYS A C 1
ATOM 6240 O O . LYS A 1 778 ? -77.574 81.542 -1.916 1.00 46.57 778 LYS A O 1
ATOM 6246 N N . LEU A 1 779 ? -76.119 82.393 -3.406 1.00 52.95 779 LEU A N 1
ATOM 6247 C CA . LEU A 1 779 ? -77.053 82.374 -4.570 1.00 49.92 779 LEU A CA 1
ATOM 6248 C C . LEU A 1 779 ? -76.757 81.133 -5.410 1.00 46.90 779 LEU A C 1
ATOM 6249 O O . LEU A 1 779 ? -75.589 80.925 -5.764 1.00 55.55 779 LEU A O 1
ATOM 6254 N N . ASP A 1 780 ? -77.769 80.346 -5.754 1.00 42.69 780 ASP A N 1
ATOM 6255 C CA . ASP A 1 780 ? -77.595 79.150 -6.616 1.00 47.82 780 ASP A CA 1
ATOM 6256 C C . ASP A 1 780 ? -77.240 79.617 -8.037 1.00 50.23 780 ASP A C 1
ATOM 6257 O O . ASP A 1 780 ? -77.207 80.835 -8.296 1.00 58.25 780 ASP A O 1
ATOM 6262 N N . GLY A 1 781 ? -76.891 78.684 -8.914 1.00 49.17 781 GLY A N 1
ATOM 6263 C CA . GLY A 1 781 ? -76.312 79.039 -10.219 1.00 52.11 781 GLY A CA 1
ATOM 6264 C C . GLY A 1 781 ? -75.184 78.109 -10.620 1.00 50.90 781 GLY A C 1
ATOM 6265 O O . GLY A 1 781 ? -75.073 76.982 -10.081 1.00 57.93 781 GLY A O 1
ATOM 6266 N N . ASN A 1 782 ? -74.440 78.544 -11.621 1.00 42.56 782 ASN A N 1
ATOM 6267 C CA . ASN A 1 782 ? -73.355 77.773 -12.266 1.00 43.09 782 ASN A CA 1
ATOM 6268 C C . ASN A 1 782 ? -72.057 78.430 -11.823 1.00 37.33 782 ASN A C 1
ATOM 6269 O O . ASN A 1 782 ? -72.057 79.644 -11.562 1.00 34.94 782 ASN A O 1
ATOM 6274 N N . ILE A 1 783 ? -71.001 77.638 -11.707 1.00 35.18 783 ILE A N 1
ATOM 6275 C CA . ILE A 1 783 ? -69.623 78.182 -11.531 1.00 36.34 783 ILE A CA 1
ATOM 6276 C C . ILE A 1 783 ? -68.812 77.601 -12.681 1.00 29.43 783 ILE A C 1
ATOM 6277 O O . ILE A 1 783 ? -68.927 76.389 -12.931 1.00 29.98 783 ILE A O 1
ATOM 6282 N N . THR A 1 784 ? -68.055 78.426 -13.391 1.00 31.16 784 THR A N 1
ATOM 6283 C CA . THR A 1 784 ? -67.205 77.860 -14.466 1.00 36.29 784 THR A CA 1
ATOM 6284 C C . THR A 1 784 ? -65.747 78.099 -14.089 1.00 29.04 784 THR A C 1
ATOM 6285 O O . THR A 1 784 ? -65.410 79.210 -13.716 1.00 26.62 784 THR A O 1
ATOM 6289 N N . LEU A 1 785 ? -64.947 77.044 -14.186 1.00 29.57 785 LEU A N 1
ATOM 6290 C CA . LEU A 1 785 ? -63.487 77.130 -13.955 1.00 30.06 785 LEU A CA 1
ATOM 6291 C C . LEU A 1 785 ? -62.801 76.851 -15.301 1.00 25.18 785 LEU A C 1
ATOM 6292 O O . LEU A 1 785 ? -63.070 75.799 -15.907 1.00 30.23 785 LEU A O 1
ATOM 6297 N N . HIS A 1 786 ? -62.050 77.829 -15.767 1.00 24.97 786 HIS A N 1
ATOM 6298 C CA . HIS A 1 786 ? -61.163 77.757 -16.957 1.00 28.30 786 HIS A CA 1
ATOM 6299 C C . HIS A 1 786 ? -59.729 77.609 -16.443 1.00 24.57 786 HIS A C 1
ATOM 6300 O O . HIS A 1 786 ? -59.371 78.354 -15.547 1.00 26.24 786 HIS A O 1
ATOM 6307 N N . ALA A 1 787 ? -58.971 76.682 -16.998 1.00 23.70 787 ALA A N 1
ATOM 6308 C CA . ALA A 1 787 ? -57.562 76.476 -16.614 1.00 23.94 787 ALA A CA 1
ATOM 6309 C C . ALA A 1 787 ? -56.724 7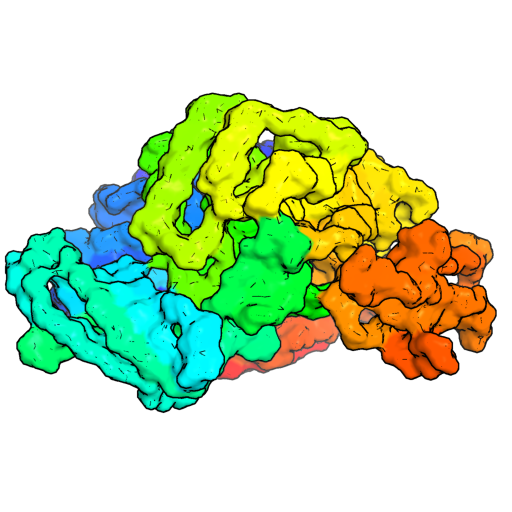6.460 -17.890 1.00 25.08 787 ALA A C 1
ATOM 6310 O O . ALA A 1 787 ? -56.945 75.573 -18.768 1.00 25.50 787 ALA A O 1
ATOM 6312 N N . SER A 1 788 ? -55.741 77.351 -17.958 1.00 24.65 788 SER A N 1
ATOM 6313 C CA . SER A 1 788 ? -54.829 77.476 -19.112 1.00 23.49 788 SER A CA 1
ATOM 6314 C C . SER A 1 788 ? -53.404 77.234 -18.650 1.00 22.99 788 SER A C 1
ATOM 6315 O O . SER A 1 788 ? -53.115 77.499 -17.488 1.00 22.51 788 SER A O 1
ATOM 6318 N N . ALA A 1 789 ? -52.531 76.879 -19.592 1.00 23.24 789 ALA A N 1
ATOM 6319 C CA . ALA A 1 789 ? -51.078 76.763 -19.421 1.00 23.82 789 ALA A CA 1
ATOM 6320 C C . ALA A 1 789 ? -50.397 77.128 -20.748 1.00 25.33 789 ALA A C 1
ATOM 6321 O O . ALA A 1 789 ? -50.943 76.706 -21.808 1.00 25.10 789 ALA A O 1
ATOM 6323 N N . GLU A 1 790 ? -49.252 77.786 -20.684 1.00 26.75 790 GLU A N 1
ATOM 6324 C CA . GLU A 1 790 ? -48.528 78.297 -21.876 1.00 29.95 790 GLU A CA 1
ATOM 6325 C C . GLU A 1 790 ? -48.279 77.115 -22.801 1.00 29.35 790 GLU A C 1
ATOM 6326 O O . GLU A 1 790 ? -47.823 76.045 -22.352 1.00 25.60 790 GLU A O 1
ATOM 6332 N N . GLY A 1 791 ? -48.726 77.273 -24.039 1.00 28.91 791 GLY A N 1
ATOM 6333 C CA . GLY A 1 791 ? -48.434 76.331 -25.114 1.00 29.50 791 GLY A CA 1
ATOM 6334 C C . GLY A 1 791 ? -49.305 75.100 -25.052 1.00 30.37 791 GLY A C 1
ATOM 6335 O O . GLY A 1 791 ? -49.024 74.200 -25.868 1.00 28.90 791 GLY A O 1
ATOM 6336 N N . LEU A 1 792 ? -50.281 75.004 -24.134 1.00 28.02 792 LEU A N 1
ATOM 6337 C CA . LEU A 1 792 ? -51.152 73.790 -24.033 1.00 24.88 792 LEU A CA 1
ATOM 6338 C C . LEU A 1 792 ? -52.586 74.164 -24.372 1.00 26.48 792 LEU A C 1
ATOM 6339 O O . LEU A 1 792 ? -52.941 75.317 -24.233 1.00 23.44 792 LEU A O 1
ATOM 6344 N N . SER A 1 793 ? -53.453 73.197 -24.601 1.00 24.11 793 SER A N 1
ATOM 6345 C CA . SER A 1 793 ? -54.887 73.572 -24.701 1.00 30.53 793 SER A CA 1
ATOM 6346 C C . SER A 1 793 ? -55.545 73.611 -23.313 1.00 29.59 793 SER A C 1
ATOM 6347 O O . SER A 1 793 ? -55.080 72.946 -22.364 1.00 27.67 793 SER A O 1
ATOM 6350 N N . SER A 1 794 ? -56.538 74.480 -23.188 1.00 28.38 794 SER A N 1
ATOM 6351 C CA . SER A 1 794 ? -57.195 74.861 -21.915 1.00 28.94 794 SER A CA 1
ATOM 6352 C C . SER A 1 794 ? -58.143 73.766 -21.468 1.00 29.87 794 SER A C 1
ATOM 6353 O O . SER A 1 794 ? -58.495 72.936 -22.287 1.00 27.87 794 SER A O 1
ATOM 6356 N N . GLY A 1 795 ? -58.425 73.712 -20.163 1.00 28.18 795 GLY A N 1
ATOM 6357 C CA . GLY A 1 795 ? -59.444 72.811 -19.598 1.00 29.39 795 GLY A CA 1
ATOM 6358 C C . GLY A 1 795 ? -60.554 73.672 -19.041 1.00 27.69 795 GLY A C 1
ATOM 6359 O O . GLY A 1 795 ? -60.259 74.805 -18.719 1.00 28.19 795 GLY A O 1
ATOM 6360 N N . ASN A 1 796 ? -61.772 73.142 -18.979 1.00 29.06 796 ASN A N 1
ATOM 6361 C CA . ASN A 1 796 ? -62.978 73.856 -18.490 1.00 32.14 796 ASN A CA 1
ATOM 6362 C C . ASN A 1 796 ? -63.846 72.870 -17.729 1.00 28.07 796 ASN A C 1
ATOM 6363 O O . ASN A 1 796 ? -63.860 71.711 -18.091 1.00 31.29 796 ASN A O 1
ATOM 6368 N N . VAL A 1 797 ? -64.508 73.344 -16.687 1.00 29.56 797 VAL A N 1
ATOM 6369 C CA . VAL A 1 797 ? -65.468 72.512 -15.911 1.00 28.35 797 VAL A CA 1
ATOM 6370 C C . VAL A 1 797 ? -66.507 73.476 -15.361 1.00 27.21 797 VAL A C 1
ATOM 6371 O O . VAL A 1 797 ? -66.171 74.657 -15.086 1.00 26.45 797 VAL A O 1
ATOM 6375 N N . THR A 1 798 ? -67.750 73.012 -15.385 1.00 29.07 798 THR A N 1
ATOM 6376 C CA . THR A 1 798 ? -68.913 73.744 -14.820 1.00 30.47 798 THR A CA 1
ATOM 6377 C C . THR A 1 798 ? -69.406 73.015 -13.557 1.00 27.37 798 THR A C 1
ATOM 6378 O O . THR A 1 798 ? -69.516 71.781 -13.569 1.00 28.81 798 THR A O 1
ATOM 6382 N N . ILE A 1 799 ? -69.601 73.763 -12.480 1.00 32.55 799 ILE A N 1
ATOM 6383 C CA . ILE A 1 799 ? -70.152 73.229 -11.196 1.00 37.45 799 ILE A CA 1
ATOM 6384 C C . ILE A 1 799 ? -71.540 73.856 -11.066 1.00 31.30 799 ILE A C 1
ATOM 6385 O O . ILE A 1 799 ? -71.641 75.038 -11.309 1.00 36.16 799 ILE A O 1
ATOM 6390 N N . PHE A 1 800 ? -72.531 73.065 -10.680 1.00 32.83 800 PHE A N 1
ATOM 6391 C CA . PHE A 1 800 ? -73.915 73.527 -10.391 1.00 37.52 800 PHE A CA 1
ATOM 6392 C C . PHE A 1 800 ? -74.043 73.652 -8.875 1.00 34.45 800 PHE A C 1
ATOM 6393 O O . PHE A 1 800 ? -73.588 72.719 -8.202 1.00 34.19 800 PHE A O 1
ATOM 6401 N N . THR A 1 801 ? -74.596 74.764 -8.383 1.00 34.76 801 THR A N 1
ATOM 6402 C CA . THR A 1 801 ? -74.901 74.969 -6.948 1.00 39.64 801 THR A CA 1
ATOM 6403 C C . THR A 1 801 ? -76.433 75.005 -6.755 1.00 47.36 801 THR A C 1
ATOM 6404 O O . THR A 1 801 ? -77.069 75.774 -7.483 1.00 44.34 801 THR A O 1
ATOM 6408 N N . THR A 1 802 ? -76.983 74.229 -5.804 1.00 43.56 802 THR A N 1
ATOM 6409 C CA . THR A 1 802 ? -78.445 74.094 -5.498 1.00 50.24 802 THR A CA 1
ATOM 6410 C C . THR A 1 802 ? -78.764 74.841 -4.193 1.00 53.73 802 THR A C 1
ATOM 6411 O O . THR A 1 802 ? -77.944 74.715 -3.268 1.00 52.11 802 THR A O 1
ATOM 6415 N N . ALA A 1 803 ? -79.891 75.577 -4.093 1.00 57.90 803 ALA A N 1
ATOM 6416 C CA . ALA A 1 803 ? -80.199 76.535 -2.987 1.00 57.08 803 ALA A CA 1
ATOM 6417 C C . ALA A 1 803 ? -80.655 75.805 -1.723 1.00 48.06 803 ALA A C 1
ATOM 6418 O O . ALA A 1 803 ? -80.754 74.584 -1.781 1.00 50.41 803 ALA A O 1
#

Foldseek 3Di:
DQKFFPFAFKFKDADDPDDPPCVLAPPDDRVVTDGDGDPDFPQQQDFAALPELLHLLQQRTHEFKMKMKHKFADDPVQQQWWKKKKQQFFQAQKWKHKNSHTQGTGGDGHHMDMGTCNPPHDHPRDIMMMMMMWGCPDDAGSHRDTGGSQATIIMGIFHQKEFDVLFKFWAFPPQLVVVVVQKTKIKIKGKIFRQDQAKFKKKKKKWKAWPVRHTQWIDIWDIDIHGHGGIDMTIDIIMGGNDDAQALVRLTWIKIWMFIDTPNDGRYIDIAIFGHKAKDQFLAQAIAISNHADFQQAFEDEQQLFLLGNRDFLQSLLLLVVLCVVLQGQEYEHPADAYGVSNLVSCSVNRHAYAGHHEAEALDGPTDSYCNVVRVPCVLVRLLSRLSVPSRRHNYAEYEDHEQYPCLLDVVNLVVLLSSVVSSVVRHPRHWYEYEHAVQQPPVAARRDDRPSNVSSQVSTQAYEYELRLNNPVVCCVVPVRHQYEHAEAAQFFFDAQAAPPPVAQDAQDADPVLGHHLNLRYHHPSHHRPLVRQVSQVQGSSHRHHHYHRQEKHFGPCTPCNSPPVLTIHRRHCAFSLRHGGQVSLLSCLFNPDQWEKDKDDAQADDAQAWDKIKIRTVFQKKWKDDPRHTPDMDGFDQDAHPVGRTGTAHPVGHNITIDTDRHDAAKMKIFGHHPVRHGRYMDMHHHFDPFAAWAKDWPAQEWAQAQRTKIKIKIFGGHPVRHGNQAFFFKKAKDKDKFWDFSFKAQRGSNDSPRRPHRIGTHGRGIMITMITGHNDWIKMKIWIDTPPHYIYIGIHGHHD

InterPro domains:
  IPR006101 Glycoside hydrolase, family 2 [PR00132] (289-303)
  IPR006101 Glycoside hydrolase, family 2 [PR00132] (320-338)
  IPR006101 Glycoside hydrolase, family 2 [PR00132] (390-405)
  IPR006102 Glycoside hydrolase family 2, immunoglobulin-like beta-sandwich [PF00703] (169-277)
  IPR006103 Glycoside hydrolase family 2, catalytic domain [PF02836] (285-516)
  IPR006104 Glycosyl hydrolases family 2, sugar binding domain [PF02837] (64-156)
  IPR008964 Invasin/intimin cell-adhesion fragments [SSF49373] (693-798)
  IPR008979 Galactose-binding-like domain superfamily [SSF49785] (3-160)
  IPR011081 Bacterial Ig-like domain [PF07532] (815-873)
  IPR011081 Bacterial Ig-like domain [PF07532] (1001-1059)
  IPR011081 Bacterial Ig-like domain [PF07532] (1076-1133)
  IPR013783 Immunoglobulin-like fold [G3DSA:2.60.40.10] (160-278)
  IPR013783 Immunoglobulin-like fold [G3DSA:2.60.40.10] (599-691)
  IPR013783 Immunoglobulin-like fold [G3DSA:2.60.40.10] (692-802)
  IPR017853 Glycoside hydrolase superfamily [SSF51445] (282-597)
  IPR032311 Domain of unknown function DUF4982 [PF16355] (610-683)
  IPR036156 Beta-Galactosidase/glucuronidase domain superfamily [SSF49303] (179-277)
  IPR040605 Glycoside hydrolase family 2, domain 5 [PF18565] (697-798)
  IPR049487 Beta-galactosidase-like, galactose-binding domain [PF21606] (1167-1255)
  IPR051913 Glycosyl Hydrolase 2 Domain-Containing Protein [PTHR42732] (2-820)

Secondary structure (DSSP, 8-state):
--EEE--SSEEEEE--SS--GGGGSTT---TTSEEE-SS--SSTTSPP-TT-TTTTTTTT---EEEEEEEEE---GGGTTSEEEEEES--BS-EEEEETTEEEEEE--SSS-EEEE-TTTS--TT--EEEEEEEEE-S---SS----B--S-EEEEEE-SEEEEEEEEEEE-TTHHHHHHTTEEEEEEEEEEEE-SSS-EEEEEEEEEE-TT--EEEEEEPPPEEE-TTEEEEEEEEEEEES---B-SS-B--EEEEEEEEETTEEEEEEEEEE----EEEETTTEEEETTEE--EEEEE--S--GGGTT---HHHHHHHHHHHHHHT--EEEETTSPPPHHHHHHHHHHT-EEEEE--S-SSS-SSTTSTHHHHHHHHHHHHHHHHHHHTT-TTEEEEEEEES-GGGGSHHHHHHHHHHHHHHHTT--SS-EEEEE-TT-TTSSSPPPPPHHHHHHHHHSSEEEEES-GGGTTHHHHH-TT--EEEEEEE-B---TT---STT--EES---TTS---SSS-EE-TTS--HHHHHHHHHT-SSS-EEEEE-SB--BS--TT-TT-TT--B-S--SB-TTSPBPTHHHHHHHHH--S--EEEES-S---TTPEEEEEEEESSSEEEEEETTEEEEEEE-EEEE-TT--EEEE-TTS-SSEEEEEE--SSEEEEEEE-TTS-EEEEEEEE---S--EEEEEES-SEEESSSS-EEEEEEEEE-TTS-B-TT---EEEEEEEESEEEEEEE---TT----SSSSEEE-BTTEEEEEEEE-SS-EEEEEEEE-TTSB-EEEEEEEE-

Sequence (803 aa):
MRRINFNDNWRFQREISTSLREAQKPSFNDHSWRQLSLPHDWSIELDFNKKDSLATHEGGYLDGGVGWYRKTFTVPSAMEGKRISLDFDGVYMNSTTYLNGEELGTYPFGYNAFSYDITDKLFMDGRENVLAVKVDNTQPSSRWYSGSGIYRNVYLTVTNPVHVARYGTFVTTPDLESAYAARKAEVNIKTKINNDSDAAVQVKVKSTIYDTDGKEVASVVSQEKTAAAGTTAHFEDNTVIENPELWSLDNPYRYKLVTDVLIGGETVDTYETRFGARFFKFDANEGFSLNGKPMKLYGVSMHHDLGALGAATNARAVERQLQIMKDMGVNAIRGTHNPVSPEFLEAVNNLGLLLIEEAFDCWSQSKKTYDYGRFFTRWAEHDVKEMVDRGKNEPSIIMWSIGNEIYDTTSPSGVETARNLVRWIKEIDTTRPTTIGEDKTRGDKVNVTPIDPNILEIFHHTVDVVGLNYSENNYVGYHEQHPNWKLYGSETSSATRSRGVYTHPYEEYNLGTKYDDLQQSSYDNDYVPWGRTAEDAWKSDRDLKHFAGQFIWTGFDYIGEPTPYYDSYPAKSSYFGAVDTAGFPKDIFYYYQSQWKKEPMVHLLPHWNWTEGEPVRVLAYTNAHQVELFLNGKSLGVRGYENKKTSWGAPYKETKDGKTYLEWAVPFKAGTLEAVAMDENGKEIARDQVTTAGAPAAVKLTADRKVIKADGTDLSFITAEIVDSKGNVVPNNADHLIQFHLSGHGELAGVDNGDAASVERYKDNKRKAFSGKALAIVQSNKLDGNITLHASAEGLSSGNVTIFTTA